Protein AF-A0A660VN34-F1 (afdb_monomer)

Solvent-accessible surface area (backbone atoms only — not comparable to full-atom values): 54473 Å² total; per-residue (Å²): 131,89,77,87,84,84,83,81,89,85,86,91,87,84,91,77,82,89,82,91,88,95,98,97,97,100,98,99,98,98,100,96,96,96,96,96,95,97,96,98,96,80,89,36,24,38,41,35,35,44,60,88,62,57,62,36,43,62,58,71,42,80,46,79,39,62,61,70,42,76,51,65,40,35,43,55,62,64,49,38,67,83,61,92,46,92,84,34,55,42,33,38,70,60,20,35,43,39,42,44,52,82,52,66,59,49,61,60,60,56,51,73,50,56,39,61,39,58,27,39,39,38,47,42,73,49,60,30,24,28,55,47,76,43,52,77,47,80,89,36,31,51,55,48,81,76,52,71,42,87,47,58,74,57,95,52,34,31,27,62,72,13,36,37,30,36,43,70,50,55,37,94,65,39,38,74,60,39,32,32,43,79,91,40,82,69,43,70,62,80,61,43,76,49,76,35,82,56,60,49,42,37,37,37,39,62,48,78,49,70,38,38,38,34,33,42,46,88,87,51,54,64,46,39,65,59,76,39,81,46,79,44,55,56,69,44,72,51,56,47,38,41,44,59,53,27,56,81,90,50,58,52,32,32,39,48,57,13,36,38,29,34,68,53,38,63,63,58,52,72,50,46,60,71,53,83,37,55,35,77,49,60,27,32,41,38,53,38,73,45,57,28,21,30,50,48,70,41,56,43,62,58,41,49,47,46,80,75,47,71,45,85,50,62,72,58,94,52,33,32,27,63,71,12,34,38,30,36,38,69,48,51,36,92,54,34,36,74,58,35,37,30,46,76,91,38,81,78,46,64,65,77,60,40,78,46,76,33,82,53,62,38,46,36,36,37,36,29,42,72,36,72,32,40,41,36,30,41,46,88,91,51,51,64,40,39,67,58,77,39,81,40,84,40,53,42,67,45,70,47,51,52,34,41,44,57,54,25,66,87,88,57,60,50,37,32,37,41,58,13,35,41,30,34,68,55,38,60,64,59,52,73,44,42,59,72,52,82,37,56,37,78,48,58,25,32,40,38,54,35,71,45,55,25,20,26,50,48,65,38,62,44,71,52,48,49,46,45,80,75,48,64,46,88,47,62,71,59,98,49,33,34,25,58,71,11,32,38,29,35,37,70,50,51,35,96,44,23,35,75,61,36,32,22,42,81,86,67,52,76,76,46,63,63,75,58,36,79,43,74,31,82,57,61,41,42,43,29,38,36,26,42,75,33,42,50,31,44,45,42,69,50,60,38,63,85,69,34,40,52,70,38,76,35,38,36,41,66,60,51,45,59,41,70,76,49,42,38,30,18,70,62,65,88,81,60,71,78,43,60,56,73,61,43,74,52,61,50,85,54,57,48,77,32,36,33,31,42,37,33,31,30,56,31,40,65,26,65,40,76,47,81,46,53,28,15,67,38,55,24,22,26,25,68,86,43,33,85,85,48,84,10,77,37,84,95,31,11,14,35,43,68,55,57,29,52,69,69,52,43,78,93,55,37,41,46,31,29,41,28,43,67,39,72,41,80,46,47,66,37,56,62,80,36,43,68,28,33,41,29,34,69,77,29,25,93,45,17,34,36,39,14,78,62,73,20,18,37,36,43,45,63,63,65,25,38,60,57,18,26,42,36,14,37,21,39,32,34,8,26,6,66,33,74,36,71,51,0,24,5,0,29,28,27,36,23,74,51,20,24,32,25,42,29,46,26,36,31,27,59,8,30,3,33,55,75,76,67,62,98,86,51,78,25,0,21,0,0,20,30,17,30,27,58,26,23,30,36,38,39,31,42,26,37,29,32,52,6,31,7,50,25,24,1,0,19,33,22,40,33,26,47,24,53,83,92,56,37,28,37,39,29,31,24,38,32,28,50,4,29,6,55,24,77,87,22,0,0,16,31,21,30,35,16,63,36,98,86,26,34,18,22,36,39,37,29,24,20,30,32,30,50,6,31,12,54,30,79,31,16,0,18,28,20,31,26,30,23,16,32,37,40,38,30,19,18,28,30,43,76,6,26,20,67,78,43,64,8,26,55,21,28,39,81,32,90,37,48,38,41,38,28,19,25,32,36,64,85,60,45,57,74,50,46,66,43,78,50,72,64,56,35,77,59,78,52,47,48,70,40,56,96,66,60,16,72,49,63,34,100,84,28,76,28,59,52,47,24,55,66,87,69,60,57,90,87,61,59,46,31,60,64,68,48,57,42,56,42,55,49,87,67,91,78,65,57,25,17,28,30,16,26,48,63,56,55,66,32,83,31,49,66,91,55,56,66,51,64,29,52,71,69,35,51,60,64,24,30,26,41,34,40,60,41,67,40,89,48,54,68,35,56,62,84,38,35,22,34,30,44,33,24,44,84,26,40,92,33,14,38,39,28,16,83,48,74,34,32,21,34,40,71,88,60,78,56,44,62,42,35,44,81,44,36,61,32,81,44,38,41,2,94,48,101,60,39,22,53,56,63

Secondary structure (DSSP, 8-state):
------------------S-----------------------SSEEEEEEESSS--BS-SEEEEE-TTEEEEEE---SSBSSS--TTSEEEEEEEEEEESTT---BS-SEEEEEE-S-EEEEEEEEEEEEEEEEES-TTTEEEEEEEEESS-EETTEEETT-EEEEEEEEPTTEEEEEEEETTEEEESSSSEEEE-SS-EEEEEEEEE-EEEEEEE-SS-S--BS-SEEEEEETTEEEEEE--SEESTTSSEEEEEEEEEEETTS-SEESSSEEEEEEESS-EEEEEEEEEEEEEEEEEESSEEEEEEEEESS-EETTEEETT-EEEEEEEEPTTEEEEEEEETTEEEES-SSEEEE-SS-EEEEEEEEE-EEEEEEE-SS-S--BSPSEEEEEETTEEE--B--SEE--SSSEEEEEEEEEEETTS-SEESSSB---EEESS-EEEEEEEEEEEEEEEEEESSEEEEEEEEESS-EETTEEETT-EEEEEEEEPTTEEEEEEE-TT--EEES-SSEEEE-SS-EEEEEEEEEPPPPB--EEEESSSPBTT--EEEEE--BSS--EEEEESSSSS---B--SS-EE--SSSEEEEEEEEEEETTEEEEEEEEEEEBSEEEEE-TTS-TTS--SSGGG-BS-HHHHHHH--GGGTEEEEEE-SEEE---SEE-TT---EEEESS-TTTEEEE-TTSS-SEEE-SS--TTSEEES-EEE--EEESSGGGGS-SSEEE-TT---EEES-EEES-EEE-----TTS--S--SSEEE-TT---EEES-EEES-EESSS-SSEEEEE-B-TTSPEEEES-EEES-EE-SSS--SSEEEEESSTT--BEEEEES-EEES-EESSSS-SSEEEETT-EEEEES-EEES-EETTEE-SEE-TT-SS-EEEES-EE--------EE--SS-B-S---EEEGGGTEEEEPTT-S-TT-S-GGGSPTT--B-TTS-BSS--SSSSS-----SSS----EEEE-BTB-HHHHHHHSPTT-EEEEPSEEEE---EE-TT---EEEETT-TTTEEEE-TTTS-SEE--S---TT-EEES-EEE-----SS-SSB-

pLDDT: mean 85.37, std 13.05, range [23.75, 98.5]

Radius of gyration: 94.26 Å; Cα contacts (8 Å, |Δi|>4): 3219; chains: 1; bounding box: 206×80×241 Å

Foldseek 3Di:
DDDDDDDDDDDDDDDDDDDDDDDDYYDYDYDDDDDYDYDDDDCQAKEAEAEPDAAKPVGHGIDGHHAFDKDKIFRHDPFVPPDCDPQQKTKGWAWKAKDAPPDGTDRDRMDMHGHHHHMYMYTDMFMKGFEAEEEPDVQFWTKDWDDKPPWDDDPRITGAFIKTKMFMDTDPQKDWAFKDKPHHTDGRDGIDMGTDNGYIYMYTYMDGDKEWEAEAAVPFFAKPVGHGIDIDTAFDKDKIFGDQKGPPPDQKIKGWQWKAKFDQQHRIDGGGIRPMTTHRYYMYMYTDIFMKGFEAEEEDAAWDKDFPDKPDFDDDDRITTAFIKTWMFIGGDPQKDWDFKDKPRHTDGRDGGDIDTDHHHIYMYTYMDGDKAWEAEAAVPFFAWVVGHGIDIDGAFDKDKIFGPQWRDPPDQKIKGWQWKAKDDQQHRIDGGRISDITTHHHHMYIYIDIWMKGFAAEAEDDAWDKDFPDKAPFDDDGRITTAFIKTWMAIGGDQQKDFDFKAWPVRHTPGRDGRDIDTPNHHTYIYTYMDGWFAKDWDKDWPPQAAEAFDKIKIATPIDTAWDWKFKDWAPPPDGPDTDRIDIDHHHAFDWGKIKMWTDDSNGIYMDIDIHGYANEEFEEECPADLVFLRRDPVRHHNALLSSLVSQDVVRRHAEYEHEFDEHQDAARENQQDLHEYEYPVFAVRAEYEPVLVAAHYEYARNAEQSQEYTGHEYEAQAQDDFAQSLEASHYEYEDQYAYEYYRYEFEHGWRDDPPDPPVGDGQYARHYEYDANYAYAYELYEQEHAEGQAAASHYEFEHAYDPVRAREHELYEFENAEYQHPQYARGYEFYAPADPGEHEYEAEQAEFEHAEYNAPAAHGYGAERRYAAEYFLAEQDHGAYPVGHGRYYAPHHPYEHEYELAEYAPPDDDHRYHDDYDYHHDDQCFPCRVQPARDGDPPGPQALRGAPVPHDPPCQAASQRHGQQDNQVPPPGRHGGRHRDHAHEAEAEEPDDPQVRLVPAGALYEHEYEFDEAAAAARENPQGLYEYEYDVFQVGAEYAPQQAAAREEYPDNHDSSRYYTRHHYHNFHPDPPHSHYD

Nearest PDB structures (foldseek):
  7kv7-assembly1_BBB  TM=7.632E-01  e=6.691E-02  Bacteroides fluxus YIT 12057
  1l0q-assembly4_D  TM=2.111E-01  e=4.234E-06  Methanosarcina mazei S-6
  5xpw-assembly1_A-2  TM=3.947E-01  e=1.271E-01  Branchiostoma floridae
  7biz-assembly1_A  TM=3.125E-01  e=6.983E-02  Bacteroides thetaiotaomicron
  6ffy-assembly1_A-2  TM=1.603E-01  e=8.893E-04  Mus musculus

Sequence (1080 aa):
MRRLLTDLVGTVLILGLCGCGPGGVAVLAVLLAGGEGGGSKKKRVALRIVSQYGAPSPETGVHYYDSGTEITASCGATPFPSDDPVDGTRYICTGYTAAGSGLANGADLQITFVIKEETTIEWQWRTQHKVTVAVNDATMGAATITDVQNGQRDGNYIDDGATVEITATPDVGNVFDYWEVNGAVASSDNPLTLKIDEPKTVVAHFKIKQVTLSVDSGGRGNPDPPEGDNTYNWGTTLSCRVDAYADDGQPTRYKCTGWTGTGDVPASGDTNDTGSITLTQDSSITWQWQTQHKVSVTSIGSGSATITGVTGGEWEGEYVEDGATVEITATPDMGNFFDHWEVNGAVVGSDNPLTLKVDEPKTVVAHFKVKQVTLSVDSGGRGNPDPPEGDNTYNWGTTLSCRVDAYADDGQPTRYKCTGWTGTGDVPASGDTNDTGSVTLTQDSSITWQWQTQHKVSVMSIGSGSATITGVTGGEWEGEYVEDGATAEITATPDVGNVFDHWQDAAGVNLGNANPLSVTVDEPKTITAVFRKAVTPSAGFTWSPEKPLVGESVQFSDTSTGDIDTWGWDFDDDGVVDSTEQNPRHTYSAAGVYTARLSVSGPGGSSDVTYEIVVYDGCIYVDDSGSDGNHGTSWSDAVRTIQHGIDLSDPSRNISAVIVGDGVYNEAQIDFKGKKITVKSANGPRNCVIDCQSRGRAFWFHTGETEDSVLDGFTIIRGEASGRGLDGCGGGILCSAGVSPTIKNCIIRDCHAVSDGSPPGFPDGCGGGIGIRDGAHPTIVNCRIEANLADARAGGIFCSGHVPDTTPIKIVNTVIALNRGNGTYGAGGVTIWGSGLTKPCCVEMVNCTVTGNGAGDASGGGIYVQFMGKLKIANSIVWGNMCASGYADLDATNSTAVADVYNCCINKDSSGGNINYDGQNVFQDPHMIAPLFGNYNLDYTSSCIDTGDNTYVPGGVTKDITGRDRFFDGDGDGISTVDIGAYEFAFVKVVPGQSIQDGIDTAREGGTVLVFPGLYDESHLDLKGKGVVVRGVGGATAVTVDGGGHSSVFYRTSNEPRDAAIVGLTILGGGNTEMGGGIR

Mean predicted aligned error: 20.65 Å

Structure (mmCIF, N/CA/C/O backbone):
data_AF-A0A660VN34-F1
#
_entry.id   AF-A0A660VN34-F1
#
loop_
_atom_site.group_PDB
_atom_site.id
_atom_site.type_symbol
_atom_site.label_atom_id
_atom_site.label_alt_id
_atom_site.label_comp_id
_atom_site.label_asym_id
_atom_site.label_entity_id
_atom_site.label_seq_id
_atom_site.pdbx_PDB_ins_code
_atom_site.Cartn_x
_atom_site.Cartn_y
_atom_site.Cartn_z
_atom_site.occupancy
_atom_site.B_iso_or_equiv
_atom_site.auth_seq_id
_atom_site.auth_comp_id
_atom_site.auth_asym_id
_atom_site.auth_atom_id
_atom_site.pdbx_PDB_model_num
ATOM 1 N N . MET A 1 1 ? -58.360 36.868 101.705 1.00 35.28 1 MET A N 1
ATOM 2 C CA . MET A 1 1 ? -56.928 36.870 102.110 1.00 35.28 1 MET A CA 1
ATOM 3 C C . MET A 1 1 ? -56.524 35.434 102.476 1.00 35.28 1 MET A C 1
ATOM 5 O O . MET A 1 1 ? -57.295 34.542 102.162 1.00 35.28 1 MET A O 1
ATOM 9 N N . ARG A 1 2 ? -55.313 35.191 103.003 1.00 29.72 2 ARG A N 1
ATOM 10 C CA . ARG A 1 2 ? -54.662 33.862 103.143 1.00 29.72 2 ARG A CA 1
ATOM 11 C C . ARG A 1 2 ? -55.525 32.742 103.771 1.00 29.72 2 ARG A C 1
ATOM 13 O O . ARG A 1 2 ? -56.082 32.987 104.830 1.00 29.72 2 ARG A O 1
ATOM 20 N N . ARG A 1 3 ? -55.390 31.522 103.207 1.00 29.58 3 ARG A N 1
ATOM 21 C CA . ARG A 1 3 ? -55.772 30.172 103.718 1.00 29.58 3 ARG A CA 1
ATOM 22 C C . ARG A 1 3 ? -57.289 29.972 103.975 1.00 29.58 3 ARG A C 1
ATOM 24 O O . ARG A 1 3 ? -57.908 30.840 104.564 1.00 29.58 3 ARG A O 1
ATOM 31 N N . LEU A 1 4 ? -58.001 28.956 103.460 1.00 29.89 4 LEU A N 1
ATOM 32 C CA . LEU A 1 4 ? -57.716 27.543 103.101 1.00 29.89 4 LEU A CA 1
ATOM 33 C C . LEU A 1 4 ? -57.617 26.633 104.348 1.00 29.89 4 LEU A C 1
ATOM 35 O O . LEU A 1 4 ? -56.855 26.947 105.257 1.00 29.89 4 LEU A O 1
ATOM 39 N N . LEU A 1 5 ? -58.354 25.512 104.293 1.00 27.03 5 LEU A N 1
ATOM 40 C CA . LEU A 1 5 ? -58.715 24.502 105.311 1.00 27.03 5 LEU A CA 1
ATOM 41 C C . LEU A 1 5 ? -59.997 24.757 106.144 1.00 27.03 5 LEU A C 1
ATOM 43 O O . LEU A 1 5 ? -60.088 25.722 106.892 1.00 27.03 5 LEU A O 1
ATOM 47 N N . THR A 1 6 ? -60.938 23.815 105.965 1.00 25.03 6 THR A N 1
ATOM 48 C CA . THR A 1 6 ? -61.774 23.091 106.955 1.00 25.03 6 THR A CA 1
ATOM 49 C C . THR A 1 6 ? -62.547 23.815 108.071 1.00 25.03 6 THR A C 1
ATOM 51 O O . THR A 1 6 ? -61.959 24.385 108.983 1.00 25.03 6 THR A O 1
ATOM 54 N N . ASP A 1 7 ? -63.850 23.505 108.073 1.00 23.75 7 ASP A N 1
ATOM 55 C CA . ASP A 1 7 ? -64.641 23.014 109.216 1.00 23.75 7 ASP A CA 1
ATOM 56 C C . ASP A 1 7 ? -65.127 23.939 110.350 1.00 23.75 7 ASP A C 1
ATOM 58 O O . ASP A 1 7 ? -64.644 25.036 110.605 1.00 23.75 7 ASP A O 1
ATOM 62 N N . LEU A 1 8 ? -66.109 23.357 111.056 1.00 24.12 8 LEU A N 1
ATOM 63 C CA . LEU A 1 8 ? -66.602 23.627 112.409 1.00 24.12 8 LEU A CA 1
ATOM 64 C C . LEU A 1 8 ? -67.372 24.939 112.690 1.00 24.12 8 LEU A C 1
ATOM 66 O O . LEU A 1 8 ? -66.810 26.011 112.863 1.00 24.12 8 LEU A O 1
ATOM 70 N N . VAL A 1 9 ? -68.673 24.737 112.955 1.00 26.44 9 VAL A N 1
ATOM 71 C CA . VAL A 1 9 ? -69.420 25.251 114.129 1.00 26.44 9 VAL A CA 1
ATOM 72 C C . VAL A 1 9 ? -69.536 26.781 114.292 1.00 26.44 9 VAL A C 1
ATOM 74 O O . VAL A 1 9 ? -68.602 27.472 114.683 1.00 26.44 9 VAL A O 1
ATOM 77 N N . GLY A 1 10 ? -70.763 27.300 114.121 1.00 24.62 10 GLY A N 1
ATOM 78 C CA . GLY A 1 10 ? -71.085 28.735 114.226 1.00 24.62 10 GLY A CA 1
ATOM 79 C C . GLY A 1 10 ? -72.574 29.037 114.466 1.00 24.62 10 GLY A C 1
ATOM 80 O O . GLY A 1 10 ? -73.220 29.691 113.660 1.00 24.62 10 GLY A O 1
ATOM 81 N N . THR A 1 11 ? -73.105 28.504 115.565 1.00 30.00 11 THR A N 1
ATOM 82 C CA . THR A 1 11 ? -74.462 28.607 116.148 1.00 30.00 11 THR A CA 1
ATOM 83 C C . THR A 1 11 ? -75.162 29.996 116.113 1.00 30.00 11 THR A C 1
ATOM 85 O O . THR A 1 11 ? -74.495 31.024 116.131 1.00 30.00 11 THR A O 1
ATOM 88 N N . VAL A 1 12 ? -76.506 29.992 116.279 1.00 28.47 12 VAL A N 1
ATOM 89 C CA . VAL A 1 12 ? -77.408 31.039 116.868 1.00 28.47 12 VAL A CA 1
ATOM 90 C C . VAL A 1 12 ? -78.375 31.805 115.929 1.00 28.47 12 VAL A C 1
ATOM 92 O O . VAL A 1 12 ? -78.006 32.802 115.320 1.00 28.47 12 VAL A O 1
ATOM 95 N N . LEU A 1 13 ? -79.666 31.425 115.981 1.00 28.23 13 LEU A N 1
ATOM 96 C CA . LEU A 1 13 ? -80.901 32.259 116.044 1.00 28.23 13 LEU A CA 1
ATOM 97 C C . LEU A 1 13 ? -82.080 31.271 116.312 1.00 28.23 13 LEU A C 1
ATOM 99 O O . LEU A 1 13 ? -82.083 30.227 115.672 1.00 28.23 13 LEU A O 1
ATOM 103 N N . ILE A 1 14 ? -83.057 31.351 117.237 1.00 27.03 14 ILE A N 1
ATOM 104 C CA . ILE A 1 14 ? -83.706 32.338 118.143 1.00 27.03 14 ILE A CA 1
ATOM 105 C C . ILE A 1 14 ? -85.168 32.670 117.727 1.00 27.03 14 ILE A C 1
ATOM 107 O O . ILE A 1 14 ? -85.381 33.401 116.769 1.00 27.03 14 ILE A O 1
ATOM 111 N N . LEU A 1 15 ? -86.126 32.231 118.571 1.00 25.48 15 LEU A N 1
ATOM 112 C CA . LEU A 1 15 ? -87.527 32.696 118.772 1.00 25.48 15 LEU A CA 1
ATOM 113 C C . LEU A 1 15 ? -88.593 32.593 117.644 1.00 25.48 15 LEU A C 1
ATOM 115 O O . LEU A 1 15 ? -88.300 32.514 116.460 1.00 25.48 15 LEU A O 1
ATOM 119 N N . GLY A 1 16 ? -89.866 32.634 118.083 1.00 25.72 16 GLY A N 1
ATOM 120 C CA . GLY A 1 16 ? -91.120 32.629 117.297 1.00 25.72 16 GLY A CA 1
ATOM 121 C C . GLY A 1 16 ? -92.162 31.691 117.944 1.00 25.72 16 GLY A C 1
ATOM 122 O O . GLY A 1 16 ? -91.813 30.557 118.241 1.00 25.72 16 GLY A O 1
ATOM 123 N N . LEU A 1 17 ? -93.417 32.034 118.286 1.00 30.34 17 LEU A N 1
ATOM 124 C CA . LEU A 1 17 ? -94.341 33.109 117.868 1.00 30.34 17 LEU A CA 1
ATOM 125 C C . LEU A 1 17 ? -94.513 33.169 116.338 1.00 30.34 17 LEU A C 1
ATOM 127 O O . LEU A 1 17 ? -93.581 33.536 115.636 1.00 30.34 17 LEU A O 1
ATOM 131 N N . CYS A 1 18 ? -95.601 32.643 115.762 1.00 25.23 18 CYS A N 1
ATOM 132 C CA . CYS A 1 18 ? -97.015 33.083 115.826 1.00 25.23 18 CYS A CA 1
ATOM 133 C C . CYS A 1 18 ? -97.295 34.393 115.071 1.00 25.23 18 CYS A C 1
ATOM 135 O O . CYS A 1 18 ? -96.583 35.379 115.234 1.00 25.23 18 CYS A O 1
ATOM 137 N N . GLY A 1 19 ? -98.405 34.423 114.325 1.00 25.42 19 GLY A N 1
ATOM 138 C CA . GLY A 1 19 ? -99.005 35.644 113.774 1.00 25.42 19 GLY A CA 1
ATOM 139 C C . GLY A 1 19 ? -100.383 35.949 114.387 1.00 25.42 19 GLY A C 1
ATOM 140 O O . GLY A 1 19 ? -101.091 35.024 114.777 1.00 25.42 19 GLY A O 1
ATOM 141 N N . CYS A 1 20 ? -100.767 37.237 114.389 1.00 27.17 20 CYS A N 1
ATOM 142 C CA . CYS A 1 20 ? -102.106 37.798 114.716 1.00 27.17 20 CYS A CA 1
ATOM 143 C C . CYS A 1 20 ? -102.560 37.847 116.219 1.00 27.17 20 CYS A C 1
ATOM 145 O O . CYS A 1 20 ? -101.998 37.171 117.071 1.00 27.17 20 CYS A O 1
ATOM 147 N N . GLY A 1 21 ? -103.580 38.680 116.547 1.00 33.38 21 GLY A N 1
ATOM 148 C CA . GLY A 1 21 ? -104.291 38.872 117.865 1.00 33.38 21 GLY A CA 1
ATOM 149 C C . GLY A 1 21 ? -105.607 39.712 117.702 1.00 33.38 21 GLY A C 1
ATOM 150 O O . GLY A 1 21 ? -105.848 40.001 116.522 1.00 33.38 21 GLY A O 1
ATOM 151 N N . PRO A 1 22 ? -106.432 40.190 118.720 1.00 50.66 22 PRO A N 1
ATOM 152 C CA . PRO A 1 22 ? -106.481 40.046 120.252 1.00 50.66 22 PRO A CA 1
ATOM 153 C C . PRO A 1 22 ? -107.893 39.978 121.131 1.00 50.66 22 PRO A C 1
ATOM 155 O O . PRO A 1 22 ? -108.709 40.859 120.862 1.00 50.66 22 PRO A O 1
ATOM 158 N N . GLY A 1 23 ? -108.200 39.093 122.212 1.00 44.16 23 GLY A N 1
ATOM 159 C CA . GLY A 1 23 ? -109.352 39.122 123.325 1.00 44.16 23 GLY A CA 1
ATOM 160 C C . GLY A 1 23 ? -109.916 37.865 124.275 1.00 44.16 23 GLY A C 1
ATOM 161 O O . GLY A 1 23 ? -109.611 36.743 123.891 1.00 44.16 23 GLY A O 1
ATOM 162 N N . GLY A 1 24 ? -110.730 37.956 125.447 1.00 46.06 24 GLY A N 1
ATOM 163 C CA . GLY A 1 24 ? -111.536 36.847 126.277 1.00 46.06 24 GLY A CA 1
ATOM 164 C C . GLY A 1 24 ? -112.082 36.927 127.855 1.00 46.06 24 GLY A C 1
ATOM 165 O O . GLY A 1 24 ? -111.522 37.769 128.550 1.00 46.06 24 GLY A O 1
ATOM 166 N N . VAL A 1 25 ? -113.107 36.135 128.467 1.00 50.16 25 VAL A N 1
ATOM 167 C CA . VAL A 1 25 ? -113.694 36.036 129.970 1.00 50.16 25 VAL A CA 1
ATOM 168 C C . VAL A 1 25 ? -114.943 34.993 130.322 1.00 50.16 25 VAL A C 1
ATOM 170 O O . VAL A 1 25 ? -115.381 34.495 129.293 1.00 50.16 25 VAL A O 1
ATOM 173 N N . ALA A 1 26 ? -115.725 34.584 131.456 1.00 51.97 26 ALA A N 1
ATOM 174 C CA . ALA A 1 26 ? -115.879 34.254 133.010 1.00 51.97 26 ALA A CA 1
ATOM 175 C C . ALA A 1 26 ? -117.388 33.736 133.519 1.00 51.97 26 ALA A C 1
ATOM 177 O O . ALA A 1 26 ? -118.208 33.830 132.613 1.00 51.97 26 ALA A O 1
ATOM 178 N N . VAL A 1 27 ? -118.033 33.292 134.721 1.00 53.19 27 VAL A N 1
ATOM 179 C CA . VAL A 1 27 ? -117.937 32.619 136.162 1.00 53.19 27 VAL A CA 1
ATOM 180 C C . VAL A 1 27 ? -119.320 32.387 137.085 1.00 53.19 27 VAL A C 1
ATOM 182 O O . VAL A 1 27 ? -120.246 33.143 136.817 1.00 53.19 27 VAL A O 1
ATOM 185 N N . LEU A 1 28 ? -119.471 31.494 138.188 1.00 48.06 28 LEU A N 1
ATOM 186 C CA . LEU A 1 28 ? -120.454 31.317 139.455 1.00 48.06 28 LEU A CA 1
ATOM 187 C C . LEU A 1 28 ? -121.607 30.145 139.640 1.00 48.06 28 LEU A C 1
ATOM 189 O O . LEU A 1 28 ? -121.795 29.528 138.601 1.00 48.06 28 LEU A O 1
ATOM 193 N N . ALA A 1 29 ? -122.441 29.650 140.692 1.00 44.12 29 ALA A N 1
ATOM 194 C CA . ALA A 1 29 ? -122.929 29.656 142.204 1.00 44.12 29 ALA A CA 1
ATOM 195 C C . ALA A 1 29 ? -123.955 28.419 142.650 1.00 44.12 29 ALA A C 1
ATOM 197 O O . ALA A 1 29 ? -124.139 27.645 141.720 1.00 44.12 29 ALA A O 1
ATOM 198 N N . VAL A 1 30 ? -124.786 28.071 143.760 1.00 37.38 30 VAL A N 1
ATOM 199 C CA . VAL A 1 30 ? -125.047 27.990 145.332 1.00 37.38 30 VAL A CA 1
ATOM 200 C C . VAL A 1 30 ? -126.540 27.380 145.749 1.00 37.38 30 VAL A C 1
ATOM 202 O O . VAL A 1 30 ? -127.307 27.472 144.799 1.00 37.38 30 VAL A O 1
ATOM 205 N N . LEU A 1 31 ? -127.240 26.813 146.862 1.00 32.72 31 LEU A N 1
ATOM 206 C CA . LEU A 1 31 ? -127.338 26.238 148.345 1.00 32.72 31 LEU A CA 1
ATOM 207 C C . LEU A 1 31 ? -128.698 25.325 148.648 1.00 32.72 31 LEU A C 1
ATOM 209 O O . LEU A 1 31 ? -129.262 25.038 147.601 1.00 32.72 31 LEU A O 1
ATOM 213 N N . LEU A 1 32 ? -129.432 24.796 149.753 1.00 32.41 32 LEU A N 1
ATOM 214 C CA . LEU A 1 32 ? -129.665 24.639 151.311 1.00 32.41 32 LEU A CA 1
ATOM 215 C C . LEU A 1 32 ? -130.809 23.533 151.812 1.00 32.41 32 LEU A C 1
ATOM 217 O O . LEU A 1 32 ? -131.518 23.098 150.912 1.00 32.41 32 LEU A O 1
ATOM 221 N N . ALA A 1 33 ? -131.095 23.091 153.127 1.00 32.31 33 ALA A N 1
ATOM 222 C CA . ALA A 1 33 ? -132.204 22.105 153.671 1.00 32.31 33 ALA A CA 1
ATOM 223 C C . ALA A 1 33 ? -132.617 21.952 155.270 1.00 32.31 33 ALA A C 1
ATOM 225 O O . ALA A 1 33 ? -131.997 22.666 156.053 1.00 32.31 33 ALA A O 1
ATOM 226 N N . GLY A 1 34 ? -133.595 21.075 155.801 1.00 30.91 34 GLY A N 1
ATOM 227 C CA . GLY A 1 34 ? -134.015 20.773 157.295 1.00 30.91 34 GLY A CA 1
ATOM 228 C C . GLY A 1 34 ? -135.228 19.759 157.767 1.00 30.91 34 GLY A C 1
ATOM 229 O O . GLY A 1 34 ? -135.899 19.279 156.860 1.00 30.91 34 GLY A O 1
ATOM 230 N N . GLY A 1 35 ? -135.564 19.412 159.098 1.00 33.78 35 GLY A N 1
ATOM 231 C CA . GLY A 1 35 ? -136.699 18.463 159.652 1.00 33.78 35 GLY A CA 1
ATOM 232 C C . GLY A 1 35 ? -137.012 18.143 161.239 1.00 33.78 35 GLY A C 1
ATOM 233 O O . GLY A 1 35 ? -136.305 18.725 162.056 1.00 33.78 35 GLY A O 1
ATOM 234 N N . GLU A 1 36 ? -138.020 17.276 161.712 1.00 35.66 36 GLU A N 1
ATOM 235 C CA . GLU A 1 36 ? -138.546 16.898 163.162 1.00 35.66 36 GLU A CA 1
ATOM 236 C C . GLU A 1 36 ? -139.417 15.516 163.335 1.00 35.66 36 GLU A C 1
ATOM 238 O O . GLU A 1 36 ? -139.599 14.947 162.263 1.00 35.66 36 GLU A O 1
ATOM 243 N N . GLY A 1 37 ? -140.041 14.815 164.397 1.00 36.88 37 GLY A N 1
ATOM 244 C CA . GLY A 1 37 ? -140.317 14.731 165.934 1.00 36.88 37 GLY A CA 1
ATOM 245 C C . GLY A 1 37 ? -141.352 13.595 166.544 1.00 36.88 37 GLY A C 1
ATOM 246 O O . GLY A 1 37 ? -142.075 13.022 165.735 1.00 36.88 37 GLY A O 1
ATOM 247 N N . GLY A 1 38 ? -141.499 13.217 167.895 1.00 40.88 38 GLY A N 1
ATOM 248 C CA . GLY A 1 38 ? -142.556 12.273 168.601 1.00 40.88 38 GLY A CA 1
ATOM 249 C C . GLY A 1 38 ? -142.220 11.481 169.990 1.00 40.88 38 GLY A C 1
ATOM 250 O O . GLY A 1 38 ? -141.042 11.551 170.318 1.00 40.88 38 GLY A O 1
ATOM 251 N N . GLY A 1 39 ? -142.947 10.698 170.920 1.00 47.56 39 GLY A N 1
ATOM 252 C CA . GLY A 1 39 ? -144.349 10.237 171.437 1.00 47.56 39 GLY A CA 1
ATOM 253 C C . GLY A 1 39 ? -144.488 8.998 172.526 1.00 47.56 39 GLY A C 1
ATOM 254 O O . GLY A 1 39 ? -143.627 8.126 172.437 1.00 47.56 39 GLY A O 1
ATOM 255 N N . SER A 1 40 ? -145.478 8.828 173.524 1.00 42.81 40 SER A N 1
ATOM 256 C CA . SER A 1 40 ? -145.758 7.605 174.497 1.00 42.81 40 SER A CA 1
ATOM 257 C C . SER A 1 40 ? -147.079 7.502 175.478 1.00 42.81 40 SER A C 1
ATOM 259 O O . SER A 1 40 ? -147.915 8.401 175.368 1.00 42.81 40 SER A O 1
ATOM 261 N N . LYS A 1 41 ? -147.355 6.450 176.386 1.00 34.03 41 LYS A N 1
ATOM 262 C CA . LYS A 1 41 ? -148.653 6.109 177.215 1.00 34.03 41 LYS A CA 1
ATOM 263 C C . LYS A 1 41 ? -148.903 5.291 178.641 1.00 34.03 41 LYS A C 1
ATOM 265 O O . LYS A 1 41 ? -148.988 6.024 179.620 1.00 34.03 41 LYS A O 1
ATOM 270 N N . LYS A 1 42 ? -149.310 3.958 178.876 1.00 54.59 42 LYS A N 1
ATOM 271 C CA . LYS A 1 42 ? -150.518 3.499 179.800 1.00 54.59 42 LYS A CA 1
ATOM 272 C C . LYS A 1 42 ? -150.788 2.207 180.836 1.00 54.59 42 LYS A C 1
ATOM 274 O O . LYS A 1 42 ? -151.866 1.637 180.673 1.00 54.59 42 LYS A O 1
ATOM 279 N N . LYS A 1 43 ? -150.096 1.724 181.943 1.00 55.53 43 LYS A N 1
ATOM 280 C CA . LYS A 1 43 ? -150.127 0.408 182.774 1.00 55.53 43 LYS A CA 1
ATOM 281 C C . LYS A 1 43 ? -150.802 -0.941 182.430 1.00 55.53 43 LYS A C 1
ATOM 283 O O . LYS A 1 43 ? -150.463 -1.981 182.993 1.00 55.53 43 LYS A O 1
ATOM 288 N N . ARG A 1 44 ? -151.459 -0.964 181.285 1.00 58.62 44 ARG A N 1
ATOM 289 C CA . ARG A 1 44 ? -150.850 -1.662 180.149 1.00 58.62 44 ARG A CA 1
ATOM 290 C C . ARG A 1 44 ? -149.371 -1.314 180.009 1.00 58.62 44 ARG A C 1
ATOM 292 O O . ARG A 1 44 ? -149.014 -0.136 180.002 1.00 58.62 44 ARG A O 1
ATOM 299 N N . VAL A 1 45 ? -148.530 -2.317 179.886 1.00 61.81 45 VAL A N 1
ATOM 300 C CA . VAL A 1 45 ? -147.085 -2.150 179.753 1.00 61.81 45 VAL A CA 1
ATOM 301 C C . VAL A 1 45 ? -146.722 -2.061 178.274 1.00 61.81 45 VAL A C 1
ATOM 303 O O . VAL A 1 45 ? -147.362 -2.691 177.431 1.00 61.81 45 VAL A O 1
ATOM 306 N N . ALA A 1 46 ? -145.781 -1.177 177.950 1.00 67.38 46 ALA A N 1
ATOM 307 C CA . ALA A 1 46 ? -145.437 -0.866 176.570 1.00 67.38 46 ALA A CA 1
ATOM 308 C C . ALA A 1 46 ? -144.278 -1.740 176.086 1.00 67.38 46 ALA A C 1
ATOM 310 O O . ALA A 1 46 ? -143.324 -1.952 176.830 1.00 67.38 46 ALA A O 1
ATOM 311 N N . LEU A 1 47 ? -144.341 -2.188 174.838 1.00 75.38 47 LEU A N 1
ATOM 312 C CA . LEU A 1 47 ? -143.217 -2.732 174.091 1.00 75.38 47 LEU A CA 1
ATOM 313 C C . LEU A 1 47 ? -142.795 -1.724 173.027 1.00 75.38 47 LEU A C 1
ATOM 315 O O . LEU A 1 47 ? -143.620 -1.344 172.199 1.00 75.38 47 LEU A O 1
ATOM 319 N N . ARG A 1 48 ? -141.527 -1.324 173.017 1.00 73.19 48 ARG A N 1
ATOM 320 C CA . ARG A 1 48 ? -140.928 -0.492 171.973 1.00 73.19 48 ARG A CA 1
ATOM 321 C C . ARG A 1 48 ? -140.037 -1.338 171.060 1.00 73.19 48 ARG A C 1
ATOM 323 O O . ARG A 1 48 ? -139.170 -2.044 171.560 1.00 73.19 48 ARG A O 1
ATOM 330 N N . ILE A 1 49 ? -140.220 -1.237 169.746 1.00 75.75 49 ILE A N 1
ATOM 331 C CA . ILE A 1 49 ? -139.350 -1.869 168.737 1.00 75.75 49 ILE A CA 1
ATOM 332 C C . ILE A 1 49 ? -138.596 -0.785 167.956 1.00 75.75 49 ILE A C 1
ATOM 334 O O . ILE A 1 49 ? -139.173 0.265 167.660 1.00 75.75 49 ILE A O 1
ATOM 338 N N . VAL A 1 50 ? -137.325 -1.036 167.627 1.00 72.62 50 VAL A N 1
ATOM 339 C CA . VAL A 1 50 ? -136.437 -0.158 166.848 1.00 72.62 50 VAL A CA 1
ATOM 340 C C . VAL A 1 50 ? -135.635 -0.983 165.830 1.00 72.62 50 VAL A C 1
ATOM 342 O O . VAL A 1 50 ? -135.180 -2.081 166.139 1.00 72.62 50 VAL A O 1
ATOM 345 N N . SER A 1 51 ? -135.439 -0.462 164.617 1.00 78.06 51 SER A N 1
ATOM 346 C CA . SER A 1 51 ? -134.489 -1.005 163.634 1.00 78.06 51 SER A CA 1
ATOM 347 C C . SER A 1 51 ? -134.044 0.087 162.660 1.00 78.06 51 SER A C 1
ATOM 349 O O . SER A 1 51 ? -134.857 0.943 162.309 1.00 78.06 51 SER A O 1
ATOM 351 N N . GLN A 1 52 ? -132.784 0.052 162.211 1.00 79.44 52 GLN A N 1
ATOM 352 C CA . GLN A 1 52 ? -132.265 0.966 161.179 1.00 79.44 52 GLN A CA 1
ATOM 353 C C . GLN A 1 52 ? -132.530 0.456 159.752 1.00 79.44 52 GLN A C 1
ATOM 355 O O . GLN A 1 52 ? -132.858 1.243 158.868 1.00 79.44 52 GLN A O 1
ATOM 360 N N . TYR A 1 53 ? -132.416 -0.858 159.543 1.00 75.31 53 TYR A N 1
ATOM 361 C CA . TYR A 1 53 ? -132.705 -1.549 158.283 1.00 75.31 53 TYR A CA 1
ATOM 362 C C . TYR A 1 53 ? -133.602 -2.767 158.554 1.00 75.31 53 TYR A C 1
ATOM 364 O O . TYR A 1 53 ? -133.859 -3.104 159.712 1.00 75.31 53 TYR A O 1
ATOM 372 N N . GLY A 1 54 ? -134.097 -3.430 157.508 1.00 70.38 54 GLY A N 1
ATOM 373 C CA . GLY A 1 54 ? -135.067 -4.519 157.658 1.00 70.38 54 GLY A CA 1
ATOM 374 C C . GLY A 1 54 ? -136.456 -4.043 158.114 1.00 70.38 54 GLY A C 1
ATOM 375 O O . GLY A 1 54 ? -136.662 -2.891 158.496 1.00 70.38 54 GLY A O 1
ATOM 376 N N . ALA A 1 55 ? -137.436 -4.941 158.033 1.00 77.94 55 ALA A N 1
ATOM 377 C CA . ALA A 1 55 ? -138.829 -4.679 158.385 1.00 77.94 55 ALA A CA 1
ATOM 378 C C . ALA A 1 55 ? -139.214 -5.519 159.618 1.00 77.94 55 ALA A C 1
ATOM 380 O O . ALA A 1 55 ? -139.568 -6.692 159.457 1.00 77.94 55 ALA A O 1
ATOM 381 N N . PRO A 1 56 ? -139.108 -4.966 160.841 1.00 79.69 56 PRO A N 1
ATOM 382 C CA . PRO A 1 56 ? -139.376 -5.720 162.055 1.00 79.69 56 PRO A CA 1
ATOM 383 C C . PRO A 1 56 ? -140.876 -5.932 162.296 1.00 79.69 56 PRO A C 1
ATOM 385 O O . PRO A 1 56 ? -141.721 -5.152 161.855 1.00 79.69 56 PRO A O 1
ATOM 388 N N . SER A 1 57 ? -141.197 -6.986 163.043 1.00 72.19 57 SER A N 1
ATOM 389 C CA . SER A 1 57 ? -142.548 -7.304 163.518 1.00 72.19 57 SER A CA 1
ATOM 390 C C . SER A 1 57 ? -142.465 -7.676 165.003 1.00 72.19 57 SER A C 1
ATOM 392 O O . SER A 1 57 ? -141.691 -8.584 165.290 1.00 72.19 57 SER A O 1
ATOM 394 N N . PRO A 1 58 ? -143.186 -7.026 165.946 1.00 75.94 58 PRO A N 1
ATOM 395 C CA . PRO A 1 58 ? -144.059 -5.872 165.746 1.00 75.94 58 PRO A CA 1
ATOM 396 C C . PRO A 1 58 ? -143.311 -4.704 165.104 1.00 75.94 58 PRO A C 1
ATOM 398 O O . PRO A 1 58 ? -142.101 -4.567 165.267 1.00 75.94 58 PRO A O 1
ATOM 401 N N . GLU A 1 59 ? -144.033 -3.879 164.356 1.00 73.06 59 GLU A N 1
ATOM 402 C CA . GLU A 1 59 ? -143.451 -2.746 163.635 1.00 73.06 59 GLU A CA 1
ATOM 403 C C . GLU A 1 59 ? -142.738 -1.756 164.574 1.00 73.06 59 GLU A C 1
ATOM 405 O O . GLU A 1 59 ? -143.126 -1.593 165.738 1.00 73.06 59 GLU A O 1
ATOM 410 N N . THR A 1 60 ? -141.709 -1.077 164.056 1.00 70.19 60 THR A N 1
ATOM 411 C CA . THR A 1 60 ? -140.961 -0.017 164.753 1.00 70.19 60 THR A CA 1
ATOM 412 C C . THR A 1 60 ? -141.923 1.021 165.333 1.00 70.19 60 THR A C 1
ATOM 414 O O . THR A 1 60 ? -142.548 1.790 164.605 1.00 70.19 60 THR A O 1
ATOM 417 N N . GLY A 1 61 ? -142.074 1.035 166.657 1.00 75.06 61 GLY A N 1
ATOM 418 C CA . GLY A 1 61 ? -143.203 1.697 167.310 1.00 75.06 61 GLY A CA 1
ATOM 419 C C . GLY A 1 61 ? -143.355 1.300 168.775 1.00 75.06 61 GLY A C 1
ATOM 420 O O . GLY A 1 61 ? -142.492 0.621 169.329 1.00 75.06 61 GLY A O 1
ATOM 421 N N . VAL A 1 62 ? -144.442 1.751 169.414 1.00 75.38 62 VAL A N 1
ATOM 422 C CA . VAL A 1 62 ? -144.746 1.483 170.832 1.00 75.38 62 VAL A CA 1
ATOM 423 C C . VAL A 1 62 ? -146.127 0.838 170.974 1.00 75.38 62 VAL A C 1
ATOM 425 O O . VAL A 1 62 ? -147.153 1.472 170.725 1.00 75.38 62 VAL A O 1
ATOM 428 N N . HIS A 1 63 ? -146.146 -0.412 171.430 1.00 74.06 63 HIS A N 1
ATOM 429 C CA . HIS A 1 63 ? -147.306 -1.307 171.459 1.00 74.06 63 HIS A CA 1
ATOM 430 C C . HIS A 1 63 ? -147.727 -1.606 172.904 1.00 74.06 63 HIS A C 1
ATOM 432 O O . HIS A 1 63 ? -146.884 -1.917 173.738 1.00 74.06 63 HIS A O 1
ATOM 438 N N . TYR A 1 64 ? -149.019 -1.502 173.240 1.00 73.69 64 TYR A N 1
ATOM 439 C CA . TYR A 1 64 ? -149.493 -1.605 174.633 1.00 73.69 64 TYR A CA 1
ATOM 440 C C . TYR A 1 64 ? -150.215 -2.917 174.934 1.00 73.69 64 TYR A C 1
ATOM 442 O O . TYR A 1 64 ? -151.352 -3.108 174.492 1.00 73.69 64 TYR A O 1
ATOM 450 N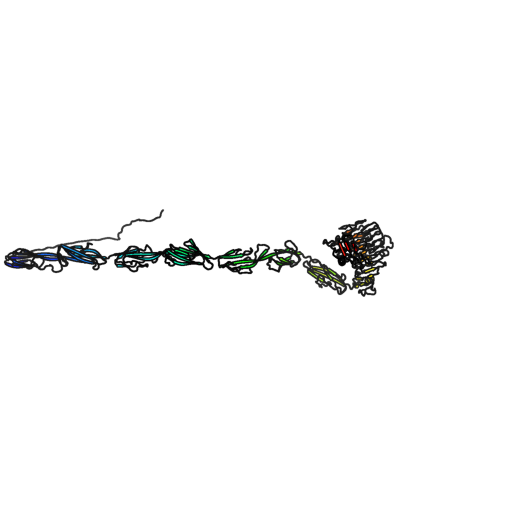 N . TYR A 1 65 ? -149.615 -3.732 175.800 1.00 73.50 65 TYR A N 1
ATOM 451 C CA . TYR A 1 65 ? -150.137 -5.030 176.225 1.00 73.50 65 TYR A CA 1
ATOM 452 C C . TYR A 1 65 ? -150.562 -5.020 177.694 1.00 73.50 65 TYR A C 1
ATOM 454 O O . TYR A 1 65 ? -150.065 -4.237 178.507 1.00 73.50 65 TYR A O 1
ATOM 462 N N . ASP A 1 66 ? -151.498 -5.890 178.050 1.00 66.69 66 ASP A N 1
ATOM 463 C CA . ASP A 1 66 ? -151.875 -6.105 179.443 1.00 66.69 66 ASP A CA 1
ATOM 464 C C . ASP A 1 66 ? -150.769 -6.966 180.105 1.00 66.69 66 ASP A C 1
ATOM 466 O O . ASP A 1 66 ? -150.273 -7.926 179.508 1.00 66.69 66 ASP A O 1
ATOM 470 N N . SER A 1 67 ? -150.303 -6.573 181.298 1.00 76.44 67 SER A N 1
ATOM 471 C CA . SER A 1 67 ? -149.129 -7.193 181.943 1.00 76.44 67 SER A CA 1
ATOM 472 C C . SER A 1 67 ? -149.353 -8.689 182.203 1.00 76.44 67 SER A C 1
ATOM 474 O O . SER A 1 67 ? -150.365 -9.074 182.789 1.00 76.44 67 SER A O 1
ATOM 476 N N . GLY A 1 68 ? -148.409 -9.519 181.749 1.00 72.69 68 GLY A N 1
ATOM 477 C CA . GLY A 1 68 ? -148.488 -10.983 181.732 1.00 72.69 68 GLY A CA 1
ATOM 478 C C . GLY A 1 68 ? -148.652 -11.610 180.338 1.00 72.69 68 GLY A C 1
ATOM 479 O O . GLY A 1 68 ? -148.650 -12.833 180.240 1.00 72.69 68 GLY A O 1
ATOM 480 N N . THR A 1 69 ? -148.784 -10.813 179.271 1.00 75.12 69 THR A N 1
ATOM 481 C CA . THR A 1 69 ? -148.921 -11.302 177.879 1.00 75.12 69 THR A CA 1
ATOM 482 C C . THR A 1 69 ? -147.589 -11.838 177.323 1.00 75.12 69 THR A C 1
ATOM 484 O O . THR A 1 69 ? -146.529 -11.311 177.647 1.00 75.12 69 THR A O 1
ATOM 487 N N . GLU A 1 70 ? -147.619 -12.853 176.455 1.00 74.25 70 GLU A N 1
ATOM 488 C CA . GLU A 1 70 ? -146.444 -13.345 175.713 1.00 74.25 70 GLU A CA 1
ATOM 489 C C . GLU A 1 70 ? -146.377 -12.726 174.306 1.00 74.25 70 GLU A C 1
ATOM 491 O O . GLU A 1 70 ? -147.403 -12.619 173.633 1.00 74.25 70 GLU A O 1
ATOM 496 N N . ILE A 1 71 ? -145.189 -12.281 173.881 1.00 72.44 71 ILE A N 1
ATOM 497 C CA . ILE A 1 71 ? -144.943 -11.518 172.648 1.00 72.44 71 ILE A CA 1
ATOM 498 C C . ILE A 1 71 ? -143.730 -12.088 171.900 1.00 72.44 71 ILE A C 1
ATOM 500 O O . ILE A 1 71 ? -142.720 -12.413 172.520 1.00 72.44 71 ILE A O 1
ATOM 504 N N . THR A 1 72 ? -143.799 -12.129 170.567 1.00 76.31 72 THR A N 1
ATOM 505 C CA . THR A 1 72 ? -142.683 -12.472 169.666 1.00 76.31 72 THR A CA 1
ATOM 506 C C . THR A 1 72 ? -142.280 -11.255 168.832 1.00 76.31 72 THR A C 1
ATOM 508 O O . THR A 1 72 ? -143.173 -10.559 168.357 1.00 76.31 72 THR A O 1
ATOM 511 N N . ALA A 1 73 ? -140.977 -11.019 168.624 1.00 63.72 73 ALA A N 1
ATOM 512 C CA . ALA A 1 73 ? -140.419 -9.921 167.823 1.00 63.72 73 ALA A CA 1
ATOM 513 C C . ALA A 1 73 ? -139.288 -10.377 166.865 1.00 63.72 73 ALA A C 1
ATOM 515 O O . ALA A 1 73 ? -138.554 -11.290 167.227 1.00 63.72 73 ALA A O 1
ATOM 516 N N . SER A 1 74 ? -139.102 -9.765 165.682 1.00 77.56 74 SER A N 1
ATOM 517 C CA . SER A 1 74 ? -138.052 -10.116 164.683 1.00 77.56 74 SER A CA 1
ATOM 518 C C . SER A 1 74 ? -137.465 -8.919 163.903 1.00 77.56 74 SER A C 1
ATOM 520 O O . SER A 1 74 ? -138.073 -7.849 163.915 1.00 77.56 74 SER A O 1
ATOM 522 N N . CYS A 1 75 ? -136.308 -9.088 163.226 1.00 79.06 75 CYS A N 1
ATOM 523 C CA . CYS A 1 75 ? -135.601 -8.014 162.478 1.00 79.06 75 CYS A CA 1
ATOM 524 C C . CYS A 1 75 ? -136.041 -7.820 161.011 1.00 79.06 75 CYS A C 1
ATOM 526 O O . CYS A 1 75 ? -135.936 -6.720 160.467 1.00 79.06 75 CYS A O 1
ATOM 528 N N . GLY A 1 76 ? -136.558 -8.871 160.366 1.00 80.19 76 GLY A N 1
ATOM 529 C CA . GLY A 1 76 ? -136.929 -8.864 158.945 1.00 80.19 76 GLY A CA 1
ATOM 530 C C . GLY A 1 76 ? -135.857 -9.470 158.027 1.00 80.19 76 GLY A C 1
ATOM 531 O O . GLY A 1 76 ? -135.079 -10.324 158.446 1.00 80.19 76 GLY A O 1
ATOM 532 N N . ALA A 1 77 ? -135.861 -9.081 156.748 1.00 74.44 77 ALA A N 1
ATOM 533 C CA . ALA A 1 77 ? -135.007 -9.678 155.718 1.00 74.44 77 ALA A CA 1
ATOM 534 C C . ALA A 1 77 ? -133.545 -9.199 155.786 1.00 74.44 77 ALA A C 1
ATOM 536 O O . ALA A 1 77 ? -133.286 -8.006 155.924 1.00 74.44 77 ALA A O 1
ATOM 537 N N . THR A 1 78 ? -132.606 -10.135 155.631 1.00 77.12 78 THR A N 1
ATOM 538 C CA . THR A 1 78 ? -131.160 -9.896 155.527 1.00 77.12 78 THR A CA 1
ATOM 539 C C . THR A 1 78 ? -130.563 -10.867 154.490 1.00 77.12 78 THR A C 1
ATOM 541 O O . THR A 1 78 ? -130.879 -12.056 154.578 1.00 77.12 78 THR A O 1
ATOM 544 N N . PRO A 1 79 ? -129.716 -10.439 153.526 1.00 81.62 79 PRO A N 1
ATOM 545 C CA . PRO A 1 79 ? -129.213 -9.079 153.300 1.00 81.62 79 PRO A CA 1
ATOM 546 C C . PRO A 1 79 ? -130.294 -8.029 153.008 1.00 81.62 79 PRO A C 1
ATOM 548 O O . PRO A 1 79 ? -131.426 -8.365 152.658 1.00 81.62 79 PRO A O 1
ATOM 551 N N . PHE A 1 80 ? -129.935 -6.756 153.170 1.00 77.44 80 PHE A N 1
ATOM 552 C CA . PHE A 1 80 ? -130.757 -5.608 152.802 1.00 77.44 80 PHE A CA 1
ATOM 553 C C . PHE A 1 80 ? -129.945 -4.608 151.949 1.00 77.44 80 PHE A C 1
ATOM 555 O O . PHE A 1 80 ? -128.894 -4.158 152.413 1.00 77.44 80 PHE A O 1
ATOM 562 N N . PRO A 1 81 ? -130.411 -4.225 150.742 1.00 75.81 81 PRO A N 1
ATOM 563 C CA . PRO A 1 81 ? -131.476 -4.889 149.979 1.00 75.81 81 PRO A CA 1
ATOM 564 C C . PRO A 1 81 ? -131.131 -6.363 149.678 1.00 75.81 81 PRO A C 1
ATOM 566 O O . PRO A 1 81 ? -129.990 -6.790 149.843 1.00 75.81 81 PRO A O 1
ATOM 569 N N . SER A 1 82 ? -132.127 -7.151 149.263 1.00 72.81 82 SER A N 1
ATOM 570 C CA . SER A 1 82 ? -131.936 -8.550 148.843 1.00 72.81 82 SER A CA 1
ATOM 571 C C . SER A 1 82 ? -131.265 -8.689 147.474 1.00 72.81 82 SER A C 1
ATOM 573 O O . SER A 1 82 ? -130.686 -9.732 147.173 1.00 72.81 82 SER A O 1
ATOM 575 N N . ASP A 1 83 ? -131.375 -7.646 146.654 1.00 77.50 83 ASP A N 1
ATOM 576 C CA . ASP A 1 83 ? -131.038 -7.647 145.234 1.00 77.50 83 ASP A CA 1
ATOM 577 C C . ASP A 1 83 ? -129.672 -6.973 145.012 1.00 77.50 83 ASP A C 1
ATOM 579 O O . ASP A 1 83 ? -129.209 -6.211 145.862 1.00 77.50 83 ASP A O 1
ATOM 583 N N . ASP A 1 84 ? -129.021 -7.246 143.877 1.00 78.56 84 ASP A N 1
ATOM 584 C CA . ASP A 1 84 ? -127.664 -6.764 143.577 1.00 78.56 84 ASP A CA 1
ATOM 585 C C . ASP A 1 84 ? -127.613 -5.215 143.502 1.00 78.56 84 ASP A C 1
ATOM 587 O O . ASP A 1 84 ? -128.204 -4.630 142.588 1.00 78.56 84 ASP A O 1
ATOM 591 N N . PRO A 1 85 ? -126.958 -4.518 144.453 1.00 79.00 85 PRO A N 1
ATOM 592 C CA . PRO A 1 85 ? -127.054 -3.065 144.579 1.00 79.00 85 PRO A CA 1
ATOM 593 C C . PRO A 1 85 ? -126.222 -2.334 143.516 1.00 79.00 85 PRO A C 1
ATOM 595 O O . PRO A 1 85 ? -125.063 -2.669 143.261 1.00 79.00 85 PRO A O 1
ATOM 598 N N . VAL A 1 86 ? -126.800 -1.279 142.930 1.00 78.50 86 VAL A N 1
ATOM 599 C CA . VAL A 1 86 ? -126.187 -0.497 141.835 1.00 78.50 86 VAL A CA 1
ATOM 600 C C . VAL A 1 86 ? -124.957 0.300 142.295 1.00 78.50 86 VAL A C 1
ATOM 602 O O . VAL A 1 86 ? -124.030 0.494 141.515 1.00 78.50 86 VAL A O 1
ATOM 605 N N . ASP A 1 87 ? -124.914 0.712 143.563 1.00 78.25 87 ASP A N 1
ATOM 606 C CA . AS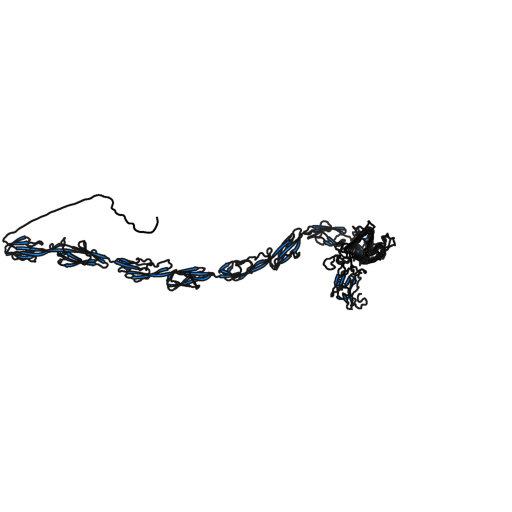P A 1 87 ? -123.747 1.337 144.207 1.00 78.25 87 ASP A CA 1
ATOM 607 C C . ASP A 1 87 ? -122.712 0.313 144.719 1.00 78.25 87 ASP A C 1
ATOM 609 O O . ASP A 1 87 ? -121.734 0.673 145.377 1.00 78.25 87 ASP A O 1
ATOM 613 N N . GLY A 1 88 ? -122.929 -0.979 144.454 1.00 81.44 88 GLY A N 1
ATOM 614 C CA . GLY A 1 88 ? -122.042 -2.044 144.892 1.00 81.44 88 GLY A CA 1
ATOM 615 C C . GLY A 1 88 ? -121.958 -2.213 146.411 1.00 81.44 88 GLY A C 1
ATOM 616 O O . GLY A 1 88 ? -120.947 -2.754 146.854 1.00 81.44 88 GLY A O 1
ATOM 617 N N . THR A 1 89 ? -122.961 -1.789 147.196 1.00 85.44 89 THR A N 1
ATOM 618 C CA . THR A 1 89 ? -122.928 -1.817 148.672 1.00 85.44 89 THR A CA 1
ATOM 619 C C . THR A 1 89 ? -124.196 -2.426 149.299 1.00 85.44 89 THR A C 1
ATOM 621 O O . THR A 1 89 ? -125.311 -2.058 148.943 1.00 85.44 89 THR A O 1
ATOM 624 N N . ARG A 1 90 ? -124.056 -3.368 150.250 1.00 84.88 90 ARG A N 1
ATOM 625 C CA . ARG A 1 90 ? -125.199 -4.053 150.915 1.00 84.88 90 ARG A CA 1
ATOM 626 C C . ARG A 1 90 ? -125.002 -4.270 152.419 1.00 84.88 90 ARG A C 1
ATOM 628 O O . ARG A 1 90 ? -123.863 -4.306 152.889 1.00 84.88 90 ARG A O 1
ATOM 635 N N . TYR A 1 91 ? -126.102 -4.480 153.152 1.00 84.00 91 TYR A N 1
ATOM 636 C CA . TYR A 1 91 ? -126.124 -4.617 154.616 1.00 84.00 91 TYR A CA 1
ATOM 637 C C . TYR A 1 91 ? -126.621 -5.988 155.115 1.00 84.00 91 TYR A C 1
ATOM 639 O O . TYR A 1 91 ? -127.416 -6.646 154.448 1.00 84.00 91 TYR A O 1
ATOM 647 N N . ILE A 1 92 ? -126.189 -6.413 156.311 1.00 81.50 92 ILE A N 1
ATOM 648 C CA . ILE A 1 92 ? -126.498 -7.719 156.939 1.00 81.50 92 ILE A CA 1
ATOM 649 C C . ILE A 1 92 ? -126.959 -7.527 158.398 1.00 81.50 92 ILE A C 1
ATOM 651 O O . ILE A 1 92 ? -126.251 -6.856 159.145 1.00 81.50 92 ILE A O 1
ATOM 655 N N . CYS A 1 93 ? -128.081 -8.130 158.821 1.00 77.31 93 CYS A N 1
ATOM 656 C CA . CYS A 1 93 ? -128.610 -8.089 160.204 1.00 77.31 93 CYS A CA 1
ATOM 657 C C . CYS A 1 93 ? -127.785 -9.004 161.132 1.00 77.31 93 CYS A C 1
ATOM 659 O O . CYS A 1 93 ? -127.443 -10.121 160.739 1.00 77.31 93 CYS A O 1
ATOM 661 N N . THR A 1 94 ? -127.460 -8.558 162.352 1.00 75.31 94 THR A N 1
ATOM 662 C CA . THR A 1 94 ? -126.497 -9.241 163.250 1.00 75.31 94 THR A CA 1
ATOM 663 C C . THR A 1 94 ? -127.005 -9.561 164.662 1.00 75.31 94 THR A C 1
ATOM 665 O O . THR A 1 94 ? -126.329 -10.293 165.383 1.00 75.31 94 THR A O 1
ATOM 668 N N . GLY A 1 95 ? -128.170 -9.051 165.075 1.00 75.94 95 GLY A N 1
ATOM 669 C CA . GLY A 1 95 ? -128.750 -9.309 166.401 1.00 75.94 95 GLY A CA 1
ATOM 670 C C . GLY A 1 95 ? -129.556 -8.131 166.948 1.00 75.94 95 GLY A C 1
ATOM 671 O O . GLY A 1 95 ? -129.852 -7.191 166.210 1.00 75.94 95 GLY A O 1
ATOM 672 N N . TYR A 1 96 ? -129.891 -8.167 168.239 1.00 81.69 96 TYR A N 1
ATOM 673 C CA . TYR A 1 96 ? -130.645 -7.125 168.941 1.00 81.69 96 TYR A CA 1
ATOM 674 C C . TYR A 1 96 ? -130.093 -6.796 170.336 1.00 81.69 96 TYR A C 1
ATOM 676 O O . TYR A 1 96 ? -129.473 -7.617 171.017 1.00 81.69 96 TYR A O 1
ATOM 684 N N . THR A 1 97 ? -130.422 -5.598 170.811 1.00 78.31 97 THR A N 1
ATOM 685 C CA . THR A 1 97 ? -130.368 -5.213 172.225 1.00 78.31 97 THR A CA 1
ATOM 686 C C . THR A 1 97 ? -131.782 -5.155 172.807 1.00 78.31 97 THR A C 1
ATOM 688 O O . THR A 1 97 ? -132.741 -4.887 172.083 1.00 78.31 97 THR A O 1
ATOM 691 N N . ALA A 1 98 ? -131.948 -5.451 174.099 1.00 78.62 98 ALA A N 1
ATOM 692 C CA . ALA A 1 98 ? -133.248 -5.414 174.767 1.00 78.62 98 ALA A CA 1
ATOM 693 C C . ALA A 1 98 ? -133.151 -4.997 176.240 1.00 78.62 98 ALA A C 1
ATOM 695 O O . ALA A 1 98 ? -132.157 -5.257 176.916 1.00 78.62 98 ALA A O 1
ATOM 696 N N . ALA A 1 99 ? -134.213 -4.370 176.747 1.00 74.62 99 ALA A N 1
ATOM 697 C CA . ALA A 1 99 ? -134.313 -3.929 178.137 1.00 74.62 99 ALA A CA 1
ATOM 698 C C . ALA A 1 99 ? -135.759 -4.005 178.644 1.00 74.62 99 ALA A C 1
ATOM 700 O O . ALA A 1 99 ? -136.680 -3.627 177.923 1.00 74.62 99 ALA A O 1
ATOM 701 N N . GLY A 1 100 ? -135.949 -4.433 179.896 1.00 67.94 100 GLY A N 1
ATOM 702 C CA . GLY A 1 100 ? -137.262 -4.599 180.536 1.00 67.94 100 GLY A CA 1
ATOM 703 C C . GLY A 1 100 ? -137.839 -6.016 180.418 1.00 67.94 100 GLY A C 1
ATOM 704 O O . GLY A 1 100 ? -137.424 -6.815 179.581 1.00 67.94 100 GLY A O 1
ATOM 705 N N . SER A 1 101 ? -138.752 -6.362 181.329 1.00 81.19 101 SER A N 1
ATOM 706 C CA . SER A 1 101 ? -139.394 -7.685 181.487 1.00 81.19 101 SER A CA 1
ATOM 707 C C . SER A 1 101 ? -138.441 -8.874 181.681 1.00 81.19 101 SER A C 1
ATOM 709 O O . SER A 1 101 ? -138.879 -10.025 181.670 1.00 81.19 101 SER A O 1
ATOM 711 N N . GLY A 1 102 ? -137.156 -8.606 181.927 1.00 61.31 102 GLY A N 1
ATOM 712 C CA . GLY A 1 102 ? -136.113 -9.615 182.100 1.00 61.31 102 GLY A CA 1
ATOM 713 C C . GLY A 1 102 ? -135.468 -10.119 180.805 1.00 61.31 102 GLY A C 1
ATOM 714 O O . GLY A 1 102 ? -134.812 -11.157 180.857 1.00 61.31 102 GLY A O 1
ATOM 715 N N . LEU A 1 103 ? -135.627 -9.429 179.667 1.00 73.75 103 LEU A N 1
ATOM 716 C CA . LEU A 1 103 ? -134.828 -9.736 178.474 1.00 73.75 103 LEU A CA 1
ATOM 717 C C . LEU A 1 103 ? -133.378 -9.279 178.644 1.00 73.75 103 LEU A C 1
ATOM 719 O O . LEU A 1 103 ? -133.091 -8.300 179.334 1.00 73.75 103 LEU A O 1
ATOM 723 N N . ALA A 1 104 ? -132.492 -9.971 177.936 1.00 71.25 104 ALA A N 1
ATOM 724 C CA . ALA A 1 104 ? -131.131 -9.545 177.648 1.00 71.25 104 ALA A CA 1
ATOM 725 C C . ALA A 1 104 ? -130.955 -9.391 176.129 1.00 71.25 104 ALA A C 1
ATOM 727 O O . ALA A 1 104 ? -131.764 -9.899 175.358 1.00 71.25 104 ALA A O 1
ATOM 728 N N . ASN A 1 105 ? -129.888 -8.709 175.715 1.00 79.12 105 ASN A N 1
ATOM 729 C CA . ASN A 1 105 ? -129.441 -8.629 174.320 1.00 79.12 105 ASN A CA 1
ATOM 730 C C . ASN A 1 105 ? -129.117 -10.031 173.761 1.00 79.12 105 ASN A C 1
ATOM 732 O O . ASN A 1 105 ? -128.676 -10.901 174.516 1.00 79.12 105 ASN A O 1
ATOM 736 N N . GLY A 1 106 ? -129.236 -10.229 172.446 1.00 67.75 106 GLY A N 1
ATOM 737 C CA . GLY A 1 106 ? -128.949 -11.514 171.799 1.00 67.75 106 GLY A CA 1
ATOM 738 C C . GLY A 1 106 ? -128.658 -11.398 170.302 1.00 67.75 106 GLY A C 1
ATOM 739 O O . GLY A 1 106 ? -128.840 -10.346 169.697 1.00 67.75 106 GLY A O 1
ATOM 740 N N . ALA A 1 107 ? -128.187 -12.489 169.696 1.00 72.50 107 ALA A N 1
ATOM 741 C CA . ALA A 1 107 ? -127.909 -12.556 168.255 1.00 72.50 107 ALA A CA 1
ATOM 742 C C . ALA A 1 107 ? -129.116 -13.055 167.434 1.00 72.50 107 ALA A C 1
ATOM 744 O O . ALA A 1 107 ? -129.119 -12.968 166.209 1.00 72.50 107 ALA A O 1
ATOM 745 N N . ASP A 1 108 ? -130.141 -13.588 168.101 1.00 80.00 108 ASP A N 1
ATOM 746 C CA . ASP A 1 108 ? -131.288 -14.239 167.472 1.00 80.00 108 ASP A CA 1
ATOM 747 C C . ASP A 1 108 ? -132.161 -13.237 166.710 1.00 80.00 108 ASP A C 1
ATOM 749 O O . ASP A 1 108 ? -132.749 -12.335 167.302 1.00 80.00 108 ASP A O 1
ATOM 753 N N . LEU A 1 109 ? -132.299 -13.425 165.393 1.00 70.81 109 LEU A N 1
ATOM 754 C CA . LEU A 1 109 ? -133.047 -12.519 164.501 1.00 70.81 109 LEU A CA 1
ATOM 755 C C . LEU A 1 109 ? -134.579 -12.541 164.721 1.00 70.81 109 LEU A C 1
ATOM 757 O O . LEU A 1 109 ? -135.320 -11.801 164.065 1.00 70.81 109 LEU A O 1
ATOM 761 N N . GLN A 1 110 ? -135.048 -13.384 165.648 1.00 78.19 110 GLN A N 1
ATOM 762 C CA . GLN A 1 110 ? -136.408 -13.452 166.175 1.00 78.19 110 GLN A CA 1
ATOM 763 C C . GLN A 1 110 ? -136.392 -13.981 167.622 1.00 78.19 110 GLN A C 1
ATOM 765 O O . GLN A 1 110 ? -135.698 -14.952 167.910 1.00 78.19 110 GLN A O 1
ATOM 770 N N . ILE A 1 111 ? -137.187 -13.384 168.516 1.00 77.69 111 ILE A N 1
ATOM 771 C CA . ILE A 1 111 ? -137.255 -13.717 169.952 1.00 77.69 111 ILE A CA 1
ATOM 772 C C . ILE A 1 111 ? -138.685 -13.719 170.496 1.00 77.69 111 ILE A C 1
ATOM 774 O O . ILE A 1 111 ? -139.528 -12.974 170.004 1.00 77.69 111 ILE A O 1
ATOM 778 N N . THR A 1 112 ? -138.945 -14.497 171.552 1.00 79.62 112 THR A N 1
ATOM 779 C CA . THR A 1 112 ? -140.246 -14.571 172.249 1.00 79.62 112 THR A CA 1
ATOM 780 C C . THR A 1 112 ? -140.065 -14.414 173.759 1.00 79.62 112 THR A C 1
ATOM 782 O O . THR A 1 112 ? -139.129 -14.973 174.329 1.00 79.62 112 THR A O 1
ATOM 785 N N . PHE A 1 113 ? -140.946 -13.655 174.417 1.00 71.81 113 PHE A N 1
ATOM 786 C CA . PHE A 1 113 ? -140.836 -13.301 175.836 1.00 71.81 113 PHE A CA 1
ATOM 787 C C . PHE A 1 113 ? -142.186 -12.927 176.469 1.00 71.81 113 PHE A C 1
ATOM 789 O O . PHE A 1 113 ? -143.132 -12.557 175.780 1.00 71.81 113 PHE A O 1
ATOM 796 N N . VAL A 1 114 ? -142.263 -12.940 177.805 1.00 82.75 114 VAL A N 1
ATOM 797 C CA . VAL A 1 114 ? -143.464 -12.535 178.560 1.00 82.75 114 VAL A CA 1
ATOM 798 C C . VAL A 1 114 ? -143.317 -11.105 179.080 1.00 82.75 114 VAL A C 1
ATOM 800 O O . VAL A 1 114 ? -142.488 -10.851 179.957 1.00 82.75 114 VAL A O 1
ATOM 803 N N . ILE A 1 115 ? -144.143 -10.177 178.591 1.00 73.56 115 ILE A N 1
ATOM 804 C CA . ILE A 1 115 ? -144.109 -8.769 178.995 1.00 73.56 115 ILE A CA 1
ATOM 805 C C . ILE A 1 115 ? -144.782 -8.560 180.358 1.00 73.56 115 ILE A C 1
ATOM 807 O O . ILE A 1 115 ? -145.968 -8.831 180.549 1.00 73.56 115 ILE A O 1
ATOM 811 N N . LYS A 1 116 ? -144.017 -8.058 181.327 1.00 69.62 116 LYS A N 1
ATOM 812 C CA . LYS A 1 116 ? -144.459 -7.794 182.712 1.00 69.62 116 LYS A CA 1
ATOM 813 C C . LYS A 1 116 ? -144.376 -6.310 183.060 1.00 69.62 116 LYS A C 1
ATOM 815 O O . LYS A 1 116 ? -145.208 -5.801 183.811 1.00 69.62 116 LYS A O 1
ATOM 820 N N . GLU A 1 117 ? -143.415 -5.618 182.464 1.00 74.38 117 GLU A N 1
ATOM 821 C CA . GLU A 1 117 ? -143.135 -4.192 182.611 1.00 74.38 117 GLU A CA 1
ATOM 822 C C . GLU A 1 117 ? -142.826 -3.564 181.242 1.00 74.38 117 GLU A C 1
ATOM 824 O O . GLU A 1 117 ? -142.903 -4.221 180.204 1.00 74.38 117 GLU A O 1
ATOM 829 N N . GLU A 1 118 ? -142.537 -2.265 181.214 1.00 70.06 118 GLU A N 1
ATOM 830 C CA . GLU A 1 118 ? -142.204 -1.565 179.972 1.00 70.06 118 GLU A CA 1
ATOM 831 C C . GLU A 1 118 ? -140.874 -2.085 179.402 1.00 70.06 118 GLU A C 1
ATOM 833 O O . GLU A 1 118 ? -139.911 -2.265 180.143 1.00 70.06 118 GLU A O 1
ATOM 838 N N . THR A 1 119 ? -140.861 -2.412 178.109 1.00 71.69 119 THR A N 1
ATOM 839 C CA . THR A 1 119 ? -139.834 -3.239 177.454 1.00 71.69 119 THR A CA 1
ATOM 840 C C . THR A 1 119 ? -139.430 -2.633 176.107 1.00 71.69 119 THR A C 1
ATOM 842 O O . THR A 1 119 ? -140.267 -2.044 175.428 1.00 71.69 119 THR A O 1
ATOM 845 N N . THR A 1 120 ? -138.166 -2.755 175.698 1.00 71.88 120 THR A N 1
ATOM 846 C CA . THR A 1 120 ? -137.630 -2.249 174.415 1.00 71.88 120 THR A CA 1
ATOM 847 C C . THR A 1 120 ? -136.757 -3.301 173.722 1.00 71.88 120 THR A C 1
ATOM 849 O O . THR A 1 120 ? -136.098 -4.065 174.424 1.00 71.88 120 THR A O 1
ATOM 852 N N . ILE A 1 121 ? -136.749 -3.329 172.381 1.00 76.31 121 ILE A N 1
ATOM 853 C CA . ILE A 1 121 ? -135.901 -4.168 171.507 1.00 76.31 121 ILE A CA 1
ATOM 854 C C . ILE A 1 121 ? -135.358 -3.316 170.337 1.00 76.31 121 ILE A C 1
ATOM 856 O O . ILE A 1 121 ? -136.126 -2.550 169.752 1.00 76.31 121 ILE A O 1
ATOM 860 N N . GLU A 1 122 ? -134.077 -3.458 169.972 1.00 76.69 122 GLU A N 1
ATOM 861 C CA . GLU A 1 122 ? -133.402 -2.684 168.909 1.00 76.69 122 GLU A CA 1
ATOM 862 C C . GLU A 1 122 ? -132.390 -3.512 168.082 1.00 76.69 122 GLU A C 1
ATOM 864 O O . GLU A 1 122 ? -131.462 -4.092 168.642 1.00 76.69 122 GLU A O 1
ATOM 869 N N . TRP A 1 123 ? -132.531 -3.548 166.749 1.00 81.50 123 TRP A N 1
ATOM 870 C CA . TRP A 1 123 ? -131.766 -4.433 165.840 1.00 81.50 123 TRP A CA 1
ATOM 871 C C . TRP A 1 123 ? -130.475 -3.824 165.236 1.00 81.50 123 TRP A C 1
ATOM 873 O O . TRP A 1 123 ? -130.418 -2.633 164.937 1.00 81.50 123 TRP A O 1
ATOM 883 N N . GLN A 1 124 ? -129.456 -4.666 165.002 1.00 81.62 124 GLN A N 1
ATOM 884 C CA . GLN A 1 124 ? -128.059 -4.320 164.651 1.00 81.62 124 GLN A CA 1
ATOM 885 C C . GLN A 1 124 ? -127.630 -4.840 163.255 1.00 81.62 124 GLN A C 1
ATOM 887 O O . GLN A 1 124 ? -128.173 -5.848 162.798 1.00 81.62 124 GLN A O 1
ATOM 892 N N . TRP A 1 125 ? -126.670 -4.177 162.576 1.00 80.75 125 TRP A N 1
ATOM 893 C CA . TRP A 1 125 ? -126.314 -4.432 161.155 1.00 80.75 125 TRP A CA 1
ATOM 894 C C . TRP A 1 125 ? -124.813 -4.207 160.793 1.00 80.75 125 TRP A C 1
ATOM 896 O O . TRP A 1 125 ? -124.107 -3.525 161.533 1.00 80.75 125 TRP A O 1
ATOM 906 N N . ARG A 1 126 ? -124.321 -4.750 159.653 1.00 82.56 126 ARG A N 1
ATOM 907 C CA . ARG A 1 126 ? -122.956 -4.545 159.061 1.00 82.56 126 ARG A CA 1
ATOM 908 C C . ARG A 1 126 ? -122.950 -4.409 157.515 1.00 82.56 126 ARG A C 1
ATOM 910 O O . ARG A 1 126 ? -123.977 -4.713 156.921 1.00 82.56 126 ARG A O 1
ATOM 917 N N . THR A 1 127 ? -121.825 -4.037 156.875 1.00 84.81 127 THR A N 1
ATOM 918 C CA . THR A 1 127 ? -121.715 -3.602 155.444 1.00 84.81 127 THR A CA 1
ATOM 919 C C . THR A 1 127 ? -120.714 -4.416 154.584 1.00 84.81 127 THR A C 1
ATOM 921 O O . THR A 1 127 ? -119.741 -4.939 155.122 1.00 84.81 127 THR A O 1
ATOM 924 N N . GLN A 1 128 ? -120.916 -4.487 153.253 1.00 83.25 128 GLN A N 1
ATOM 925 C CA . GLN A 1 128 ? -120.002 -5.098 152.253 1.00 83.25 128 GLN A CA 1
ATOM 926 C C . GLN A 1 128 ? -119.936 -4.320 150.916 1.00 83.25 128 GLN A C 1
ATOM 928 O O . GLN A 1 128 ? -120.949 -3.736 150.528 1.00 83.25 128 GLN A O 1
ATOM 933 N N . HIS A 1 129 ? -118.815 -4.409 150.176 1.00 87.56 129 HIS A N 1
ATOM 934 C CA . HIS A 1 129 ? -118.545 -3.750 148.875 1.00 87.56 129 HIS A CA 1
ATOM 935 C C . HIS A 1 129 ? -118.116 -4.718 147.742 1.00 87.56 129 HIS A C 1
ATOM 937 O O . HIS A 1 129 ? -117.646 -5.820 148.018 1.00 87.56 129 HIS A O 1
ATOM 943 N N . LYS A 1 130 ? -118.256 -4.321 146.463 1.00 88.19 130 LYS A N 1
ATOM 944 C CA . LYS A 1 130 ? -118.028 -5.170 145.260 1.00 88.19 130 LYS A CA 1
ATOM 945 C C . LYS A 1 130 ? -116.646 -4.997 144.594 1.00 88.19 130 LYS A C 1
ATOM 947 O O . LYS A 1 130 ? -116.196 -3.872 144.402 1.00 88.19 130 LYS A O 1
ATOM 952 N N . VAL A 1 131 ? -116.013 -6.080 144.128 1.00 87.94 131 VAL A N 1
ATOM 953 C CA . VAL A 1 131 ? -114.720 -6.048 143.395 1.00 87.94 131 VAL A CA 1
ATOM 954 C C . VAL A 1 131 ? -114.812 -6.698 142.005 1.00 87.94 131 VAL A C 1
ATOM 956 O O . VAL A 1 131 ? -115.477 -7.720 141.835 1.00 87.94 131 VAL A O 1
ATOM 959 N N . THR A 1 132 ? -114.132 -6.119 141.008 1.00 86.69 132 THR A N 1
ATOM 960 C CA . THR A 1 132 ? -114.115 -6.568 139.597 1.00 86.69 132 THR A CA 1
ATOM 961 C C . THR A 1 132 ? -112.679 -6.681 139.060 1.00 86.69 132 THR A C 1
ATOM 963 O O . THR A 1 132 ? -111.846 -5.837 139.379 1.00 86.69 132 THR A O 1
ATOM 966 N N . VAL A 1 133 ? -112.379 -7.699 138.239 1.00 86.38 133 VAL A N 1
ATOM 967 C CA . VAL A 1 133 ? -111.033 -7.966 137.675 1.00 86.38 133 VAL A CA 1
ATOM 968 C C . VAL A 1 133 ? -111.124 -8.320 136.182 1.00 86.38 133 VAL A C 1
ATOM 970 O O . VAL A 1 133 ? -112.058 -9.017 135.785 1.00 86.38 133 VAL A O 1
ATOM 973 N N . ALA A 1 134 ? -110.170 -7.849 135.372 1.00 85.44 134 ALA A N 1
ATOM 974 C CA . ALA A 1 134 ? -110.079 -8.054 133.921 1.00 85.44 134 ALA A CA 1
ATOM 975 C C . ALA A 1 134 ? -108.613 -8.084 133.408 1.00 85.44 134 ALA A C 1
ATOM 977 O O . ALA A 1 134 ? -107.664 -8.030 134.190 1.00 85.44 134 ALA A O 1
ATOM 978 N N . VAL A 1 135 ? -108.428 -8.155 132.083 1.00 85.00 135 VAL A N 1
ATOM 979 C CA . VAL A 1 135 ? -107.134 -8.068 131.368 1.00 85.00 135 VAL A CA 1
ATOM 980 C C . VAL A 1 135 ? -107.265 -7.193 130.115 1.00 85.00 135 VAL A C 1
ATOM 982 O O . VAL A 1 135 ? -108.381 -6.993 129.634 1.00 85.00 135 VAL A O 1
ATOM 985 N N . ASN A 1 136 ? -106.149 -6.689 129.578 1.00 85.62 136 ASN A N 1
ATOM 986 C CA . ASN A 1 136 ? -106.128 -5.874 128.358 1.00 85.62 136 ASN A CA 1
ATOM 987 C C . ASN A 1 136 ? -106.426 -6.690 127.087 1.00 85.62 136 ASN A C 1
ATOM 989 O O . ASN A 1 136 ? -107.148 -6.216 126.215 1.00 85.62 136 ASN A O 1
ATOM 993 N N . ASP A 1 137 ? -105.884 -7.908 126.995 1.00 80.75 137 ASP A N 1
ATOM 994 C CA . ASP A 1 137 ? -106.120 -8.853 125.906 1.00 80.75 137 ASP A CA 1
ATOM 995 C C . ASP A 1 137 ? -106.102 -10.293 126.447 1.00 80.75 137 ASP A C 1
ATOM 997 O O . ASP A 1 137 ? -105.091 -10.783 126.953 1.00 80.75 137 ASP A O 1
ATOM 1001 N N . ALA A 1 138 ? -107.241 -10.979 126.328 1.00 76.38 138 ALA A N 1
ATOM 1002 C CA . ALA A 1 138 ? -107.434 -12.347 126.810 1.00 76.38 138 ALA A CA 1
ATOM 1003 C C . ALA A 1 138 ? -106.769 -13.428 125.928 1.00 76.38 138 ALA A C 1
ATOM 1005 O O . ALA A 1 138 ? -106.910 -14.613 126.219 1.00 76.38 138 ALA A O 1
ATOM 1006 N N . THR A 1 139 ? -106.074 -13.038 124.854 1.00 79.06 139 THR A N 1
ATOM 1007 C CA . THR A 1 139 ? -105.213 -13.916 124.037 1.00 79.06 139 THR A CA 1
ATOM 1008 C C . THR A 1 139 ? -103.729 -13.815 124.407 1.00 79.06 139 THR A C 1
ATOM 1010 O O . THR A 1 139 ? -102.902 -14.526 123.836 1.00 79.06 139 THR A O 1
ATOM 1013 N N . MET A 1 140 ? -103.384 -12.930 125.351 1.00 79.88 140 MET A N 1
ATOM 1014 C CA . MET A 1 140 ? -102.012 -12.725 125.826 1.00 79.88 140 MET A CA 1
ATOM 1015 C C . MET A 1 140 ? -101.805 -13.154 127.286 1.00 79.88 140 MET A C 1
ATOM 1017 O O . MET A 1 140 ? -100.658 -13.358 127.693 1.00 79.88 140 MET A O 1
ATOM 1021 N N . GLY A 1 141 ? -102.887 -13.297 128.061 1.00 84.62 141 GLY A N 1
ATOM 1022 C CA . GLY A 1 141 ? -102.873 -13.824 129.423 1.00 84.62 141 GLY A CA 1
ATOM 1023 C C . GLY A 1 141 ? -104.188 -13.623 130.192 1.00 84.62 141 GLY A C 1
ATOM 1024 O O . GLY A 1 141 ? -105.168 -13.092 129.669 1.00 84.62 141 GLY A O 1
ATOM 1025 N N . ALA A 1 142 ? -104.209 -14.039 131.462 1.00 83.81 142 ALA A N 1
ATOM 1026 C CA . ALA A 1 142 ? -105.387 -14.008 132.346 1.00 83.81 142 ALA A CA 1
ATOM 1027 C C . ALA A 1 142 ? -105.078 -13.409 133.736 1.00 83.81 142 ALA A C 1
ATOM 1029 O O . ALA A 1 142 ? -103.911 -13.336 134.122 1.00 83.81 142 ALA A O 1
ATOM 1030 N N . ALA A 1 143 ? -106.111 -13.012 134.501 1.00 87.75 143 ALA A N 1
ATOM 1031 C CA . ALA A 1 143 ? -105.990 -12.466 135.864 1.00 87.75 143 ALA A CA 1
ATOM 1032 C C . ALA A 1 143 ? -107.152 -12.877 136.801 1.00 87.75 143 ALA A C 1
ATOM 1034 O O . ALA A 1 143 ? -108.301 -12.943 136.362 1.00 87.75 143 ALA A O 1
ATOM 1035 N N . THR A 1 144 ? -106.881 -13.141 138.092 1.00 84.94 144 THR A N 1
ATOM 1036 C CA . THR A 1 144 ? -107.889 -13.610 139.084 1.00 84.94 144 THR A CA 1
ATOM 1037 C C . THR A 1 144 ? -107.599 -13.173 140.531 1.00 84.94 144 THR A C 1
ATOM 1039 O O . THR A 1 144 ? -106.439 -12.990 140.882 1.00 84.94 144 THR A O 1
ATOM 1042 N N . ILE A 1 145 ? -108.638 -13.043 141.379 1.00 84.81 145 ILE A N 1
ATOM 1043 C CA . ILE A 1 145 ? -108.508 -12.817 142.840 1.00 84.81 145 ILE A CA 1
ATOM 1044 C C . ILE A 1 145 ? -108.146 -14.135 143.544 1.00 84.81 145 ILE A C 1
ATOM 1046 O O . ILE A 1 145 ? -108.927 -15.088 143.459 1.00 84.81 145 ILE A O 1
ATOM 1050 N N . THR A 1 146 ? -107.035 -14.163 144.282 1.00 85.06 146 THR A N 1
ATOM 1051 C CA . THR A 1 146 ? -106.449 -15.363 144.908 1.00 85.06 146 THR A CA 1
ATOM 1052 C C . THR A 1 146 ? -106.691 -15.497 146.415 1.00 85.06 146 THR A C 1
ATOM 1054 O O . THR A 1 146 ? -106.943 -16.613 146.865 1.00 85.06 146 THR A O 1
ATOM 1057 N N . ASP A 1 147 ? -106.676 -14.406 147.190 1.00 84.19 147 ASP A N 1
ATOM 1058 C CA . ASP A 1 147 ? -106.855 -14.429 148.659 1.00 84.19 147 ASP A CA 1
ATOM 1059 C C . ASP A 1 147 ? -107.735 -13.271 149.179 1.00 84.19 147 ASP A C 1
ATOM 1061 O O . ASP A 1 147 ? -107.911 -12.261 148.490 1.00 84.19 147 ASP A O 1
ATOM 1065 N N . VAL A 1 148 ? -108.297 -13.421 150.390 1.00 84.19 148 VAL A N 1
ATOM 1066 C CA . VAL A 1 148 ? -109.042 -12.387 151.139 1.00 84.19 148 VAL A CA 1
ATOM 1067 C C . VAL A 1 148 ? -108.767 -12.488 152.643 1.00 84.19 148 VAL A C 1
ATOM 1069 O O . VAL A 1 148 ? -108.990 -13.529 153.258 1.00 84.19 148 VAL A O 1
ATOM 1072 N N . GLN A 1 149 ? -108.377 -11.374 153.265 1.00 83.56 149 GLN A N 1
ATOM 1073 C CA . GLN A 1 149 ? -108.000 -11.290 154.678 1.00 83.56 149 GLN A CA 1
ATOM 1074 C C . GLN A 1 149 ? -108.787 -10.208 155.434 1.00 83.56 149 GLN A C 1
ATOM 1076 O O . GLN A 1 149 ? -109.169 -9.181 154.876 1.00 83.56 149 GLN A O 1
ATOM 1081 N N . ASN A 1 150 ? -108.979 -10.425 156.741 1.00 79.88 150 ASN A N 1
ATOM 1082 C CA . ASN A 1 150 ? -109.659 -9.522 157.690 1.00 79.88 150 ASN A CA 1
ATOM 1083 C C . ASN A 1 150 ? -111.138 -9.194 157.388 1.00 79.88 150 ASN A C 1
ATOM 1085 O O . ASN A 1 150 ? -111.692 -8.268 157.974 1.00 79.88 150 ASN A O 1
ATOM 1089 N N . GLY A 1 151 ? -111.799 -9.994 156.552 1.00 77.75 151 GLY A N 1
ATOM 1090 C CA . GLY A 1 151 ? -113.236 -9.922 156.296 1.00 77.75 151 GLY A CA 1
ATOM 1091 C C . GLY A 1 151 ? -113.746 -11.169 155.576 1.00 77.75 151 GLY A C 1
ATOM 1092 O O . GLY A 1 151 ? -112.969 -12.052 155.215 1.00 77.75 151 GLY A O 1
ATOM 1093 N N . GLN A 1 152 ? -115.058 -11.265 155.382 1.00 81.06 152 GLN A N 1
ATOM 1094 C CA . GLN A 1 152 ? -115.701 -12.330 154.614 1.00 81.06 152 GLN A CA 1
ATOM 1095 C C . GLN A 1 152 ? -115.924 -11.926 153.153 1.00 81.06 152 GLN A C 1
ATOM 1097 O O . GLN A 1 152 ? -116.152 -10.757 152.846 1.00 81.06 152 GLN A O 1
ATOM 1102 N N . ARG A 1 153 ? -115.914 -12.925 152.263 1.00 83.25 153 ARG A N 1
ATOM 1103 C CA . ARG A 1 153 ? -116.243 -12.808 150.837 1.00 83.25 153 ARG A CA 1
ATOM 1104 C C . ARG A 1 153 ? -117.463 -13.665 150.498 1.00 83.25 153 ARG A C 1
ATOM 1106 O O . ARG A 1 153 ? -117.541 -14.816 150.916 1.00 83.25 153 ARG A O 1
ATOM 1113 N N . ASP A 1 154 ? -118.364 -13.116 149.693 1.00 80.94 154 ASP A N 1
ATOM 1114 C CA . ASP A 1 154 ? -119.487 -13.798 149.046 1.00 80.94 154 ASP A CA 1
ATOM 1115 C C . ASP A 1 154 ? -119.538 -13.380 147.566 1.00 80.94 154 ASP A C 1
ATOM 1117 O O . ASP A 1 154 ? -119.833 -12.231 147.232 1.00 80.94 154 ASP A O 1
ATOM 1121 N N . GLY A 1 155 ? -119.175 -14.291 146.660 1.00 81.81 155 GLY A N 1
ATOM 1122 C CA . GLY A 1 155 ? -119.021 -13.985 145.234 1.00 81.81 155 GLY A CA 1
ATOM 1123 C C . GLY A 1 155 ? -117.967 -12.898 144.989 1.00 81.81 155 GLY A C 1
ATOM 1124 O O . GLY A 1 155 ? -116.778 -13.120 145.221 1.00 81.81 155 GLY A O 1
ATOM 1125 N N . ASN A 1 156 ? -118.407 -11.724 144.533 1.00 83.06 156 ASN A N 1
ATOM 1126 C CA . ASN A 1 156 ? -117.565 -10.531 144.364 1.00 83.06 156 ASN A CA 1
ATOM 1127 C C . ASN A 1 156 ? -117.778 -9.475 145.465 1.00 83.06 156 ASN A C 1
ATOM 1129 O O . ASN A 1 156 ? -117.159 -8.415 145.401 1.00 83.06 156 ASN A O 1
ATOM 1133 N N . TYR A 1 157 ? -118.634 -9.748 146.455 1.00 86.00 157 TYR A N 1
ATOM 1134 C CA . TYR A 1 157 ? -118.846 -8.895 147.622 1.00 86.00 157 TYR A CA 1
ATOM 1135 C C . TYR A 1 157 ? -117.902 -9.281 148.755 1.00 86.00 157 TYR A C 1
ATOM 1137 O O . TYR A 1 157 ? -117.757 -10.458 149.075 1.00 86.00 157 TYR A O 1
ATOM 1145 N N . ILE A 1 158 ? -117.262 -8.287 149.358 1.00 87.62 158 ILE A N 1
ATOM 1146 C CA . ILE A 1 158 ? -116.243 -8.416 150.400 1.00 87.62 158 ILE A CA 1
ATOM 1147 C C . ILE A 1 158 ? -116.592 -7.435 151.530 1.00 87.62 158 ILE A C 1
ATOM 1149 O O . ILE A 1 158 ? -117.054 -6.326 151.259 1.00 87.62 158 ILE A O 1
ATOM 1153 N N . ASP A 1 159 ? -116.431 -7.845 152.790 1.00 84.44 159 ASP A N 1
ATOM 1154 C CA . ASP A 1 159 ? -116.658 -6.975 153.957 1.00 84.44 159 ASP A CA 1
ATOM 1155 C C . ASP A 1 159 ? -115.819 -5.683 153.879 1.00 84.44 159 ASP A C 1
ATOM 1157 O O . ASP A 1 159 ? -114.649 -5.713 153.489 1.00 84.44 159 ASP A O 1
ATOM 1161 N N . ASP A 1 160 ? -116.406 -4.555 154.292 1.00 84.19 160 ASP A N 1
ATOM 1162 C CA . ASP A 1 160 ? -115.678 -3.284 154.413 1.00 84.19 160 ASP A CA 1
ATOM 1163 C C . ASP A 1 160 ? -114.473 -3.415 155.365 1.00 84.19 160 ASP A C 1
ATOM 1165 O O . ASP A 1 160 ? -114.566 -3.990 156.453 1.00 84.19 160 ASP A O 1
ATOM 1169 N N . GLY A 1 161 ? -113.327 -2.883 154.937 1.00 79.19 161 GLY A N 1
ATOM 1170 C CA . GLY A 1 161 ? -112.060 -2.899 155.662 1.00 79.19 161 GLY A CA 1
ATOM 1171 C C . GLY A 1 161 ? -111.122 -4.061 155.318 1.00 79.19 161 GLY A C 1
ATOM 1172 O O . GLY A 1 161 ? -109.955 -4.005 155.714 1.00 79.19 161 GLY A O 1
ATOM 1173 N N . ALA A 1 162 ? -111.585 -5.073 154.580 1.00 85.19 162 ALA A N 1
ATOM 1174 C CA . ALA A 1 162 ? -110.809 -6.261 154.214 1.00 85.19 162 ALA A CA 1
ATOM 1175 C C . ALA A 1 162 ? -109.724 -5.993 153.148 1.00 85.19 162 ALA A C 1
ATOM 1177 O O . ALA A 1 162 ? -109.733 -4.971 152.464 1.00 85.19 162 ALA A O 1
ATOM 1178 N N . THR A 1 163 ? -108.811 -6.949 152.960 1.00 85.38 163 THR A N 1
ATOM 1179 C CA . THR A 1 163 ? -107.730 -6.896 151.954 1.00 85.38 163 THR A CA 1
ATOM 1180 C C . THR A 1 163 ? -107.797 -8.114 151.033 1.00 85.38 163 THR A C 1
ATOM 1182 O O . THR A 1 163 ? -108.105 -9.204 151.506 1.00 85.38 163 THR A O 1
ATOM 1185 N N . VAL A 1 164 ? -107.498 -7.954 149.742 1.00 87.38 164 VAL A N 1
ATOM 1186 C CA . VAL A 1 164 ? -107.486 -9.026 148.729 1.00 87.38 164 VAL A CA 1
ATOM 1187 C C . VAL A 1 164 ? -106.169 -9.085 147.956 1.00 87.38 164 VAL A C 1
ATOM 1189 O O . VAL A 1 164 ? -105.457 -8.084 147.876 1.00 87.38 164 VAL A O 1
ATOM 1192 N N . GLU A 1 165 ? -105.878 -10.230 147.342 1.00 87.19 165 GLU A N 1
ATOM 1193 C CA . GLU A 1 165 ? -104.745 -10.423 146.421 1.00 87.19 165 GLU A CA 1
ATOM 1194 C C . GLU A 1 165 ? -105.220 -10.875 145.027 1.00 87.19 165 GLU A C 1
ATOM 1196 O O . GLU A 1 165 ? -106.264 -11.519 144.906 1.00 87.19 165 GLU A O 1
ATOM 1201 N N . ILE A 1 166 ? -104.493 -10.493 143.969 1.00 89.69 166 ILE A N 1
ATOM 1202 C CA . ILE A 1 166 ? -104.838 -10.718 142.558 1.00 89.69 166 ILE A CA 1
ATOM 1203 C C . ILE A 1 166 ? -103.575 -11.093 141.759 1.00 89.69 166 ILE A C 1
ATOM 1205 O O . ILE A 1 166 ? -102.571 -10.391 141.837 1.00 89.69 166 ILE A O 1
ATOM 1209 N N . THR A 1 167 ? -103.607 -12.167 140.964 1.00 84.62 167 THR A N 1
ATOM 1210 C CA . THR A 1 167 ? -102.453 -12.654 140.167 1.00 84.62 167 THR A CA 1
ATOM 1211 C C . THR A 1 167 ? -102.759 -12.670 138.668 1.00 84.62 167 THR A C 1
ATOM 1213 O O . THR A 1 167 ? -103.892 -12.968 138.284 1.00 84.62 167 THR A O 1
ATOM 1216 N N . ALA A 1 168 ? -101.752 -12.394 137.831 1.00 87.88 168 ALA A N 1
ATOM 1217 C CA . ALA A 1 168 ? -101.796 -12.463 136.366 1.00 87.88 168 ALA A CA 1
ATOM 1218 C C . ALA A 1 168 ? -100.854 -13.546 135.801 1.00 87.88 168 ALA A C 1
ATOM 1220 O O . ALA A 1 168 ? -99.864 -13.916 136.436 1.00 87.88 168 ALA A O 1
ATOM 1221 N N . THR A 1 169 ? -101.124 -14.064 134.600 1.00 84.44 169 THR A N 1
ATOM 1222 C CA . THR A 1 169 ? -100.306 -15.112 133.949 1.00 84.44 169 THR A CA 1
ATOM 1223 C C . THR A 1 169 ? -100.285 -14.932 132.422 1.00 84.44 169 THR A C 1
ATOM 1225 O O . THR A 1 169 ? -101.372 -14.905 131.847 1.00 84.44 169 THR A O 1
ATOM 1228 N N . PRO A 1 170 ? -99.107 -14.800 131.765 1.00 85.31 170 PRO A N 1
ATOM 1229 C CA . PRO A 1 170 ? -98.993 -14.671 130.304 1.00 85.31 170 PRO A CA 1
ATOM 1230 C C . PRO A 1 170 ? -99.035 -16.007 129.554 1.00 85.31 170 PRO A C 1
ATOM 1232 O O . PRO A 1 170 ? -98.594 -17.031 130.078 1.00 85.31 170 PRO A O 1
ATOM 1235 N N . ASP A 1 171 ? -99.441 -15.950 128.286 1.00 82.31 171 ASP A N 1
ATOM 1236 C CA . ASP A 1 171 ? -99.348 -17.055 127.324 1.00 82.31 171 ASP A CA 1
ATOM 1237 C C . ASP A 1 171 ? -98.008 -17.094 126.555 1.00 82.31 171 ASP A C 1
ATOM 1239 O O . ASP A 1 171 ? -97.237 -16.133 126.519 1.00 82.31 171 ASP A O 1
ATOM 1243 N N . VAL A 1 172 ? -97.715 -18.235 125.918 1.00 77.94 172 VAL A N 1
ATOM 1244 C CA . VAL A 1 172 ? -96.440 -18.497 125.220 1.00 77.94 172 VAL A CA 1
ATOM 1245 C C . VAL A 1 172 ? -96.185 -17.488 124.092 1.00 77.94 172 VAL A C 1
ATOM 1247 O O . VAL A 1 172 ? -97.039 -17.255 123.243 1.00 77.94 172 VAL A O 1
ATOM 1250 N N . GLY A 1 173 ? -94.975 -16.920 124.069 1.00 75.81 173 GLY A N 1
ATOM 1251 C CA . GLY A 1 173 ? -94.576 -15.849 123.144 1.00 75.81 173 GLY A CA 1
ATOM 1252 C C . GLY A 1 173 ? -94.791 -14.438 123.707 1.00 75.81 173 GLY A C 1
ATOM 1253 O O . GLY A 1 173 ? -94.196 -13.488 123.193 1.00 75.81 173 GLY A O 1
ATOM 1254 N N . ASN A 1 174 ? -95.556 -14.314 124.798 1.00 84.19 174 ASN A N 1
ATOM 1255 C CA . ASN A 1 174 ? -95.855 -13.060 125.482 1.00 84.19 174 ASN A CA 1
ATOM 1256 C C . ASN A 1 174 ? -95.201 -12.975 126.875 1.00 84.19 174 ASN A C 1
ATOM 1258 O O . ASN A 1 174 ? -94.706 -13.959 127.427 1.00 84.19 174 ASN A O 1
ATOM 1262 N N . VAL A 1 175 ? -95.209 -11.773 127.452 1.00 84.75 175 VAL A N 1
ATOM 1263 C CA . VAL A 1 175 ? -94.788 -11.458 128.825 1.00 84.75 175 VAL A CA 1
ATOM 1264 C C . VAL A 1 175 ? -95.765 -10.469 129.468 1.00 84.75 175 VAL A C 1
ATOM 1266 O O . VAL A 1 175 ? -96.413 -9.692 128.769 1.00 84.75 175 VAL A O 1
ATOM 1269 N N . PHE A 1 176 ? -95.865 -10.491 130.798 1.00 86.69 176 PHE A N 1
ATOM 1270 C CA . PHE A 1 176 ? -96.605 -9.495 131.586 1.00 86.69 176 PHE A CA 1
ATOM 1271 C C . PHE A 1 176 ? -95.875 -8.143 131.593 1.00 86.69 176 PHE A C 1
ATOM 1273 O O . PHE A 1 176 ? -94.649 -8.107 131.468 1.00 86.69 176 PHE A O 1
ATOM 1280 N N . ASP A 1 177 ? -96.630 -7.053 131.744 1.00 85.75 177 ASP A N 1
ATOM 1281 C CA . ASP A 1 177 ? -96.113 -5.680 131.749 1.00 85.75 177 ASP A CA 1
ATOM 1282 C C . ASP A 1 177 ? -96.475 -4.913 133.039 1.00 85.75 177 ASP A C 1
ATOM 1284 O O . ASP A 1 177 ? -95.575 -4.539 133.791 1.00 85.75 177 ASP A O 1
ATOM 1288 N N . TYR A 1 178 ? -97.768 -4.692 133.332 1.00 87.25 178 TYR A N 1
ATOM 1289 C CA . TYR A 1 178 ? -98.225 -3.983 134.545 1.00 87.25 178 TYR A CA 1
ATOM 1290 C C . TYR A 1 178 ? -99.719 -4.198 134.882 1.00 87.25 178 TYR A C 1
ATOM 1292 O O . TYR A 1 178 ? -100.481 -4.762 134.093 1.00 87.25 178 TYR A O 1
ATOM 1300 N N . TRP A 1 179 ? -100.134 -3.710 136.058 1.00 88.81 179 TRP A N 1
ATOM 1301 C CA . TRP A 1 179 ? -101.520 -3.623 136.537 1.00 88.81 179 TRP A CA 1
ATOM 1302 C C . TRP A 1 179 ? -102.080 -2.199 136.544 1.00 88.81 179 TRP A C 1
ATOM 1304 O O . TRP A 1 179 ? -101.375 -1.239 136.858 1.00 88.81 179 TRP A O 1
ATOM 1314 N N . GLU A 1 180 ? -103.391 -2.089 136.358 1.00 88.69 180 GLU A N 1
ATOM 1315 C CA . GLU A 1 180 ? -104.203 -0.885 136.533 1.00 88.69 180 GLU A CA 1
ATOM 1316 C C . GLU A 1 180 ? -105.300 -1.127 137.591 1.00 88.69 180 GLU A C 1
ATOM 1318 O O . GLU A 1 180 ? -105.902 -2.201 137.629 1.00 88.69 180 GLU A O 1
ATOM 1323 N N . VAL A 1 181 ? -105.582 -0.142 138.450 1.00 87.69 181 VAL A N 1
ATOM 1324 C CA . VAL A 1 181 ? -106.679 -0.157 139.437 1.00 87.69 181 VAL A CA 1
ATOM 1325 C C . VAL A 1 181 ? -107.478 1.140 139.316 1.00 87.69 181 VAL A C 1
ATOM 1327 O O . VAL A 1 181 ? -106.905 2.226 139.325 1.00 87.69 181 VAL A O 1
ATOM 1330 N N . ASN A 1 182 ? -108.807 1.038 139.216 1.00 86.12 182 ASN A N 1
ATOM 1331 C CA . ASN A 1 182 ? -109.743 2.167 139.089 1.00 86.12 182 ASN A CA 1
ATOM 1332 C C . ASN A 1 182 ? -109.348 3.217 138.013 1.00 86.12 182 ASN A C 1
ATOM 1334 O O . ASN A 1 182 ? -109.645 4.401 138.169 1.00 86.12 182 ASN A O 1
ATOM 1338 N N . GLY A 1 183 ? -108.703 2.798 136.915 1.00 79.69 183 GLY A N 1
ATOM 1339 C CA . GLY A 1 183 ? -108.277 3.687 135.822 1.00 79.69 183 GLY A CA 1
ATOM 1340 C C . GLY A 1 183 ? -106.872 4.292 135.964 1.00 79.69 183 GLY A C 1
ATOM 1341 O O . GLY A 1 183 ? -106.550 5.236 135.243 1.00 79.69 183 GLY A O 1
ATOM 1342 N N . ALA A 1 184 ? -106.046 3.812 136.903 1.00 81.38 184 ALA A N 1
ATOM 1343 C CA . ALA A 1 184 ? -104.672 4.276 137.105 1.00 81.38 184 ALA A CA 1
ATOM 1344 C C . ALA A 1 184 ? -103.683 3.113 137.298 1.00 81.38 184 ALA A C 1
ATOM 1346 O O . ALA A 1 184 ? -103.981 2.141 137.992 1.00 81.38 184 ALA A O 1
ATOM 1347 N N . VAL A 1 185 ? -102.486 3.221 136.708 1.00 82.62 185 VAL A N 1
ATOM 1348 C CA . VAL A 1 185 ? -101.414 2.215 136.838 1.00 82.62 185 VAL A CA 1
ATOM 1349 C C . VAL A 1 185 ? -101.032 2.045 138.312 1.00 82.62 185 VAL A C 1
ATOM 1351 O O . VAL A 1 185 ? -100.715 3.025 138.987 1.00 82.62 185 VAL A O 1
ATOM 1354 N N . ALA A 1 186 ? -101.072 0.805 138.802 1.00 80.94 186 ALA A N 1
ATOM 1355 C CA . ALA A 1 186 ? -100.971 0.477 140.223 1.00 80.94 186 ALA A CA 1
ATOM 1356 C C . ALA A 1 186 ? -99.628 -0.162 140.612 1.00 80.94 186 ALA A C 1
ATOM 1358 O O . ALA A 1 186 ? -99.000 0.287 141.568 1.00 80.94 186 ALA A O 1
ATOM 1359 N N . SER A 1 187 ? -99.176 -1.191 139.884 1.00 80.69 187 SER A N 1
ATOM 1360 C CA . SER A 1 187 ? -97.836 -1.778 140.045 1.00 80.69 187 SER A CA 1
ATOM 1361 C C . SER A 1 187 ? -97.419 -2.607 138.822 1.00 80.69 187 SER A C 1
ATOM 1363 O O . SER A 1 187 ? -98.268 -3.083 138.070 1.00 80.69 187 SER A O 1
ATOM 1365 N N . SER A 1 188 ? -96.112 -2.809 138.645 1.00 83.12 188 SER A N 1
ATOM 1366 C CA . SER A 1 188 ? -95.520 -3.847 137.785 1.00 83.12 188 SER A CA 1
ATOM 1367 C C . SER A 1 188 ? -95.241 -5.163 138.530 1.00 83.12 188 SER A C 1
ATOM 1369 O O . SER A 1 188 ? -94.769 -6.123 137.926 1.00 83.12 188 SER A O 1
ATOM 1371 N N . ASP A 1 189 ? -95.504 -5.221 139.837 1.00 80.62 189 ASP A N 1
ATOM 1372 C CA . ASP A 1 189 ? -95.388 -6.442 140.637 1.00 80.62 189 ASP A CA 1
ATOM 1373 C C . ASP A 1 189 ? -96.588 -7.367 140.393 1.00 80.62 189 ASP A C 1
ATOM 1375 O O . ASP A 1 189 ? -97.715 -6.917 140.191 1.00 80.62 189 ASP A O 1
ATOM 1379 N N . ASN A 1 190 ? -96.362 -8.678 140.424 1.00 85.38 190 ASN A N 1
ATOM 1380 C CA . ASN A 1 190 ? -97.394 -9.689 140.211 1.00 85.38 190 ASN A CA 1
ATOM 1381 C C . ASN A 1 190 ? -97.123 -10.873 141.161 1.00 85.38 190 ASN A C 1
ATOM 1383 O O . ASN A 1 190 ? -96.079 -11.513 141.004 1.00 85.38 190 ASN A O 1
ATOM 1387 N N . PRO A 1 191 ? -98.005 -11.181 142.134 1.00 85.12 191 PRO A N 1
ATOM 1388 C CA . PRO A 1 191 ? -99.354 -10.635 142.350 1.00 85.12 191 PRO A CA 1
ATOM 1389 C C . PRO A 1 191 ? -99.425 -9.206 142.929 1.00 85.12 191 PRO A C 1
ATOM 1391 O O . PRO A 1 191 ? -98.432 -8.638 143.372 1.00 85.12 191 PRO A O 1
ATOM 1394 N N . LEU A 1 192 ? -100.641 -8.652 142.924 1.00 89.12 192 LEU A N 1
ATOM 1395 C CA . LEU A 1 192 ? -101.041 -7.336 143.431 1.00 89.12 192 LEU A CA 1
ATOM 1396 C C . LEU A 1 192 ? -101.956 -7.480 144.663 1.00 89.12 192 LEU A C 1
ATOM 1398 O O . LEU A 1 192 ? -102.915 -8.248 144.631 1.00 89.12 192 LEU A O 1
ATOM 1402 N N . THR A 1 193 ? -101.731 -6.684 145.713 1.00 84.88 193 THR A N 1
ATOM 1403 C CA . THR A 1 193 ? -102.552 -6.667 146.944 1.00 84.88 193 THR A CA 1
ATOM 1404 C C . THR A 1 193 ? -103.329 -5.348 147.085 1.00 84.88 193 THR A C 1
ATOM 1406 O O . THR A 1 193 ? -102.768 -4.277 146.856 1.00 84.88 193 THR A O 1
ATOM 1409 N N . LEU A 1 194 ? -104.608 -5.392 147.486 1.00 88.12 194 LEU A N 1
ATOM 1410 C CA . LEU A 1 194 ? -105.514 -4.231 147.515 1.00 88.12 194 LEU A CA 1
ATOM 1411 C C . LEU A 1 194 ? -106.465 -4.246 148.728 1.00 88.12 194 LEU A C 1
ATOM 1413 O O . LEU A 1 194 ? -107.063 -5.274 149.032 1.00 88.12 194 LEU A O 1
ATOM 1417 N N . LYS A 1 195 ? -106.663 -3.101 149.400 1.00 84.81 195 LYS A N 1
ATOM 1418 C CA . LYS A 1 195 ? -107.681 -2.938 150.460 1.00 84.81 195 LYS A CA 1
ATOM 1419 C C . LYS A 1 195 ? -109.040 -2.531 149.875 1.00 84.81 195 LYS A C 1
ATOM 1421 O O . LYS A 1 195 ? -109.102 -1.729 148.942 1.00 84.81 195 LYS A O 1
ATOM 1426 N N . ILE A 1 196 ? -110.117 -3.066 150.447 1.00 87.81 196 ILE A N 1
ATOM 1427 C CA . ILE A 1 196 ? -111.510 -2.814 150.073 1.00 87.81 196 ILE A CA 1
ATOM 1428 C C . ILE A 1 196 ? -112.170 -1.922 151.135 1.00 87.81 196 ILE A C 1
ATOM 1430 O O . ILE A 1 196 ? -112.453 -2.355 152.247 1.00 87.81 196 ILE A O 1
ATOM 1434 N N . ASP A 1 197 ? -112.378 -0.656 150.783 1.00 84.00 197 ASP A N 1
ATOM 1435 C CA . ASP A 1 197 ? -113.085 0.393 151.550 1.00 84.00 197 ASP A CA 1
ATOM 1436 C C . ASP A 1 197 ? -114.180 1.104 150.725 1.00 84.00 197 ASP A C 1
ATOM 1438 O O . ASP A 1 197 ? -114.797 2.073 151.154 1.00 84.00 197 ASP A O 1
ATOM 1442 N N . GLU A 1 198 ? -114.383 0.619 149.505 1.00 86.00 198 GLU A N 1
ATOM 1443 C CA . GLU A 1 198 ? -115.344 1.042 148.487 1.00 86.00 198 GLU A CA 1
ATOM 1444 C C . GLU A 1 198 ? -115.300 -0.031 147.375 1.00 86.00 198 GLU A C 1
ATOM 1446 O O . GLU A 1 198 ? -114.398 -0.883 147.385 1.00 86.00 198 GLU A O 1
ATOM 1451 N N . PRO A 1 199 ? -116.207 -0.015 146.383 1.00 83.50 199 PRO A N 1
ATOM 1452 C CA . PRO A 1 199 ? -116.082 -0.879 145.214 1.00 83.50 199 PRO A CA 1
ATOM 1453 C C . PRO A 1 199 ? -114.813 -0.602 144.378 1.00 83.50 199 PRO A C 1
ATOM 1455 O O . PRO A 1 199 ? -114.436 0.552 144.173 1.00 83.50 199 PRO A O 1
ATOM 1458 N N . LYS A 1 200 ? -114.157 -1.652 143.855 1.00 86.94 200 LYS A N 1
ATOM 1459 C CA . LYS A 1 200 ? -112.885 -1.553 143.094 1.00 86.94 200 LYS A CA 1
ATOM 1460 C C . LYS A 1 200 ? -112.922 -2.324 141.762 1.00 86.94 200 LYS A C 1
ATOM 1462 O O . LYS A 1 200 ? -113.586 -3.356 141.656 1.00 86.94 200 LYS A O 1
ATOM 1467 N N . THR A 1 201 ? -112.154 -1.866 140.773 1.00 86.69 201 THR A N 1
ATOM 1468 C CA . THR A 1 201 ? -111.949 -2.503 139.453 1.00 86.69 201 THR A CA 1
ATOM 1469 C C . THR A 1 201 ? -110.453 -2.607 139.131 1.00 86.69 201 THR A C 1
ATOM 1471 O O . THR A 1 201 ? -109.721 -1.657 139.397 1.00 86.69 201 THR A O 1
ATOM 1474 N N . VAL A 1 202 ? -109.994 -3.733 138.569 1.00 87.94 202 VAL A N 1
ATOM 1475 C CA . VAL A 1 202 ? -108.562 -4.047 138.346 1.00 87.94 202 VAL A CA 1
ATOM 1476 C C . VAL A 1 202 ? -108.318 -4.677 136.963 1.00 87.94 202 VAL A C 1
ATOM 1478 O O . VAL A 1 202 ? -109.135 -5.483 136.521 1.00 87.94 202 VAL A O 1
ATOM 1481 N N . VAL A 1 203 ? -107.204 -4.352 136.289 1.00 88.31 203 VAL A N 1
ATOM 1482 C CA . VAL A 1 203 ? -106.839 -4.839 134.935 1.00 88.31 203 VAL A CA 1
ATOM 1483 C C . VAL A 1 203 ? -105.340 -5.192 134.841 1.00 88.31 203 VAL A C 1
ATOM 1485 O O . VAL A 1 203 ? -104.524 -4.484 135.421 1.00 88.31 203 VAL A O 1
ATOM 1488 N N . ALA A 1 204 ? -104.958 -6.247 134.107 1.00 86.62 204 ALA A N 1
ATOM 1489 C CA . ALA A 1 204 ? -103.555 -6.612 133.802 1.00 86.62 204 ALA A CA 1
ATOM 1490 C C . ALA A 1 204 ? -103.178 -6.428 132.315 1.00 86.62 204 ALA A C 1
ATOM 1492 O O . ALA A 1 204 ? -104.037 -6.593 131.448 1.00 86.62 204 ALA A O 1
ATOM 1493 N N . HIS A 1 205 ? -101.898 -6.145 132.025 1.00 86.50 205 HIS A N 1
ATOM 1494 C CA . HIS A 1 205 ? -101.359 -5.879 130.678 1.00 86.50 205 HIS A CA 1
ATOM 1495 C C . HIS A 1 205 ? -100.213 -6.827 130.252 1.00 86.50 205 HIS A C 1
ATOM 1497 O O . HIS A 1 205 ? -99.407 -7.243 131.088 1.00 86.50 205 HIS A O 1
ATOM 1503 N N . PHE A 1 206 ? -100.108 -7.124 128.944 1.00 87.44 206 PHE A N 1
ATOM 1504 C CA . PHE A 1 206 ? -99.137 -8.063 128.338 1.00 87.44 206 PHE A CA 1
ATOM 1505 C C . PHE A 1 206 ? -98.550 -7.573 126.982 1.00 87.44 206 PHE A C 1
ATOM 1507 O O . PHE A 1 206 ? -99.143 -6.707 126.337 1.00 87.44 206 PHE A O 1
ATOM 1514 N N . LYS A 1 207 ? -97.406 -8.134 126.529 1.00 83.62 207 LYS A N 1
ATOM 1515 C CA . LYS A 1 207 ? -96.706 -7.816 125.246 1.00 83.62 207 LYS A CA 1
ATOM 1516 C C . LYS A 1 207 ? -95.856 -8.980 124.671 1.00 83.62 207 LYS A C 1
ATOM 1518 O O . LYS A 1 207 ? -95.571 -9.923 125.397 1.00 83.62 207 LYS A O 1
ATOM 1523 N N . ILE A 1 208 ? -95.418 -8.898 123.404 1.00 82.19 208 ILE A N 1
ATOM 1524 C CA . ILE A 1 208 ? -94.708 -9.957 122.622 1.00 82.19 208 ILE A CA 1
ATOM 1525 C C . ILE A 1 208 ? -93.164 -9.969 122.830 1.00 82.19 208 ILE A C 1
ATOM 1527 O O . ILE A 1 208 ? -92.568 -8.934 123.131 1.00 82.19 208 ILE A O 1
ATOM 1531 N N . LYS A 1 209 ? -92.509 -11.131 122.633 1.00 81.00 209 LYS A N 1
ATOM 1532 C CA . LYS A 1 209 ? -91.041 -11.381 122.692 1.00 81.00 209 LYS A CA 1
ATOM 1533 C C . LYS A 1 209 ? -90.269 -11.092 121.371 1.00 81.00 209 LYS A C 1
ATOM 1535 O O . LYS A 1 209 ? -90.812 -11.223 120.276 1.00 81.00 209 LYS A O 1
ATOM 1540 N N . GLN A 1 210 ? -88.965 -10.785 121.470 1.00 83.62 210 GLN A N 1
ATOM 1541 C CA . GLN A 1 210 ? -88.015 -10.582 120.349 1.00 83.62 210 GLN A CA 1
ATOM 1542 C C . GLN A 1 210 ? -86.799 -11.546 120.394 1.00 83.62 210 GLN A C 1
ATOM 1544 O O . GLN A 1 210 ? -86.579 -12.192 121.423 1.00 83.62 210 GLN A O 1
ATOM 1549 N N . VAL A 1 211 ? -86.056 -11.660 119.279 1.00 85.50 211 VAL A N 1
ATOM 1550 C CA . VAL A 1 211 ? -84.870 -12.531 119.037 1.00 85.50 211 VAL A CA 1
ATOM 1551 C C . VAL A 1 211 ? -83.890 -11.901 118.020 1.00 85.50 211 VAL A C 1
ATOM 1553 O O . VAL A 1 211 ? -84.252 -10.937 117.348 1.00 85.50 211 VAL A O 1
ATOM 1556 N N . THR A 1 212 ? -82.675 -12.440 117.875 1.00 86.56 212 THR A N 1
ATOM 1557 C CA . THR A 1 212 ? -81.559 -11.850 117.094 1.00 86.56 212 THR A CA 1
ATOM 1558 C C . THR A 1 212 ? -80.942 -12.825 116.077 1.00 86.56 212 THR A C 1
ATOM 1560 O O . THR A 1 212 ? -80.872 -14.026 116.325 1.00 86.56 212 THR A O 1
ATOM 1563 N N . LEU A 1 213 ? -80.451 -12.313 114.946 1.00 91.25 213 LEU A N 1
ATOM 1564 C CA . LEU A 1 213 ? -79.684 -13.050 113.935 1.00 91.25 213 LEU A CA 1
ATOM 1565 C C . LEU A 1 213 ? -78.367 -12.322 113.620 1.00 91.25 213 LEU A C 1
ATOM 1567 O O . LEU A 1 213 ? -78.401 -11.193 113.134 1.00 91.25 213 LEU A O 1
ATOM 1571 N N . SER A 1 214 ? -77.228 -12.973 113.855 1.00 89.31 214 SER A N 1
ATOM 1572 C CA . SER A 1 214 ? -75.888 -12.441 113.553 1.00 89.31 214 SER A CA 1
ATOM 1573 C C . SER A 1 214 ? -75.381 -12.923 112.187 1.00 89.31 214 SER A C 1
ATOM 1575 O O . SER A 1 214 ? -75.347 -14.131 111.944 1.00 89.31 214 SER A O 1
ATOM 1577 N N . VAL A 1 215 ? -74.951 -12.009 111.313 1.00 92.00 215 VAL A N 1
ATOM 1578 C CA . VAL A 1 215 ? -74.413 -12.319 109.971 1.00 92.00 215 VAL A CA 1
ATOM 1579 C C . VAL A 1 215 ? -72.936 -11.930 109.860 1.00 92.00 215 VAL A C 1
ATOM 1581 O O . VAL A 1 215 ? -72.572 -10.802 110.188 1.00 92.00 215 VAL A O 1
ATOM 1584 N N . ASP A 1 216 ? -72.105 -12.852 109.374 1.00 90.12 216 ASP A N 1
ATOM 1585 C CA . ASP A 1 216 ? -70.670 -12.679 109.110 1.00 90.12 216 ASP A CA 1
ATOM 1586 C C . ASP A 1 216 ? -70.326 -13.181 107.694 1.00 90.12 216 ASP A C 1
ATOM 1588 O O . ASP A 1 216 ? -70.643 -14.312 107.317 1.00 90.12 216 ASP A O 1
ATOM 1592 N N . SER A 1 217 ? -69.678 -12.348 106.885 1.00 88.44 217 SER A N 1
ATOM 1593 C CA . SER A 1 217 ? -69.218 -12.677 105.527 1.00 88.44 217 SER A CA 1
ATOM 1594 C C . SER A 1 217 ? -67.695 -12.706 105.398 1.00 88.44 217 SER A C 1
ATOM 1596 O O . SER A 1 217 ? -67.171 -12.942 104.305 1.00 88.44 217 SER A O 1
ATOM 1598 N N . GLY A 1 218 ? -66.967 -12.433 106.486 1.00 83.00 218 GLY A N 1
ATOM 1599 C CA . GLY A 1 218 ? -65.551 -12.078 106.442 1.00 83.00 218 GLY A CA 1
ATOM 1600 C C . GLY A 1 218 ? -65.289 -10.742 105.734 1.00 83.00 218 GLY A C 1
ATOM 1601 O O . GLY A 1 218 ? -64.166 -10.512 105.279 1.00 83.00 218 GLY A O 1
ATOM 1602 N N . GLY A 1 219 ? -66.310 -9.884 105.594 1.00 81.12 219 GLY A N 1
ATOM 1603 C CA . GLY A 1 219 ? -66.244 -8.630 104.839 1.00 81.12 219 GLY A CA 1
ATOM 1604 C C . GLY A 1 219 ? -66.104 -8.815 103.322 1.00 81.12 219 GLY A C 1
ATOM 1605 O O . GLY A 1 219 ? -65.374 -8.052 102.687 1.00 81.12 219 GLY A O 1
ATOM 1606 N N . ARG A 1 220 ? -66.745 -9.842 102.745 1.00 84.50 220 ARG A N 1
ATOM 1607 C CA . ARG A 1 220 ? -66.657 -10.203 101.316 1.00 84.50 220 ARG A CA 1
ATOM 1608 C C . ARG A 1 220 ? -68.041 -10.407 100.702 1.00 84.50 220 ARG A C 1
ATOM 1610 O O . ARG A 1 220 ? -68.906 -11.027 101.310 1.00 84.50 220 ARG A O 1
ATOM 1617 N N . GLY A 1 221 ? -68.220 -9.933 99.468 1.00 85.06 221 GLY A N 1
ATOM 1618 C CA . GLY A 1 221 ? -69.531 -9.908 98.811 1.00 85.06 221 GLY A CA 1
ATOM 1619 C C . GLY A 1 221 ? -70.529 -8.994 99.536 1.00 85.06 221 GLY A C 1
ATOM 1620 O O . GLY A 1 221 ? -70.158 -8.212 100.412 1.00 85.06 221 GLY A O 1
ATOM 1621 N N . ASN A 1 222 ? -71.800 -9.085 99.157 1.00 88.69 222 ASN A N 1
ATOM 1622 C CA . ASN A 1 222 ? -72.897 -8.302 99.718 1.00 88.69 222 ASN A CA 1
ATOM 1623 C C . ASN A 1 222 ? -73.902 -9.246 100.412 1.00 88.69 222 ASN A C 1
ATOM 1625 O O . ASN A 1 222 ? -74.761 -9.814 99.733 1.00 88.69 222 ASN A O 1
ATOM 1629 N N . PRO A 1 223 ? -73.798 -9.466 101.736 1.00 90.12 223 PRO A N 1
ATOM 1630 C CA . PRO A 1 223 ? -74.733 -10.321 102.457 1.00 90.12 223 PRO A CA 1
ATOM 1631 C C . PRO A 1 223 ? -76.104 -9.654 102.672 1.00 90.12 223 PRO A C 1
ATOM 1633 O O . PRO A 1 223 ? -76.193 -8.454 102.940 1.00 90.12 223 PRO A O 1
ATOM 1636 N N . ASP A 1 224 ? -77.167 -10.455 102.591 1.00 88.62 224 ASP A N 1
ATOM 1637 C CA . ASP A 1 224 ? -78.553 -10.091 102.927 1.00 88.62 224 ASP A CA 1
ATOM 1638 C C . ASP A 1 224 ? -79.174 -11.213 103.788 1.00 88.62 224 ASP A C 1
ATOM 1640 O O . ASP A 1 224 ? -79.244 -12.340 103.292 1.00 88.62 224 ASP A O 1
ATOM 1644 N N . PRO A 1 225 ? -79.597 -10.988 105.053 1.00 89.38 225 PRO A N 1
ATOM 1645 C CA . PRO A 1 225 ? -79.527 -9.735 105.813 1.00 89.38 225 PRO A CA 1
ATOM 1646 C C . PRO A 1 225 ? -78.096 -9.184 105.961 1.00 89.38 225 PRO A C 1
ATOM 1648 O O . PRO A 1 225 ? -77.137 -9.952 105.868 1.00 89.38 225 PRO A O 1
ATOM 1651 N N . PRO A 1 226 ? -77.931 -7.868 106.185 1.00 89.06 226 PRO A N 1
ATOM 1652 C CA . PRO A 1 226 ? -76.619 -7.230 106.226 1.00 89.06 226 PRO A CA 1
ATOM 1653 C C . PRO A 1 226 ? -75.778 -7.668 107.432 1.00 89.06 226 PRO A C 1
ATOM 1655 O O . PRO A 1 226 ? -76.312 -8.017 108.486 1.00 89.06 226 PRO A O 1
ATOM 1658 N N . GLU A 1 227 ? -74.455 -7.578 107.263 1.00 90.38 227 GLU A N 1
ATOM 1659 C CA . GLU A 1 227 ? -73.418 -7.904 108.254 1.00 90.38 227 GLU A CA 1
ATOM 1660 C C . GLU A 1 227 ? -73.726 -7.348 109.662 1.00 90.38 227 GLU A C 1
ATOM 1662 O O . GLU A 1 227 ? -74.018 -6.158 109.826 1.00 90.38 227 GLU A O 1
ATOM 1667 N N . GLY A 1 228 ? -73.589 -8.192 110.688 1.00 88.44 228 GLY A N 1
ATOM 1668 C CA . GLY A 1 228 ? -73.815 -7.854 112.096 1.00 88.44 228 GLY A CA 1
ATOM 1669 C C . GLY A 1 228 ? -75.118 -8.404 112.691 1.00 88.44 228 GLY A C 1
ATOM 1670 O O . GLY A 1 228 ? -75.747 -9.315 112.150 1.00 88.44 228 GLY A O 1
ATOM 1671 N N . ASP A 1 229 ? -75.497 -7.867 113.854 1.00 89.31 229 ASP A N 1
ATOM 1672 C CA . ASP A 1 229 ? -76.632 -8.336 114.657 1.00 89.31 229 ASP A CA 1
ATOM 1673 C C . ASP A 1 229 ? -77.953 -7.671 114.235 1.00 89.31 229 ASP A C 1
ATOM 1675 O O . ASP A 1 229 ? -78.145 -6.463 114.390 1.00 89.31 229 ASP A O 1
ATOM 1679 N N . ASN A 1 230 ? -78.896 -8.478 113.748 1.00 89.12 230 ASN A N 1
ATOM 1680 C CA . ASN A 1 230 ? -80.201 -8.050 113.248 1.00 89.12 230 ASN A CA 1
ATOM 1681 C C . ASN A 1 230 ? -81.326 -8.550 114.182 1.00 89.12 230 ASN A C 1
ATOM 1683 O O . ASN A 1 230 ? -81.486 -9.755 114.375 1.00 89.12 230 ASN A O 1
ATOM 1687 N N . THR A 1 231 ? -82.122 -7.650 114.773 1.00 86.56 231 THR A N 1
ATOM 1688 C CA . THR A 1 231 ? -83.201 -8.011 115.722 1.00 86.56 231 THR A CA 1
ATOM 1689 C C . THR A 1 231 ? -84.563 -8.158 115.038 1.00 86.56 231 THR A C 1
ATOM 1691 O O . THR A 1 231 ? -84.988 -7.285 114.283 1.00 86.56 231 THR A O 1
ATOM 1694 N N . TYR A 1 232 ? -85.295 -9.221 115.378 1.00 88.44 232 TYR A N 1
ATOM 1695 C CA . TYR A 1 232 ? -86.609 -9.561 114.833 1.00 88.44 232 TYR A CA 1
ATOM 1696 C C . TYR A 1 232 ? -87.626 -9.897 115.935 1.00 88.44 232 TYR A C 1
ATOM 1698 O O . TYR A 1 232 ? -87.281 -10.218 117.074 1.00 88.44 232 TYR A O 1
ATOM 1706 N N . ASN A 1 233 ? -88.916 -9.858 115.593 1.00 85.12 233 ASN A N 1
ATOM 1707 C CA . ASN A 1 233 ? -89.964 -10.376 116.474 1.00 85.12 233 ASN A CA 1
ATOM 1708 C C . ASN A 1 233 ? -89.940 -11.913 116.466 1.00 85.12 233 ASN A C 1
ATOM 1710 O O . ASN A 1 233 ? -89.632 -12.528 115.441 1.00 85.12 233 ASN A O 1
ATOM 1714 N N . TRP A 1 234 ? -90.287 -12.535 117.593 1.00 86.94 234 TRP A N 1
ATOM 1715 C CA . TRP A 1 234 ? -90.332 -13.994 117.708 1.00 86.94 234 TRP A CA 1
ATOM 1716 C C . TRP A 1 234 ? -91.311 -14.607 116.687 1.00 86.94 234 TRP A C 1
ATOM 1718 O O . TRP A 1 234 ? -92.471 -14.201 116.622 1.00 86.94 234 TRP A O 1
ATOM 1728 N N . GLY A 1 235 ? -90.839 -15.568 115.886 1.00 80.31 235 GLY A N 1
ATOM 1729 C CA . GLY A 1 235 ? -91.597 -16.200 114.798 1.00 80.31 235 GLY A CA 1
ATOM 1730 C C . GLY A 1 235 ? -91.414 -15.573 113.406 1.00 80.31 235 GLY A C 1
ATOM 1731 O O . GLY A 1 235 ? -92.195 -15.876 112.508 1.00 80.31 235 GLY A O 1
ATOM 1732 N N . THR A 1 236 ? -90.422 -14.698 113.196 1.00 87.38 236 THR A N 1
ATOM 1733 C CA . THR A 1 236 ? -90.158 -14.072 111.879 1.00 87.38 236 THR A CA 1
ATOM 1734 C C . THR A 1 236 ? -89.466 -15.040 110.909 1.00 87.38 236 THR A C 1
ATOM 1736 O O . THR A 1 236 ? -88.509 -15.707 111.291 1.00 87.38 236 THR A O 1
ATOM 1739 N N . THR A 1 237 ? -89.889 -15.078 109.640 1.00 88.38 237 THR A N 1
ATOM 1740 C CA . THR A 1 237 ? -89.321 -15.940 108.581 1.00 88.38 237 THR A CA 1
ATOM 1741 C C . THR A 1 237 ? -88.557 -15.118 107.535 1.00 88.38 237 THR A C 1
ATOM 1743 O O . THR A 1 237 ? -89.091 -14.124 107.043 1.00 88.38 237 THR A O 1
ATOM 1746 N N . LEU A 1 238 ? -87.334 -15.531 107.171 1.00 90.31 238 LEU A N 1
ATOM 1747 C CA . LEU A 1 238 ? -86.471 -14.868 106.171 1.00 90.31 238 LEU A CA 1
ATOM 1748 C C . LEU A 1 238 ? -85.555 -15.871 105.428 1.00 90.31 238 LEU A C 1
ATOM 1750 O O . LEU A 1 238 ? -85.773 -17.075 105.528 1.00 90.31 238 LEU A O 1
ATOM 1754 N N . SER A 1 239 ? -84.578 -15.393 104.647 1.00 90.12 239 SER A N 1
ATOM 1755 C CA . SER A 1 239 ? -83.567 -16.178 103.905 1.00 90.12 239 SER A CA 1
ATOM 1756 C C . SER A 1 239 ? -82.238 -15.413 103.938 1.00 90.12 239 SER A C 1
ATOM 1758 O O . SER A 1 239 ? -82.282 -14.201 103.751 1.00 90.12 239 SER A O 1
ATOM 1760 N N . CYS A 1 240 ? -81.094 -16.078 104.132 1.00 89.50 240 CYS A N 1
ATOM 1761 C CA . CYS A 1 240 ? -79.769 -15.443 104.106 1.00 89.50 240 CYS A CA 1
ATOM 1762 C C . CYS A 1 240 ? -79.036 -15.743 102.785 1.00 89.50 240 CYS A C 1
ATOM 1764 O O . CYS A 1 240 ? -79.069 -16.879 102.311 1.00 89.50 240 CYS A O 1
ATOM 1766 N N . ARG A 1 241 ? -78.376 -14.744 102.189 1.00 91.69 241 ARG A N 1
ATOM 1767 C CA . ARG A 1 241 ? -77.711 -14.801 100.870 1.00 91.69 241 ARG A CA 1
ATOM 1768 C C . ARG A 1 241 ? -76.383 -14.040 100.869 1.00 91.69 241 ARG A C 1
ATOM 1770 O O . ARG A 1 241 ? -76.204 -13.146 101.691 1.00 91.69 241 ARG A O 1
ATOM 1777 N N . VAL A 1 242 ? -75.503 -14.348 99.914 1.00 92.06 242 VAL A N 1
ATOM 1778 C CA . VAL A 1 242 ? -74.301 -13.560 99.564 1.00 92.06 242 VAL A CA 1
ATOM 1779 C C . VAL A 1 242 ? -73.981 -13.702 98.063 1.00 92.06 242 VAL A C 1
ATOM 1781 O O . VAL A 1 242 ? -74.611 -14.499 97.365 1.00 92.06 242 VAL A O 1
ATOM 1784 N N . ASP A 1 243 ? -73.022 -12.945 97.528 1.00 89.00 243 ASP A N 1
ATOM 1785 C CA . ASP A 1 243 ? -72.559 -13.099 96.140 1.00 89.00 243 ASP A CA 1
ATOM 1786 C C . ASP A 1 243 ? -71.796 -14.418 95.916 1.00 89.00 243 ASP A C 1
ATOM 1788 O O . ASP A 1 243 ? -71.002 -14.843 96.752 1.00 89.00 243 ASP A O 1
ATOM 1792 N N . ALA A 1 244 ? -71.972 -15.048 94.750 1.00 84.62 244 ALA A N 1
ATOM 1793 C CA . ALA A 1 244 ? -71.248 -16.278 94.402 1.00 84.62 244 ALA A CA 1
ATOM 1794 C C . ALA A 1 244 ? -69.736 -16.054 94.180 1.00 84.62 244 ALA A C 1
ATOM 1796 O O . ALA A 1 244 ? -68.938 -16.966 94.400 1.00 84.62 244 ALA A O 1
ATOM 1797 N N . TYR A 1 245 ? -69.341 -14.842 93.774 1.00 87.06 245 TYR A N 1
ATOM 1798 C CA . TYR A 1 245 ? -67.948 -14.413 93.663 1.00 87.06 245 TYR A CA 1
ATOM 1799 C C . TYR A 1 245 ? -67.797 -12.988 94.207 1.00 87.06 245 TYR A C 1
ATOM 1801 O O . TYR A 1 245 ? -68.601 -12.115 93.885 1.00 87.06 245 TYR A O 1
ATOM 1809 N N . ALA A 1 246 ? -66.744 -12.744 94.984 1.00 80.31 246 ALA A N 1
ATOM 1810 C CA . ALA A 1 246 ? -66.293 -11.412 95.378 1.00 80.31 246 ALA A CA 1
ATOM 1811 C C . ALA A 1 246 ? -65.047 -11.006 94.568 1.00 80.31 246 ALA A C 1
ATOM 1813 O O . ALA A 1 246 ? -64.247 -11.859 94.174 1.00 80.31 246 ALA A O 1
ATOM 1814 N N . ASP A 1 247 ? -64.890 -9.698 94.342 1.00 76.88 247 ASP A N 1
ATOM 1815 C CA . ASP A 1 247 ? -63.816 -9.075 93.546 1.00 76.88 247 ASP A CA 1
ATOM 1816 C C . ASP A 1 247 ? -63.755 -9.521 92.067 1.00 76.88 247 ASP A C 1
ATOM 1818 O O . ASP A 1 247 ? -62.688 -9.570 91.449 1.00 76.88 247 ASP A O 1
ATOM 1822 N N . ASP A 1 248 ? -64.914 -9.819 91.465 1.00 65.06 248 ASP A N 1
ATOM 1823 C CA . ASP A 1 248 ? -65.003 -10.212 90.055 1.00 65.06 248 ASP A CA 1
ATOM 1824 C C . ASP A 1 248 ? -64.456 -9.119 89.111 1.00 65.06 248 ASP A C 1
ATOM 1826 O O . ASP A 1 248 ? -64.869 -7.958 89.144 1.00 65.06 248 ASP A O 1
ATOM 1830 N N . GLY A 1 249 ? -63.481 -9.499 88.280 1.00 60.78 249 GLY A N 1
ATOM 1831 C CA . GLY A 1 249 ? -62.735 -8.600 87.393 1.00 60.78 249 GLY A CA 1
ATOM 1832 C C . GLY A 1 249 ? -61.361 -8.136 87.902 1.00 60.78 249 GLY A C 1
ATOM 1833 O O . GLY A 1 249 ? -60.631 -7.504 87.136 1.00 60.78 249 GLY A O 1
ATOM 1834 N N . GLN A 1 250 ? -60.966 -8.455 89.140 1.00 71.06 250 GLN A N 1
ATOM 1835 C CA . GLN A 1 250 ? -59.588 -8.269 89.626 1.00 71.06 250 GLN A CA 1
ATOM 1836 C C . GLN A 1 250 ? -58.707 -9.498 89.328 1.00 71.06 250 GLN A C 1
ATOM 1838 O O . GLN A 1 250 ? -59.223 -10.602 89.179 1.00 71.06 250 GLN A O 1
ATOM 1843 N N . PRO A 1 251 ? -57.363 -9.366 89.261 1.00 80.75 251 PRO A N 1
ATOM 1844 C CA . PRO A 1 251 ? -56.473 -10.501 88.987 1.00 80.75 251 PRO A CA 1
ATOM 1845 C C . PRO A 1 251 ? -56.448 -11.565 90.104 1.00 80.75 251 PRO A C 1
ATOM 1847 O O . PRO A 1 251 ? -55.912 -12.650 89.894 1.00 80.75 251 PRO A O 1
ATOM 1850 N N . THR A 1 252 ? -57.053 -11.281 91.259 1.00 85.44 252 THR A N 1
ATOM 1851 C CA . THR A 1 252 ? -57.409 -12.251 92.303 1.00 85.44 252 THR A CA 1
ATOM 1852 C C . THR A 1 252 ? -58.888 -12.062 92.622 1.00 85.44 252 THR A C 1
ATOM 1854 O O . THR A 1 252 ? -59.306 -10.921 92.809 1.00 85.44 252 THR A O 1
ATOM 1857 N N . ARG A 1 253 ? -59.653 -13.153 92.722 1.00 87.69 253 ARG A N 1
ATOM 1858 C CA . ARG A 1 253 ? -61.075 -13.159 93.108 1.00 87.69 253 ARG A CA 1
ATOM 1859 C C . ARG A 1 253 ? -61.351 -14.231 94.165 1.00 87.69 253 ARG A C 1
ATOM 1861 O O . ARG A 1 253 ? -60.548 -15.153 94.333 1.00 87.69 253 ARG A O 1
ATOM 1868 N N . TYR A 1 254 ? -62.496 -14.151 94.840 1.00 87.00 254 TYR A N 1
ATOM 1869 C CA . TYR A 1 254 ? -62.913 -15.145 95.836 1.00 87.00 254 TYR A CA 1
ATOM 1870 C C . TYR A 1 254 ? -64.231 -15.808 95.435 1.00 87.00 254 TYR A C 1
ATOM 1872 O O . TYR A 1 254 ? -65.236 -15.125 95.277 1.00 87.00 254 TYR A O 1
ATOM 1880 N N . LYS A 1 255 ? -64.240 -17.135 95.296 1.00 87.25 255 LYS A N 1
ATOM 1881 C CA . LYS A 1 255 ? -65.430 -17.958 95.019 1.00 87.25 255 LYS A CA 1
ATOM 1882 C C . LYS A 1 255 ? -66.089 -18.333 96.348 1.00 87.25 255 LYS A C 1
ATOM 1884 O O . LYS A 1 255 ? -65.391 -18.822 97.236 1.00 87.25 255 LYS A O 1
ATOM 1889 N N . CYS A 1 256 ? -67.390 -18.105 96.513 1.00 87.69 256 CYS A N 1
ATOM 1890 C CA . CYS A 1 256 ? -68.113 -18.582 97.694 1.00 87.69 256 CYS A CA 1
ATOM 1891 C C . CYS A 1 256 ? -68.206 -20.115 97.643 1.00 87.69 256 CYS A C 1
ATOM 1893 O O . CYS A 1 256 ? -68.515 -20.685 96.596 1.00 87.69 256 CYS A O 1
ATOM 1895 N N . THR A 1 257 ? -67.908 -20.782 98.757 1.00 87.06 257 THR A N 1
ATOM 1896 C CA . THR A 1 257 ? -67.888 -22.254 98.859 1.00 87.06 257 THR A CA 1
ATOM 1897 C C . THR A 1 257 ? -68.930 -22.821 99.820 1.00 87.06 257 THR A C 1
ATOM 1899 O O . THR A 1 257 ? -69.007 -24.038 99.976 1.00 87.06 257 THR A O 1
ATOM 1902 N N . GLY A 1 258 ? -69.727 -21.964 100.463 1.00 88.62 258 GLY A N 1
ATOM 1903 C CA . GLY A 1 258 ? -70.736 -22.376 101.430 1.00 88.62 258 GLY A CA 1
ATOM 1904 C C . GLY A 1 258 ? -70.850 -21.445 102.632 1.00 88.62 258 GLY A C 1
ATOM 1905 O O . GLY A 1 258 ? -70.390 -20.303 102.620 1.00 88.62 258 GLY A O 1
ATOM 1906 N N . TRP A 1 259 ? -71.442 -21.964 103.705 1.00 92.44 259 TRP A N 1
ATOM 1907 C CA . TRP A 1 259 ? -71.564 -21.295 105.001 1.00 92.44 259 TRP A CA 1
ATOM 1908 C C . TRP A 1 259 ? -71.604 -22.299 106.158 1.00 92.44 259 TRP A C 1
ATOM 1910 O O . TRP A 1 259 ? -71.813 -23.499 105.971 1.00 92.44 259 TRP A O 1
ATOM 1920 N N . THR A 1 260 ? -71.479 -21.776 107.375 1.00 90.31 260 THR A N 1
ATOM 1921 C CA . THR A 1 260 ? -71.791 -22.452 108.644 1.00 90.31 260 THR A CA 1
ATOM 1922 C C . THR A 1 260 ? -72.772 -21.614 109.458 1.00 90.31 260 THR A C 1
ATOM 1924 O O . THR A 1 260 ? -72.711 -20.390 109.392 1.00 90.31 260 THR A O 1
ATOM 1927 N N . GLY A 1 261 ? -73.670 -22.241 110.220 1.00 90.00 261 GLY A N 1
ATOM 1928 C CA . GLY A 1 261 ? -74.736 -21.539 110.947 1.00 90.00 261 GLY A CA 1
ATOM 1929 C C . GLY A 1 261 ? -75.061 -22.111 112.327 1.00 90.00 261 GLY A C 1
ATOM 1930 O O . GLY A 1 261 ? -74.633 -23.212 112.679 1.00 90.00 261 GLY A O 1
ATOM 1931 N N . THR A 1 262 ? -75.806 -21.344 113.127 1.00 87.88 262 THR A N 1
ATOM 1932 C CA . THR A 1 262 ? -76.274 -21.737 114.468 1.00 87.88 262 THR A CA 1
ATOM 1933 C C . THR A 1 262 ? -77.699 -21.245 114.758 1.00 87.88 262 THR A C 1
ATOM 1935 O O . THR A 1 262 ? -78.223 -20.368 114.068 1.00 87.88 262 THR A O 1
ATOM 1938 N N . GLY A 1 263 ? -78.326 -21.800 115.801 1.00 88.62 263 GLY A N 1
ATOM 1939 C CA . GLY A 1 263 ? -79.711 -21.501 116.169 1.00 88.62 263 GLY A CA 1
ATOM 1940 C C . GLY A 1 263 ? -80.688 -22.107 115.164 1.00 88.62 263 GLY A C 1
ATOM 1941 O O . GLY A 1 263 ? -80.666 -23.317 114.938 1.00 88.62 263 GLY A O 1
ATOM 1942 N N . ASP A 1 264 ? -81.516 -21.262 114.553 1.00 89.88 264 ASP A N 1
ATOM 1943 C CA . ASP A 1 264 ? -82.488 -21.646 113.522 1.00 89.88 264 ASP A CA 1
ATOM 1944 C C . ASP A 1 264 ? -81.916 -21.557 112.086 1.00 89.88 264 ASP A C 1
ATOM 1946 O O . ASP A 1 264 ? -82.617 -21.856 111.116 1.00 89.88 264 ASP A O 1
ATOM 1950 N N . VAL A 1 265 ? -80.633 -21.191 111.931 1.00 89.38 265 VAL A N 1
ATOM 1951 C CA . VAL A 1 265 ? -79.880 -21.330 110.669 1.00 89.38 265 VAL A CA 1
ATOM 1952 C C . VAL A 1 265 ? -79.317 -22.759 110.558 1.00 89.38 265 VAL A C 1
ATOM 1954 O O . VAL A 1 265 ? -78.745 -23.257 111.531 1.00 89.38 265 VAL A O 1
ATOM 1957 N N . PRO A 1 266 ? -79.405 -23.431 109.389 1.00 88.50 266 PRO A N 1
ATOM 1958 C CA . PRO A 1 266 ? -78.766 -24.729 109.167 1.00 88.50 266 PRO A CA 1
ATOM 1959 C C . PRO A 1 266 ? -77.263 -24.720 109.478 1.00 88.50 266 PRO A C 1
ATOM 1961 O O . PRO A 1 266 ? -76.548 -23.796 109.093 1.00 88.50 266 PRO A O 1
ATOM 1964 N N . ALA A 1 267 ? -76.778 -25.790 110.117 1.00 87.62 267 ALA A N 1
ATOM 1965 C CA . ALA A 1 267 ? -75.399 -25.896 110.606 1.00 87.62 267 ALA A CA 1
ATOM 1966 C C . ALA A 1 267 ? -74.323 -25.670 109.524 1.00 87.62 267 ALA A C 1
ATOM 1968 O O . ALA A 1 267 ? -73.245 -25.163 109.832 1.00 87.62 267 ALA A O 1
ATOM 1969 N N . SER A 1 268 ? -74.621 -26.019 108.270 1.00 89.06 268 SER A N 1
ATOM 1970 C CA . SER A 1 268 ? -73.788 -25.734 107.101 1.00 89.06 268 SER A CA 1
ATOM 1971 C C . SER A 1 268 ? -74.587 -25.797 105.799 1.00 89.06 268 SER A C 1
ATOM 1973 O O . SER A 1 268 ? -75.637 -26.444 105.753 1.00 89.06 268 SER A O 1
ATOM 1975 N N . GLY A 1 269 ? -74.036 -25.224 104.732 1.00 86.69 269 GLY A N 1
ATOM 1976 C CA . GLY A 1 269 ? -74.453 -25.455 103.346 1.00 86.69 269 GLY A CA 1
ATOM 1977 C C . GLY A 1 269 ? -73.337 -25.121 102.356 1.00 86.69 269 GLY A C 1
ATOM 1978 O O . GLY A 1 269 ? -72.293 -24.619 102.762 1.00 86.69 269 GLY A O 1
ATOM 1979 N N . ASP A 1 270 ? -73.552 -25.441 101.082 1.00 89.25 270 ASP A N 1
ATOM 1980 C CA . ASP A 1 270 ? -72.547 -25.526 100.006 1.00 89.25 270 ASP A CA 1
ATOM 1981 C C . ASP A 1 270 ? -72.826 -24.582 98.816 1.00 89.25 270 ASP A C 1
ATOM 1983 O O . ASP A 1 270 ? -72.255 -24.731 97.736 1.00 89.25 270 ASP A O 1
ATOM 1987 N N . THR A 1 271 ? -73.709 -23.596 99.003 1.00 88.00 271 THR A N 1
ATOM 1988 C CA . THR A 1 271 ? -74.061 -22.579 97.993 1.00 88.00 271 THR A CA 1
ATOM 1989 C C . THR A 1 271 ? -73.878 -21.159 98.558 1.00 88.00 271 THR A C 1
ATOM 1991 O O . THR A 1 271 ? -73.229 -20.977 99.585 1.00 88.00 271 THR A O 1
ATOM 1994 N N . ASN A 1 272 ? -74.470 -20.146 97.923 1.00 87.88 272 AS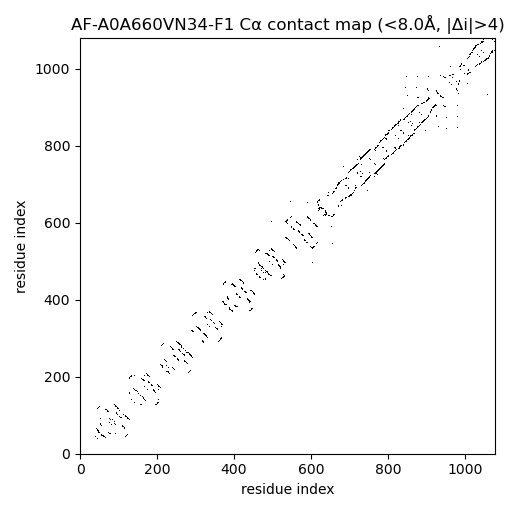N A N 1
ATOM 1995 C CA . ASN A 1 272 ? -74.519 -18.761 98.399 1.00 87.88 272 ASN A CA 1
ATOM 1996 C C . ASN A 1 272 ? -75.923 -18.325 98.905 1.00 87.88 272 ASN A C 1
ATOM 1998 O O . ASN A 1 272 ? -76.213 -17.129 98.968 1.00 87.88 272 ASN A O 1
ATOM 2002 N N . ASP A 1 273 ? -76.812 -19.275 99.235 1.00 90.31 273 ASP A N 1
ATOM 2003 C CA . ASP A 1 273 ? -78.201 -19.037 99.675 1.00 90.31 273 ASP A CA 1
ATOM 2004 C C . ASP A 1 273 ? -78.700 -20.118 100.656 1.00 90.31 273 ASP A C 1
ATOM 2006 O O . ASP A 1 273 ? -78.774 -21.294 100.300 1.00 90.31 273 ASP A O 1
ATOM 2010 N N . THR A 1 274 ? -79.128 -19.733 101.866 1.00 87.00 274 THR A N 1
ATOM 2011 C CA . THR A 1 274 ? -79.664 -20.676 102.870 1.00 87.00 274 THR A CA 1
ATOM 2012 C C . THR A 1 274 ? -81.036 -21.248 102.538 1.00 87.00 274 THR A C 1
ATOM 2014 O O . THR A 1 274 ? -81.462 -22.221 103.165 1.00 87.00 274 THR A O 1
ATOM 2017 N N . GLY A 1 275 ? -81.794 -20.600 101.652 1.00 83.75 275 GLY A N 1
ATOM 2018 C CA . GLY A 1 275 ? -83.243 -20.755 101.619 1.00 83.75 275 GLY A CA 1
ATOM 2019 C C . GLY A 1 275 ? -83.908 -20.266 102.915 1.00 83.75 275 GLY A C 1
ATOM 2020 O O . GLY A 1 275 ? -83.315 -19.532 103.709 1.00 83.75 275 GLY A O 1
ATOM 2021 N N . SER A 1 276 ? -85.172 -20.642 103.121 1.00 86.50 276 SER A N 1
ATOM 2022 C CA . SER A 1 276 ? -86.009 -20.045 104.168 1.00 86.50 276 SER A CA 1
ATOM 2023 C C . SER A 1 276 ? -85.775 -20.624 105.571 1.00 86.50 276 SER A C 1
ATOM 2025 O O . SER A 1 276 ? -85.857 -21.835 105.772 1.00 86.50 276 SER A O 1
ATOM 2027 N N . ILE A 1 277 ? -85.572 -19.733 106.545 1.00 89.56 277 ILE A N 1
ATOM 2028 C CA . ILE A 1 277 ? -85.406 -20.005 107.982 1.00 89.56 277 ILE A CA 1
ATOM 2029 C C . ILE A 1 277 ? -86.450 -19.226 108.799 1.00 89.56 277 ILE A C 1
ATOM 2031 O O . ILE A 1 277 ? -86.961 -18.207 108.334 1.00 89.56 277 ILE A O 1
ATOM 2035 N N . THR A 1 278 ? -86.783 -19.678 110.015 1.00 88.06 278 THR A N 1
ATOM 2036 C CA . THR A 1 278 ? -87.750 -18.997 110.906 1.00 88.06 278 THR A CA 1
ATOM 2037 C C . THR A 1 278 ? -87.181 -18.838 112.309 1.00 88.06 278 THR A C 1
ATOM 2039 O O . THR A 1 278 ? -86.874 -19.831 112.956 1.00 88.06 278 THR A O 1
ATOM 2042 N N . LEU A 1 279 ? -87.066 -17.592 112.770 1.00 88.00 279 LEU A N 1
ATOM 2043 C CA . LEU A 1 279 ? -86.373 -17.201 113.994 1.00 88.00 279 LEU A CA 1
ATOM 2044 C C . LEU A 1 279 ? -87.289 -17.288 115.222 1.00 88.00 279 LEU A C 1
ATOM 2046 O O . LEU A 1 279 ? -88.210 -16.490 115.414 1.00 88.00 279 LEU A O 1
ATOM 2050 N N . THR A 1 280 ? -86.993 -18.252 116.084 1.00 84.44 280 THR A N 1
ATOM 2051 C CA . THR A 1 280 ? -87.643 -18.534 117.373 1.00 84.44 280 THR A CA 1
ATOM 2052 C C . THR A 1 280 ? -86.665 -18.456 118.556 1.00 84.44 280 THR A C 1
ATOM 2054 O O . THR A 1 280 ? -87.084 -18.337 119.714 1.00 84.44 280 THR A O 1
ATOM 2057 N N . GLN A 1 281 ? -85.366 -18.453 118.262 1.00 85.56 281 GLN A N 1
ATOM 2058 C CA . GLN A 1 281 ? -84.237 -18.266 119.174 1.00 85.56 281 GLN A CA 1
ATOM 2059 C C . GLN A 1 281 ? -83.148 -17.419 118.497 1.00 85.56 281 GLN A C 1
ATOM 2061 O O . GLN A 1 281 ? -83.180 -17.204 117.282 1.00 85.56 281 GLN A O 1
ATOM 2066 N N . ASP A 1 282 ? -82.183 -16.936 119.280 1.00 86.06 282 ASP A N 1
ATOM 2067 C CA . ASP A 1 282 ? -81.031 -16.220 118.731 1.00 86.06 282 ASP A CA 1
ATOM 2068 C C . ASP A 1 282 ? -80.178 -17.166 117.858 1.00 86.06 282 ASP A C 1
ATOM 2070 O O . ASP A 1 282 ? -79.998 -18.339 118.194 1.00 86.06 282 ASP A O 1
ATOM 2074 N N . SER A 1 283 ? -79.720 -16.679 116.702 1.00 91.56 283 SER A N 1
ATOM 2075 C CA . SER A 1 283 ? -79.172 -17.495 115.602 1.00 91.56 283 SER A CA 1
ATOM 2076 C C . SER A 1 283 ? -77.988 -16.808 114.904 1.00 91.56 283 SER A C 1
ATOM 2078 O O . SER A 1 283 ? -77.818 -15.597 115.041 1.00 91.56 283 SER A O 1
ATOM 2080 N N . SER A 1 284 ? -77.178 -17.533 114.122 1.00 89.75 284 SER A N 1
ATOM 2081 C CA . SER A 1 284 ? -76.065 -16.923 113.365 1.00 89.75 284 SER A CA 1
ATOM 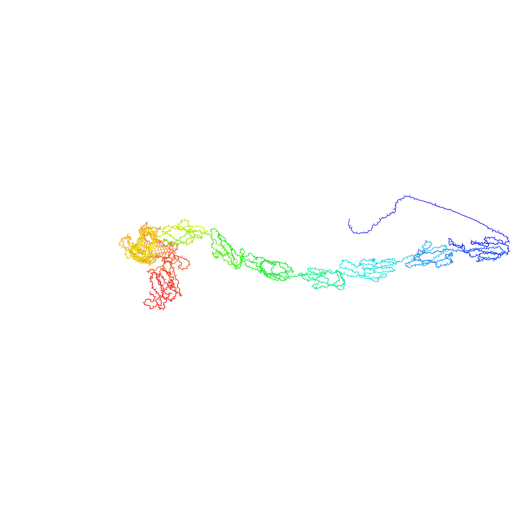2082 C C . SER A 1 284 ? -75.711 -17.620 112.047 1.00 89.75 284 SER A C 1
ATOM 2084 O O . SER A 1 284 ? -76.044 -18.788 111.850 1.00 89.75 284 SER A O 1
ATOM 2086 N N . ILE A 1 285 ? -74.995 -16.914 111.164 1.00 92.19 285 ILE A N 1
ATOM 2087 C CA . ILE A 1 285 ? -74.410 -17.436 109.918 1.00 92.19 285 ILE A CA 1
ATOM 2088 C C . ILE A 1 285 ? -73.022 -16.830 109.643 1.00 92.19 285 ILE A C 1
ATOM 2090 O O . ILE A 1 285 ? -72.819 -15.637 109.854 1.00 92.19 285 ILE A O 1
ATOM 2094 N N . THR A 1 286 ? -72.099 -17.649 109.128 1.00 90.62 286 THR A N 1
ATOM 2095 C CA . THR A 1 286 ? -70.764 -17.255 108.647 1.00 90.62 286 THR A CA 1
ATOM 2096 C C . THR A 1 286 ? -70.499 -17.852 107.259 1.00 90.62 286 THR A C 1
ATOM 2098 O O . THR A 1 286 ? -70.542 -19.077 107.114 1.00 90.62 286 THR A O 1
ATOM 2101 N N . TRP A 1 287 ? -70.208 -17.026 106.248 1.00 92.12 287 TRP A N 1
ATOM 2102 C CA . TRP A 1 287 ? -69.923 -17.466 104.866 1.00 92.12 287 TRP A CA 1
ATOM 2103 C C . TRP A 1 287 ? -68.467 -17.928 104.651 1.00 92.12 287 TRP A C 1
ATOM 2105 O O . TRP A 1 287 ? -67.550 -17.505 105.356 1.00 92.12 287 TRP A O 1
ATOM 2115 N N . GLN A 1 288 ? -68.245 -18.799 103.661 1.00 89.06 288 GLN A N 1
ATOM 2116 C CA . GLN A 1 288 ? -66.947 -19.406 103.333 1.00 89.06 288 GLN A CA 1
ATOM 2117 C C . GLN A 1 288 ? -66.500 -19.084 101.898 1.00 89.06 288 GLN A C 1
ATOM 2119 O O . GLN A 1 288 ? -67.323 -18.934 100.993 1.00 89.06 288 GLN A O 1
ATOM 2124 N N . TRP A 1 289 ? -65.180 -18.974 101.696 1.00 88.19 289 TRP A N 1
ATOM 2125 C CA . TRP A 1 289 ? -64.572 -18.436 100.474 1.00 88.19 289 TRP A CA 1
ATOM 2126 C C . TRP A 1 289 ? -63.269 -19.151 100.089 1.00 88.19 289 TRP A C 1
ATOM 2128 O O . TRP A 1 289 ? -62.388 -19.309 100.935 1.00 88.19 289 TRP A O 1
ATOM 2138 N N . GLN A 1 290 ? -63.099 -19.461 98.801 1.00 86.44 290 GLN A N 1
ATOM 2139 C CA . GLN A 1 290 ? -61.864 -19.981 98.196 1.00 86.44 290 GLN A CA 1
ATOM 2140 C C . GLN A 1 290 ? -61.200 -18.925 97.297 1.00 86.44 290 GLN A C 1
ATOM 2142 O O . GLN A 1 290 ? -61.878 -18.238 96.531 1.00 86.44 290 GLN A O 1
ATOM 2147 N N . THR A 1 291 ? -59.873 -18.797 97.369 1.00 86.25 291 THR A N 1
ATOM 2148 C CA . THR A 1 291 ? -59.090 -17.844 96.558 1.00 86.25 291 THR A CA 1
ATOM 2149 C C . THR A 1 291 ? -58.790 -18.402 95.165 1.00 86.25 291 THR A C 1
ATOM 2151 O O . THR A 1 291 ? -58.370 -19.553 95.028 1.00 86.25 291 THR A O 1
ATOM 2154 N N . GLN A 1 292 ? -58.944 -17.568 94.135 1.00 86.56 292 GLN A N 1
ATOM 2155 C CA . GLN A 1 292 ? -58.512 -17.857 92.766 1.00 86.56 292 GLN A CA 1
ATOM 2156 C C . GLN A 1 292 ? -57.679 -16.707 92.192 1.00 86.56 292 GLN A C 1
ATOM 2158 O O . GLN A 1 292 ? -58.024 -15.535 92.350 1.00 86.56 292 GLN A O 1
ATOM 2163 N N . HIS A 1 293 ? -56.613 -17.045 91.472 1.00 87.69 293 HIS A N 1
ATOM 2164 C CA . HIS A 1 293 ? -55.710 -16.111 90.802 1.00 87.69 293 HIS A CA 1
ATOM 2165 C C . HIS A 1 293 ? -55.812 -16.233 89.282 1.00 87.69 293 HIS A C 1
ATOM 2167 O O . HIS A 1 293 ? -56.023 -17.318 88.739 1.00 87.69 293 HIS A O 1
ATOM 2173 N N . LYS A 1 294 ? -55.641 -15.113 88.581 1.00 87.81 294 LYS A N 1
ATOM 2174 C CA . LYS A 1 294 ? -55.685 -15.066 87.122 1.00 87.81 294 LYS A CA 1
ATOM 2175 C C . LYS A 1 294 ? -54.365 -15.538 86.504 1.00 87.81 294 LYS A C 1
ATOM 2177 O O . LYS A 1 294 ? -53.308 -14.981 86.801 1.00 87.81 294 LYS A O 1
ATOM 2182 N N . VAL A 1 295 ? -54.445 -16.499 85.587 1.00 89.31 295 VAL A N 1
ATOM 2183 C CA . VAL A 1 295 ? -53.358 -16.942 84.705 1.00 89.31 295 VAL A CA 1
ATOM 2184 C C . VAL A 1 295 ? -53.644 -16.427 83.295 1.00 89.31 295 VAL A C 1
ATOM 2186 O O . VAL A 1 295 ? -54.537 -16.917 82.612 1.00 89.31 295 VAL A O 1
ATOM 2189 N N . SER A 1 296 ? -52.899 -15.410 82.862 1.00 87.69 296 SER A N 1
ATOM 2190 C CA . SER A 1 296 ? -53.052 -14.789 81.537 1.00 87.69 296 SER A CA 1
ATOM 2191 C C . SER A 1 296 ? -51.969 -15.316 80.597 1.00 87.69 296 SER A C 1
ATOM 2193 O O . SER A 1 296 ? -50.795 -15.005 80.800 1.00 87.69 296 SER A O 1
ATOM 2195 N N . VAL A 1 297 ? -52.347 -16.104 79.586 1.00 89.25 297 VAL A N 1
ATOM 2196 C CA . VAL A 1 297 ? -51.411 -16.710 78.621 1.00 89.25 297 VAL A CA 1
ATOM 2197 C C . VAL A 1 297 ? -51.468 -15.974 77.282 1.00 89.25 297 VAL A C 1
ATOM 2199 O O . VAL A 1 297 ? -52.548 -15.783 76.726 1.00 89.25 297 VAL A O 1
ATOM 2202 N N . THR A 1 298 ? -50.313 -15.580 76.748 1.00 88.00 298 THR A N 1
ATOM 2203 C CA . THR A 1 298 ? -50.179 -14.939 75.429 1.00 88.00 298 THR A CA 1
ATOM 2204 C C . THR A 1 298 ? -48.991 -15.505 74.642 1.00 88.00 298 THR A C 1
ATOM 2206 O O . THR A 1 298 ? -48.181 -16.277 75.161 1.00 88.00 298 THR A O 1
ATOM 2209 N N . SER A 1 299 ? -48.874 -15.125 73.368 1.00 88.69 299 SER A N 1
ATOM 2210 C CA . SER A 1 299 ? -47.707 -15.420 72.535 1.00 88.69 299 SER A CA 1
ATOM 2211 C C . SER A 1 299 ? -47.153 -14.168 71.852 1.00 88.69 299 SER A C 1
ATOM 2213 O O . SER A 1 299 ? -47.874 -13.205 71.586 1.00 88.69 299 SER A O 1
ATOM 2215 N N . ILE A 1 300 ? -45.848 -14.193 71.579 1.00 83.25 300 ILE A N 1
ATOM 2216 C CA . ILE A 1 300 ? -45.109 -13.204 70.790 1.00 83.25 300 ILE A CA 1
ATOM 2217 C C . ILE A 1 300 ? -44.361 -13.967 69.689 1.00 83.25 300 ILE A C 1
ATOM 2219 O O . ILE A 1 300 ? -43.669 -14.943 69.968 1.00 83.25 300 ILE A O 1
ATOM 2223 N N . GLY A 1 301 ? -44.512 -13.539 68.433 1.00 83.06 301 GLY A N 1
ATOM 2224 C CA . GLY A 1 301 ? -44.099 -14.312 67.252 1.00 83.06 301 GLY A CA 1
ATOM 2225 C C . GLY A 1 301 ? -45.229 -15.198 66.706 1.00 83.06 301 GLY A C 1
ATOM 2226 O O . GLY A 1 301 ? -46.374 -15.074 67.137 1.00 83.06 301 GLY A O 1
ATOM 2227 N N . SER A 1 302 ? -44.927 -16.065 65.731 1.00 79.88 302 SER A N 1
ATOM 2228 C CA . SER A 1 302 ? -45.939 -16.921 65.087 1.00 79.88 302 SER A CA 1
ATOM 2229 C C . SER A 1 302 ? -46.021 -18.294 65.761 1.00 79.88 302 SER A C 1
ATOM 2231 O O . SER A 1 302 ? -45.206 -19.194 65.524 1.00 79.88 302 SER A O 1
ATOM 2233 N N . GLY A 1 303 ? -47.006 -18.426 66.641 1.00 83.81 303 GLY A N 1
ATOM 2234 C CA . GLY A 1 303 ? -47.359 -19.658 67.329 1.00 83.81 303 GLY A CA 1
ATOM 2235 C C . GLY A 1 303 ? -48.428 -19.412 68.392 1.00 83.81 303 GLY A C 1
ATOM 2236 O O . GLY A 1 303 ? -48.733 -18.272 68.759 1.00 83.81 303 GLY A O 1
ATOM 2237 N N . SER A 1 304 ? -48.998 -20.498 68.905 1.00 85.25 304 SER A N 1
ATOM 2238 C CA . SER A 1 304 ? -50.055 -20.476 69.922 1.00 85.25 304 SER A CA 1
ATOM 2239 C C . SER A 1 304 ? -49.566 -21.044 71.252 1.00 85.25 304 SER A C 1
ATOM 2241 O O . SER A 1 304 ? -48.754 -21.967 71.279 1.00 85.25 304 SER A O 1
ATOM 2243 N N . ALA A 1 305 ? -50.065 -20.499 72.362 1.00 89.56 305 ALA A N 1
ATOM 2244 C CA . ALA A 1 305 ? -49.798 -20.999 73.706 1.00 89.56 305 ALA A CA 1
ATOM 2245 C C . ALA A 1 305 ? -51.108 -21.157 74.478 1.00 89.56 305 ALA A C 1
ATOM 2247 O O . ALA A 1 305 ? -51.952 -20.261 74.463 1.00 89.56 305 ALA A O 1
ATOM 2248 N N . THR A 1 306 ? -51.284 -22.301 75.134 1.00 87.31 306 THR A N 1
ATOM 2249 C CA . THR A 1 306 ? -52.539 -22.670 75.808 1.00 87.31 306 THR A CA 1
ATOM 2250 C C . THR A 1 306 ? -52.271 -23.477 77.070 1.00 87.31 306 THR A C 1
ATOM 2252 O O . THR A 1 306 ? -51.385 -24.333 77.066 1.00 87.31 306 THR A O 1
ATOM 2255 N N . ILE A 1 307 ? -53.079 -23.267 78.115 1.00 87.50 307 ILE A N 1
ATOM 2256 C CA . ILE A 1 307 ? -53.117 -24.155 79.284 1.00 87.50 307 ILE A CA 1
ATOM 2257 C C . ILE A 1 307 ? -53.601 -25.535 78.811 1.00 87.50 307 ILE A C 1
ATOM 2259 O O . ILE A 1 307 ? -54.704 -25.649 78.277 1.00 87.50 307 ILE A O 1
ATOM 2263 N N . THR A 1 308 ? -52.774 -26.568 78.975 1.00 84.12 308 THR A N 1
ATOM 2264 C CA . THR A 1 308 ? -53.067 -27.956 78.574 1.00 84.12 308 THR A CA 1
ATOM 2265 C C . THR A 1 308 ? -53.508 -28.845 79.733 1.00 84.12 308 THR A C 1
ATOM 2267 O O . THR A 1 308 ? -54.151 -29.868 79.499 1.00 84.12 308 THR A O 1
ATOM 2270 N N . GLY A 1 309 ? -53.261 -28.437 80.981 1.00 82.31 309 GLY A N 1
ATOM 2271 C CA . GLY A 1 309 ? -53.753 -29.142 82.162 1.00 82.31 309 GLY A CA 1
ATOM 2272 C C . GLY A 1 309 ? -53.683 -28.305 83.436 1.00 82.31 309 GLY A C 1
ATOM 2273 O O . GLY A 1 309 ? -52.922 -27.344 83.523 1.00 82.31 309 GLY A O 1
ATOM 2274 N N . VAL A 1 310 ? -54.472 -28.696 84.438 1.00 85.00 310 VAL A N 1
ATOM 2275 C CA . VAL A 1 310 ? -54.428 -28.151 85.803 1.00 85.00 310 VAL A CA 1
ATOM 2276 C C . VAL A 1 310 ? -54.479 -29.317 86.786 1.00 85.00 310 VAL A C 1
ATOM 2278 O O . VAL A 1 310 ? -55.234 -30.269 86.588 1.00 85.00 310 VAL A O 1
ATOM 2281 N N . THR A 1 311 ? -53.662 -29.267 87.836 1.00 83.69 311 THR A N 1
ATOM 2282 C CA . THR A 1 311 ? -53.597 -30.289 88.890 1.00 83.69 311 THR A CA 1
ATOM 2283 C C . THR A 1 311 ? -53.505 -29.644 90.271 1.00 83.69 311 THR A C 1
ATOM 2285 O O . THR A 1 311 ? -52.829 -28.636 90.454 1.00 83.69 311 THR A O 1
ATOM 2288 N N . GLY A 1 312 ? -54.187 -30.226 91.262 1.00 81.81 312 GLY A N 1
ATOM 2289 C CA . GLY A 1 312 ? -54.183 -29.732 92.647 1.00 81.81 312 GLY A CA 1
ATOM 2290 C C . GLY A 1 312 ? -55.237 -28.669 92.992 1.00 81.81 312 GLY A C 1
ATOM 2291 O O . GLY A 1 312 ? -55.255 -28.231 94.135 1.00 81.81 312 GLY A O 1
ATOM 2292 N N . GLY A 1 313 ? -56.118 -28.295 92.058 1.00 81.19 313 GLY A N 1
ATOM 2293 C CA . GLY A 1 313 ? -57.256 -27.391 92.278 1.00 81.19 313 GLY A CA 1
ATOM 2294 C C . GLY A 1 313 ? -58.139 -27.269 91.030 1.00 81.19 313 GLY A C 1
ATOM 2295 O O . GLY A 1 313 ? -57.806 -27.833 89.982 1.00 81.19 313 GLY A O 1
ATOM 2296 N N . GLU A 1 314 ? -59.260 -26.557 91.139 1.00 81.25 314 GLU A N 1
ATOM 2297 C CA . GLU A 1 314 ? -60.138 -26.216 90.011 1.00 81.25 314 GLU A CA 1
ATOM 2298 C C . GLU A 1 314 ? -59.624 -25.008 89.202 1.00 81.25 314 GLU A C 1
ATOM 2300 O O . GLU A 1 314 ? -58.779 -24.222 89.645 1.00 81.25 314 GLU A O 1
ATOM 2305 N N . TRP A 1 315 ? -60.177 -24.836 87.997 1.00 83.94 315 TRP A N 1
ATOM 2306 C CA . TRP A 1 315 ? -59.998 -23.643 87.169 1.00 83.94 315 TRP A CA 1
ATOM 2307 C C . TRP A 1 315 ? -61.278 -23.305 86.397 1.00 83.94 315 TRP A C 1
ATOM 2309 O O . TRP A 1 315 ? -62.080 -24.184 86.080 1.00 83.94 315 TRP A O 1
ATOM 2319 N N . GLU A 1 316 ? -61.465 -22.023 86.096 1.00 80.69 316 GLU A N 1
ATOM 2320 C CA . GLU A 1 316 ? -62.615 -21.488 85.372 1.00 80.69 316 GLU A CA 1
ATOM 2321 C C . GLU A 1 316 ? -62.173 -20.305 84.494 1.00 80.69 316 GLU A C 1
ATOM 2323 O O . GLU A 1 316 ? -61.845 -19.220 84.982 1.00 80.69 316 GLU A O 1
ATOM 2328 N N . GLY A 1 317 ? -62.153 -20.515 83.175 1.00 81.44 317 GLY A N 1
ATOM 2329 C CA . GLY A 1 317 ? -61.686 -19.512 82.218 1.00 81.44 317 GLY A CA 1
ATOM 2330 C C . GLY A 1 317 ? -60.201 -19.199 82.411 1.00 81.44 317 GLY A C 1
ATOM 2331 O O . GLY A 1 317 ? -59.354 -20.059 82.203 1.00 81.44 317 GLY A O 1
ATOM 2332 N N . GLU A 1 318 ? -59.885 -17.966 82.804 1.00 82.88 318 GLU A N 1
ATOM 2333 C CA . GLU A 1 318 ? -58.511 -17.534 83.101 1.00 82.88 318 GLU A CA 1
ATOM 2334 C C . GLU A 1 318 ? -58.176 -17.597 84.606 1.00 82.88 318 GLU A C 1
ATOM 2336 O O . GLU A 1 318 ? -57.074 -17.218 84.993 1.00 82.88 318 GLU A O 1
ATOM 2341 N N . TYR A 1 319 ? -59.097 -18.039 85.473 1.00 86.50 319 TYR A N 1
ATOM 2342 C CA . TYR A 1 319 ? -58.892 -18.102 86.925 1.00 86.50 319 TYR A CA 1
ATOM 2343 C C . TYR A 1 319 ? -58.607 -19.528 87.399 1.00 86.50 319 TYR A C 1
ATOM 2345 O O . TYR A 1 319 ? -59.318 -20.464 87.044 1.00 86.50 319 TYR A O 1
ATOM 2353 N N . VAL A 1 320 ? -57.584 -19.684 88.236 1.00 88.12 320 VAL A N 1
ATOM 2354 C CA . VAL A 1 320 ? -57.099 -20.961 88.780 1.00 88.12 320 VAL A CA 1
ATOM 2355 C C . VAL A 1 320 ? -57.024 -20.852 90.304 1.00 88.12 320 VAL A C 1
ATOM 2357 O O . VAL A 1 320 ? -56.691 -19.789 90.828 1.00 88.12 320 VAL A O 1
ATOM 2360 N N . GLU A 1 321 ? -57.356 -21.916 91.034 1.00 88.62 321 GLU A N 1
ATOM 2361 C CA . GLU A 1 321 ? -57.295 -21.916 92.503 1.00 88.62 321 GLU A CA 1
ATOM 2362 C C . GLU A 1 321 ? -55.873 -21.749 93.061 1.00 88.62 321 GLU A C 1
ATOM 2364 O O . GLU A 1 321 ? -54.904 -22.298 92.530 1.00 88.62 321 GLU A O 1
ATOM 2369 N N . ASP A 1 322 ? -55.763 -20.994 94.159 1.00 86.38 322 ASP A N 1
ATOM 2370 C CA . ASP A 1 322 ? -54.505 -20.813 94.890 1.00 86.38 322 ASP A CA 1
ATOM 2371 C C . ASP A 1 322 ? -53.926 -22.164 95.347 1.00 86.38 322 ASP A C 1
ATOM 2373 O O . ASP A 1 322 ? -54.611 -23.003 95.936 1.00 86.38 322 ASP A O 1
ATOM 2377 N N . GLY A 1 323 ? -52.645 -22.374 95.049 1.00 83.12 323 GLY A N 1
ATOM 2378 C CA . GLY A 1 323 ? -51.893 -23.593 95.319 1.00 83.12 323 GLY A CA 1
ATOM 2379 C C . GLY A 1 323 ? -51.820 -24.580 94.150 1.00 83.12 323 GLY A C 1
ATOM 2380 O O . GLY A 1 323 ? -50.918 -25.425 94.155 1.00 83.12 323 GLY A O 1
ATOM 2381 N N . ALA A 1 324 ? -52.699 -24.476 93.148 1.00 88.69 324 ALA A N 1
ATOM 2382 C CA . ALA A 1 324 ? -52.743 -25.405 92.018 1.00 88.69 324 ALA A CA 1
ATOM 2383 C C . ALA A 1 324 ? -51.540 -25.252 91.065 1.00 88.69 324 ALA A C 1
ATOM 2385 O O . ALA A 1 324 ? -50.818 -24.254 91.067 1.00 88.69 324 ALA A O 1
ATOM 2386 N N . THR A 1 325 ? -51.309 -26.265 90.229 1.00 88.31 325 THR A N 1
ATOM 2387 C CA . THR A 1 325 ? -50.244 -26.294 89.216 1.00 88.31 325 THR A CA 1
ATOM 2388 C C . THR A 1 325 ? -50.846 -26.400 87.820 1.00 88.31 325 THR A C 1
ATOM 2390 O O . THR A 1 325 ? -51.613 -27.326 87.547 1.00 88.31 325 THR A O 1
ATOM 2393 N N . VAL A 1 326 ? -50.484 -25.468 86.939 1.00 89.88 326 VAL A N 1
ATOM 2394 C CA . VAL A 1 326 ? -50.876 -25.444 85.525 1.00 89.88 326 VAL A CA 1
ATOM 2395 C C . VAL A 1 326 ? -49.761 -25.988 84.634 1.00 89.88 326 VAL A C 1
ATOM 2397 O O . VAL A 1 326 ? -48.576 -25.782 84.901 1.00 89.88 326 VAL A O 1
ATOM 2400 N N . GLU A 1 327 ? -50.153 -26.650 83.553 1.00 90.06 327 GLU A N 1
ATOM 2401 C CA . GLU A 1 327 ? -49.289 -27.010 82.431 1.00 90.06 327 GLU A CA 1
ATOM 2402 C C . GLU A 1 327 ? -49.676 -26.155 81.219 1.00 90.06 327 GLU A C 1
ATOM 2404 O O . GLU A 1 327 ? -50.865 -25.964 80.952 1.00 90.06 327 GLU A O 1
ATOM 2409 N N . ILE A 1 328 ? -48.691 -25.616 80.499 1.00 91.56 328 ILE A N 1
ATOM 2410 C CA . ILE A 1 328 ? -48.893 -24.706 79.367 1.00 91.56 328 ILE A CA 1
ATOM 2411 C C . ILE A 1 328 ? -48.012 -25.164 78.203 1.00 91.56 328 ILE A C 1
ATOM 2413 O O . ILE A 1 328 ? -46.791 -25.237 78.332 1.00 91.56 328 ILE A O 1
ATOM 2417 N N . THR A 1 329 ? -48.624 -25.463 77.057 1.00 89.19 329 THR A N 1
ATOM 2418 C CA . THR A 1 329 ? -47.920 -25.926 75.850 1.00 89.19 329 THR A CA 1
ATOM 2419 C C . THR A 1 329 ? -47.842 -24.814 74.809 1.00 89.19 329 THR A C 1
ATOM 2421 O O . THR A 1 329 ? -48.835 -24.127 74.559 1.00 89.19 329 THR A O 1
ATOM 2424 N N . ALA A 1 330 ? -46.681 -24.668 74.169 1.00 89.62 330 ALA A N 1
ATOM 2425 C CA . ALA A 1 330 ? -46.446 -23.788 73.028 1.00 89.62 330 ALA A CA 1
ATOM 2426 C C . ALA A 1 330 ? -46.377 -24.596 71.718 1.00 89.62 330 ALA A C 1
ATOM 2428 O O . ALA A 1 330 ? -45.594 -25.538 71.601 1.00 89.62 330 ALA A O 1
ATOM 2429 N N . THR A 1 331 ? -47.153 -24.202 70.708 1.00 87.00 331 THR A N 1
ATOM 2430 C CA . THR A 1 331 ? -47.154 -24.808 69.366 1.00 87.00 331 THR A CA 1
ATOM 2431 C C . THR A 1 331 ? -46.706 -23.767 68.334 1.00 87.00 331 THR A C 1
ATOM 2433 O O . THR A 1 331 ? -47.470 -22.838 68.063 1.00 87.00 331 THR A O 1
ATOM 2436 N N . PRO A 1 332 ? -45.486 -23.880 67.767 1.00 87.50 332 PRO A N 1
ATOM 2437 C CA . PRO A 1 332 ? -45.011 -22.976 66.720 1.00 87.50 332 PRO A CA 1
ATOM 2438 C C . PRO A 1 332 ? -45.776 -23.169 65.412 1.00 87.50 332 PRO A C 1
ATOM 2440 O O . PRO A 1 332 ? -46.083 -24.304 65.036 1.00 87.50 332 PRO A O 1
ATOM 2443 N N . ASP A 1 333 ? -45.993 -22.082 64.676 1.00 80.38 333 ASP A N 1
ATOM 2444 C CA . ASP A 1 333 ? -46.502 -22.171 63.307 1.00 80.38 333 ASP A CA 1
ATOM 2445 C C . ASP A 1 333 ? -45.439 -22.732 62.346 1.00 80.38 333 ASP A C 1
ATOM 2447 O O . ASP A 1 333 ? -44.234 -22.748 62.630 1.00 80.38 333 ASP A O 1
ATOM 2451 N N . MET A 1 334 ? -45.868 -23.170 61.158 1.00 76.06 334 MET A N 1
ATOM 2452 C CA . MET A 1 334 ? -44.940 -23.602 60.108 1.00 76.06 334 MET A CA 1
ATOM 2453 C C . MET A 1 334 ? -43.923 -22.488 59.800 1.00 76.06 334 MET A C 1
ATOM 2455 O O . MET A 1 334 ? -44.269 -21.311 59.735 1.00 76.06 334 MET A O 1
ATOM 2459 N N . GLY A 1 335 ? -42.648 -22.861 59.668 1.00 74.56 335 GLY A N 1
ATOM 2460 C CA . GLY A 1 335 ? -41.545 -21.908 59.514 1.00 74.56 335 GLY A CA 1
ATOM 2461 C C . GLY A 1 335 ? -40.994 -21.314 60.812 1.00 74.56 335 GLY A C 1
ATOM 2462 O O . GLY A 1 335 ? -39.968 -20.647 60.763 1.00 74.56 335 GLY A O 1
ATOM 2463 N N . ASN A 1 336 ? -41.597 -21.586 61.973 1.00 83.12 336 ASN A N 1
ATOM 2464 C CA . ASN A 1 336 ? -41.165 -21.055 63.268 1.00 83.12 336 ASN A CA 1
ATOM 2465 C C . ASN A 1 336 ? -40.669 -22.168 64.208 1.00 83.12 336 ASN A C 1
ATOM 2467 O O . ASN A 1 336 ? -40.809 -23.365 63.933 1.00 83.12 336 ASN A O 1
ATOM 2471 N N . PHE A 1 337 ? -40.052 -21.770 65.316 1.00 85.75 337 PHE A N 1
ATOM 2472 C CA . PHE A 1 337 ? -39.711 -22.620 66.452 1.00 85.75 337 PHE A CA 1
ATOM 2473 C C . PHE A 1 337 ? -40.031 -21.899 67.769 1.00 85.75 337 PHE A C 1
ATOM 2475 O O . PHE A 1 337 ? -40.120 -20.671 67.823 1.00 85.75 337 PHE A O 1
ATOM 2482 N N . PHE A 1 338 ? -40.245 -22.676 68.830 1.00 90.00 338 PHE A N 1
ATOM 2483 C CA . PHE A 1 338 ? -40.433 -22.146 70.176 1.00 90.00 338 PHE A CA 1
ATOM 2484 C C . PHE A 1 338 ? -39.070 -21.810 70.787 1.00 90.00 338 PHE A C 1
ATOM 2486 O O . PHE A 1 338 ? -38.171 -22.647 70.745 1.00 90.00 338 PHE A O 1
ATOM 2493 N N . ASP A 1 339 ? -38.922 -20.602 71.329 1.00 88.62 339 ASP A N 1
ATOM 2494 C CA . ASP A 1 339 ? -37.648 -20.093 71.840 1.00 88.62 339 ASP A CA 1
ATOM 2495 C C . ASP A 1 339 ? -37.572 -20.164 73.370 1.00 88.62 339 ASP A C 1
ATOM 2497 O O . ASP A 1 339 ? -36.695 -20.838 73.910 1.00 88.62 339 ASP A O 1
ATOM 2501 N N . HIS A 1 340 ? -38.487 -19.491 74.076 1.00 91.31 340 HIS A N 1
ATOM 2502 C CA . HIS A 1 340 ? -38.543 -19.514 75.539 1.00 91.31 340 HIS A CA 1
ATOM 2503 C C . HIS A 1 340 ? -39.893 -19.058 76.111 1.00 91.31 340 HIS A C 1
ATOM 2505 O O . HIS A 1 340 ? -40.695 -18.397 75.446 1.00 91.31 340 HIS A O 1
ATOM 2511 N N . TRP A 1 341 ? -40.114 -19.393 77.382 1.00 91.94 341 TRP A N 1
ATOM 2512 C CA . TRP A 1 341 ? -41.199 -18.886 78.215 1.00 91.94 341 TRP A CA 1
ATOM 2513 C C . TRP A 1 341 ? -40.738 -17.710 79.068 1.00 91.94 341 TRP A C 1
ATOM 2515 O O . TRP A 1 341 ? -39.662 -17.742 79.674 1.00 91.94 341 TRP A O 1
ATOM 2525 N N . GLU A 1 342 ? -41.612 -16.722 79.198 1.00 91.69 342 GLU A N 1
ATOM 2526 C CA . GLU A 1 342 ? -41.505 -15.620 80.148 1.00 91.69 342 GLU A CA 1
ATOM 2527 C C . GLU A 1 342 ? -42.691 -15.684 81.122 1.00 91.69 342 GLU A C 1
ATOM 2529 O O . GLU A 1 342 ? -43.833 -15.835 80.691 1.00 91.69 342 GLU A O 1
ATOM 2534 N N . VAL A 1 343 ? -42.439 -15.585 82.430 1.00 90.31 343 VAL A N 1
ATOM 2535 C CA . VAL A 1 343 ? -43.466 -15.579 83.485 1.00 90.31 343 VAL A CA 1
ATOM 2536 C C . VAL A 1 343 ? -43.269 -14.353 84.371 1.00 90.31 343 VAL A C 1
ATOM 2538 O O . VAL A 1 343 ? -42.158 -14.109 84.839 1.00 90.31 343 VAL A O 1
ATOM 2541 N N . ASN A 1 344 ? -44.330 -13.575 84.605 1.00 89.38 344 ASN A N 1
ATOM 2542 C CA . ASN A 1 344 ? -44.311 -12.353 85.427 1.00 89.38 344 ASN A CA 1
ATOM 2543 C C . ASN A 1 344 ? -43.169 -11.364 85.073 1.00 89.38 344 ASN A C 1
ATOM 2545 O O . ASN A 1 344 ? -42.656 -10.656 85.938 1.00 89.38 344 ASN A O 1
ATOM 2549 N N . GLY A 1 345 ? -42.780 -11.295 83.791 1.00 83.75 345 GLY A N 1
ATOM 2550 C CA . GLY A 1 345 ? -41.711 -10.416 83.293 1.00 83.75 345 GLY A CA 1
ATOM 2551 C C . GLY A 1 345 ? -40.293 -11.005 83.333 1.00 83.75 345 GLY A C 1
ATOM 2552 O O . GLY A 1 345 ? -39.326 -10.272 83.125 1.00 83.75 345 GLY A O 1
ATOM 2553 N N . ALA A 1 346 ? -40.139 -12.299 83.640 1.00 86.12 346 ALA A N 1
ATOM 2554 C CA . ALA A 1 346 ? -38.848 -12.979 83.731 1.00 86.12 346 ALA A CA 1
ATOM 2555 C C . ALA A 1 346 ? -38.798 -14.243 82.859 1.00 86.12 346 ALA A C 1
ATOM 2557 O O . ALA A 1 346 ? -39.708 -15.067 82.888 1.00 86.12 346 ALA A O 1
ATOM 2558 N N . VAL A 1 347 ? -37.706 -14.431 82.113 1.00 88.19 347 VAL A N 1
ATOM 2559 C CA . VAL A 1 347 ? -37.465 -15.647 81.318 1.00 88.19 347 VAL A CA 1
ATOM 2560 C C . VAL A 1 347 ? -37.249 -16.844 82.247 1.00 88.19 347 VAL A C 1
ATOM 2562 O O . VAL A 1 347 ? -36.338 -16.813 83.075 1.00 88.19 347 VAL A O 1
ATOM 2565 N N . VAL A 1 348 ? -38.061 -17.897 82.102 1.00 87.81 348 VAL A N 1
ATOM 2566 C CA . VAL A 1 348 ? -38.008 -19.093 82.971 1.00 87.81 348 VAL A CA 1
ATOM 2567 C C . VAL A 1 348 ? -37.360 -20.318 82.320 1.00 87.81 348 VAL A C 1
ATOM 2569 O O . VAL A 1 348 ? -36.864 -21.179 83.040 1.00 87.81 348 VAL A O 1
ATOM 2572 N N . GLY A 1 349 ? -37.316 -20.400 80.986 1.00 86.56 349 GLY A N 1
ATOM 2573 C CA . GLY A 1 349 ? -36.641 -21.489 80.268 1.00 86.56 349 GLY A CA 1
ATOM 2574 C C . GLY A 1 349 ? -37.227 -21.793 78.888 1.00 86.56 349 GLY A C 1
ATOM 2575 O O . GLY A 1 349 ? -38.217 -21.192 78.478 1.00 86.56 349 GLY A O 1
ATOM 2576 N N . SER A 1 350 ? -36.607 -22.738 78.179 1.00 88.69 350 SER A N 1
ATOM 2577 C CA . SER A 1 350 ? -37.005 -23.207 76.839 1.00 88.69 350 SER A CA 1
ATOM 2578 C C . SER A 1 350 ? -37.734 -24.560 76.841 1.00 88.69 350 SER A C 1
ATOM 2580 O O . SER A 1 350 ? -38.041 -25.090 75.774 1.00 88.69 350 SER A O 1
ATOM 2582 N N . ASP A 1 351 ? -37.992 -25.141 78.014 1.00 86.31 351 ASP A N 1
ATOM 2583 C CA . ASP A 1 351 ? -38.704 -26.416 78.135 1.00 86.31 351 ASP A CA 1
ATOM 2584 C C . ASP A 1 351 ? -40.187 -26.242 77.777 1.00 86.31 351 ASP A C 1
ATOM 2586 O O . ASP A 1 351 ? -40.838 -25.285 78.192 1.00 86.31 351 ASP A O 1
ATOM 2590 N N . ASN A 1 352 ? -40.727 -27.157 76.972 1.00 87.75 352 ASN A N 1
ATOM 2591 C CA . ASN A 1 352 ? -42.079 -27.072 76.426 1.00 87.75 352 ASN A CA 1
ATOM 2592 C C . ASN A 1 352 ? -42.719 -28.475 76.433 1.00 87.75 352 ASN A C 1
ATOM 2594 O O . ASN A 1 352 ? -42.197 -29.355 75.741 1.00 87.75 352 ASN A O 1
ATOM 2598 N N . PRO A 1 353 ? -43.813 -28.712 77.183 1.00 88.75 353 PRO A N 1
ATOM 2599 C CA . PRO A 1 353 ? -44.599 -27.741 77.957 1.00 88.75 353 PRO A CA 1
ATOM 2600 C C . PRO A 1 353 ? -43.901 -27.158 79.198 1.00 88.75 353 PRO A C 1
ATOM 2602 O O . PRO A 1 353 ? -43.020 -27.775 79.792 1.00 88.75 353 PRO A O 1
ATOM 2605 N N . LEU A 1 354 ? -44.359 -25.974 79.614 1.00 91.81 354 LEU A N 1
ATOM 2606 C CA . LEU A 1 354 ? -44.049 -25.354 80.903 1.00 91.81 354 LEU A CA 1
ATOM 2607 C C . LEU A 1 354 ? -44.967 -25.911 81.997 1.00 91.81 354 LEU A C 1
ATOM 2609 O O . LEU A 1 354 ? -46.169 -26.043 81.791 1.00 91.81 354 LEU A O 1
ATOM 2613 N N . THR A 1 355 ? -44.422 -26.144 83.191 1.00 89.19 355 THR A N 1
ATOM 2614 C CA . THR A 1 355 ? -45.198 -26.416 84.414 1.00 89.19 355 THR A CA 1
ATOM 2615 C C . THR A 1 355 ? -45.011 -25.266 85.405 1.00 89.19 355 THR A C 1
ATOM 2617 O O . THR A 1 355 ? -43.877 -24.891 85.697 1.00 89.19 355 THR A O 1
ATOM 2620 N N . LEU A 1 356 ? -46.102 -24.703 85.933 1.00 89.38 356 LEU A N 1
ATOM 2621 C CA . LEU A 1 356 ? -46.085 -23.512 86.791 1.00 89.38 356 LEU A CA 1
ATOM 2622 C C . LEU A 1 356 ? -47.076 -23.644 87.957 1.00 89.38 356 LEU A C 1
ATOM 2624 O O . LEU A 1 356 ? -48.246 -23.956 87.753 1.00 89.38 356 LEU A O 1
ATOM 2628 N N . LYS A 1 357 ? -46.631 -23.356 89.185 1.00 89.25 357 LYS A N 1
ATOM 2629 C CA . LYS A 1 357 ? -47.518 -23.232 90.352 1.00 89.25 357 LYS A CA 1
ATOM 2630 C C . LYS A 1 357 ? -48.170 -21.846 90.395 1.00 89.25 357 LYS A C 1
ATOM 2632 O O . LYS A 1 357 ? -47.509 -20.842 90.129 1.00 89.25 357 LYS A O 1
ATOM 2637 N N . VAL A 1 358 ? -49.450 -21.802 90.752 1.00 88.81 358 VAL A N 1
ATOM 2638 C CA . VAL A 1 358 ? -50.261 -20.589 90.895 1.00 88.81 358 VAL A CA 1
ATOM 2639 C C . VAL A 1 358 ? -50.447 -20.286 92.384 1.00 88.81 358 VAL A C 1
ATOM 2641 O O . VAL A 1 358 ? -51.185 -20.969 93.080 1.00 88.81 358 VAL A O 1
ATOM 2644 N N . ASP A 1 359 ? -49.728 -19.282 92.877 1.00 87.12 359 ASP A N 1
ATOM 2645 C CA . ASP A 1 359 ? -49.749 -18.758 94.261 1.00 87.12 359 ASP A CA 1
ATOM 2646 C C . ASP A 1 359 ? -49.884 -17.224 94.329 1.00 87.12 359 ASP A C 1
ATOM 2648 O O . ASP A 1 359 ? -49.720 -16.587 95.366 1.00 87.12 359 ASP A O 1
ATOM 2652 N N . GLU A 1 360 ? -50.135 -16.635 93.169 1.00 87.81 360 GLU A N 1
ATOM 2653 C CA . GLU A 1 360 ? -50.353 -15.223 92.878 1.00 87.81 360 GLU A CA 1
ATOM 2654 C C . GLU A 1 360 ? -50.848 -15.168 91.416 1.00 87.81 360 GLU A C 1
ATOM 2656 O O . GLU A 1 360 ? -50.756 -16.179 90.701 1.00 87.81 360 GLU A O 1
ATOM 2661 N N . PRO A 1 361 ? -51.332 -14.021 90.914 1.00 88.31 361 PRO A N 1
ATOM 2662 C CA . PRO A 1 361 ? -51.616 -13.862 89.492 1.00 88.31 361 PRO A CA 1
ATOM 2663 C C . PRO A 1 361 ? -50.356 -14.085 88.640 1.00 88.31 361 PRO A C 1
ATOM 2665 O O . PRO A 1 361 ? -49.270 -13.604 88.977 1.00 88.31 361 PRO A O 1
ATOM 2668 N N . LYS A 1 362 ? -50.502 -14.806 87.523 1.00 89.19 362 LYS A N 1
ATOM 2669 C CA . LYS A 1 362 ? -49.402 -15.131 86.605 1.00 89.19 362 LYS A CA 1
ATOM 2670 C C . LYS A 1 362 ? -49.697 -14.582 85.209 1.00 89.19 362 LYS A C 1
ATOM 2672 O O . LYS A 1 362 ? -50.722 -14.913 84.616 1.00 89.19 362 LYS A O 1
ATOM 2677 N N . THR A 1 363 ? -48.792 -13.791 84.647 1.00 89.75 363 THR A N 1
ATOM 2678 C CA . THR A 1 363 ? -48.711 -13.570 83.198 1.00 89.75 363 THR A CA 1
ATOM 2679 C C . THR A 1 363 ? -47.694 -14.544 82.619 1.00 89.75 363 THR A C 1
ATOM 2681 O O . THR A 1 363 ? -46.624 -14.729 83.197 1.00 89.75 363 THR A O 1
ATOM 2684 N N . VAL A 1 364 ? -48.028 -15.194 81.504 1.00 90.81 364 VAL A N 1
ATOM 2685 C CA . VAL A 1 364 ? -47.169 -16.179 80.834 1.00 90.81 364 VAL A CA 1
ATOM 2686 C C . VAL A 1 364 ? -47.131 -15.877 79.342 1.00 90.81 364 VAL A C 1
ATOM 2688 O O . VAL A 1 364 ? -48.178 -15.801 78.703 1.00 90.81 364 VAL A O 1
ATOM 2691 N N . VAL A 1 365 ? -45.932 -15.729 78.784 1.00 90.75 365 VAL A N 1
ATOM 2692 C CA . VAL A 1 365 ? -45.716 -15.421 77.367 1.00 90.75 365 VAL A CA 1
ATOM 2693 C C . VAL A 1 365 ? -44.867 -16.514 76.728 1.00 90.75 365 VAL A C 1
ATOM 2695 O O . VAL A 1 365 ? -43.775 -16.817 77.212 1.00 90.75 365 VAL A O 1
ATOM 2698 N N . ALA A 1 366 ? -45.352 -17.089 75.629 1.00 89.19 366 ALA A N 1
ATOM 2699 C CA . ALA A 1 366 ? -44.537 -17.912 74.740 1.00 89.19 366 ALA A CA 1
ATOM 2700 C C . ALA A 1 366 ? -43.865 -17.038 73.678 1.00 89.19 366 ALA A C 1
ATOM 2702 O O . ALA A 1 366 ? -44.555 -16.392 72.885 1.00 89.19 366 ALA A O 1
ATOM 2703 N N . HIS A 1 367 ? -42.535 -17.058 73.616 1.00 87.31 367 HIS A N 1
ATOM 2704 C CA . HIS A 1 367 ? -41.779 -16.420 72.541 1.00 87.31 367 HIS A CA 1
ATOM 2705 C C . HIS A 1 367 ? -41.470 -17.433 71.436 1.00 87.31 367 HIS A C 1
ATOM 2707 O O . HIS A 1 367 ? -40.863 -18.479 71.676 1.00 87.31 367 HIS A O 1
ATOM 2713 N N . PHE A 1 368 ? -41.873 -17.108 70.210 1.00 87.19 368 PHE A N 1
ATOM 2714 C CA . PHE A 1 368 ? -41.600 -17.870 68.995 1.00 87.19 368 PHE A CA 1
ATOM 2715 C C . PHE A 1 368 ? -40.659 -17.085 68.083 1.00 87.19 368 PHE A C 1
ATOM 2717 O O . PHE A 1 368 ? -40.839 -15.885 67.867 1.00 87.19 368 PHE A O 1
ATOM 2724 N N . LYS A 1 369 ? -39.678 -17.774 67.500 1.00 82.94 369 LYS A N 1
ATOM 2725 C CA . LYS A 1 369 ? -38.772 -17.210 66.494 1.00 82.94 369 LYS A CA 1
ATOM 2726 C C . LYS A 1 369 ? -38.982 -17.903 65.157 1.00 82.94 369 LYS A C 1
ATOM 2728 O O . LYS A 1 369 ? -39.209 -19.111 65.095 1.00 82.94 369 LYS A O 1
ATOM 2733 N N . VAL A 1 370 ? -38.868 -17.140 64.078 1.00 81.81 370 VAL A N 1
ATOM 2734 C CA . VAL A 1 370 ? -38.824 -17.705 62.729 1.00 81.81 370 VAL A CA 1
ATOM 2735 C C . VAL A 1 370 ? -37.524 -18.495 62.555 1.00 81.81 370 VAL A C 1
ATOM 2737 O O . VAL A 1 370 ? -36.475 -18.107 63.073 1.00 81.81 370 VAL A O 1
ATOM 2740 N N . LYS A 1 371 ? -37.590 -19.628 61.857 1.00 80.69 371 LYS A N 1
ATOM 2741 C CA . LYS A 1 371 ? -36.398 -20.372 61.439 1.00 80.69 371 LYS A CA 1
ATOM 2742 C C . LYS A 1 371 ? -35.602 -19.524 60.453 1.00 80.69 371 LYS A C 1
ATOM 2744 O O . LYS A 1 371 ? -36.171 -18.688 59.753 1.00 80.69 371 LYS A O 1
ATOM 2749 N N . GLN A 1 372 ? -34.304 -19.774 60.369 1.00 84.06 372 GLN A N 1
ATOM 2750 C CA . GLN A 1 372 ? -33.434 -19.125 59.396 1.00 84.06 372 GLN A CA 1
ATOM 2751 C C . GLN A 1 372 ? -32.831 -20.152 58.439 1.00 84.06 372 GLN A C 1
ATOM 2753 O O . GLN A 1 372 ? -32.684 -21.320 58.799 1.00 84.06 372 GLN A O 1
ATOM 2758 N N . VAL A 1 373 ? -32.545 -19.702 57.220 1.00 88.44 373 VAL A N 1
ATOM 2759 C CA . VAL A 1 373 ? -31.947 -20.463 56.114 1.00 88.44 373 VAL A CA 1
ATOM 2760 C C . VAL A 1 373 ? -30.892 -19.598 55.430 1.00 88.44 373 VAL A C 1
ATOM 2762 O O . VAL A 1 373 ? -30.991 -18.369 55.440 1.00 88.44 373 VAL A O 1
ATOM 2765 N N . THR A 1 374 ? -29.882 -20.226 54.846 1.00 91.06 374 THR A N 1
ATOM 2766 C CA . THR A 1 374 ? -28.740 -19.549 54.224 1.00 91.06 374 THR A CA 1
ATOM 2767 C C . THR A 1 374 ? -28.875 -19.555 52.708 1.00 91.06 374 THR A C 1
ATOM 2769 O O . THR A 1 374 ? -29.183 -20.586 52.112 1.00 91.06 374 THR A O 1
ATOM 2772 N N . LEU A 1 375 ? -28.611 -18.412 52.080 1.00 94.88 375 LEU A N 1
ATOM 2773 C CA . LEU A 1 375 ? -28.358 -18.303 50.650 1.00 94.88 375 LEU A CA 1
ATOM 2774 C C . LEU A 1 375 ? -26.899 -17.889 50.440 1.00 94.88 375 LEU A C 1
ATOM 2776 O O . LEU A 1 375 ? -26.540 -16.735 50.682 1.00 94.88 375 LEU A O 1
ATOM 2780 N N . SER A 1 376 ? -26.070 -18.829 49.994 1.00 93.69 376 SER A N 1
ATOM 2781 C CA . SER A 1 376 ? -24.685 -18.557 49.600 1.00 93.69 376 SER A CA 1
ATOM 2782 C C . SER A 1 376 ? -24.662 -17.978 48.186 1.00 93.69 376 SER A C 1
ATOM 2784 O O . SER A 1 376 ? -25.014 -18.674 47.230 1.00 93.69 376 SER A O 1
ATOM 2786 N N . VAL A 1 377 ? -24.262 -16.714 48.048 1.00 95.06 377 VAL A N 1
ATOM 2787 C CA . VAL A 1 377 ? -24.100 -16.030 46.756 1.00 95.06 377 VAL A CA 1
ATOM 2788 C C . VAL A 1 377 ? -22.619 -15.952 46.406 1.00 95.06 377 VAL A C 1
ATOM 2790 O O . VAL A 1 377 ? -21.827 -15.434 47.188 1.00 95.06 377 VAL A O 1
ATOM 2793 N N . ASP A 1 378 ? -22.261 -16.424 45.218 1.00 93.75 378 ASP A N 1
ATOM 2794 C CA . ASP A 1 378 ? -20.927 -16.332 44.622 1.00 93.75 378 ASP A CA 1
ATOM 2795 C C . ASP A 1 378 ? -21.037 -15.610 43.271 1.00 93.75 378 ASP A C 1
ATOM 2797 O O . ASP A 1 378 ? -21.831 -15.992 42.407 1.00 93.75 378 ASP A O 1
ATOM 2801 N N . SER A 1 379 ? -20.270 -14.537 43.088 1.00 92.19 379 SER A N 1
ATOM 2802 C CA . SER A 1 379 ? -20.168 -13.805 41.821 1.00 92.19 379 SER A CA 1
ATOM 2803 C C . SER A 1 379 ? -18.769 -13.903 41.203 1.00 92.19 379 SER A C 1
ATOM 2805 O O . SER A 1 379 ? -18.541 -13.393 40.105 1.00 92.19 379 SER A O 1
ATOM 2807 N N . GLY A 1 380 ? -17.818 -14.544 41.890 1.00 87.31 380 GLY A N 1
ATOM 2808 C CA . GLY A 1 380 ? -16.394 -14.423 41.598 1.00 87.31 380 GLY A CA 1
ATOM 2809 C C . GLY A 1 380 ? -15.844 -13.011 41.841 1.00 87.31 380 GLY A C 1
ATOM 2810 O O . GLY A 1 380 ? -14.854 -12.642 41.206 1.00 87.31 380 GLY A O 1
ATOM 2811 N N . GLY A 1 381 ? -16.479 -12.210 42.708 1.00 86.06 381 GLY A N 1
ATOM 2812 C CA . GLY A 1 381 ? -16.114 -10.812 42.965 1.00 86.06 381 GLY A CA 1
ATOM 2813 C C . GLY A 1 381 ? -16.410 -9.844 41.810 1.00 86.06 381 GLY A C 1
ATOM 2814 O O . GLY A 1 381 ? -15.593 -8.961 41.540 1.00 86.06 381 GLY A O 1
ATOM 2815 N N . ARG A 1 382 ? -17.526 -10.020 41.089 1.00 88.50 382 ARG A N 1
ATOM 2816 C CA . ARG A 1 382 ? -17.897 -9.257 39.882 1.00 88.50 382 ARG A CA 1
ATOM 2817 C C . ARG A 1 382 ? -19.330 -8.721 39.935 1.00 88.50 382 ARG A C 1
ATOM 2819 O O . ARG A 1 382 ? -20.283 -9.455 40.179 1.00 88.50 382 ARG A O 1
ATOM 2826 N N . GLY A 1 383 ? -19.476 -7.444 39.582 1.00 87.62 383 GLY A N 1
ATOM 2827 C CA . GLY A 1 383 ? -20.762 -6.744 39.580 1.00 87.62 383 GLY A CA 1
ATOM 2828 C C . GLY A 1 383 ? -21.292 -6.510 40.994 1.00 87.62 383 GLY A C 1
ATOM 2829 O O . GLY A 1 383 ? -20.592 -6.729 41.982 1.00 87.62 383 GLY A O 1
ATOM 2830 N N . ASN A 1 384 ? -22.536 -6.052 41.091 1.00 90.81 384 ASN A N 1
ATOM 2831 C CA . ASN A 1 384 ? -23.238 -5.850 42.353 1.00 90.81 384 ASN A CA 1
ATOM 2832 C C . ASN A 1 384 ? -24.362 -6.894 42.464 1.00 90.81 384 ASN A C 1
ATOM 2834 O O . ASN A 1 384 ? -25.481 -6.635 42.015 1.00 90.81 384 ASN A O 1
ATOM 2838 N N . PRO A 1 385 ? -24.091 -8.100 42.999 1.00 92.44 385 PRO A N 1
ATOM 2839 C CA . PRO A 1 385 ? -25.147 -9.070 43.237 1.00 92.44 385 PRO A CA 1
ATOM 2840 C C . PRO A 1 385 ? -26.098 -8.577 44.340 1.00 92.44 385 PRO A C 1
ATOM 2842 O O . PRO A 1 385 ? -25.671 -7.985 45.334 1.00 92.44 385 PRO A O 1
ATOM 2845 N N . ASP A 1 386 ? -27.391 -8.835 44.157 1.00 91.19 386 ASP A N 1
ATOM 2846 C CA . ASP A 1 386 ? -28.441 -8.668 45.165 1.00 91.19 386 ASP A CA 1
ATOM 2847 C C . ASP A 1 386 ? -29.217 -9.994 45.261 1.00 91.19 386 ASP A C 1
ATOM 2849 O O . ASP A 1 386 ? -29.899 -10.355 44.298 1.00 91.19 386 ASP A O 1
ATOM 2853 N N . PRO A 1 387 ? -29.113 -10.770 46.356 1.00 92.81 387 PRO A N 1
ATOM 2854 C CA . PRO A 1 387 ? -28.361 -10.481 47.584 1.00 92.81 387 PRO A CA 1
ATOM 2855 C C . PRO A 1 387 ? -26.836 -10.347 47.406 1.00 92.81 387 PRO A C 1
ATOM 2857 O O . PRO A 1 387 ? -26.284 -10.943 46.480 1.00 92.81 387 PRO A O 1
ATOM 2860 N N . PRO A 1 388 ? -26.146 -9.595 48.289 1.00 92.00 388 PRO A N 1
ATOM 2861 C CA . PRO A 1 388 ? -24.704 -9.361 48.201 1.00 92.00 388 PRO A CA 1
ATOM 2862 C C . PRO A 1 388 ? -23.883 -10.644 48.374 1.00 92.00 388 PRO A C 1
ATOM 2864 O O . PRO A 1 388 ? -24.342 -11.627 48.944 1.00 92.00 388 PRO A O 1
ATOM 2867 N N . GLU A 1 389 ? -22.641 -10.630 47.898 1.00 92.56 389 GLU A N 1
ATOM 2868 C CA . GLU A 1 389 ? -21.778 -11.815 47.856 1.00 92.56 389 GLU A CA 1
ATOM 2869 C C . GLU A 1 389 ? -21.402 -12.359 49.250 1.00 92.56 389 GLU A C 1
ATOM 2871 O O . GLU A 1 389 ? -21.087 -11.601 50.172 1.00 92.56 389 GLU A O 1
ATOM 2876 N N . GLY A 1 390 ? -21.421 -13.688 49.390 1.00 92.12 390 GLY A N 1
ATOM 2877 C CA . GLY A 1 390 ? -21.233 -14.422 50.643 1.00 92.12 390 GLY A CA 1
ATOM 2878 C C . GLY A 1 390 ? -22.500 -15.123 51.154 1.00 92.12 390 GLY A C 1
ATOM 2879 O O . GLY A 1 390 ? -23.500 -15.269 50.448 1.00 92.12 390 GLY A O 1
ATOM 2880 N N . ASP A 1 391 ? -22.445 -15.586 52.404 1.00 92.62 391 ASP A N 1
ATOM 2881 C CA . ASP A 1 391 ? -23.540 -16.301 53.068 1.00 92.62 391 ASP A CA 1
ATOM 2882 C C . ASP A 1 391 ? -24.572 -15.326 53.654 1.00 92.62 391 ASP A C 1
ATOM 2884 O O . ASP A 1 391 ? -24.329 -14.662 54.665 1.00 92.62 391 ASP A O 1
ATOM 2888 N N . ASN A 1 392 ? -25.756 -15.261 53.041 1.00 91.56 392 ASN A N 1
ATOM 2889 C CA . ASN A 1 392 ? -26.851 -14.394 53.472 1.00 91.56 392 ASN A CA 1
ATOM 2890 C C . ASN A 1 392 ? -27.883 -15.185 54.281 1.00 91.56 392 ASN A C 1
ATOM 2892 O O . ASN A 1 392 ? -28.475 -16.143 53.785 1.00 91.56 392 ASN A O 1
ATOM 2896 N N . THR A 1 393 ? -28.140 -14.776 55.524 1.00 90.25 393 THR A N 1
ATOM 2897 C CA . THR A 1 393 ? -29.138 -15.423 56.387 1.00 90.25 393 THR A CA 1
ATOM 2898 C C . THR A 1 393 ? -30.523 -14.803 56.197 1.00 90.25 393 THR A C 1
ATOM 2900 O O . THR A 1 393 ? -30.747 -13.644 56.550 1.00 90.25 393 THR A O 1
ATOM 2903 N N . TYR A 1 394 ? -31.472 -15.598 55.708 1.00 90.31 394 TYR A N 1
ATOM 2904 C CA . TYR A 1 394 ? -32.871 -15.220 55.516 1.00 90.31 394 TYR A CA 1
ATOM 2905 C C . TYR A 1 394 ? -33.800 -15.903 56.511 1.00 90.31 394 TYR A C 1
ATOM 2907 O O . TYR A 1 394 ? -33.494 -16.957 57.066 1.00 90.31 394 TYR A O 1
ATOM 2915 N N . ASN A 1 395 ? -34.973 -15.308 56.715 1.00 87.25 395 ASN A N 1
ATOM 2916 C CA . ASN A 1 395 ? -36.053 -15.961 57.441 1.00 87.25 395 ASN A CA 1
ATOM 2917 C C . ASN A 1 395 ? -36.676 -17.043 56.545 1.00 87.25 395 ASN A C 1
ATOM 2919 O O . ASN A 1 395 ? -36.836 -16.858 55.339 1.00 87.25 395 ASN A O 1
ATOM 2923 N N . TRP A 1 396 ? -37.058 -18.172 57.132 1.00 88.12 396 TRP A N 1
ATOM 2924 C CA . TRP A 1 396 ? -37.704 -19.259 56.405 1.00 88.12 396 TRP A CA 1
ATOM 2925 C C . TRP A 1 396 ? -38.995 -18.777 55.729 1.00 88.12 396 TRP A C 1
ATOM 2927 O O . TRP A 1 396 ? -39.822 -18.107 56.350 1.00 88.12 396 TRP A O 1
ATOM 2937 N N . GLY A 1 397 ? -39.167 -19.119 54.452 1.00 83.31 397 GLY A N 1
ATOM 2938 C CA . GLY A 1 397 ? -40.269 -18.649 53.616 1.00 83.31 397 GLY A CA 1
ATOM 2939 C C . GLY A 1 397 ? -40.063 -17.254 53.014 1.00 83.31 397 GLY A C 1
ATOM 2940 O O . GLY A 1 397 ? -40.995 -16.727 52.408 1.00 83.31 397 GLY A O 1
ATOM 2941 N N . THR A 1 398 ? -38.882 -16.629 53.149 1.00 88.44 398 THR A N 1
ATOM 2942 C CA . THR A 1 398 ? -38.570 -15.391 52.416 1.00 88.44 398 THR A CA 1
ATOM 2943 C C . THR A 1 398 ? -38.578 -15.652 50.910 1.00 88.44 398 THR A C 1
ATOM 2945 O O . THR A 1 398 ? -37.798 -16.454 50.401 1.00 88.44 398 THR A O 1
ATOM 2948 N N . THR A 1 399 ? -39.440 -14.927 50.197 1.00 89.31 399 THR A N 1
ATOM 2949 C CA . THR A 1 399 ? -39.414 -14.836 48.735 1.00 89.31 399 THR A CA 1
ATOM 2950 C C . THR A 1 399 ? -38.577 -13.635 48.316 1.00 89.31 399 THR A C 1
ATOM 2952 O O . THR A 1 399 ? -38.878 -12.509 48.714 1.00 89.31 399 THR A O 1
ATOM 2955 N N . LEU A 1 400 ? -37.546 -13.877 47.512 1.00 91.50 400 LEU A N 1
ATOM 2956 C CA . LEU A 1 400 ? -36.655 -12.863 46.954 1.00 91.50 400 LEU A CA 1
ATOM 2957 C C . LEU A 1 400 ? -36.351 -13.154 45.479 1.00 91.50 400 LEU A C 1
ATOM 2959 O O . LEU A 1 400 ? -36.916 -14.065 44.875 1.00 91.50 400 LEU A O 1
ATOM 2963 N N . SER A 1 401 ? -35.474 -12.350 44.892 1.00 91.69 401 SER A N 1
ATOM 2964 C CA . SER A 1 401 ? -35.038 -12.467 43.507 1.00 91.69 401 SER A CA 1
ATOM 2965 C C . SER A 1 401 ? -33.538 -12.222 43.475 1.00 91.69 401 SER A C 1
ATOM 2967 O O . SER A 1 401 ? -33.112 -11.099 43.720 1.00 91.69 401 SER A O 1
ATOM 2969 N N . CYS A 1 402 ? -32.749 -13.271 43.232 1.00 91.81 402 CYS A N 1
ATOM 2970 C CA . CYS A 1 402 ? -31.303 -13.133 43.077 1.00 91.81 402 CYS A CA 1
ATOM 2971 C C . CYS A 1 402 ? -31.028 -12.488 41.717 1.00 91.81 402 CYS A C 1
ATOM 2973 O O . CYS A 1 402 ? -31.487 -13.006 40.691 1.00 91.81 402 CYS A O 1
ATOM 2975 N N . ARG A 1 403 ? -30.290 -11.382 41.727 1.00 93.44 403 ARG A N 1
ATOM 2976 C CA . ARG A 1 403 ? -29.919 -10.560 40.574 1.00 93.44 403 ARG A CA 1
ATOM 2977 C C . ARG A 1 403 ? -28.429 -10.254 40.612 1.00 93.44 403 ARG A C 1
ATOM 2979 O O . ARG A 1 403 ? -27.820 -10.263 41.679 1.00 93.44 403 ARG A O 1
ATOM 2986 N N . VAL A 1 404 ? -27.875 -9.906 39.462 1.00 94.06 404 VAL A N 1
ATOM 2987 C CA . VAL A 1 404 ? -26.579 -9.226 39.348 1.00 94.06 404 VAL A CA 1
ATOM 2988 C C . VAL A 1 404 ? -26.640 -8.229 38.191 1.00 94.06 404 VAL A C 1
ATOM 2990 O O . VAL A 1 404 ? -27.566 -8.277 37.375 1.00 94.06 404 VAL A O 1
ATOM 2993 N N . ASP A 1 405 ? -25.691 -7.302 38.100 1.00 90.19 405 ASP A N 1
ATOM 2994 C CA . ASP A 1 405 ? -25.572 -6.445 36.919 1.00 90.19 405 ASP A CA 1
ATOM 2995 C C . ASP A 1 405 ? -25.368 -7.298 35.656 1.00 90.19 405 ASP A C 1
ATOM 2997 O O . ASP A 1 405 ? -24.532 -8.200 35.634 1.00 90.19 405 ASP A O 1
ATOM 3001 N N . ALA A 1 406 ? -26.092 -6.993 34.574 1.00 87.56 406 ALA A N 1
ATOM 3002 C CA . ALA A 1 406 ? -25.907 -7.681 33.289 1.00 87.56 406 ALA A CA 1
ATOM 3003 C C . ALA A 1 406 ? -24.469 -7.535 32.749 1.00 87.56 406 ALA A C 1
ATOM 3005 O O . ALA A 1 406 ? -23.978 -8.413 32.037 1.00 87.56 406 ALA A O 1
ATOM 3006 N N . TYR A 1 407 ? -23.789 -6.451 33.140 1.00 88.19 407 TYR A N 1
ATOM 3007 C CA . TYR A 1 407 ? -22.373 -6.218 32.902 1.00 88.19 407 TYR A CA 1
ATOM 3008 C C . TYR A 1 407 ? -21.686 -5.761 34.191 1.00 88.19 407 TYR A C 1
ATOM 3010 O O . TYR A 1 407 ? -22.068 -4.745 34.768 1.00 88.19 407 TYR A O 1
ATOM 3018 N N . ALA A 1 408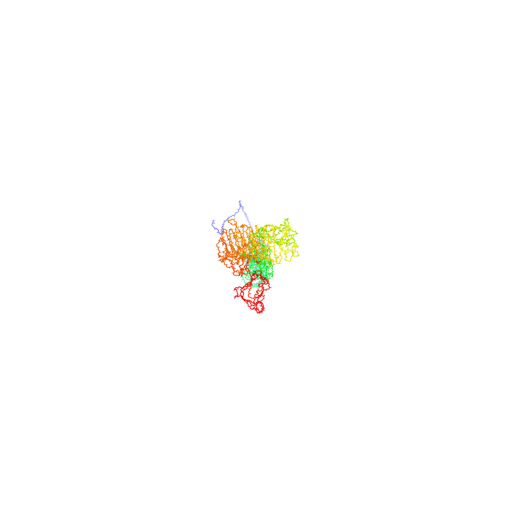 ? -20.643 -6.474 34.612 1.00 86.12 408 ALA A N 1
ATOM 3019 C CA . ALA A 1 408 ? -19.694 -5.986 35.602 1.00 86.12 408 ALA A CA 1
ATOM 3020 C C . ALA A 1 408 ? -18.639 -5.128 34.887 1.00 86.12 408 ALA A C 1
ATOM 3022 O O . ALA A 1 408 ? -17.818 -5.651 34.128 1.00 86.12 408 ALA A O 1
ATOM 3023 N N . ASP A 1 409 ? -18.693 -3.818 35.120 1.00 72.44 409 ASP A N 1
ATOM 3024 C CA . ASP A 1 409 ? -17.855 -2.800 34.481 1.00 72.44 409 ASP A CA 1
ATOM 3025 C C . ASP A 1 409 ? -17.324 -1.832 35.555 1.00 72.44 409 ASP A C 1
ATOM 3027 O O . ASP A 1 409 ? -18.095 -1.189 36.271 1.00 72.44 409 ASP A O 1
ATOM 3031 N N . ASP A 1 410 ? -16.001 -1.760 35.697 1.00 60.00 410 ASP A N 1
ATOM 3032 C CA . ASP A 1 410 ? -15.268 -0.878 36.614 1.00 60.00 410 ASP A CA 1
ATOM 3033 C C . ASP A 1 410 ? -14.688 0.366 35.901 1.00 60.00 410 ASP A C 1
ATOM 3035 O O . ASP A 1 410 ? -13.772 1.033 36.396 1.00 60.00 410 ASP A O 1
ATOM 3039 N N . GLY A 1 411 ? -15.230 0.697 34.723 1.00 60.94 411 GLY A N 1
ATOM 3040 C CA . GLY A 1 411 ? -14.785 1.792 33.862 1.00 60.94 411 GLY A CA 1
ATOM 3041 C C . GLY A 1 411 ? -13.499 1.483 33.093 1.00 60.94 411 GLY A C 1
ATOM 3042 O O . GLY A 1 411 ? -12.862 2.403 32.573 1.00 60.94 411 GLY A O 1
ATOM 3043 N N . GLN A 1 412 ? -13.088 0.214 33.053 1.00 67.75 412 GLN A N 1
ATOM 3044 C CA . GLN A 1 412 ? -11.878 -0.251 32.380 1.00 67.75 412 GLN A CA 1
ATOM 3045 C C . GLN A 1 412 ? -12.166 -0.712 30.943 1.00 67.75 412 GLN A C 1
ATOM 3047 O O . GLN A 1 412 ? -13.309 -0.980 30.567 1.00 67.75 412 GLN A O 1
ATOM 3052 N N . PRO A 1 413 ? -11.132 -0.853 30.094 1.00 84.50 413 PRO A N 1
ATOM 3053 C CA . PRO A 1 413 ? -11.306 -1.375 28.741 1.00 84.50 413 PRO A CA 1
ATOM 3054 C C . PRO A 1 413 ? -11.560 -2.903 28.686 1.00 84.50 413 PRO A C 1
ATOM 3056 O O . PRO A 1 413 ? -11.583 -3.471 27.600 1.00 84.50 413 PRO A O 1
ATOM 3059 N N . THR A 1 414 ? -11.801 -3.567 29.822 1.00 88.75 414 THR A N 1
ATOM 3060 C CA . THR A 1 414 ? -12.311 -4.947 29.928 1.00 88.75 414 THR A CA 1
ATOM 3061 C C . THR A 1 414 ? -13.555 -4.930 30.812 1.00 88.75 414 THR A C 1
ATOM 3063 O O . THR A 1 414 ? -13.506 -4.344 31.887 1.00 88.75 414 THR A O 1
ATOM 3066 N N . ARG A 1 415 ? -14.631 -5.608 30.403 1.00 90.62 415 ARG A N 1
ATOM 3067 C CA . ARG A 1 415 ? -15.848 -5.820 31.207 1.00 90.62 415 ARG A CA 1
ATOM 3068 C C . ARG A 1 415 ? -16.223 -7.303 31.232 1.00 90.62 415 ARG A C 1
ATOM 3070 O O . ARG A 1 415 ? -15.724 -8.085 30.423 1.00 90.62 415 ARG A O 1
ATOM 3077 N N . TYR A 1 416 ? -17.139 -7.694 32.112 1.00 90.00 416 TYR A N 1
ATOM 3078 C CA . TYR A 1 416 ? -17.679 -9.058 32.144 1.00 90.00 416 TYR A CA 1
ATOM 3079 C C . TYR A 1 416 ? -19.188 -9.041 31.913 1.00 90.00 416 TYR A C 1
ATOM 3081 O O . TYR A 1 416 ? -19.910 -8.335 32.608 1.00 90.00 416 TYR A O 1
ATOM 3089 N N . LYS A 1 417 ? -19.666 -9.824 30.948 1.00 89.94 417 LYS A N 1
ATOM 3090 C CA . LYS A 1 417 ? -21.086 -10.020 30.625 1.00 89.94 417 LYS A CA 1
ATOM 3091 C C . LYS A 1 417 ? -21.624 -11.200 31.425 1.00 89.94 417 LYS A C 1
ATOM 3093 O O . LYS A 1 417 ? -21.025 -12.275 31.379 1.00 89.94 417 LYS A O 1
ATOM 3098 N N . CYS A 1 418 ? -22.724 -11.018 32.148 1.00 91.62 418 CYS A N 1
ATOM 3099 C CA . CYS A 1 418 ? -23.389 -12.125 32.828 1.00 91.62 418 CYS A CA 1
ATOM 3100 C C . CYS A 1 418 ? -24.027 -13.041 31.774 1.00 91.62 418 CYS A C 1
ATOM 3102 O O . CYS A 1 418 ? -24.828 -12.585 30.958 1.00 91.62 418 CYS A O 1
ATOM 3104 N N . THR A 1 419 ? -23.648 -14.319 31.763 1.00 91.06 419 THR A N 1
ATOM 3105 C CA . THR A 1 419 ? -24.167 -15.330 30.821 1.00 91.06 419 THR A CA 1
ATOM 3106 C C . THR A 1 419 ? -25.174 -16.285 31.452 1.00 91.06 419 THR A C 1
ATOM 3108 O O . THR A 1 419 ? -25.733 -17.130 30.754 1.00 91.06 419 THR A O 1
ATOM 3111 N N . GLY A 1 420 ? -25.411 -16.167 32.759 1.00 92.38 420 GLY A N 1
ATOM 3112 C CA . GLY A 1 420 ? -26.297 -17.051 33.498 1.00 92.38 420 GLY A CA 1
ATOM 3113 C C . GLY A 1 420 ? -25.835 -17.304 34.926 1.00 92.38 420 GLY A C 1
ATOM 3114 O O . GLY A 1 420 ? -25.030 -16.564 35.496 1.00 92.38 420 GLY A O 1
ATOM 3115 N N . TRP A 1 421 ? -26.324 -18.396 35.502 1.00 95.25 421 TRP A N 1
ATOM 3116 C CA . TRP A 1 421 ? -25.931 -18.885 36.823 1.00 95.25 421 TRP A CA 1
ATOM 3117 C C . TRP A 1 421 ? -26.106 -20.401 36.935 1.00 95.25 421 TRP A C 1
ATOM 3119 O O . TRP A 1 421 ? -26.817 -21.031 36.148 1.00 95.25 421 TRP A O 1
ATOM 3129 N N . THR A 1 422 ? -25.519 -20.975 37.982 1.00 95.06 422 THR A N 1
ATOM 3130 C CA . THR A 1 422 ? -25.832 -22.318 38.500 1.00 95.06 422 THR A CA 1
ATOM 3131 C C . THR A 1 422 ? -26.272 -22.228 39.955 1.00 95.06 422 THR A C 1
ATOM 3133 O O . THR A 1 422 ? -25.711 -21.434 40.707 1.00 95.06 422 THR A O 1
ATOM 3136 N N . GLY A 1 423 ? -27.262 -23.026 40.361 1.00 93.50 423 GLY A N 1
ATOM 3137 C CA . GLY A 1 423 ? -27.883 -22.934 41.686 1.00 93.50 423 GLY A CA 1
ATOM 3138 C C . GLY A 1 423 ? -28.104 -24.273 42.389 1.00 93.50 423 GLY A C 1
ATOM 3139 O O . GLY A 1 423 ? -28.039 -25.339 41.774 1.00 93.50 423 GLY A O 1
ATOM 3140 N N . THR A 1 424 ? -28.358 -24.216 43.698 1.00 93.00 424 THR A N 1
ATOM 3141 C CA . THR A 1 424 ? -28.719 -25.376 44.533 1.00 93.00 424 THR A CA 1
ATOM 3142 C C . THR A 1 424 ? -29.789 -25.023 45.573 1.00 93.00 424 THR A C 1
ATOM 3144 O O . THR A 1 424 ? -30.055 -23.847 45.835 1.00 93.00 424 THR A O 1
ATOM 3147 N N . GLY A 1 425 ? -30.398 -26.045 46.185 1.00 92.50 425 GLY A N 1
ATOM 3148 C CA . GLY A 1 425 ? -31.490 -25.879 47.147 1.00 92.50 425 GLY A CA 1
ATOM 3149 C C . GLY A 1 425 ? -32.783 -25.475 46.442 1.00 92.50 425 GLY A C 1
ATOM 3150 O O . GLY A 1 425 ? -33.243 -26.189 45.551 1.00 92.50 425 GLY A O 1
ATOM 3151 N N . ASP A 1 426 ? -33.347 -24.332 46.831 1.00 92.81 426 ASP A N 1
ATOM 3152 C CA . ASP A 1 426 ? -34.548 -23.756 46.211 1.00 92.81 426 ASP A CA 1
ATOM 3153 C C . ASP A 1 426 ? -34.230 -22.829 45.018 1.00 92.81 426 ASP A C 1
ATOM 3155 O O . ASP A 1 426 ? -35.136 -22.446 44.274 1.00 92.81 426 ASP A O 1
ATOM 3159 N N . VAL A 1 427 ? -32.953 -22.489 44.785 1.00 92.50 427 VAL A N 1
ATOM 3160 C CA . VAL A 1 427 ? -32.520 -21.787 43.563 1.00 92.50 427 VAL A CA 1
ATOM 3161 C C . VAL A 1 427 ? -32.510 -22.776 42.383 1.00 92.50 427 VAL A C 1
ATOM 3163 O O . VAL A 1 427 ? -31.959 -23.873 42.519 1.00 92.50 427 VAL A O 1
ATOM 3166 N N . PRO A 1 428 ? -33.061 -22.419 41.202 1.00 91.19 428 PRO A N 1
ATOM 3167 C CA . PRO A 1 428 ? -33.005 -23.265 40.011 1.00 91.19 428 PRO A CA 1
ATOM 3168 C C . PRO A 1 428 ? -31.577 -23.690 39.644 1.00 91.19 428 PRO A C 1
ATOM 3170 O O . PRO A 1 428 ? -30.655 -22.876 39.667 1.00 91.19 428 PRO A O 1
ATOM 3173 N N . ALA A 1 429 ? -31.416 -24.956 39.241 1.00 90.62 429 ALA A N 1
ATOM 3174 C CA . ALA A 1 429 ? -30.112 -25.572 38.972 1.00 90.62 429 ALA A CA 1
ATOM 3175 C C . ALA A 1 429 ? -29.240 -24.793 37.967 1.00 90.62 429 ALA A C 1
ATOM 3177 O O . ALA A 1 429 ? -28.015 -24.798 38.085 1.00 90.62 429 ALA A O 1
ATOM 3178 N N . SER A 1 430 ? -29.866 -24.103 37.010 1.00 92.81 430 SER A N 1
ATOM 3179 C CA . SER A 1 430 ? -29.219 -23.150 36.109 1.00 92.81 430 SER A CA 1
ATOM 3180 C C . SER A 1 430 ? -30.217 -22.135 35.547 1.00 92.81 430 SER A C 1
ATOM 3182 O O . SER A 1 430 ? -31.423 -22.397 35.537 1.00 92.81 430 SER A O 1
ATOM 3184 N N . GLY A 1 431 ? -29.707 -21.036 34.997 1.00 90.19 431 GLY A N 1
ATOM 3185 C CA . GLY A 1 431 ? -30.444 -20.112 34.129 1.00 90.19 431 GLY A CA 1
ATOM 3186 C C . GLY A 1 431 ? -29.502 -19.258 33.281 1.00 90.19 431 GLY A C 1
ATOM 3187 O O . GLY A 1 431 ? -28.289 -19.339 33.453 1.00 90.19 431 GLY A O 1
ATOM 3188 N N . ASP A 1 432 ? -30.066 -18.491 32.351 1.00 91.31 432 ASP A N 1
ATOM 3189 C CA . ASP A 1 432 ? -29.408 -17.895 31.175 1.00 91.31 432 ASP A CA 1
ATOM 3190 C C . ASP A 1 432 ? -29.547 -16.358 31.090 1.00 91.31 432 ASP A C 1
ATOM 3192 O O . ASP A 1 432 ? -29.401 -15.762 30.024 1.00 91.31 432 ASP A O 1
ATOM 3196 N N . THR A 1 433 ? -29.845 -15.698 32.214 1.00 90.88 433 THR A N 1
ATOM 3197 C CA . THR A 1 433 ? -29.976 -14.230 32.306 1.00 90.88 433 THR A CA 1
ATOM 3198 C C . THR A 1 433 ? -29.148 -13.676 33.478 1.00 90.88 433 THR A C 1
ATOM 3200 O O . THR A 1 433 ? -28.301 -14.377 34.026 1.00 90.88 433 THR A O 1
ATOM 3203 N N . ASN A 1 434 ? -29.411 -12.441 33.914 1.00 90.75 434 ASN A N 1
ATOM 3204 C CA . ASN A 1 434 ? -28.877 -11.854 35.148 1.00 90.75 434 ASN A CA 1
ATOM 3205 C C . ASN A 1 434 ? -29.918 -11.768 36.296 1.00 90.75 434 ASN A C 1
ATOM 3207 O O . ASN A 1 434 ? -29.717 -11.031 37.263 1.00 90.75 434 ASN A O 1
ATOM 3211 N N . ASP A 1 435 ? -31.051 -12.476 36.185 1.00 92.50 435 ASP A N 1
ATOM 3212 C CA . ASP A 1 435 ? -32.188 -12.432 37.117 1.00 92.50 435 ASP A CA 1
ATOM 3213 C C . ASP A 1 435 ? -32.855 -13.814 37.266 1.00 92.50 435 ASP A C 1
ATOM 3215 O O . ASP A 1 435 ? -33.479 -14.326 36.337 1.00 92.50 435 ASP A O 1
ATOM 3219 N N . THR A 1 436 ? -32.788 -14.395 38.468 1.00 90.38 436 THR A N 1
ATOM 3220 C CA . THR A 1 436 ? -33.422 -15.692 38.801 1.00 90.38 436 THR A CA 1
ATOM 3221 C C . THR A 1 436 ? -34.952 -15.703 38.751 1.00 90.38 436 THR A C 1
ATOM 3223 O O . THR A 1 436 ? -35.561 -16.771 38.858 1.00 90.38 436 THR A O 1
ATOM 3226 N N . GLY A 1 437 ? -35.602 -14.545 38.632 1.00 87.81 437 GLY A N 1
ATOM 3227 C CA . GLY A 1 437 ? -37.031 -14.417 38.879 1.00 87.81 437 GLY A CA 1
ATOM 3228 C C . GLY A 1 437 ? -37.330 -14.513 40.376 1.00 87.81 437 GLY A C 1
ATOM 3229 O O . GLY A 1 437 ? -36.631 -13.915 41.186 1.00 87.81 437 GLY A O 1
ATOM 3230 N N . SER A 1 438 ? -38.394 -15.224 40.755 1.00 89.44 438 SER A N 1
ATOM 3231 C CA . SER A 1 438 ? -38.851 -15.326 42.148 1.00 89.44 438 SER A CA 1
ATOM 3232 C C . SER A 1 438 ? -38.454 -16.668 42.767 1.00 89.44 438 SER A C 1
ATOM 3234 O O . SER A 1 438 ? -38.978 -17.705 42.365 1.00 89.44 438 SER A O 1
ATOM 3236 N N . VAL A 1 439 ? -37.603 -16.637 43.794 1.00 90.62 439 VAL A N 1
ATOM 3237 C CA . VAL A 1 439 ? -37.165 -17.800 44.584 1.00 90.62 439 VAL A CA 1
ATOM 3238 C C . VAL A 1 439 ? -37.698 -17.669 46.012 1.00 90.62 439 VAL A C 1
ATOM 3240 O O . VAL A 1 439 ? -37.575 -16.608 46.620 1.00 90.62 439 VAL A O 1
ATOM 3243 N N . THR A 1 440 ? -38.277 -18.736 46.568 1.00 91.88 440 THR A N 1
ATOM 3244 C CA . THR A 1 440 ? -38.760 -18.779 47.961 1.00 91.88 440 THR A CA 1
ATOM 3245 C C . THR A 1 440 ? -37.894 -19.731 48.772 1.00 91.88 440 THR A C 1
ATOM 3247 O O . THR A 1 440 ? -37.912 -20.931 48.524 1.00 91.88 440 THR A O 1
ATOM 3250 N N . LEU A 1 441 ? -37.149 -19.196 49.742 1.00 91.38 441 LEU A N 1
ATOM 3251 C CA . LEU A 1 441 ? -36.149 -19.941 50.506 1.00 91.38 441 LEU A CA 1
ATOM 3252 C C . LEU A 1 441 ? -36.783 -20.692 51.685 1.00 91.38 441 LEU A C 1
ATOM 3254 O O . LEU A 1 441 ? -37.249 -20.095 52.657 1.00 91.38 441 LEU A O 1
ATOM 3258 N N . THR A 1 442 ? -36.776 -22.018 51.606 1.00 89.31 442 THR A N 1
ATOM 3259 C CA . THR A 1 442 ? -37.301 -22.962 52.607 1.00 89.31 442 THR A CA 1
ATOM 3260 C C . THR A 1 442 ? -36.247 -23.953 53.116 1.00 89.31 442 THR A C 1
ATOM 3262 O O . THR A 1 442 ? -36.454 -24.589 54.155 1.00 89.31 442 THR A O 1
ATOM 3265 N N . GLN A 1 443 ? -35.104 -24.038 52.434 1.00 89.75 443 GLN A N 1
ATOM 3266 C CA . GLN A 1 443 ? -33.893 -24.768 52.820 1.00 89.75 443 GLN A CA 1
ATOM 3267 C C . GLN A 1 443 ? -32.637 -23.956 52.460 1.00 89.75 443 GLN A C 1
ATOM 3269 O O . GLN A 1 443 ? -32.712 -23.003 51.678 1.00 89.75 443 GLN A O 1
ATOM 3274 N N . ASP A 1 444 ? -31.482 -24.341 53.009 1.00 91.81 444 ASP A N 1
ATOM 3275 C CA . ASP A 1 444 ? -30.197 -23.758 52.608 1.00 91.81 444 ASP A CA 1
ATOM 3276 C C . ASP A 1 444 ? -29.971 -23.955 51.098 1.00 91.81 444 ASP A C 1
ATOM 3278 O O . ASP A 1 444 ? -30.235 -25.027 50.546 1.00 91.81 444 ASP A O 1
ATOM 3282 N N . SER A 1 445 ? -29.540 -22.892 50.425 1.00 94.44 445 SER A N 1
ATOM 3283 C CA . SER A 1 445 ? -29.508 -22.772 48.964 1.00 94.44 445 SER A CA 1
ATOM 3284 C C . SER A 1 445 ? -28.254 -22.021 48.510 1.00 94.44 445 SER A C 1
ATOM 3286 O O . SER A 1 445 ? -27.637 -21.300 49.294 1.00 94.44 445 SER A O 1
ATOM 3288 N N . SER A 1 446 ? -27.876 -22.141 47.236 1.00 93.94 446 SER A N 1
ATOM 3289 C CA . SER A 1 446 ? -26.737 -21.392 46.687 1.00 93.94 446 SER A CA 1
ATOM 3290 C C . SER A 1 446 ? -26.976 -20.898 45.266 1.00 93.94 446 SER A C 1
ATOM 3292 O O . SER A 1 446 ? -27.780 -21.472 44.529 1.00 93.94 446 SER A O 1
ATOM 3294 N N . ILE A 1 447 ? -26.229 -19.870 44.869 1.00 95.19 447 ILE A N 1
ATOM 3295 C CA . ILE A 1 447 ? -26.133 -19.386 43.491 1.00 95.19 447 ILE A CA 1
ATOM 3296 C C . ILE A 1 447 ? -24.692 -18.973 43.171 1.00 95.19 447 ILE A C 1
ATOM 3298 O O . ILE A 1 447 ? -24.060 -18.266 43.951 1.00 95.19 447 ILE A O 1
ATOM 3302 N N . THR A 1 448 ? -24.199 -19.396 42.008 1.00 94.69 448 THR A N 1
ATOM 3303 C CA . THR A 1 448 ? -22.923 -18.962 41.427 1.00 94.69 448 THR A CA 1
ATOM 3304 C C . THR A 1 448 ? -23.194 -18.344 40.060 1.00 94.69 448 THR A C 1
ATOM 3306 O O . THR A 1 448 ? -23.698 -19.033 39.167 1.00 94.69 448 THR A O 1
ATOM 3309 N N . TRP A 1 449 ? -22.872 -17.062 39.888 1.00 94.62 449 TRP A N 1
ATOM 3310 C CA . TRP A 1 449 ? -23.042 -16.342 38.620 1.00 94.62 449 TRP A CA 1
ATOM 3311 C C . TRP A 1 449 ? -21.959 -16.713 37.599 1.00 94.62 449 TRP A C 1
ATOM 3313 O O . TRP A 1 449 ? -20.802 -16.953 37.947 1.00 94.62 449 TRP A O 1
ATOM 3323 N N . GLN A 1 450 ? -22.337 -16.753 36.323 1.00 92.12 450 GLN A N 1
ATOM 3324 C CA . GLN A 1 450 ? -21.453 -17.073 35.204 1.00 92.12 450 GLN A CA 1
ATOM 3325 C C . GLN A 1 450 ? -21.173 -15.829 34.360 1.00 92.12 450 GLN A C 1
ATOM 3327 O O . GLN A 1 450 ? -22.050 -14.994 34.134 1.00 92.12 450 GLN A O 1
ATOM 3332 N N . TRP A 1 451 ? -19.922 -15.710 33.913 1.00 91.12 451 TRP A N 1
ATOM 3333 C CA . TRP A 1 451 ? -19.375 -14.496 33.318 1.00 91.12 451 TRP A CA 1
ATOM 3334 C C . TRP A 1 451 ? -18.553 -14.810 32.073 1.00 91.12 451 TRP A C 1
ATOM 3336 O O . TRP A 1 451 ? -17.594 -15.578 32.156 1.00 91.12 451 TRP A O 1
ATOM 3346 N N . GLN A 1 452 ? -18.866 -14.144 30.963 1.00 89.81 452 GLN A N 1
ATOM 3347 C CA . GLN A 1 452 ? -18.016 -14.092 29.776 1.00 89.81 452 GLN A CA 1
ATOM 3348 C C . GLN A 1 452 ? -17.194 -12.799 29.789 1.00 89.81 452 GLN A C 1
ATOM 3350 O O . GLN A 1 452 ? -17.738 -11.707 29.973 1.00 89.81 452 GLN A O 1
ATOM 3355 N N . THR A 1 453 ? -15.881 -12.909 29.589 1.00 90.81 453 THR A N 1
ATOM 3356 C CA . THR A 1 453 ? -14.995 -11.745 29.444 1.00 90.81 453 THR A CA 1
ATOM 3357 C C . THR A 1 453 ? -15.252 -11.058 28.103 1.00 90.81 453 THR A C 1
ATOM 3359 O O . THR A 1 453 ? -15.372 -11.722 27.071 1.00 90.81 453 THR A O 1
ATOM 3362 N N . GLN A 1 454 ? -15.317 -9.727 28.109 1.00 91.25 454 GLN A N 1
ATOM 3363 C CA . GLN A 1 454 ? -15.356 -8.900 26.906 1.00 91.25 454 GLN A CA 1
ATOM 3364 C C . GLN A 1 454 ? -14.306 -7.794 26.986 1.00 91.25 454 GLN A C 1
ATOM 3366 O O . GLN A 1 454 ? -14.233 -7.059 27.973 1.00 91.25 454 GLN A O 1
ATOM 3371 N N . HIS A 1 455 ? -13.532 -7.625 25.921 1.00 92.25 455 HIS A N 1
ATOM 3372 C CA . HIS A 1 455 ? -12.537 -6.567 25.809 1.00 92.25 455 HIS A CA 1
ATOM 3373 C C . HIS A 1 455 ? -12.995 -5.484 24.835 1.00 92.25 455 HIS A C 1
ATOM 3375 O O . HIS A 1 455 ? -13.693 -5.743 23.852 1.00 92.25 455 HIS A O 1
ATOM 3381 N N . LYS A 1 456 ? -12.595 -4.246 25.116 1.00 91.94 456 LYS A N 1
ATOM 3382 C CA . LYS A 1 456 ? -12.908 -3.094 24.283 1.00 91.94 456 LYS A CA 1
ATOM 3383 C C . LYS A 1 456 ? -11.977 -3.030 23.074 1.00 91.94 456 LYS A C 1
ATOM 3385 O O . LYS A 1 456 ? -10.757 -2.966 23.224 1.00 91.94 456 LYS A O 1
ATOM 3390 N N . VAL A 1 457 ? -12.569 -2.957 21.887 1.00 93.62 457 VAL A N 1
ATOM 3391 C CA . VAL A 1 457 ? -11.907 -2.662 20.615 1.00 93.62 457 VAL A CA 1
ATOM 3392 C C . VAL A 1 457 ? -12.216 -1.208 20.259 1.00 93.62 457 VAL A C 1
ATOM 3394 O O . VAL A 1 457 ? -13.266 -0.887 19.708 1.00 93.62 457 VAL A O 1
ATOM 3397 N N . SER A 1 458 ? -11.307 -0.304 20.622 1.00 92.62 458 SER A N 1
ATOM 3398 C CA . SER A 1 458 ? -11.451 1.132 20.356 1.00 92.62 458 SER A CA 1
ATOM 3399 C C . SER A 1 458 ? -11.009 1.431 18.924 1.00 92.62 458 SER A C 1
ATOM 3401 O O . SER A 1 458 ? -9.819 1.338 18.616 1.00 92.62 458 SER A O 1
ATOM 3403 N N . VAL A 1 459 ? -11.952 1.776 18.044 1.00 93.19 459 VAL A N 1
ATOM 3404 C CA . VAL A 1 459 ? -11.667 2.058 16.628 1.00 93.19 459 VAL A CA 1
ATOM 3405 C C . VAL A 1 459 ? -11.527 3.563 16.402 1.00 93.19 459 VAL A C 1
ATOM 3407 O O . VAL A 1 459 ? -12.392 4.346 16.786 1.00 93.19 459 VAL A O 1
ATOM 3410 N N . MET A 1 460 ? -10.419 3.971 15.789 1.00 92.69 460 MET A N 1
ATOM 3411 C CA . MET A 1 460 ? -10.032 5.370 15.568 1.00 92.69 460 MET A CA 1
ATOM 3412 C C . MET A 1 460 ? -9.723 5.625 14.086 1.00 92.69 460 MET A C 1
ATOM 3414 O O . MET A 1 460 ? -9.456 4.689 13.330 1.00 92.69 460 MET A O 1
ATOM 3418 N N . SER A 1 461 ? -9.692 6.893 13.666 1.00 92.69 461 SER A N 1
ATOM 3419 C CA . SER A 1 461 ? -9.190 7.283 12.343 1.00 92.69 461 SER A CA 1
ATOM 3420 C C . SER A 1 461 ? -8.212 8.460 12.397 1.00 92.69 461 SER A C 1
ATOM 3422 O O . SER A 1 461 ? -8.330 9.368 13.221 1.00 92.69 461 SER A O 1
ATOM 3424 N N . ILE A 1 462 ? -7.225 8.431 11.499 1.00 89.75 462 ILE A N 1
ATOM 3425 C CA . ILE A 1 462 ? -6.287 9.522 11.208 1.00 89.75 462 ILE A CA 1
ATOM 3426 C C . ILE A 1 462 ? -6.460 9.885 9.732 1.00 89.75 462 ILE A C 1
ATOM 3428 O O . ILE A 1 462 ? -6.446 9.001 8.883 1.00 89.75 462 ILE A O 1
ATOM 3432 N N . GLY A 1 463 ? -6.612 11.173 9.418 1.00 89.62 463 GLY A N 1
ATOM 3433 C CA . GLY A 1 463 ? -6.945 11.640 8.067 1.00 89.62 463 GLY A CA 1
ATOM 3434 C C . GLY A 1 463 ? -8.449 11.867 7.891 1.00 89.62 463 GLY A C 1
ATOM 3435 O O . GLY A 1 463 ? -9.123 12.239 8.850 1.00 89.62 463 GLY A O 1
ATOM 3436 N N . SER A 1 464 ? -8.966 11.684 6.671 1.00 89.19 464 SER A N 1
ATOM 3437 C CA . SER A 1 464 ? -10.392 11.855 6.350 1.00 89.19 464 SER A CA 1
ATOM 3438 C C . SER A 1 464 ? -11.002 10.519 5.921 1.00 89.19 464 SER A C 1
ATOM 3440 O O . SER A 1 464 ? -10.751 10.015 4.823 1.00 89.19 464 SER A O 1
ATOM 3442 N N . GLY A 1 465 ? -11.766 9.931 6.834 1.00 91.31 465 GLY A N 1
ATOM 3443 C CA . GLY A 1 465 ? -12.448 8.658 6.672 1.00 91.31 465 GLY A CA 1
ATOM 3444 C C . GLY A 1 465 ? -12.963 8.139 8.012 1.00 91.31 465 GLY A C 1
ATOM 3445 O O . GLY A 1 465 ? -12.622 8.648 9.087 1.00 91.31 465 GLY A O 1
ATOM 3446 N N . SER A 1 466 ? -13.788 7.102 7.943 1.00 92.25 466 SER A N 1
ATOM 3447 C CA . SER A 1 466 ? -14.392 6.439 9.101 1.00 92.25 466 SER A CA 1
ATOM 3448 C C . SER A 1 466 ? -13.968 4.977 9.169 1.00 92.25 466 SER A C 1
ATOM 3450 O O . SER A 1 466 ? -13.705 4.352 8.144 1.00 92.25 466 SER A O 1
ATOM 3452 N N . ALA A 1 467 ? -13.899 4.418 10.373 1.00 93.81 467 ALA A N 1
ATOM 3453 C CA . ALA A 1 467 ? -13.647 2.999 10.572 1.00 93.81 467 ALA A CA 1
ATOM 3454 C C . ALA A 1 467 ? -14.575 2.453 11.656 1.00 93.81 467 ALA A C 1
ATOM 3456 O O . ALA A 1 467 ? -14.824 3.122 12.659 1.00 93.81 467 ALA A O 1
ATOM 3457 N N . THR A 1 468 ? -15.103 1.252 11.437 1.00 93.25 468 THR A N 1
ATOM 3458 C CA . THR A 1 468 ? -16.099 0.621 12.314 1.00 93.25 468 THR A CA 1
ATOM 3459 C C . THR A 1 468 ? -15.919 -0.887 12.343 1.00 93.25 468 THR A C 1
ATOM 3461 O O . THR A 1 468 ? -15.595 -1.486 11.316 1.00 93.25 468 THR A O 1
ATOM 3464 N N . ILE A 1 469 ? -16.211 -1.512 13.484 1.00 93.12 469 ILE A N 1
ATOM 3465 C CA . ILE A 1 469 ? -16.433 -2.961 13.552 1.00 93.12 469 ILE A CA 1
ATOM 3466 C C . ILE A 1 469 ? -17.657 -3.287 12.684 1.00 93.12 469 ILE A C 1
ATOM 3468 O O . ILE A 1 469 ? -18.720 -2.688 12.854 1.00 93.12 469 ILE A O 1
ATOM 3472 N N . THR A 1 470 ? -17.498 -4.199 11.729 1.00 91.44 470 THR A N 1
ATOM 3473 C CA . THR A 1 470 ? -18.540 -4.614 10.772 1.00 91.44 470 THR A CA 1
ATOM 3474 C C . THR A 1 470 ? -19.018 -6.046 10.982 1.00 91.44 470 THR A C 1
ATOM 3476 O O . THR A 1 470 ? -20.102 -6.396 10.521 1.00 91.44 470 THR A O 1
ATOM 3479 N N . GLY A 1 471 ? -18.251 -6.862 11.704 1.00 91.56 471 GLY A N 1
ATOM 3480 C CA . GLY A 1 471 ? -18.612 -8.232 12.052 1.00 91.56 471 GLY A CA 1
ATOM 3481 C C . GLY A 1 471 ? -17.738 -8.777 13.177 1.00 91.56 471 GLY A C 1
ATOM 3482 O O . GLY A 1 471 ? -16.683 -8.222 13.478 1.00 91.56 471 GLY A O 1
ATOM 3483 N N . VAL A 1 472 ? -18.178 -9.870 13.797 1.00 92.94 472 VAL A N 1
ATOM 3484 C CA . VAL A 1 472 ? -17.393 -10.655 14.758 1.00 92.94 472 VAL A CA 1
ATOM 3485 C C . VAL A 1 472 ? -17.655 -12.134 14.492 1.00 92.94 472 VAL A C 1
ATOM 3487 O O . VAL A 1 472 ? -18.790 -12.529 14.225 1.00 92.94 472 VAL A O 1
ATOM 3490 N N . THR A 1 473 ? -16.601 -12.945 14.547 1.00 92.56 473 THR A N 1
ATOM 3491 C CA . THR A 1 473 ? -16.639 -14.397 14.344 1.00 92.56 473 THR A CA 1
ATOM 3492 C C . THR A 1 473 ? -16.039 -15.100 15.560 1.00 92.56 473 THR A C 1
ATOM 3494 O O . THR A 1 473 ? -14.994 -14.695 16.057 1.00 92.56 473 THR A O 1
ATOM 3497 N N . GLY A 1 474 ? -16.680 -16.171 16.037 1.00 89.25 474 GLY A N 1
ATOM 3498 C CA . GLY A 1 474 ? -16.203 -16.958 17.185 1.00 89.25 474 GLY A CA 1
ATOM 3499 C C . GLY A 1 474 ? -16.711 -16.506 18.563 1.00 89.25 474 GLY A C 1
ATOM 3500 O O . GLY A 1 474 ? -16.441 -17.196 19.538 1.00 89.25 474 GLY A O 1
ATOM 3501 N N . GLY A 1 475 ? -17.484 -15.420 18.636 1.00 88.19 475 GLY A N 1
ATOM 3502 C CA . GLY A 1 475 ? -18.155 -14.926 19.844 1.00 88.19 475 GLY A CA 1
ATOM 3503 C C . GLY A 1 475 ? -19.134 -13.794 19.512 1.00 88.19 475 GLY A C 1
ATOM 3504 O O . GLY A 1 475 ? -19.301 -13.446 18.339 1.00 88.19 475 GLY A O 1
ATOM 3505 N N . GLU A 1 476 ? -19.786 -13.227 20.524 1.00 87.62 476 GLU A N 1
ATOM 3506 C CA . GLU A 1 476 ? -20.684 -12.072 20.384 1.00 87.62 476 GLU A CA 1
ATOM 3507 C C . GLU A 1 476 ? -19.972 -10.725 20.631 1.00 87.62 476 GLU A C 1
ATOM 3509 O O . GLU A 1 476 ? -18.828 -10.655 21.090 1.00 87.62 476 GLU A O 1
ATOM 3514 N N . TRP A 1 477 ? -20.670 -9.625 20.330 1.00 89.75 477 TRP A N 1
ATOM 3515 C CA . TRP A 1 477 ? -20.217 -8.256 20.589 1.00 89.75 477 TRP A CA 1
ATOM 3516 C C . TRP A 1 477 ? -21.385 -7.296 20.823 1.00 89.75 477 TRP A C 1
ATOM 3518 O O . TRP A 1 477 ? -22.511 -7.547 20.395 1.00 89.75 477 TRP A O 1
ATOM 3528 N N . GLU A 1 478 ? -21.106 -6.180 21.493 1.00 86.75 478 GLU A N 1
ATOM 3529 C CA . GLU A 1 478 ? -22.051 -5.086 21.720 1.00 86.75 478 GLU A CA 1
ATOM 3530 C C . GLU A 1 478 ? -21.296 -3.746 21.714 1.00 86.75 478 GLU A C 1
ATOM 3532 O O . GLU A 1 478 ? -20.448 -3.480 22.569 1.00 86.75 478 GLU A O 1
ATOM 3537 N N . GLY A 1 479 ? -21.605 -2.882 20.742 1.00 86.44 479 GLY A N 1
ATOM 3538 C CA . GLY A 1 479 ? -20.972 -1.568 20.610 1.00 86.44 479 GLY A CA 1
ATOM 3539 C C . GLY A 1 479 ? -19.474 -1.673 20.314 1.00 86.44 479 GLY A C 1
ATOM 3540 O O . GLY A 1 479 ? -19.085 -2.028 19.210 1.00 86.44 479 GLY A O 1
ATOM 3541 N N . GLU A 1 480 ? -18.637 -1.346 21.297 1.00 88.88 480 GLU A N 1
ATOM 3542 C CA . GLU A 1 480 ? -17.171 -1.414 21.191 1.00 88.88 480 GLU A CA 1
ATOM 3543 C C . GLU A 1 480 ? -16.576 -2.618 21.949 1.00 88.88 480 GLU A C 1
ATOM 3545 O O . GLU A 1 480 ? -15.358 -2.758 22.000 1.00 88.88 480 GLU A O 1
ATOM 3550 N N . TYR A 1 481 ? -17.402 -3.476 22.562 1.00 91.06 481 TYR A N 1
ATOM 3551 C CA . TYR A 1 481 ? -16.955 -4.609 23.381 1.00 91.06 481 TYR A CA 1
ATOM 3552 C C . TYR A 1 481 ? -17.183 -5.942 22.664 1.00 91.06 481 TYR A C 1
ATOM 3554 O O . TYR A 1 481 ? -18.298 -6.241 22.237 1.00 91.06 481 TYR A O 1
ATOM 3562 N N . VAL A 1 482 ? -16.126 -6.747 22.565 1.00 93.25 482 VAL A N 1
ATOM 3563 C CA . VAL A 1 482 ? -16.071 -8.032 21.849 1.00 93.25 482 VAL A CA 1
ATOM 3564 C C . VAL A 1 482 ? -15.646 -9.133 22.825 1.00 93.25 482 VAL A C 1
ATOM 3566 O O . VAL A 1 482 ? -14.843 -8.877 23.723 1.00 93.25 482 VAL A O 1
ATOM 3569 N N . GLU A 1 483 ? -16.200 -10.339 22.699 1.00 93.50 483 GLU A N 1
ATOM 3570 C CA . GLU A 1 483 ? -15.876 -11.465 23.591 1.00 93.50 483 GLU A CA 1
ATOM 3571 C C . GLU A 1 483 ? -14.426 -11.957 23.462 1.00 93.50 483 GLU A C 1
ATOM 3573 O O . GLU A 1 483 ? -13.862 -12.013 22.370 1.00 93.50 483 GLU A O 1
ATOM 3578 N N . ASP A 1 484 ? -13.835 -12.313 24.606 1.00 92.69 484 ASP A N 1
ATOM 3579 C CA . ASP A 1 484 ? -12.477 -12.856 24.712 1.00 92.69 484 ASP A CA 1
ATOM 3580 C C . ASP A 1 484 ? -12.291 -14.103 23.827 1.00 92.69 484 ASP A C 1
ATOM 3582 O O . ASP A 1 484 ? -13.100 -15.036 23.852 1.00 92.69 484 ASP A O 1
ATOM 3586 N N . GLY A 1 485 ? -11.237 -14.086 23.012 1.00 90.50 485 GLY A N 1
ATOM 3587 C CA . GLY A 1 485 ? -10.911 -15.099 22.010 1.00 90.50 485 GLY A CA 1
ATOM 3588 C C . GLY A 1 485 ? -11.653 -14.970 20.672 1.00 90.50 485 GLY A C 1
ATOM 3589 O O . GLY A 1 485 ? -11.288 -15.669 19.724 1.00 90.50 485 GLY A O 1
ATOM 3590 N N . ALA A 1 486 ? -12.652 -14.089 20.546 1.00 94.12 486 ALA A N 1
ATOM 3591 C CA . ALA A 1 486 ? -13.354 -13.863 19.281 1.00 94.12 486 ALA A CA 1
ATOM 3592 C C . ALA A 1 486 ? -12.518 -13.020 18.298 1.00 94.12 486 ALA A C 1
ATOM 3594 O O . ALA A 1 486 ? -11.586 -12.314 18.682 1.00 94.12 486 ALA A O 1
ATOM 3595 N N . THR A 1 487 ? -12.859 -13.061 17.010 1.00 94.19 487 THR A N 1
ATOM 3596 C CA . THR A 1 487 ? -12.195 -12.281 15.955 1.00 94.19 487 THR A CA 1
ATOM 3597 C C . THR A 1 487 ? -13.133 -11.205 15.420 1.00 94.19 487 THR A C 1
ATOM 3599 O O . THR A 1 487 ? -14.166 -11.520 14.832 1.00 94.19 487 THR A O 1
ATOM 3602 N N . ALA A 1 488 ? -12.765 -9.937 15.598 1.00 94.12 488 ALA A N 1
ATOM 3603 C CA . ALA A 1 488 ? -13.488 -8.789 15.065 1.00 94.12 488 ALA A CA 1
ATOM 3604 C C . ALA A 1 488 ? -13.022 -8.442 13.646 1.00 94.12 488 ALA A C 1
ATOM 3606 O O . ALA A 1 488 ? -11.823 -8.398 13.380 1.00 94.12 488 ALA A O 1
ATOM 3607 N N . GLU A 1 489 ? -13.965 -8.151 12.754 1.00 94.88 489 GLU A N 1
ATOM 3608 C CA . GLU A 1 489 ? -13.708 -7.556 11.444 1.00 94.88 489 GLU A CA 1
ATOM 3609 C C . GLU A 1 489 ? -13.972 -6.054 11.502 1.00 94.88 489 GLU A C 1
ATOM 3611 O O . GLU A 1 489 ? -15.066 -5.618 11.869 1.00 94.88 489 GLU A O 1
ATOM 3616 N N . ILE A 1 490 ? -12.973 -5.260 11.124 1.00 94.94 490 ILE A N 1
ATOM 3617 C CA . ILE A 1 490 ? -13.012 -3.798 11.158 1.00 94.94 490 ILE A CA 1
ATOM 3618 C C . ILE A 1 490 ? -12.846 -3.288 9.726 1.00 94.94 490 ILE A C 1
ATOM 3620 O O . ILE A 1 490 ? -11.867 -3.618 9.060 1.00 94.94 490 ILE A O 1
ATOM 3624 N N . THR A 1 491 ? -13.799 -2.490 9.247 1.00 95.19 491 THR A N 1
ATOM 3625 C CA . THR A 1 491 ? -13.784 -1.932 7.885 1.00 95.19 491 THR A CA 1
ATOM 3626 C C . THR A 1 491 ? -13.495 -0.438 7.922 1.00 95.19 491 THR A C 1
ATOM 3628 O O . THR A 1 491 ? -14.116 0.302 8.687 1.00 95.19 491 THR A O 1
ATOM 3631 N N . ALA A 1 492 ? -12.579 0.012 7.066 1.00 95.12 492 ALA A N 1
ATOM 3632 C CA . ALA A 1 492 ? -12.276 1.414 6.811 1.00 95.12 492 ALA A CA 1
ATOM 3633 C C . ALA A 1 492 ? -13.030 1.909 5.565 1.00 95.12 492 ALA A C 1
ATOM 3635 O O . ALA A 1 492 ? -12.961 1.297 4.499 1.00 95.12 492 ALA A O 1
ATOM 3636 N N . THR A 1 493 ? -13.716 3.045 5.686 1.00 92.94 493 THR A N 1
ATOM 3637 C CA . THR A 1 493 ? -14.435 3.735 4.605 1.00 92.94 493 THR A CA 1
ATOM 3638 C C . THR A 1 493 ? -13.834 5.137 4.425 1.00 92.94 493 THR A C 1
ATOM 3640 O O . THR A 1 493 ? -14.067 5.999 5.279 1.00 92.94 493 THR A O 1
ATOM 3643 N N . PRO A 1 494 ? -13.040 5.384 3.362 1.00 92.19 494 PRO A N 1
ATOM 3644 C CA . PRO A 1 494 ? -12.448 6.696 3.092 1.00 92.19 494 PRO A CA 1
ATOM 3645 C C . PRO A 1 494 ? -13.495 7.758 2.739 1.00 92.19 494 PRO A C 1
ATOM 3647 O O . PRO A 1 494 ? -14.503 7.454 2.100 1.00 92.19 494 PRO A O 1
ATOM 3650 N N . ASP A 1 495 ? -13.219 9.019 3.076 1.00 88.06 495 ASP A N 1
ATOM 3651 C CA . ASP A 1 495 ? -13.988 10.145 2.538 1.00 88.06 495 ASP A CA 1
ATOM 3652 C C . ASP A 1 495 ? -13.591 10.434 1.081 1.00 88.06 495 ASP A C 1
ATOM 3654 O O . ASP A 1 495 ? -12.427 10.286 0.701 1.00 88.06 495 ASP A O 1
ATOM 3658 N N . VAL A 1 496 ? -14.528 10.946 0.275 1.00 83.69 496 VAL A N 1
ATOM 3659 C CA . VAL A 1 496 ? -14.292 11.346 -1.128 1.00 83.69 496 VAL A CA 1
ATOM 3660 C C . VAL A 1 496 ? -13.036 12.225 -1.256 1.00 83.69 496 VAL A C 1
ATOM 3662 O O . VAL A 1 496 ? -12.922 13.255 -0.590 1.00 83.69 496 VAL A O 1
ATOM 3665 N N . GLY A 1 497 ? -12.099 11.832 -2.126 1.00 83.88 497 GLY A N 1
ATOM 3666 C CA . GLY A 1 497 ? -10.791 12.487 -2.274 1.00 83.88 497 GLY A CA 1
ATOM 3667 C C . GLY A 1 497 ? -9.657 11.881 -1.436 1.00 83.88 497 GLY A C 1
ATOM 3668 O O . GLY A 1 497 ? -8.549 12.424 -1.434 1.00 83.88 497 GLY A O 1
ATOM 3669 N N . ASN A 1 498 ? -9.908 10.780 -0.724 1.00 88.44 498 ASN A N 1
ATOM 3670 C CA . ASN A 1 498 ? -8.951 10.087 0.141 1.00 88.44 498 ASN A CA 1
ATOM 3671 C C . ASN A 1 498 ? -8.963 8.582 -0.142 1.00 88.44 498 ASN A C 1
ATOM 3673 O O . ASN A 1 498 ? -9.921 8.049 -0.700 1.00 88.44 498 ASN A O 1
ATOM 3677 N N . VAL A 1 499 ? -7.902 7.902 0.280 1.00 91.31 499 VAL A N 1
ATOM 3678 C CA . VAL A 1 499 ? -7.793 6.441 0.276 1.00 91.31 499 VAL A CA 1
ATOM 3679 C C . VAL A 1 499 ? -7.412 5.940 1.660 1.00 91.31 499 VAL A C 1
ATOM 3681 O O . VAL A 1 499 ? -6.767 6.640 2.446 1.00 91.31 499 VAL A O 1
ATOM 3684 N N . PHE A 1 500 ? -7.828 4.714 1.954 1.00 93.69 500 PHE A N 1
ATOM 3685 C CA . PHE A 1 500 ? -7.319 3.963 3.088 1.00 93.69 500 PHE A CA 1
ATOM 3686 C C . PHE A 1 500 ? -5.886 3.509 2.776 1.00 93.69 500 PHE A C 1
ATOM 3688 O O . PHE A 1 500 ? -5.622 3.049 1.667 1.00 93.69 500 PHE A O 1
ATOM 3695 N N . ASP A 1 501 ? -4.974 3.677 3.730 1.00 92.00 501 ASP A N 1
ATOM 3696 C CA . ASP A 1 501 ? -3.543 3.424 3.544 1.00 92.00 501 ASP A CA 1
ATOM 3697 C C . ASP A 1 501 ? -3.096 2.161 4.293 1.00 92.00 501 ASP A C 1
ATOM 3699 O O . ASP A 1 501 ? -2.649 1.192 3.680 1.00 92.00 501 ASP A O 1
ATOM 3703 N N . HIS A 1 502 ? -3.273 2.144 5.618 1.00 94.12 502 HIS A N 1
ATOM 3704 C CA . HIS A 1 502 ? -3.004 0.988 6.471 1.00 94.12 502 HIS A CA 1
ATOM 3705 C C . HIS A 1 502 ? -3.716 1.096 7.828 1.00 94.12 502 HIS A C 1
ATOM 3707 O O . HIS A 1 502 ? -4.194 2.161 8.231 1.00 94.12 502 HIS A O 1
ATOM 3713 N N . TRP A 1 503 ? -3.774 -0.021 8.551 1.00 96.00 503 TRP A N 1
ATOM 3714 C CA . TRP A 1 503 ? -4.173 -0.067 9.954 1.00 96.00 503 TRP A CA 1
ATOM 3715 C C . TRP A 1 503 ? -2.945 0.023 10.850 1.00 96.00 503 TRP A C 1
ATOM 3717 O O . TRP A 1 503 ? -1.909 -0.560 10.537 1.00 96.00 503 TRP A O 1
ATOM 3727 N N . GLN A 1 504 ? -3.068 0.679 11.999 1.00 95.06 504 GLN A N 1
ATOM 3728 C CA . GLN A 1 504 ? -2.041 0.665 13.041 1.00 95.06 504 GLN A CA 1
ATOM 3729 C C . GLN A 1 504 ? -2.640 0.407 14.429 1.00 95.06 504 GLN A C 1
ATOM 3731 O O . GLN A 1 504 ? -3.818 0.692 14.669 1.00 95.06 504 GLN A O 1
ATOM 3736 N N . ASP A 1 505 ? -1.828 -0.114 15.344 1.00 92.69 505 ASP A N 1
ATOM 3737 C CA . ASP A 1 505 ? -2.204 -0.323 16.745 1.00 92.69 505 ASP A CA 1
ATOM 3738 C C . ASP A 1 505 ? -2.086 0.959 17.606 1.00 92.69 505 ASP A C 1
ATOM 3740 O O . ASP A 1 505 ? -1.854 2.068 17.112 1.00 92.69 505 ASP A O 1
ATOM 3744 N N . ALA A 1 506 ? -2.230 0.803 18.927 1.00 89.06 506 ALA A N 1
ATOM 3745 C CA . ALA A 1 506 ? -2.080 1.872 19.917 1.00 89.06 506 ALA A CA 1
ATOM 3746 C C . ALA A 1 506 ? -0.669 2.500 19.975 1.00 89.06 506 ALA A C 1
ATOM 3748 O O . ALA A 1 506 ? -0.523 3.628 20.448 1.00 89.06 506 ALA A O 1
ATOM 3749 N N . ALA A 1 507 ? 0.363 1.775 19.537 1.00 88.88 507 ALA A N 1
ATOM 3750 C CA . ALA A 1 507 ? 1.760 2.205 19.528 1.00 88.88 507 ALA A CA 1
ATOM 3751 C C . ALA A 1 507 ? 2.211 2.755 18.159 1.00 88.88 507 ALA A C 1
ATOM 3753 O O . ALA A 1 507 ? 3.330 3.260 18.047 1.00 88.88 507 ALA A O 1
ATOM 3754 N N . GLY A 1 508 ? 1.355 2.688 17.132 1.00 87.00 508 GLY A N 1
ATOM 3755 C CA . GLY A 1 508 ? 1.688 3.060 15.756 1.00 87.00 508 GLY A CA 1
ATOM 3756 C C . GLY A 1 508 ? 2.393 1.950 14.968 1.00 87.00 508 GLY A C 1
ATOM 3757 O O . GLY A 1 508 ? 3.020 2.230 13.948 1.00 87.00 508 GLY A O 1
ATOM 3758 N N . VAL A 1 509 ? 2.320 0.695 15.423 1.00 90.38 509 VAL A N 1
ATOM 3759 C CA . VAL A 1 509 ? 2.807 -0.464 14.664 1.00 90.38 509 VAL A CA 1
ATOM 3760 C C . VAL A 1 509 ? 1.815 -0.766 13.546 1.00 90.38 509 VAL A C 1
ATOM 3762 O O . VAL A 1 509 ? 0.624 -0.937 13.796 1.00 90.38 509 VAL A O 1
ATOM 3765 N N . ASN A 1 510 ? 2.309 -0.837 12.310 1.00 91.88 510 ASN A N 1
ATOM 3766 C CA . ASN A 1 510 ? 1.504 -1.130 11.126 1.00 91.88 510 ASN A CA 1
ATOM 3767 C C . ASN A 1 510 ? 1.019 -2.597 11.147 1.00 91.88 510 ASN A C 1
ATOM 3769 O O . ASN A 1 510 ? 1.826 -3.523 11.228 1.00 91.88 510 ASN A O 1
ATOM 3773 N N . LEU A 1 511 ? -0.300 -2.786 11.072 1.00 91.38 511 LEU A N 1
ATOM 3774 C CA . LEU A 1 511 ? -1.010 -4.071 11.101 1.00 91.38 511 LEU A CA 1
ATOM 3775 C C . LEU A 1 511 ? -1.365 -4.594 9.694 1.00 91.38 511 LEU A C 1
ATOM 3777 O O . LEU A 1 511 ? -2.005 -5.636 9.560 1.00 91.38 511 LEU A O 1
ATOM 3781 N N . GLY A 1 512 ? -0.958 -3.879 8.644 1.00 91.31 512 GLY A N 1
ATOM 3782 C CA . GLY A 1 512 ? -1.235 -4.185 7.243 1.00 91.31 512 GLY A CA 1
ATOM 3783 C C . GLY A 1 512 ? -2.339 -3.321 6.626 1.00 91.31 512 GLY A C 1
ATOM 3784 O O . GLY A 1 512 ? -2.983 -2.500 7.279 1.00 91.31 512 GLY A O 1
ATOM 3785 N N . ASN A 1 513 ? -2.551 -3.519 5.326 1.00 93.06 513 ASN A N 1
ATOM 3786 C CA . ASN A 1 513 ? -3.490 -2.769 4.484 1.00 93.06 513 ASN A CA 1
ATOM 3787 C C . ASN A 1 513 ? -4.721 -3.591 4.044 1.00 93.06 513 ASN A C 1
ATOM 3789 O O . ASN A 1 513 ? -5.473 -3.157 3.172 1.00 93.06 513 ASN A O 1
ATOM 3793 N N . ALA A 1 514 ? -4.949 -4.766 4.639 1.00 92.38 514 ALA A N 1
ATOM 3794 C CA . ALA A 1 514 ? -6.163 -5.546 4.409 1.00 92.38 514 ALA A CA 1
ATOM 3795 C C . ALA A 1 514 ? -7.397 -4.785 4.926 1.00 92.38 514 ALA A C 1
ATOM 3797 O O . ALA A 1 514 ? -7.404 -4.308 6.059 1.00 92.38 514 ALA A O 1
ATOM 3798 N N . ASN A 1 515 ? -8.436 -4.662 4.102 1.00 92.25 515 ASN A N 1
ATOM 3799 C CA . ASN A 1 515 ? -9.683 -3.987 4.456 1.00 92.25 515 ASN A CA 1
ATOM 3800 C C . ASN A 1 515 ? -10.870 -4.831 3.943 1.00 92.25 515 ASN A C 1
ATOM 3802 O O . ASN A 1 515 ? -11.040 -4.910 2.724 1.00 92.25 515 ASN A O 1
ATOM 3806 N N . PRO A 1 516 ? -11.668 -5.480 4.817 1.00 94.19 516 PRO A N 1
ATOM 3807 C CA . PRO A 1 516 ? -11.616 -5.424 6.283 1.00 94.19 516 PRO A CA 1
ATOM 3808 C C . PRO A 1 516 ? -10.334 -6.014 6.899 1.00 94.19 516 PRO A C 1
ATOM 3810 O O . PRO A 1 516 ? -9.674 -6.862 6.298 1.00 94.19 516 PRO A O 1
ATOM 3813 N N . LEU A 1 517 ? -10.009 -5.585 8.120 1.00 95.44 517 LEU A N 1
ATOM 3814 C CA . LEU A 1 517 ? -8.993 -6.203 8.978 1.00 95.44 517 LEU A CA 1
ATOM 3815 C C . LEU A 1 517 ? -9.659 -7.152 9.974 1.00 95.44 517 LEU A C 1
ATOM 3817 O O . LEU A 1 517 ? -10.536 -6.731 10.726 1.00 95.44 517 LEU A O 1
ATOM 3821 N N . SER A 1 518 ? -9.192 -8.397 10.034 1.00 93.69 518 SER A N 1
ATOM 3822 C CA . SER A 1 518 ? -9.573 -9.362 11.069 1.00 93.69 518 SER A CA 1
ATOM 3823 C C . SER A 1 518 ? -8.587 -9.305 12.244 1.00 93.69 518 SER A C 1
ATOM 3825 O O . SER A 1 518 ? -7.387 -9.492 12.047 1.00 93.69 518 SER A O 1
ATOM 3827 N N . VAL A 1 519 ? -9.074 -9.086 13.469 1.00 93.38 519 VAL A N 1
ATOM 3828 C CA . VAL A 1 519 ? -8.258 -9.009 14.696 1.00 93.38 519 VAL A CA 1
ATOM 3829 C C . VAL A 1 519 ? -8.844 -9.916 15.776 1.00 93.38 519 VAL A C 1
ATOM 3831 O O . VAL A 1 519 ? -9.994 -9.739 16.170 1.00 93.38 519 VAL A O 1
ATOM 3834 N N . THR A 1 520 ? -8.064 -10.873 16.281 1.00 94.25 520 THR A N 1
ATOM 3835 C CA . THR A 1 520 ? -8.437 -11.661 17.470 1.00 94.25 520 THR A CA 1
ATOM 3836 C C . THR A 1 520 ? -8.347 -10.798 18.727 1.00 94.25 520 THR A C 1
ATOM 3838 O O . THR A 1 520 ? -7.401 -10.028 18.884 1.00 94.25 520 THR A O 1
ATOM 3841 N N . VAL A 1 521 ? -9.339 -10.913 19.607 1.00 93.94 521 VAL A N 1
ATOM 3842 C CA . VAL A 1 521 ? -9.530 -10.062 20.783 1.00 93.94 521 VAL A CA 1
ATOM 3843 C C . VAL A 1 521 ? -9.269 -10.876 22.054 1.00 93.94 521 VAL A C 1
ATOM 3845 O O . VAL A 1 521 ? -10.172 -11.471 22.622 1.00 93.94 521 VAL A O 1
ATOM 3848 N N . ASP A 1 522 ? -8.007 -10.914 22.471 1.00 92.25 522 ASP A N 1
ATOM 3849 C CA . ASP A 1 522 ? -7.465 -11.601 23.661 1.00 92.25 522 ASP A CA 1
ATOM 3850 C C . ASP A 1 522 ? -7.078 -10.636 24.808 1.00 92.25 522 ASP A C 1
ATOM 3852 O O . ASP A 1 522 ? -6.636 -11.036 25.883 1.00 92.25 522 ASP A O 1
ATOM 3856 N N . GLU A 1 523 ? -7.220 -9.338 24.556 1.00 91.81 523 GLU A N 1
ATOM 3857 C CA . GLU A 1 523 ? -7.011 -8.209 25.463 1.00 91.81 523 GLU A CA 1
ATOM 3858 C C . GLU A 1 523 ? -7.684 -6.970 24.830 1.00 91.81 523 GLU A C 1
ATOM 3860 O O . GLU A 1 523 ? -8.103 -7.026 23.666 1.00 91.81 523 GLU A O 1
ATOM 3865 N N . PRO A 1 524 ? -7.788 -5.823 25.523 1.00 92.56 524 PRO A N 1
ATOM 3866 C CA . PRO A 1 524 ? -8.331 -4.609 24.923 1.00 92.56 524 PRO A CA 1
ATOM 3867 C C . PRO A 1 524 ? -7.380 -3.996 23.901 1.00 92.56 524 PRO A C 1
ATOM 3869 O O . PRO A 1 524 ? -6.199 -3.793 24.178 1.00 92.56 524 PRO A O 1
ATOM 3872 N N . LYS A 1 525 ? -7.906 -3.644 22.726 1.00 92.06 525 LYS A N 1
ATOM 3873 C CA . LYS A 1 525 ? -7.106 -3.150 21.597 1.00 92.06 525 LYS A CA 1
ATOM 3874 C C . LYS A 1 525 ? -7.584 -1.777 21.147 1.00 92.06 525 LYS A C 1
ATOM 3876 O O . LYS A 1 525 ? -8.773 -1.468 21.181 1.00 92.06 525 LYS A O 1
ATOM 3881 N N . THR A 1 526 ? -6.647 -0.946 20.701 1.00 93.69 526 THR A N 1
ATOM 3882 C CA . THR A 1 526 ? -6.954 0.281 19.955 1.00 93.69 526 THR A CA 1
ATOM 3883 C C . THR A 1 526 ? -6.436 0.099 18.541 1.00 93.69 526 THR A C 1
ATOM 3885 O O . THR A 1 526 ? -5.254 -0.187 18.360 1.00 93.69 526 THR A O 1
ATOM 3888 N N . ILE A 1 527 ? -7.325 0.236 17.561 1.00 95.38 527 ILE A N 1
ATOM 3889 C CA . ILE A 1 527 ? -7.041 0.023 16.142 1.00 95.38 527 ILE A CA 1
ATOM 3890 C C . ILE A 1 527 ? -7.367 1.319 15.405 1.00 95.38 527 ILE A C 1
ATOM 3892 O O . ILE A 1 527 ? -8.482 1.831 15.495 1.00 95.38 527 ILE A O 1
ATOM 3896 N N . THR A 1 528 ? -6.395 1.861 14.681 1.00 95.06 528 THR A N 1
ATOM 3897 C CA . THR A 1 528 ? -6.533 3.132 13.966 1.00 95.06 528 THR A CA 1
ATOM 3898 C C . THR A 1 528 ? -6.457 2.898 12.466 1.00 95.06 528 THR A C 1
ATOM 3900 O O . THR A 1 528 ? -5.456 2.374 11.979 1.00 95.06 528 THR A O 1
ATOM 3903 N N . ALA A 1 529 ? -7.481 3.320 11.725 1.00 95.62 529 ALA A N 1
ATOM 3904 C CA . ALA A 1 529 ? -7.401 3.432 10.273 1.00 95.62 529 ALA A CA 1
ATOM 3905 C C . ALA A 1 529 ? -6.622 4.695 9.893 1.00 95.62 529 ALA A C 1
ATOM 3907 O O . ALA A 1 529 ? -7.003 5.805 10.280 1.00 95.62 529 ALA A O 1
ATOM 3908 N N . VAL A 1 530 ? -5.555 4.540 9.114 1.00 93.62 530 VAL A N 1
ATOM 3909 C CA . VAL A 1 530 ? -4.817 5.660 8.531 1.00 93.62 530 VAL A CA 1
ATOM 3910 C C . VAL A 1 530 ? -5.347 5.905 7.121 1.00 93.62 530 VAL A C 1
ATOM 3912 O O . VAL A 1 530 ? -5.299 5.031 6.256 1.00 93.62 530 VAL A O 1
ATOM 3915 N N . PHE A 1 531 ? -5.859 7.111 6.892 1.00 93.19 531 PHE A N 1
ATOM 3916 C CA . PHE A 1 531 ? -6.303 7.604 5.595 1.00 93.19 531 PHE A CA 1
ATOM 3917 C C . PHE A 1 531 ? -5.335 8.671 5.097 1.00 93.19 531 PHE A C 1
ATOM 3919 O O . PHE A 1 531 ? -5.004 9.615 5.821 1.00 93.19 531 PHE A O 1
ATOM 3926 N N . ARG A 1 532 ? -4.935 8.573 3.830 1.00 91.94 532 ARG A N 1
ATOM 3927 C CA . ARG A 1 532 ? -4.186 9.630 3.140 1.00 91.94 532 ARG A CA 1
ATOM 3928 C C . ARG A 1 532 ? -5.041 10.258 2.052 1.00 91.94 532 ARG A C 1
ATOM 3930 O O . ARG A 1 532 ? -5.949 9.631 1.509 1.00 91.94 532 ARG A O 1
ATOM 3937 N N . LYS A 1 533 ? -4.721 11.501 1.695 1.00 86.69 533 LYS A N 1
ATOM 3938 C CA . LYS A 1 533 ? -5.317 12.132 0.518 1.00 86.69 533 LYS A CA 1
ATOM 3939 C C . LYS A 1 533 ? -4.965 11.310 -0.727 1.00 86.69 533 LYS A C 1
ATOM 3941 O O . LYS A 1 533 ? -3.819 10.879 -0.868 1.00 86.69 533 LYS A O 1
ATOM 3946 N N . ALA A 1 534 ? -5.937 11.118 -1.614 1.00 85.94 534 ALA A N 1
ATOM 3947 C CA . ALA A 1 534 ? -5.719 10.420 -2.868 1.00 85.94 534 ALA A CA 1
ATOM 3948 C C . ALA A 1 534 ? -4.780 11.233 -3.775 1.00 85.94 534 ALA A C 1
ATOM 3950 O O . ALA A 1 534 ? -4.924 12.454 -3.918 1.00 85.94 534 ALA A O 1
ATOM 3951 N N . VAL A 1 535 ? -3.816 10.552 -4.385 1.00 86.31 535 VAL A N 1
ATOM 3952 C CA . VAL A 1 535 ? -2.935 11.092 -5.416 1.00 86.31 535 VAL A CA 1
ATOM 3953 C C . VAL A 1 535 ? -3.727 11.118 -6.718 1.00 86.31 535 VAL A C 1
ATOM 3955 O O . VAL A 1 535 ? -4.177 10.079 -7.196 1.00 86.31 535 VAL A O 1
ATOM 3958 N N . THR A 1 536 ? -3.923 12.311 -7.279 1.00 84.06 536 THR A N 1
ATOM 3959 C CA . THR A 1 536 ? -4.626 12.492 -8.556 1.00 84.06 536 THR A CA 1
ATOM 3960 C C . THR A 1 536 ? -3.970 11.647 -9.653 1.00 84.06 536 THR A C 1
ATOM 3962 O O . THR A 1 536 ? -2.752 11.751 -9.811 1.00 84.06 536 THR A O 1
ATOM 3965 N N . PRO A 1 537 ? -4.745 10.841 -10.407 1.00 92.31 537 PRO A N 1
ATOM 3966 C CA . PRO A 1 537 ? -4.221 10.074 -11.526 1.00 92.31 537 PRO A CA 1
ATOM 3967 C C . PRO A 1 537 ? -3.453 10.924 -12.540 1.00 92.31 537 PRO A C 1
ATOM 3969 O O . PRO A 1 537 ? -3.862 12.039 -12.862 1.00 92.31 537 PRO A O 1
ATOM 3972 N N . SER A 1 538 ? -2.388 10.354 -13.091 1.00 91.69 538 SER A N 1
ATOM 3973 C CA . SER A 1 538 ? -1.698 10.820 -14.291 1.00 91.69 538 SER A CA 1
ATOM 3974 C C . SER A 1 538 ? -1.644 9.655 -15.268 1.00 91.69 538 SER A C 1
ATOM 3976 O O . SER A 1 538 ? -0.971 8.657 -15.000 1.00 91.69 538 SER A O 1
ATOM 3978 N N . ALA A 1 539 ? -2.367 9.776 -16.379 1.00 93.06 539 ALA A N 1
ATOM 3979 C CA . ALA A 1 539 ? -2.456 8.737 -17.397 1.00 93.06 539 ALA A CA 1
ATOM 3980 C C . ALA A 1 539 ? -1.107 8.518 -18.103 1.00 93.06 539 ALA A C 1
ATOM 3982 O O . ALA A 1 539 ? -0.382 9.473 -18.389 1.00 93.06 539 ALA A O 1
ATOM 3983 N N . GLY A 1 540 ? -0.787 7.264 -18.408 1.00 91.12 540 GLY A N 1
ATOM 3984 C CA . GLY A 1 540 ? 0.400 6.876 -19.165 1.00 91.12 540 GLY A CA 1
ATOM 3985 C C . GLY A 1 540 ? 0.269 5.442 -19.659 1.00 91.12 540 GLY A C 1
ATOM 3986 O O . GLY A 1 540 ? -0.292 4.604 -18.959 1.00 91.12 540 GLY A O 1
ATOM 3987 N N . PHE A 1 541 ? 0.775 5.141 -20.853 1.00 95.88 541 PHE A N 1
ATOM 3988 C CA . PHE A 1 541 ? 0.857 3.760 -21.322 1.00 95.88 541 PHE A CA 1
ATOM 3989 C C . PHE A 1 541 ? 1.989 3.532 -22.317 1.00 95.88 541 PHE A C 1
ATOM 3991 O O . PHE A 1 541 ? 2.570 4.462 -22.873 1.00 95.88 541 PHE A O 1
ATOM 3998 N N . THR A 1 542 ? 2.261 2.254 -22.562 1.00 91.81 542 THR A N 1
ATOM 3999 C CA . THR A 1 542 ? 3.120 1.762 -23.643 1.00 91.81 542 THR A CA 1
ATOM 4000 C C . THR A 1 542 ? 2.381 0.684 -24.437 1.00 91.81 542 THR A C 1
ATOM 4002 O O . THR A 1 542 ? 1.399 0.114 -23.958 1.00 91.81 542 THR A O 1
ATOM 4005 N N . TRP A 1 543 ? 2.839 0.391 -25.652 1.00 94.06 543 TRP A N 1
ATOM 4006 C CA . TRP A 1 543 ? 2.311 -0.698 -26.475 1.00 94.06 543 TRP A CA 1
ATOM 4007 C C . TRP A 1 543 ? 3.445 -1.577 -27.010 1.00 94.06 543 TRP A C 1
ATOM 4009 O O . TRP A 1 543 ? 4.595 -1.148 -27.115 1.00 94.06 543 TRP A O 1
ATOM 4019 N N . SER A 1 544 ? 3.124 -2.829 -27.330 1.00 83.75 544 SER A N 1
ATOM 4020 C CA . SER A 1 544 ? 4.065 -3.790 -27.901 1.00 83.75 544 SER A CA 1
ATOM 4021 C C . SER A 1 544 ? 3.372 -4.698 -28.927 1.00 83.75 544 SER A C 1
ATOM 4023 O O . SER A 1 544 ? 2.309 -5.244 -28.615 1.00 83.75 544 SER A O 1
ATOM 4025 N N . PRO A 1 545 ? 3.957 -4.905 -30.123 1.00 82.44 545 PRO A N 1
ATOM 4026 C CA . PRO A 1 545 ? 5.219 -4.320 -30.592 1.00 82.44 545 PRO A CA 1
ATOM 4027 C C . PRO A 1 545 ? 5.109 -2.820 -30.921 1.00 82.44 545 PRO A C 1
ATOM 4029 O O . PRO A 1 545 ? 4.039 -2.322 -31.246 1.00 82.44 545 PRO A O 1
ATOM 4032 N N . GLU A 1 546 ? 6.244 -2.116 -30.862 1.00 77.94 546 GLU A N 1
ATOM 4033 C CA . GLU A 1 546 ? 6.388 -0.668 -31.124 1.00 77.94 546 GLU A CA 1
ATOM 4034 C C . GLU A 1 546 ? 5.852 -0.249 -32.508 1.00 77.94 546 GLU A C 1
ATOM 4036 O O . GLU A 1 546 ? 5.184 0.776 -32.637 1.00 77.94 546 GLU A O 1
ATOM 4041 N N . LYS A 1 547 ? 6.124 -1.071 -33.533 1.00 75.06 547 LYS A N 1
ATOM 4042 C CA . LYS A 1 547 ? 5.720 -0.883 -34.935 1.00 75.06 547 LYS A CA 1
ATOM 4043 C C . LYS A 1 547 ? 4.802 -2.036 -35.383 1.00 75.06 547 LYS A C 1
ATOM 4045 O O . LYS A 1 547 ? 5.287 -2.942 -36.066 1.00 75.06 547 LYS A O 1
ATOM 4050 N N . PRO A 1 548 ? 3.525 -2.056 -34.962 1.00 83.62 548 PRO A N 1
ATOM 4051 C CA . PRO A 1 548 ? 2.634 -3.195 -35.163 1.00 83.62 548 PRO A CA 1
ATOM 4052 C C . PRO A 1 548 ? 2.250 -3.414 -36.626 1.00 83.62 548 PRO A C 1
ATOM 4054 O O . PRO A 1 548 ? 2.041 -2.464 -37.387 1.00 83.62 548 PRO A O 1
ATOM 4057 N N . LEU A 1 549 ? 2.133 -4.682 -37.014 1.00 82.94 549 LEU A N 1
ATOM 4058 C CA . LEU A 1 549 ? 1.693 -5.081 -38.349 1.00 82.94 549 LEU A CA 1
ATOM 4059 C C . LEU A 1 549 ? 0.165 -5.219 -38.440 1.00 82.94 549 LEU A C 1
ATOM 4061 O O . LEU A 1 549 ? -0.529 -5.445 -37.447 1.00 82.94 549 LEU A O 1
ATOM 4065 N N . VAL A 1 550 ? -0.374 -5.130 -39.659 1.00 81.06 550 VAL A N 1
ATOM 4066 C CA . VAL A 1 550 ? -1.799 -5.401 -39.924 1.00 81.06 550 VAL A CA 1
ATOM 4067 C C . VAL A 1 550 ? -2.182 -6.808 -39.457 1.00 81.06 550 VAL A C 1
ATOM 4069 O O . VAL A 1 550 ? -1.585 -7.799 -39.877 1.00 81.06 550 VAL A O 1
ATOM 4072 N N . GLY A 1 551 ? -3.212 -6.903 -38.612 1.00 84.62 551 GLY A N 1
ATOM 4073 C CA . GLY A 1 551 ? -3.678 -8.168 -38.038 1.00 84.62 551 GLY A CA 1
ATOM 4074 C C . GLY A 1 551 ? -2.835 -8.706 -36.873 1.00 84.62 551 GLY A C 1
ATOM 4075 O O . GLY A 1 551 ? -3.104 -9.812 -36.403 1.00 84.62 551 GLY A O 1
ATOM 4076 N N . GLU A 1 552 ? -1.845 -7.953 -36.386 1.00 86.94 552 GLU A N 1
ATOM 4077 C CA . GLU A 1 552 ? -1.045 -8.318 -35.215 1.00 86.94 552 GLU A CA 1
ATOM 4078 C C . GLU A 1 552 ? -1.734 -7.926 -33.894 1.00 86.94 552 GLU A C 1
ATOM 4080 O O . GLU A 1 552 ? -2.380 -6.882 -33.786 1.00 86.94 552 GLU A O 1
ATOM 4085 N N . SER A 1 553 ? -1.594 -8.770 -32.863 1.00 92.00 553 SER A N 1
ATOM 4086 C CA . SER A 1 553 ? -2.151 -8.501 -31.531 1.00 92.00 553 SER A CA 1
ATOM 4087 C C . SER A 1 553 ? -1.241 -7.557 -30.749 1.00 92.00 553 SER A C 1
ATOM 4089 O O . SER A 1 553 ? -0.251 -7.987 -30.152 1.00 92.00 553 SER A O 1
ATOM 4091 N N . VAL A 1 554 ? -1.617 -6.280 -30.725 1.00 93.69 554 VAL A N 1
ATOM 4092 C CA . VAL A 1 554 ? -0.944 -5.238 -29.949 1.00 93.69 554 VAL A CA 1
ATOM 4093 C C . VAL A 1 554 ? -1.334 -5.386 -28.480 1.00 93.69 554 VAL A C 1
ATOM 4095 O O . VAL A 1 554 ? -2.511 -5.288 -28.134 1.00 93.69 554 VAL A O 1
ATOM 4098 N N . GLN A 1 555 ? -0.351 -5.634 -27.616 1.00 96.75 555 GLN A N 1
ATOM 4099 C CA . GLN A 1 555 ? -0.505 -5.576 -26.164 1.00 96.75 555 GLN A CA 1
ATOM 4100 C C . GLN A 1 555 ? -0.312 -4.132 -25.714 1.00 96.75 555 GLN A C 1
ATOM 4102 O O . GLN A 1 555 ? 0.755 -3.562 -25.937 1.00 96.75 555 GLN A O 1
ATOM 4107 N N . PHE A 1 556 ? -1.309 -3.574 -25.040 1.00 96.31 556 PHE A N 1
ATOM 4108 C CA . PHE A 1 556 ? -1.191 -2.302 -24.340 1.00 96.31 556 PHE A CA 1
ATOM 4109 C C . PHE A 1 556 ? -0.864 -2.574 -22.873 1.00 96.31 556 PHE A C 1
ATOM 4111 O O . PHE A 1 556 ? -1.380 -3.529 -22.283 1.00 96.31 556 PHE A O 1
ATOM 4118 N N . SER A 1 557 ? 0.012 -1.753 -22.309 1.00 94.50 557 SER A N 1
ATOM 4119 C CA . SER A 1 557 ? 0.487 -1.866 -20.934 1.00 94.50 557 SER A CA 1
ATOM 4120 C C . SER A 1 557 ? 0.325 -0.520 -20.242 1.00 94.50 557 SER A C 1
ATOM 4122 O O . SER A 1 557 ? 0.945 0.466 -20.653 1.00 94.50 557 SER A O 1
ATOM 4124 N N . ASP A 1 558 ? -0.499 -0.487 -19.201 1.00 95.44 558 ASP A N 1
ATOM 4125 C CA . ASP A 1 558 ? -0.701 0.688 -18.359 1.00 95.44 558 ASP A CA 1
ATOM 4126 C C . ASP A 1 558 ? 0.600 1.072 -17.640 1.00 95.44 558 ASP A C 1
ATOM 4128 O O . ASP A 1 558 ? 1.288 0.234 -17.054 1.00 95.44 558 ASP A O 1
ATOM 4132 N N . THR A 1 559 ? 0.934 2.358 -17.687 1.00 93.94 559 THR A N 1
ATOM 4133 C CA . THR A 1 559 ? 2.032 2.969 -16.925 1.00 93.94 559 THR A CA 1
ATOM 4134 C C . THR A 1 559 ? 1.556 4.237 -16.208 1.00 93.94 559 THR A C 1
ATOM 4136 O O . THR A 1 559 ? 2.351 5.144 -15.947 1.00 93.94 559 THR A O 1
ATOM 4139 N N . SER A 1 560 ? 0.251 4.337 -15.945 1.00 93.38 560 SER A N 1
ATOM 4140 C CA . SER A 1 560 ? -0.361 5.446 -15.220 1.00 93.38 560 SER A CA 1
ATOM 4141 C C . SER A 1 560 ? 0.075 5.446 -13.754 1.00 93.38 560 SER A C 1
ATOM 4143 O O . SER A 1 560 ? 0.472 4.426 -13.192 1.00 93.38 560 SER A O 1
ATOM 4145 N N . THR A 1 561 ? 0.002 6.609 -13.113 1.00 89.88 561 THR A N 1
ATOM 4146 C CA . THR A 1 561 ? 0.405 6.789 -11.708 1.00 89.88 561 THR A CA 1
ATOM 4147 C C . THR A 1 561 ? -0.668 7.527 -10.912 1.00 89.88 561 THR A C 1
ATOM 4149 O O . THR A 1 561 ? -1.507 8.213 -11.491 1.00 89.88 561 THR A O 1
ATOM 4152 N N . GLY A 1 562 ? -0.647 7.389 -9.584 1.00 90.00 562 GLY A N 1
ATOM 4153 C CA . GLY A 1 562 ? -1.693 7.886 -8.681 1.00 90.00 562 GLY A CA 1
ATOM 4154 C C . GLY A 1 562 ? -2.644 6.778 -8.217 1.00 90.00 562 GLY A C 1
ATOM 4155 O O . GLY A 1 562 ? -2.411 5.604 -8.494 1.00 90.00 562 GLY A O 1
ATOM 4156 N N . ASP A 1 563 ? -3.702 7.144 -7.490 1.00 89.25 563 ASP A N 1
ATOM 4157 C CA . ASP A 1 563 ? -4.710 6.188 -7.009 1.00 89.25 563 ASP A CA 1
ATOM 4158 C C . ASP A 1 563 ? -5.833 6.050 -8.060 1.00 89.25 563 ASP A C 1
ATOM 4160 O O . ASP A 1 563 ? -6.598 6.995 -8.284 1.00 89.25 563 ASP A O 1
ATOM 4164 N N . ILE A 1 564 ? -5.901 4.892 -8.730 1.00 92.62 564 ILE A N 1
ATOM 4165 C CA . ILE A 1 564 ? -6.746 4.616 -9.909 1.00 92.62 564 ILE A CA 1
ATOM 4166 C C . ILE A 1 564 ? -7.683 3.431 -9.629 1.00 92.62 564 ILE A C 1
ATOM 4168 O O . ILE A 1 564 ? -7.225 2.376 -9.197 1.00 92.62 564 ILE A O 1
ATOM 4172 N N . ASP A 1 565 ? -8.971 3.597 -9.944 1.00 91.75 565 ASP A N 1
ATOM 4173 C CA . ASP A 1 565 ? -10.010 2.562 -9.813 1.00 91.75 565 ASP A CA 1
ATOM 4174 C C . ASP A 1 565 ? -10.402 1.941 -11.169 1.00 91.75 565 ASP A C 1
ATOM 4176 O O . ASP A 1 565 ? -10.868 0.802 -11.231 1.00 91.75 565 ASP A O 1
ATOM 4180 N N . THR A 1 566 ? -10.290 2.710 -12.260 1.00 95.19 566 THR A N 1
ATOM 4181 C CA . THR A 1 566 ? -10.866 2.367 -13.571 1.00 95.19 566 THR A CA 1
ATOM 4182 C C . THR A 1 566 ? -10.017 2.852 -14.742 1.00 95.19 566 THR A C 1
ATOM 4184 O O . THR A 1 566 ? -9.514 3.979 -14.718 1.00 95.19 566 THR A O 1
ATOM 4187 N N . TRP A 1 567 ? -10.000 2.053 -15.811 1.00 97.56 567 TRP A N 1
ATOM 4188 C CA . TRP A 1 567 ? -9.379 2.336 -17.106 1.00 97.56 567 TRP A CA 1
ATOM 4189 C C . TRP A 1 567 ? -10.453 2.349 -18.200 1.00 97.56 567 TRP A C 1
ATOM 4191 O O . TRP A 1 567 ? -11.409 1.573 -18.143 1.00 97.56 567 TRP A O 1
ATOM 4201 N N . GLY A 1 568 ? -10.283 3.209 -19.198 1.00 97.19 568 GLY A N 1
ATOM 4202 C CA . GLY A 1 568 ? -11.083 3.251 -20.416 1.00 97.19 568 GLY A CA 1
ATOM 4203 C C . GLY A 1 568 ? -10.176 3.499 -21.613 1.00 97.19 568 GLY A C 1
ATOM 4204 O O . GLY A 1 568 ? -9.569 4.565 -21.716 1.00 97.19 568 GLY A O 1
ATOM 4205 N N . TRP A 1 569 ? -10.082 2.502 -22.483 1.00 97.25 569 TRP A N 1
ATOM 4206 C CA . TRP A 1 569 ? -9.295 2.513 -23.709 1.00 97.25 569 TRP A CA 1
ATOM 4207 C C . TRP A 1 569 ? -10.191 2.735 -24.917 1.00 97.25 569 TRP A C 1
ATOM 4209 O O . TRP A 1 569 ? -11.234 2.096 -25.029 1.00 97.25 569 TRP A O 1
ATOM 4219 N N . ASP A 1 570 ? -9.744 3.596 -25.814 1.00 96.88 570 ASP A N 1
ATOM 4220 C CA . ASP A 1 570 ? -10.352 3.934 -27.100 1.00 96.88 570 ASP A CA 1
ATOM 4221 C C . ASP A 1 570 ? -9.193 3.871 -28.111 1.00 96.88 570 ASP A C 1
ATOM 4223 O O . ASP A 1 570 ? -8.182 4.557 -27.924 1.00 96.88 570 ASP A O 1
ATOM 4227 N N . PHE A 1 571 ? -9.226 2.932 -29.063 1.00 95.88 571 PHE A N 1
ATOM 4228 C CA . PHE A 1 571 ? -8.034 2.582 -29.854 1.00 95.88 571 PHE A CA 1
ATOM 4229 C C . PHE A 1 571 ? -7.896 3.347 -31.178 1.00 95.88 571 PHE A C 1
ATOM 4231 O O . PHE A 1 571 ? -6.845 3.215 -31.822 1.00 95.88 571 PHE A O 1
ATOM 4238 N N . ASP A 1 572 ? -8.903 4.133 -31.573 1.00 90.12 572 ASP A N 1
ATOM 4239 C CA . ASP A 1 572 ? -8.857 5.026 -32.739 1.00 90.12 572 ASP A CA 1
ATOM 4240 C C . ASP A 1 572 ? -9.356 6.478 -32.506 1.00 90.12 572 ASP A C 1
ATOM 4242 O O . ASP A 1 572 ? -9.282 7.290 -33.435 1.00 90.12 572 ASP A O 1
ATOM 4246 N N . ASP A 1 573 ? -9.721 6.836 -31.265 1.00 89.19 573 ASP A N 1
ATOM 4247 C CA . ASP A 1 573 ? -10.185 8.156 -30.780 1.00 89.19 573 ASP A CA 1
ATOM 4248 C C . ASP A 1 573 ? -11.516 8.598 -31.423 1.00 89.19 573 ASP A C 1
ATOM 4250 O O . ASP A 1 573 ? -11.755 9.786 -31.673 1.00 89.19 573 ASP A O 1
ATOM 4254 N N . ASP A 1 574 ? -12.411 7.633 -31.691 1.00 91.50 574 ASP A N 1
ATOM 4255 C CA . ASP A 1 574 ? -13.784 7.889 -32.163 1.00 91.50 574 ASP A CA 1
ATOM 4256 C C . ASP A 1 574 ? -14.720 8.397 -31.043 1.00 91.50 574 ASP A C 1
ATOM 4258 O O . ASP A 1 574 ? -15.758 9.018 -31.321 1.00 91.50 574 ASP A O 1
ATOM 4262 N N . GLY A 1 575 ? -14.317 8.217 -29.779 1.00 87.44 575 GLY A N 1
ATOM 4263 C CA . GLY A 1 575 ? -15.045 8.613 -28.576 1.00 87.44 575 GLY A CA 1
ATOM 4264 C C . GLY A 1 575 ? -15.781 7.471 -27.868 1.00 87.44 575 GLY A C 1
ATOM 4265 O O . GLY A 1 575 ? -16.505 7.738 -26.897 1.00 87.44 575 GLY A O 1
ATOM 4266 N N . VAL A 1 576 ? -15.638 6.224 -28.325 1.00 92.00 576 VAL A N 1
ATOM 4267 C CA . VAL A 1 576 ? -16.195 5.014 -27.707 1.00 92.00 576 VAL A CA 1
ATOM 4268 C C . VAL A 1 576 ? -15.097 4.211 -27.005 1.00 92.00 576 VAL A C 1
ATOM 4270 O O . VAL A 1 576 ? -14.048 3.912 -27.555 1.00 92.00 576 VAL A O 1
ATOM 4273 N N . VAL A 1 577 ? -15.365 3.794 -25.764 1.00 95.19 577 VAL A N 1
ATOM 4274 C CA . VAL A 1 577 ? -14.452 2.918 -25.015 1.00 95.19 577 VAL A CA 1
ATOM 4275 C C . VAL A 1 577 ? -14.566 1.476 -25.524 1.00 95.19 577 VAL A C 1
ATOM 4277 O O . VAL A 1 577 ? -15.567 0.803 -25.269 1.00 95.19 577 VAL A O 1
ATOM 4280 N N . ASP A 1 578 ? -13.518 1.005 -26.197 1.00 95.75 578 ASP A N 1
ATOM 4281 C CA . ASP A 1 578 ? -13.311 -0.373 -26.653 1.00 95.75 578 ASP A CA 1
ATOM 4282 C C . ASP A 1 578 ? -13.077 -1.363 -25.502 1.00 95.75 578 ASP A C 1
ATOM 4284 O O . ASP A 1 578 ? -13.530 -2.509 -25.555 1.00 95.75 578 ASP A O 1
ATOM 4288 N N . SER A 1 579 ? -12.323 -0.957 -24.471 1.00 96.44 579 SER A N 1
ATOM 4289 C CA . SER A 1 579 ? -11.937 -1.846 -23.365 1.00 96.44 579 SER A CA 1
ATOM 4290 C C . SER A 1 579 ? -11.777 -1.123 -22.030 1.00 96.44 579 SER A C 1
ATOM 4292 O O . SER A 1 579 ? -11.371 0.034 -21.966 1.00 96.44 579 SER A O 1
ATOM 4294 N N . THR A 1 580 ? -12.052 -1.843 -20.942 1.00 96.31 580 THR A N 1
ATOM 4295 C CA . THR A 1 580 ? -11.856 -1.390 -19.554 1.00 96.31 580 THR A CA 1
ATOM 4296 C C . THR A 1 580 ? -10.893 -2.287 -18.767 1.00 96.31 580 THR A C 1
ATOM 4298 O O . THR A 1 580 ? -10.856 -2.233 -17.538 1.00 96.31 580 THR A O 1
ATOM 4301 N N . GLU A 1 581 ? -10.146 -3.164 -19.443 1.00 95.94 581 GLU A N 1
ATOM 4302 C CA . GLU A 1 581 ? -9.052 -3.918 -18.818 1.00 95.94 581 GLU A CA 1
ATOM 4303 C C . GLU A 1 581 ? -7.859 -2.985 -18.556 1.00 95.94 581 GLU A C 1
ATOM 4305 O O . GLU A 1 581 ? -7.618 -2.062 -19.330 1.00 95.94 581 GLU A O 1
ATOM 4310 N N . GLN A 1 582 ? -7.060 -3.230 -17.512 1.00 95.88 582 GLN A N 1
ATOM 4311 C CA . GLN A 1 582 ? -5.854 -2.422 -17.275 1.00 95.88 582 GLN A CA 1
ATOM 4312 C C . GLN A 1 582 ? -4.802 -2.608 -18.384 1.00 95.88 582 GLN A C 1
ATOM 4314 O O . GLN A 1 582 ? -4.165 -1.648 -18.789 1.00 95.88 582 GLN A O 1
ATOM 4319 N N . ASN A 1 583 ? -4.618 -3.833 -18.889 1.00 95.31 583 ASN A N 1
ATOM 4320 C CA . ASN A 1 583 ? -3.577 -4.168 -19.871 1.00 95.31 583 ASN A CA 1
ATOM 4321 C C . ASN A 1 583 ? -4.184 -4.927 -21.071 1.00 95.31 583 ASN A C 1
ATOM 4323 O O . ASN A 1 583 ? -3.976 -6.140 -21.198 1.00 95.31 583 ASN A O 1
ATOM 4327 N N . PRO A 1 584 ? -4.993 -4.257 -21.913 1.00 97.19 584 PRO A N 1
ATOM 4328 C CA . PRO A 1 584 ? -5.792 -4.902 -22.950 1.00 97.19 584 PRO A CA 1
ATOM 4329 C C . PRO A 1 584 ? -4.974 -5.301 -24.181 1.00 97.19 584 PRO A C 1
ATOM 4331 O O . PRO A 1 584 ? -3.813 -4.921 -24.364 1.00 97.19 584 PRO A O 1
ATOM 4334 N N . ARG A 1 585 ? -5.630 -6.032 -25.087 1.00 95.56 585 ARG A N 1
ATOM 4335 C CA . ARG A 1 585 ? -5.128 -6.313 -26.436 1.00 95.56 585 ARG A CA 1
ATOM 4336 C C . ARG A 1 585 ? -6.073 -5.776 -27.501 1.00 95.56 585 ARG A C 1
ATOM 4338 O O . ARG A 1 585 ? -7.266 -6.059 -27.455 1.00 95.56 585 ARG A O 1
ATOM 4345 N N . HIS A 1 586 ? -5.516 -5.089 -28.494 1.00 95.44 586 HIS A N 1
ATOM 4346 C CA . HIS A 1 586 ? -6.223 -4.665 -29.706 1.00 95.44 586 HIS A CA 1
ATOM 4347 C C . HIS A 1 586 ? -5.600 -5.330 -30.948 1.00 95.44 586 HIS A C 1
ATOM 4349 O O . HIS A 1 586 ? -4.547 -5.972 -30.874 1.00 95.44 586 HIS A O 1
ATOM 4355 N N . THR A 1 587 ? -6.256 -5.243 -32.105 1.00 93.69 587 THR A N 1
ATOM 4356 C CA . THR A 1 587 ? -5.741 -5.770 -33.380 1.00 93.69 587 THR A CA 1
ATOM 4357 C C . THR A 1 587 ? -6.254 -4.925 -34.541 1.00 93.69 587 THR A C 1
ATOM 4359 O O . THR A 1 587 ? -7.399 -5.064 -34.970 1.00 93.69 587 THR A O 1
ATOM 4362 N N . TYR A 1 588 ? -5.389 -4.057 -35.062 1.00 89.44 588 TYR A N 1
ATOM 4363 C CA . TYR A 1 588 ? -5.725 -3.154 -36.158 1.00 89.44 588 TYR A CA 1
ATOM 4364 C C . TYR A 1 588 ? -5.860 -3.915 -37.487 1.00 89.44 588 TYR A C 1
ATOM 4366 O O . TYR A 1 588 ? -5.010 -4.728 -37.857 1.00 89.44 588 TYR A O 1
ATOM 4374 N N . SER A 1 589 ? -6.950 -3.654 -38.213 1.00 87.62 589 SER A N 1
ATOM 4375 C CA . SER A 1 589 ? -7.340 -4.417 -39.411 1.00 87.62 589 SER A CA 1
ATOM 4376 C C . SER A 1 589 ? -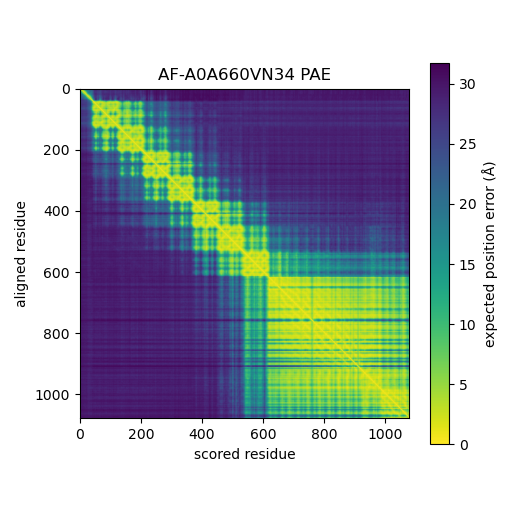6.818 -3.853 -40.740 1.00 87.62 589 SER A C 1
ATOM 4378 O O . SER A 1 589 ? -6.986 -4.495 -41.778 1.00 87.62 589 SER A O 1
ATOM 4380 N N . ALA A 1 590 ? -6.167 -2.687 -40.722 1.00 82.69 590 ALA A N 1
ATOM 4381 C CA . ALA A 1 590 ? -5.549 -2.048 -41.882 1.00 82.69 590 ALA A CA 1
ATOM 4382 C C . ALA A 1 590 ? -4.290 -1.262 -41.474 1.00 82.69 590 ALA A C 1
ATOM 4384 O O . ALA A 1 590 ? -4.105 -0.934 -40.305 1.00 82.69 590 ALA A O 1
ATOM 4385 N N . ALA A 1 591 ? -3.419 -0.966 -42.443 1.00 79.69 591 ALA A N 1
ATOM 4386 C CA . ALA A 1 591 ? -2.270 -0.088 -42.235 1.00 79.69 591 ALA A CA 1
ATOM 4387 C C . ALA A 1 591 ? -2.725 1.380 -42.239 1.00 79.69 591 ALA A C 1
ATOM 4389 O O . ALA A 1 591 ? -3.576 1.769 -43.043 1.00 79.69 591 ALA A O 1
ATOM 4390 N N . GLY A 1 592 ? -2.157 2.201 -41.358 1.00 82.69 592 GLY A N 1
ATOM 4391 C CA . GLY A 1 592 ? -2.607 3.576 -41.147 1.00 82.69 592 GLY A CA 1
ATOM 4392 C C . GLY A 1 592 ? -1.949 4.237 -39.940 1.00 82.69 592 GLY A C 1
ATOM 4393 O O . GLY A 1 592 ? -0.979 3.714 -39.398 1.00 82.69 592 GLY A O 1
ATOM 4394 N N . VAL A 1 593 ? -2.485 5.385 -39.531 1.00 84.06 593 VAL A N 1
ATOM 4395 C CA . VAL A 1 593 ? -2.179 6.025 -38.245 1.00 84.06 593 VAL A CA 1
ATOM 4396 C C . VAL A 1 593 ? -3.479 6.070 -37.456 1.00 84.06 593 VAL A C 1
ATOM 4398 O O . VAL A 1 593 ? -4.490 6.535 -37.983 1.00 84.06 593 VAL A O 1
ATOM 4401 N N . TYR A 1 594 ? -3.441 5.561 -36.232 1.00 88.94 594 TYR A N 1
ATOM 4402 C CA . TYR A 1 594 ? -4.557 5.515 -35.292 1.00 88.94 594 TYR A CA 1
ATOM 4403 C C . TYR A 1 594 ? -4.185 6.324 -34.050 1.00 88.94 594 TYR A C 1
ATOM 4405 O O . TYR A 1 594 ? -3.022 6.317 -33.649 1.00 88.94 594 TYR A O 1
ATOM 4413 N N . THR A 1 595 ? -5.143 6.997 -33.419 1.00 93.75 595 THR A N 1
ATOM 4414 C CA . THR A 1 595 ? -4.916 7.641 -32.120 1.00 93.75 595 THR A CA 1
ATOM 4415 C C . THR A 1 595 ? -5.410 6.694 -31.039 1.00 93.75 595 THR A C 1
ATOM 4417 O O . THR A 1 595 ? -6.606 6.483 -30.921 1.00 93.75 595 THR A O 1
ATOM 4420 N N . ALA A 1 596 ? -4.510 6.122 -30.243 1.00 95.00 596 ALA A N 1
ATOM 4421 C CA . ALA A 1 596 ? -4.912 5.345 -29.076 1.00 95.00 596 ALA A CA 1
ATOM 4422 C C . ALA A 1 596 ? -4.975 6.256 -27.847 1.00 95.00 596 ALA A C 1
ATOM 4424 O O . ALA A 1 596 ? -4.033 7.009 -27.576 1.00 95.00 596 ALA A O 1
ATOM 4425 N N . ARG A 1 597 ? -6.066 6.165 -27.089 1.00 96.31 597 ARG A N 1
ATOM 4426 C CA . ARG A 1 597 ? -6.349 6.967 -25.900 1.00 96.31 597 ARG A CA 1
ATOM 4427 C C . ARG A 1 597 ? -6.580 6.077 -24.686 1.00 96.31 597 ARG A C 1
ATOM 4429 O O . ARG A 1 597 ? -7.373 5.140 -24.729 1.00 96.31 597 ARG A O 1
ATOM 4436 N N . LEU A 1 598 ? -5.929 6.421 -23.577 1.00 97.56 598 LEU A N 1
ATOM 4437 C CA . LEU A 1 598 ? -6.223 5.871 -22.255 1.00 97.56 598 LEU A CA 1
ATOM 4438 C C . LEU A 1 598 ? -6.788 6.979 -21.373 1.00 97.56 598 LEU A C 1
ATOM 4440 O O . LEU A 1 598 ? -6.122 7.986 -21.142 1.00 97.56 598 LEU A O 1
ATOM 4444 N N . SER A 1 599 ? -7.985 6.759 -20.838 1.00 95.94 599 SER A N 1
ATOM 4445 C CA . SER A 1 599 ? -8.556 7.521 -19.727 1.00 95.94 599 SER A CA 1
ATOM 4446 C C . SER A 1 599 ? -8.482 6.694 -18.442 1.00 95.94 599 SER A C 1
ATOM 4448 O O . SER A 1 599 ? -8.960 5.562 -18.411 1.00 95.94 599 SER A O 1
ATOM 4450 N N . VAL A 1 600 ? -7.932 7.259 -17.367 1.00 96.38 600 VAL A N 1
ATOM 4451 C CA . VAL A 1 600 ? -7.935 6.666 -16.020 1.00 96.38 600 VAL A CA 1
ATOM 4452 C C . VAL A 1 600 ? -8.668 7.559 -15.027 1.00 96.38 600 VAL A C 1
ATOM 4454 O O . VAL A 1 600 ? -8.579 8.789 -15.082 1.00 96.38 600 VAL A O 1
ATOM 4457 N N . SER A 1 601 ? -9.376 6.948 -14.079 1.00 93.44 601 SER A N 1
ATOM 4458 C CA . SER A 1 601 ? -9.986 7.670 -12.959 1.00 93.44 601 SER A CA 1
ATOM 4459 C C . SER A 1 601 ? -9.982 6.871 -11.664 1.00 93.44 601 SER A C 1
ATOM 4461 O O . SER A 1 601 ? -9.963 5.643 -11.678 1.00 93.44 601 SER A O 1
ATOM 4463 N N . GLY A 1 602 ? -9.998 7.595 -10.549 1.00 91.12 602 GLY A N 1
ATOM 4464 C CA . GLY A 1 602 ? -10.048 7.063 -9.190 1.00 91.12 602 GLY A CA 1
ATOM 4465 C C . GLY A 1 602 ? -10.387 8.166 -8.178 1.00 91.12 602 GLY A C 1
ATOM 4466 O O . GLY A 1 602 ? -10.786 9.269 -8.576 1.00 91.12 602 GLY A O 1
ATOM 4467 N N . PRO A 1 603 ? -10.202 7.947 -6.865 1.00 86.19 603 PRO A N 1
ATOM 4468 C CA . PRO A 1 603 ? -10.643 8.888 -5.832 1.00 86.19 603 PRO A CA 1
ATOM 4469 C C . PRO A 1 603 ? -9.919 10.242 -5.885 1.00 86.19 603 PRO A C 1
ATOM 4471 O O . PRO A 1 603 ? -10.445 11.237 -5.387 1.00 86.19 603 PRO A O 1
ATOM 4474 N N . GLY A 1 604 ? -8.732 10.304 -6.500 1.00 84.75 604 GLY A N 1
ATOM 4475 C CA . GLY A 1 604 ? -7.963 11.537 -6.692 1.00 84.75 604 GLY A CA 1
ATOM 4476 C C . GLY A 1 604 ? -8.390 12.398 -7.889 1.00 84.75 604 GLY A C 1
ATOM 4477 O O . GLY A 1 604 ? -7.866 13.506 -8.036 1.00 84.75 604 GLY A O 1
ATOM 4478 N N . GLY A 1 605 ? -9.302 11.917 -8.744 1.00 89.50 605 GLY A N 1
ATOM 4479 C CA . GLY A 1 605 ? -9.747 12.586 -9.972 1.00 89.50 605 GLY A CA 1
ATOM 4480 C C . GLY A 1 605 ? -9.629 11.699 -11.217 1.00 89.50 605 GLY A C 1
ATOM 4481 O O . GLY A 1 605 ? -9.682 10.475 -11.130 1.00 89.50 605 GLY A O 1
ATOM 4482 N N . SER A 1 606 ? -9.460 12.321 -12.383 1.00 91.94 606 SER A N 1
ATOM 4483 C CA . SER A 1 606 ? -9.318 11.645 -13.678 1.00 91.94 606 SER A CA 1
ATOM 4484 C C . SER A 1 606 ? -8.243 12.305 -14.539 1.00 91.94 606 SER A C 1
ATOM 4486 O O . SER A 1 606 ? -8.079 13.524 -14.480 1.00 91.94 606 SER A O 1
ATOM 4488 N N . SER A 1 607 ? -7.576 11.517 -15.378 1.00 95.62 607 SER A N 1
ATOM 4489 C CA . SER A 1 607 ? -6.594 11.967 -16.369 1.00 95.62 607 SER A CA 1
ATOM 4490 C C . SER A 1 607 ? -6.708 11.116 -17.626 1.00 95.62 607 SER A C 1
ATOM 4492 O O . SER A 1 607 ? -7.025 9.933 -17.539 1.00 95.62 607 SER A O 1
ATOM 4494 N N . ASP A 1 608 ? -6.372 11.685 -18.777 1.00 95.12 608 ASP A N 1
ATOM 4495 C CA . ASP A 1 608 ? -6.262 10.956 -20.037 1.00 95.12 608 ASP A CA 1
ATOM 4496 C C . ASP A 1 608 ? -4.989 11.318 -20.816 1.00 95.12 608 ASP A C 1
ATOM 4498 O O . ASP A 1 608 ? -4.376 12.362 -20.581 1.00 95.12 608 ASP A O 1
ATOM 4502 N N . VAL A 1 609 ? -4.559 10.413 -21.697 1.00 94.44 609 VAL A N 1
ATOM 4503 C CA . VAL A 1 609 ? -3.376 10.552 -22.561 1.00 94.44 609 VAL A CA 1
ATOM 4504 C C . VAL A 1 609 ? -3.637 9.897 -23.918 1.00 94.44 609 VAL A C 1
ATOM 4506 O O . VAL A 1 609 ? -4.334 8.883 -23.993 1.00 94.44 609 VAL A O 1
ATOM 4509 N N . THR A 1 610 ? -3.064 10.462 -24.981 1.00 93.00 610 THR A N 1
ATOM 4510 C CA . THR A 1 610 ? -3.144 9.948 -26.354 1.00 93.00 610 THR A CA 1
ATOM 4511 C C . THR A 1 610 ? -1.762 9.724 -26.963 1.00 93.00 610 THR A C 1
ATOM 4513 O O . THR A 1 610 ? -0.829 10.484 -26.698 1.00 93.00 610 THR A O 1
ATOM 4516 N N . TYR A 1 611 ? -1.648 8.712 -27.825 1.00 88.69 611 TYR A N 1
ATOM 4517 C CA . TYR A 1 611 ? -0.478 8.468 -28.672 1.00 88.69 611 TYR A CA 1
ATOM 4518 C C . TYR A 1 611 ? -0.903 8.082 -30.096 1.00 88.69 611 TYR A C 1
ATOM 4520 O O . TYR A 1 611 ? -1.848 7.315 -30.281 1.00 88.69 611 TYR A O 1
ATOM 4528 N N . GLU A 1 612 ? -0.185 8.583 -31.106 1.00 89.50 612 GLU A N 1
ATOM 4529 C CA . GLU A 1 612 ? -0.328 8.121 -32.492 1.00 89.50 612 GLU A CA 1
ATOM 4530 C C . GLU A 1 612 ? 0.378 6.765 -32.664 1.00 89.50 612 GLU A C 1
ATOM 4532 O O . GLU A 1 612 ? 1.596 6.660 -32.509 1.00 89.50 612 GLU A O 1
ATOM 4537 N N . ILE A 1 613 ? -0.382 5.730 -33.018 1.00 85.94 613 ILE A N 1
ATOM 4538 C CA . ILE A 1 613 ? 0.113 4.389 -33.330 1.00 85.94 613 ILE A CA 1
ATOM 4539 C C . ILE A 1 613 ? 0.059 4.189 -34.843 1.00 85.94 613 ILE A C 1
ATOM 4541 O O . ILE A 1 613 ? -1.008 4.141 -35.459 1.00 85.94 613 ILE A O 1
ATOM 4545 N N . VAL A 1 614 ? 1.236 4.057 -35.453 1.00 82.19 614 VAL A N 1
ATOM 4546 C CA . VAL A 1 614 ? 1.369 3.719 -36.873 1.00 82.19 614 VAL A CA 1
ATOM 4547 C C . VAL A 1 614 ? 1.291 2.203 -37.030 1.00 82.19 614 VAL A C 1
ATOM 4549 O O . VAL A 1 614 ? 2.065 1.471 -36.417 1.00 82.19 614 VAL A O 1
ATOM 4552 N N . VAL A 1 615 ? 0.378 1.738 -37.879 1.00 81.25 615 VAL A N 1
ATOM 4553 C CA . VAL A 1 615 ? 0.211 0.326 -38.244 1.00 81.25 615 VAL A CA 1
ATOM 4554 C C . VAL A 1 615 ? 0.744 0.116 -39.657 1.00 81.25 615 VAL A C 1
ATOM 4556 O O . VAL A 1 615 ? 0.458 0.896 -40.574 1.00 81.25 615 VAL A O 1
ATOM 4559 N N . TYR A 1 616 ? 1.535 -0.939 -39.824 1.00 76.56 616 TYR A N 1
ATOM 4560 C CA . TYR A 1 616 ? 2.405 -1.155 -40.976 1.00 76.56 616 TYR A CA 1
ATOM 4561 C C . TYR A 1 616 ? 1.948 -2.364 -41.821 1.00 76.56 616 TYR A C 1
ATOM 4563 O O . TYR A 1 616 ? 1.599 -3.412 -41.281 1.00 76.56 616 TYR A O 1
ATOM 4571 N N . ASP A 1 617 ? 1.974 -2.244 -43.155 1.00 73.50 617 ASP A N 1
ATOM 4572 C CA . ASP A 1 617 ? 1.508 -3.268 -44.126 1.00 73.50 617 ASP A CA 1
ATOM 4573 C C . ASP A 1 617 ? 2.433 -4.501 -44.201 1.00 73.50 617 ASP A C 1
ATOM 4575 O O . ASP A 1 617 ? 2.124 -5.492 -44.861 1.00 73.50 617 ASP A O 1
ATOM 4579 N N . GLY A 1 618 ? 3.588 -4.448 -43.532 1.00 81.25 618 GLY A N 1
ATOM 4580 C CA . GLY A 1 618 ? 4.486 -5.584 -43.370 1.00 81.25 618 GLY A CA 1
ATOM 4581 C C . GLY A 1 618 ? 5.949 -5.202 -43.157 1.00 81.25 618 GLY A C 1
ATOM 4582 O O . GLY A 1 618 ? 6.321 -4.031 -43.048 1.00 81.25 618 GLY A O 1
ATOM 4583 N N . CYS A 1 619 ? 6.779 -6.242 -43.157 1.00 87.06 619 CYS A N 1
ATOM 4584 C CA . CYS A 1 619 ? 8.236 -6.173 -43.184 1.00 87.06 619 CYS A CA 1
ATOM 4585 C C . CYS A 1 619 ? 8.767 -6.711 -44.520 1.00 87.06 619 CYS A C 1
ATOM 4587 O O . CYS A 1 619 ? 8.084 -7.483 -45.195 1.00 87.06 619 CYS A O 1
ATOM 4589 N N . ILE A 1 620 ? 10.009 -6.364 -44.861 1.00 92.75 620 ILE A N 1
ATOM 4590 C CA . ILE A 1 620 ? 10.753 -6.992 -45.961 1.00 92.75 620 ILE A CA 1
ATOM 4591 C C . ILE A 1 620 ? 11.762 -7.998 -45.396 1.00 92.75 620 ILE A C 1
ATOM 4593 O O . ILE A 1 620 ? 12.587 -7.642 -44.556 1.00 92.75 620 ILE A O 1
ATOM 4597 N N . TYR A 1 621 ? 11.705 -9.246 -45.858 1.00 93.44 621 TYR A N 1
ATOM 4598 C CA . TYR A 1 621 ? 12.559 -10.344 -45.403 1.00 93.44 621 TYR A CA 1
ATOM 4599 C C . TYR A 1 621 ? 13.827 -10.512 -46.265 1.00 93.44 621 TYR A C 1
ATOM 4601 O O . TYR A 1 621 ? 13.772 -10.643 -47.488 1.00 93.44 621 TYR A O 1
ATOM 4609 N N . VAL A 1 622 ? 14.945 -10.484 -45.547 1.00 96.69 622 VAL A N 1
ATOM 4610 C CA . VAL A 1 622 ? 16.380 -10.688 -45.810 1.00 96.69 622 VAL A CA 1
ATOM 4611 C C . VAL A 1 622 ? 16.958 -12.090 -45.597 1.00 96.69 622 VAL A C 1
ATOM 4613 O O . VAL A 1 622 ? 16.990 -12.475 -44.437 1.00 96.69 622 VAL A O 1
ATOM 4616 N N . ASP A 1 623 ? 17.443 -12.861 -46.570 1.00 95.50 623 ASP A N 1
ATOM 4617 C CA . ASP A 1 623 ? 18.076 -14.168 -46.280 1.00 95.50 623 ASP A CA 1
ATOM 4618 C C . ASP A 1 623 ? 19.268 -14.445 -47.209 1.00 95.50 623 ASP A C 1
ATOM 4620 O O . ASP A 1 623 ? 19.139 -14.279 -48.422 1.00 95.50 623 ASP A O 1
ATOM 4624 N N . ASP A 1 624 ? 20.426 -14.879 -46.691 1.00 90.94 624 ASP A N 1
ATOM 4625 C CA . ASP A 1 624 ? 21.636 -15.056 -47.519 1.00 90.94 624 ASP A CA 1
ATOM 4626 C C . ASP A 1 624 ? 21.512 -16.174 -48.582 1.00 90.94 624 ASP A C 1
ATOM 4628 O O . ASP A 1 624 ? 22.195 -16.138 -49.615 1.00 90.94 624 ASP A O 1
ATOM 4632 N N . SER A 1 625 ? 20.548 -17.088 -48.407 1.00 91.62 625 SER A N 1
ATOM 4633 C CA . SER A 1 625 ? 20.152 -18.110 -49.384 1.00 91.62 625 SER A CA 1
ATOM 4634 C C . SER A 1 625 ? 19.040 -17.657 -50.349 1.00 91.62 625 SER A C 1
ATOM 4636 O O . SER A 1 625 ? 18.751 -18.354 -51.329 1.00 91.62 625 SER A O 1
ATOM 4638 N N . GLY A 1 626 ? 18.440 -16.485 -50.103 1.00 92.38 626 GLY A N 1
ATOM 4639 C CA . GLY A 1 626 ? 17.291 -15.914 -50.812 1.00 92.38 626 GLY A CA 1
ATOM 4640 C C . GLY A 1 626 ? 17.580 -15.403 -52.230 1.00 92.38 626 GLY A C 1
ATOM 4641 O O . GLY A 1 626 ? 18.554 -15.790 -52.892 1.00 92.38 626 GLY A O 1
ATOM 4642 N N . SER A 1 627 ? 16.708 -14.529 -52.759 1.00 95.06 627 SER A N 1
ATOM 4643 C CA . SER A 1 627 ? 16.889 -13.980 -54.112 1.00 95.06 627 SER A CA 1
ATOM 4644 C C . SER A 1 627 ? 16.300 -12.597 -54.369 1.00 95.06 627 SER A C 1
ATOM 4646 O O . SER A 1 627 ? 15.106 -12.383 -54.222 1.00 95.06 627 SER A O 1
ATOM 4648 N N . ASP A 1 628 ? 17.109 -11.690 -54.921 1.00 94.50 628 ASP A N 1
ATOM 4649 C CA . ASP A 1 628 ? 16.734 -10.322 -55.349 1.00 94.50 628 ASP A CA 1
ATOM 4650 C C . ASP A 1 628 ? 15.837 -10.270 -56.613 1.00 94.50 628 ASP A C 1
ATOM 4652 O O . ASP A 1 628 ? 15.835 -9.300 -57.367 1.00 94.50 628 ASP A O 1
ATOM 4656 N N . GLY A 1 629 ? 15.117 -11.360 -56.889 1.00 91.00 629 GLY A N 1
ATOM 4657 C CA . GLY A 1 629 ? 13.971 -11.407 -57.805 1.00 91.00 629 GLY A CA 1
ATOM 4658 C C . GLY A 1 629 ? 12.656 -11.761 -57.096 1.00 91.00 629 GLY A C 1
ATOM 4659 O O . GLY A 1 629 ? 11.633 -11.907 -57.763 1.00 91.00 629 GLY A O 1
ATOM 4660 N N . ASN A 1 630 ? 12.703 -11.935 -55.772 1.00 92.38 630 ASN A N 1
ATOM 4661 C CA . ASN A 1 630 ? 11.565 -12.165 -54.888 1.00 92.38 630 ASN A CA 1
ATOM 4662 C C . ASN A 1 630 ? 11.004 -10.818 -54.389 1.00 92.38 630 ASN A C 1
ATOM 4664 O O . ASN A 1 630 ? 11.608 -9.770 -54.622 1.00 92.38 630 ASN A O 1
ATOM 4668 N N . HIS A 1 631 ? 9.867 -10.828 -53.689 1.00 88.50 631 HIS A N 1
ATOM 4669 C CA . HIS A 1 631 ? 9.224 -9.593 -53.207 1.00 88.50 631 HIS A CA 1
ATOM 4670 C C . HIS A 1 631 ? 9.504 -9.297 -51.725 1.00 88.50 631 HIS A C 1
ATOM 4672 O O . HIS A 1 631 ? 9.071 -8.261 -51.219 1.00 88.50 631 HIS A O 1
ATOM 4678 N N . GLY A 1 632 ? 10.220 -10.182 -51.025 1.00 87.44 632 GLY A N 1
ATOM 4679 C CA . GLY A 1 632 ? 10.576 -10.019 -49.620 1.00 87.44 632 GLY A CA 1
ATOM 4680 C C . GLY A 1 632 ? 9.399 -10.181 -48.660 1.00 87.44 632 GLY A C 1
ATOM 4681 O O . GLY A 1 632 ? 9.490 -9.721 -47.531 1.00 87.44 632 GLY A O 1
ATOM 4682 N N . THR A 1 633 ? 8.286 -10.792 -49.072 1.00 87.00 633 THR A N 1
ATOM 4683 C CA . THR A 1 633 ? 7.026 -10.812 -48.293 1.00 87.00 633 THR A CA 1
ATOM 4684 C C . THR A 1 633 ? 6.979 -11.857 -47.176 1.00 87.00 633 THR A C 1
ATOM 4686 O O . THR A 1 633 ? 6.092 -11.825 -46.327 1.00 87.00 633 THR A O 1
ATOM 4689 N N . SER A 1 634 ? 7.914 -12.807 -47.166 1.00 88.81 634 SER A N 1
ATOM 4690 C CA . SER A 1 634 ? 8.052 -13.856 -46.146 1.00 88.81 634 SER A CA 1
ATOM 4691 C C . SER A 1 634 ? 9.460 -14.448 -46.199 1.00 88.81 634 SER A C 1
ATOM 4693 O O . SER A 1 634 ? 10.143 -14.275 -47.203 1.00 88.81 634 SER A O 1
ATOM 4695 N N . TRP A 1 635 ? 9.871 -15.236 -45.200 1.00 90.31 635 TRP A N 1
ATOM 4696 C CA . TRP A 1 635 ? 11.122 -16.013 -45.263 1.00 90.31 635 TRP A CA 1
ATOM 4697 C C . TRP A 1 635 ? 11.222 -16.903 -46.520 1.00 90.31 635 TRP A C 1
ATOM 4699 O O . TRP A 1 635 ? 12.285 -17.023 -47.117 1.00 90.31 635 TRP A O 1
ATOM 4709 N N . SER A 1 636 ? 10.105 -17.472 -46.988 1.00 90.31 636 SER A N 1
ATOM 4710 C CA . SER A 1 636 ? 10.036 -18.257 -48.235 1.00 90.31 636 SER A CA 1
ATOM 4711 C C . SER A 1 636 ? 10.070 -17.431 -49.534 1.00 90.31 636 SER A C 1
ATOM 4713 O O . SER A 1 636 ? 10.215 -18.002 -50.613 1.00 90.31 636 SER A O 1
ATOM 4715 N N . ASP A 1 637 ? 9.929 -16.109 -49.440 1.00 90.94 637 ASP A N 1
ATOM 4716 C CA . ASP A 1 637 ? 10.007 -15.120 -50.529 1.00 90.94 637 ASP A CA 1
ATOM 4717 C C . ASP A 1 637 ? 11.098 -14.074 -50.203 1.00 90.94 637 ASP A C 1
ATOM 4719 O O . ASP A 1 637 ? 11.046 -12.935 -50.659 1.00 90.94 637 ASP A O 1
ATOM 4723 N N . ALA A 1 638 ? 12.090 -14.438 -49.382 1.00 93.25 638 ALA A N 1
ATOM 4724 C CA . ALA A 1 638 ? 13.116 -13.510 -48.924 1.00 93.25 638 ALA A CA 1
ATOM 4725 C C . ALA A 1 638 ? 14.014 -13.055 -50.083 1.00 93.25 638 ALA A C 1
ATOM 4727 O O . ALA A 1 638 ? 14.389 -13.850 -50.958 1.00 93.25 638 ALA A O 1
ATOM 4728 N N . VAL A 1 639 ? 14.373 -11.773 -50.088 1.00 96.38 639 VAL A N 1
ATOM 4729 C CA . VAL A 1 639 ? 15.414 -11.254 -50.984 1.00 96.38 639 VAL A CA 1
ATOM 4730 C C . VAL A 1 639 ? 16.794 -11.598 -50.426 1.00 96.38 639 VAL A C 1
ATOM 4732 O O . VAL A 1 639 ? 16.897 -12.059 -49.293 1.00 96.38 639 VAL A O 1
ATOM 4735 N N . ARG A 1 640 ? 17.857 -11.456 -51.225 1.00 95.81 640 ARG A N 1
ATOM 4736 C CA . ARG A 1 640 ? 19.199 -11.917 -50.823 1.00 95.81 640 ARG A CA 1
ATOM 4737 C C . ARG A 1 640 ? 20.029 -10.831 -50.159 1.00 95.81 640 ARG A C 1
ATOM 4739 O O . ARG A 1 640 ? 20.845 -11.116 -49.290 1.00 95.81 640 ARG A O 1
ATOM 4746 N N . THR A 1 641 ? 19.856 -9.599 -50.627 1.00 96.94 641 THR A N 1
ATOM 4747 C CA . THR A 1 641 ? 20.694 -8.458 -50.258 1.00 96.94 641 THR A CA 1
ATOM 4748 C C . THR A 1 641 ? 19.932 -7.438 -49.424 1.00 96.94 641 THR A C 1
ATOM 4750 O O . THR A 1 641 ? 18.787 -7.081 -49.722 1.00 96.94 641 THR A O 1
ATOM 4753 N N . ILE A 1 642 ? 20.586 -6.952 -48.372 1.00 97.44 642 ILE A N 1
ATOM 4754 C CA . ILE A 1 642 ? 20.060 -5.963 -47.431 1.00 97.44 642 ILE A CA 1
ATOM 4755 C C . ILE A 1 642 ? 19.720 -4.676 -48.186 1.00 97.44 642 ILE A C 1
ATOM 4757 O O . ILE A 1 642 ? 18.642 -4.115 -47.979 1.00 97.44 642 ILE A O 1
ATOM 4761 N N . GLN A 1 643 ? 20.569 -4.248 -49.131 1.00 96.81 643 GLN A N 1
ATOM 4762 C CA . GLN A 1 643 ? 20.268 -3.080 -49.963 1.00 96.81 643 GLN A CA 1
ATOM 4763 C C . GLN A 1 643 ? 18.997 -3.265 -50.804 1.00 96.81 643 GLN A C 1
ATOM 4765 O O . GLN A 1 643 ? 18.224 -2.317 -50.942 1.00 96.81 643 GLN A O 1
ATOM 4770 N N . HIS A 1 644 ? 18.743 -4.454 -51.362 1.00 95.69 644 HIS A N 1
ATOM 4771 C CA . HIS A 1 644 ? 17.516 -4.677 -52.128 1.00 95.69 644 HIS A CA 1
ATOM 4772 C C . HIS A 1 644 ? 16.278 -4.707 -51.219 1.00 95.69 644 HIS A C 1
ATOM 4774 O O . HIS A 1 644 ? 15.234 -4.171 -51.591 1.00 95.69 644 HIS A O 1
ATOM 4780 N N . GLY A 1 645 ? 16.408 -5.227 -49.993 1.00 94.88 645 GLY A N 1
ATOM 4781 C CA . GLY A 1 645 ? 15.350 -5.152 -48.984 1.00 94.88 645 GLY A CA 1
ATOM 4782 C C . GLY A 1 645 ? 15.001 -3.712 -48.579 1.00 94.88 645 GLY A C 1
ATOM 4783 O O . GLY A 1 645 ? 13.825 -3.339 -48.506 1.00 94.88 645 GLY A O 1
ATOM 4784 N N . ILE A 1 646 ? 16.020 -2.865 -48.401 1.00 95.12 646 ILE A N 1
ATOM 4785 C CA . ILE A 1 646 ? 15.853 -1.417 -48.205 1.00 95.12 646 ILE A CA 1
ATOM 4786 C C . ILE A 1 646 ? 15.162 -0.792 -49.420 1.00 95.12 646 ILE A C 1
ATOM 4788 O O . ILE A 1 646 ? 14.216 -0.023 -49.251 1.00 95.12 646 ILE A O 1
ATOM 4792 N N . ASP A 1 647 ? 15.571 -1.126 -50.645 1.00 93.38 647 ASP A N 1
ATOM 4793 C CA . ASP A 1 647 ? 15.011 -0.538 -51.867 1.00 93.38 647 ASP A CA 1
ATOM 4794 C C . ASP A 1 647 ? 13.520 -0.873 -52.042 1.00 93.38 647 ASP A C 1
ATOM 4796 O O . ASP A 1 647 ? 12.739 0.041 -52.323 1.00 93.38 647 ASP A O 1
ATOM 4800 N N . LEU A 1 648 ? 13.111 -2.118 -51.763 1.00 91.06 648 LEU A N 1
ATOM 4801 C CA . LEU A 1 648 ? 11.710 -2.573 -51.777 1.00 91.06 648 LEU A CA 1
ATOM 4802 C C . LEU A 1 648 ? 10.830 -1.985 -50.657 1.00 91.06 648 LEU A C 1
ATOM 4804 O O . LEU A 1 648 ? 9.604 -2.041 -50.758 1.00 91.06 648 LEU A O 1
ATOM 4808 N N . SER A 1 649 ? 11.421 -1.426 -49.596 1.00 87.44 649 SER A N 1
ATOM 4809 C CA . SER A 1 649 ? 10.678 -0.843 -48.469 1.00 87.44 649 SER A CA 1
ATOM 4810 C C . SER A 1 649 ? 9.991 0.471 -48.879 1.00 87.44 649 SER A C 1
ATOM 4812 O O . SER A 1 649 ? 10.577 1.550 -48.777 1.00 87.44 649 SER A O 1
ATOM 4814 N N . ASP A 1 650 ? 8.778 0.385 -49.423 1.00 77.25 650 ASP A N 1
ATOM 4815 C CA . ASP A 1 650 ? 8.015 1.516 -49.969 1.00 77.25 650 ASP A CA 1
ATOM 4816 C C . ASP A 1 650 ? 7.361 2.365 -48.853 1.00 77.25 650 ASP A C 1
ATOM 4818 O O . ASP A 1 650 ? 6.520 1.845 -48.111 1.00 77.25 650 ASP A O 1
ATOM 4822 N N . PRO A 1 651 ? 7.677 3.673 -48.732 1.00 70.62 651 PRO A N 1
ATOM 4823 C CA . PRO A 1 651 ? 7.034 4.552 -47.755 1.00 70.62 651 PRO A CA 1
ATOM 4824 C C . PRO A 1 651 ? 5.516 4.677 -47.933 1.00 70.62 651 PRO A C 1
ATOM 4826 O O . PRO A 1 651 ? 4.814 4.887 -46.952 1.00 70.62 651 PRO A O 1
ATOM 4829 N N . SER A 1 652 ? 4.991 4.528 -49.154 1.00 69.81 652 SER A N 1
ATOM 4830 C CA . SER A 1 652 ? 3.546 4.605 -49.424 1.00 69.81 652 SER A CA 1
ATOM 4831 C C . SER A 1 652 ? 2.761 3.376 -48.955 1.00 69.81 652 SER A C 1
ATOM 4833 O O . SER A 1 652 ? 1.532 3.416 -48.915 1.00 69.81 652 SER A O 1
ATOM 4835 N N . ARG A 1 653 ? 3.465 2.301 -48.577 1.00 71.00 653 ARG A N 1
ATOM 4836 C CA . ARG A 1 653 ? 2.890 1.091 -47.980 1.00 71.00 653 ARG A CA 1
ATOM 4837 C C . ARG A 1 653 ? 3.012 1.044 -46.457 1.00 71.00 653 ARG A C 1
ATOM 4839 O O . ARG A 1 653 ? 2.522 0.093 -45.877 1.00 71.00 653 ARG A O 1
ATOM 4846 N N . ASN A 1 654 ? 3.665 1.999 -45.792 1.00 73.56 654 ASN A N 1
ATOM 4847 C CA . ASN A 1 654 ? 4.061 1.851 -44.384 1.00 73.56 654 ASN A CA 1
ATOM 4848 C C . ASN A 1 654 ? 4.782 0.502 -44.141 1.00 73.56 654 ASN A C 1
ATOM 4850 O O . ASN A 1 654 ? 4.279 -0.358 -43.423 1.00 73.56 654 ASN A O 1
ATOM 4854 N N . ILE A 1 655 ? 5.962 0.294 -44.733 1.00 80.94 655 ILE A N 1
ATOM 4855 C CA . ILE A 1 655 ? 6.850 -0.818 -44.344 1.00 80.94 655 ILE A CA 1
ATOM 4856 C C . ILE A 1 655 ? 7.620 -0.423 -43.075 1.00 80.94 655 ILE A C 1
ATOM 4858 O O . ILE A 1 655 ? 8.289 0.610 -43.062 1.00 80.94 655 ILE A O 1
ATOM 4862 N N . SER A 1 656 ? 7.536 -1.224 -42.008 1.00 79.00 656 SER A N 1
ATOM 4863 C CA . SER A 1 656 ? 8.164 -0.907 -40.709 1.00 79.00 656 SER A CA 1
ATOM 4864 C C . SER A 1 656 ? 9.665 -1.192 -40.682 1.00 79.00 656 SER A C 1
ATOM 4866 O O . SER A 1 656 ? 10.448 -0.422 -40.105 1.00 79.00 656 SER A O 1
ATOM 4868 N N . ALA A 1 657 ? 10.060 -2.321 -41.273 1.00 89.62 657 ALA A N 1
ATOM 4869 C CA . ALA A 1 657 ? 11.377 -2.904 -41.087 1.00 89.62 657 ALA A CA 1
ATOM 4870 C C . ALA A 1 657 ? 11.851 -3.777 -42.260 1.00 89.62 657 ALA A C 1
ATOM 4872 O O . ALA A 1 657 ? 11.060 -4.377 -42.991 1.00 89.62 657 ALA A O 1
ATOM 4873 N N . VAL A 1 658 ? 13.175 -3.901 -42.356 1.00 94.69 658 VAL A N 1
ATOM 4874 C CA . VAL A 1 658 ? 13.881 -4.927 -43.129 1.00 94.69 658 VAL A CA 1
ATOM 4875 C C . VAL A 1 658 ? 14.443 -5.926 -42.118 1.00 94.69 658 VAL A C 1
ATOM 4877 O O . VAL A 1 658 ? 15.313 -5.568 -41.324 1.00 94.69 658 VAL A O 1
ATOM 4880 N N . ILE A 1 659 ? 13.922 -7.152 -42.113 1.00 95.00 659 ILE A N 1
ATOM 4881 C CA . ILE A 1 659 ? 14.315 -8.217 -41.182 1.00 95.00 659 ILE A CA 1
ATOM 4882 C C . ILE A 1 659 ? 15.315 -9.128 -41.884 1.00 95.00 659 ILE A C 1
ATOM 4884 O O . ILE A 1 659 ? 14.973 -9.765 -42.875 1.00 95.00 659 ILE A O 1
ATOM 4888 N N . VAL A 1 660 ? 16.537 -9.194 -41.371 1.00 97.31 660 VAL A N 1
ATOM 4889 C CA . VAL A 1 660 ? 17.659 -9.938 -41.949 1.00 97.31 660 VAL A CA 1
ATOM 4890 C C . VAL A 1 660 ? 17.890 -11.222 -41.152 1.00 97.31 660 VAL A C 1
ATOM 4892 O O . VAL A 1 660 ? 18.061 -11.173 -39.937 1.00 97.31 660 VAL A O 1
ATOM 4895 N N . GLY A 1 661 ? 17.844 -12.373 -41.818 1.00 95.00 661 GLY A N 1
ATOM 4896 C CA . GLY A 1 661 ? 18.037 -13.694 -41.223 1.00 95.00 661 GLY A CA 1
ATOM 4897 C C . GLY A 1 661 ? 19.487 -13.955 -40.828 1.00 95.00 661 GLY A C 1
ATOM 4898 O O . GLY A 1 661 ? 20.398 -13.228 -41.225 1.00 95.00 661 GLY A O 1
ATOM 4899 N N . ASP A 1 662 ? 19.709 -15.014 -40.058 1.00 93.44 662 ASP A N 1
ATOM 4900 C CA . ASP A 1 662 ? 21.052 -15.416 -39.636 1.00 93.44 662 ASP A CA 1
ATOM 4901 C C . ASP A 1 662 ? 21.883 -15.867 -40.848 1.00 93.44 662 ASP A C 1
ATOM 4903 O O . ASP A 1 662 ? 21.394 -16.617 -41.689 1.00 93.44 662 ASP A O 1
ATOM 4907 N N . GLY A 1 663 ? 23.133 -15.408 -40.953 1.00 93.31 663 GLY A N 1
ATOM 4908 C CA . GLY A 1 663 ? 23.930 -15.590 -42.169 1.00 93.31 663 GLY A CA 1
ATOM 4909 C C . GLY A 1 663 ? 25.148 -14.671 -42.270 1.00 93.31 663 GLY A C 1
ATOM 4910 O O . GLY A 1 663 ? 25.476 -13.930 -41.334 1.00 93.31 663 GLY A O 1
ATOM 4911 N N . VAL A 1 664 ? 25.830 -14.722 -43.420 1.00 95.00 664 VAL A N 1
ATOM 4912 C CA . VAL A 1 664 ? 27.011 -13.894 -43.732 1.00 95.00 664 VAL A CA 1
ATOM 4913 C C . VAL A 1 664 ? 26.795 -13.114 -45.032 1.00 95.00 664 VAL A C 1
ATOM 4915 O O . VAL A 1 664 ? 27.064 -13.591 -46.136 1.00 95.00 664 VAL A O 1
ATOM 4918 N N . TYR A 1 665 ? 26.349 -11.869 -44.883 1.00 96.94 665 TYR A N 1
ATOM 4919 C CA . TYR A 1 665 ? 25.989 -10.956 -45.964 1.00 96.94 665 TYR A CA 1
ATOM 4920 C C . TYR A 1 665 ? 27.230 -10.236 -46.485 1.00 96.94 665 TYR A C 1
ATOM 4922 O O . TYR A 1 665 ? 27.866 -9.450 -45.784 1.00 96.94 665 TYR A O 1
ATOM 4930 N N . ASN A 1 666 ? 27.591 -10.512 -47.736 1.00 96.19 666 ASN A N 1
ATOM 4931 C CA . ASN A 1 666 ? 28.841 -10.047 -48.343 1.00 96.19 666 ASN A CA 1
ATOM 4932 C C . ASN A 1 666 ? 28.656 -8.685 -49.044 1.00 96.19 666 ASN A C 1
ATOM 4934 O O . ASN A 1 666 ? 28.939 -8.543 -50.238 1.00 96.19 666 ASN A O 1
ATOM 4938 N N . GLU A 1 667 ? 28.123 -7.711 -48.301 1.00 95.94 667 GLU A N 1
ATOM 4939 C CA . GLU A 1 667 ? 27.689 -6.388 -48.774 1.00 95.94 667 GLU A CA 1
ATOM 4940 C C . GLU A 1 667 ? 28.531 -5.232 -48.207 1.00 95.94 667 GLU A C 1
ATOM 4942 O O . GLU A 1 667 ? 29.153 -5.330 -47.148 1.00 95.94 667 GLU A O 1
ATOM 4947 N N . ALA A 1 668 ? 28.542 -4.115 -48.939 1.00 95.38 668 ALA A N 1
ATOM 4948 C CA . ALA A 1 668 ? 29.213 -2.866 -48.590 1.00 95.38 668 ALA A CA 1
ATOM 4949 C C . ALA A 1 668 ? 28.508 -1.682 -49.282 1.00 95.38 668 ALA A C 1
ATOM 4951 O O . ALA A 1 668 ? 27.871 -1.864 -50.319 1.00 95.38 668 ALA A O 1
ATOM 4952 N N . GLN A 1 669 ? 28.684 -0.472 -48.743 1.00 93.88 669 GLN A N 1
ATOM 4953 C CA . GLN A 1 669 ? 28.042 0.783 -49.163 1.00 93.88 669 GLN A CA 1
ATOM 4954 C C . GLN A 1 669 ? 26.502 0.712 -49.132 1.00 93.88 669 GLN A C 1
ATOM 4956 O O . GLN A 1 669 ? 25.835 1.203 -50.041 1.00 93.88 669 GLN A O 1
ATOM 4961 N N . ILE A 1 670 ? 25.946 0.093 -48.086 1.00 97.31 670 ILE A N 1
ATOM 4962 C CA . ILE A 1 670 ? 24.503 0.020 -47.851 1.00 97.31 670 ILE A CA 1
ATOM 4963 C C . ILE A 1 670 ? 23.992 1.414 -47.446 1.00 97.31 670 ILE A C 1
ATOM 4965 O O . ILE A 1 670 ? 24.464 2.014 -46.478 1.00 97.31 670 ILE A O 1
ATOM 4969 N N . ASP A 1 671 ? 23.022 1.914 -48.202 1.00 95.56 671 ASP A N 1
ATOM 4970 C CA . ASP A 1 671 ? 22.428 3.247 -48.124 1.00 95.56 671 ASP A CA 1
ATOM 4971 C C . ASP A 1 671 ? 20.928 3.127 -47.801 1.00 95.56 671 ASP A C 1
ATOM 4973 O O . ASP A 1 671 ? 20.177 2.425 -48.489 1.00 95.56 671 ASP A O 1
ATOM 4977 N N . PHE A 1 672 ? 20.496 3.821 -46.743 1.00 95.25 672 PHE A N 1
ATOM 4978 C CA . PHE A 1 672 ? 19.102 3.870 -46.284 1.00 95.25 672 PHE A CA 1
ATOM 4979 C C . PHE A 1 672 ? 18.199 4.730 -47.184 1.00 95.25 672 PHE A C 1
ATOM 4981 O O . PHE A 1 672 ? 16.976 4.620 -47.082 1.00 95.25 672 PHE A O 1
ATOM 4988 N N . LYS A 1 673 ? 18.758 5.575 -48.062 1.00 92.88 673 LYS A N 1
ATOM 4989 C CA . LYS A 1 673 ? 18.029 6.422 -49.025 1.00 92.88 673 LYS A CA 1
ATOM 4990 C C . LYS A 1 673 ? 16.978 7.321 -48.357 1.00 92.88 673 LYS A C 1
ATOM 4992 O O . LYS A 1 673 ? 15.883 7.513 -48.890 1.00 92.88 673 LYS A O 1
ATOM 4997 N N . GLY A 1 674 ? 17.280 7.813 -47.152 1.00 91.19 674 GLY A N 1
ATOM 4998 C CA . GLY A 1 674 ? 16.415 8.684 -46.354 1.00 91.19 674 GLY A CA 1
ATOM 4999 C C . GLY A 1 674 ? 15.207 7.968 -45.745 1.00 91.19 674 GLY A C 1
ATOM 5000 O O . GLY A 1 674 ? 14.302 8.620 -45.223 1.00 91.19 674 GLY A O 1
ATOM 5001 N N . LYS A 1 675 ? 15.141 6.631 -45.823 1.00 90.44 675 LYS A N 1
ATOM 5002 C CA . LYS A 1 675 ? 13.991 5.857 -45.349 1.00 90.44 675 LYS A CA 1
ATOM 5003 C C . LYS A 1 675 ? 13.999 5.730 -43.822 1.00 90.44 675 LYS A C 1
ATOM 5005 O O . LYS A 1 675 ? 14.971 5.280 -43.213 1.00 90.44 675 LYS A O 1
ATOM 5010 N N . LYS A 1 676 ? 12.865 6.070 -43.205 1.00 89.69 676 LYS A N 1
ATOM 5011 C CA . LYS A 1 676 ? 12.579 5.962 -41.761 1.00 89.69 676 LYS A CA 1
ATOM 5012 C C . LYS A 1 676 ? 12.206 4.528 -41.343 1.00 89.69 676 LYS A C 1
ATOM 5014 O O . LYS A 1 676 ? 11.138 4.278 -40.786 1.00 89.69 676 LYS A O 1
ATOM 5019 N N . ILE A 1 677 ? 13.057 3.570 -41.700 1.00 91.00 677 ILE A N 1
ATOM 5020 C CA . ILE A 1 677 ? 12.830 2.131 -41.509 1.00 91.00 677 ILE A CA 1
ATOM 5021 C C . ILE A 1 677 ? 13.812 1.543 -40.499 1.00 91.00 677 ILE A C 1
ATOM 5023 O O . ILE A 1 677 ? 14.911 2.060 -40.301 1.00 91.00 677 ILE A O 1
ATOM 5027 N N . THR A 1 678 ? 13.430 0.424 -39.889 1.00 94.19 678 THR A N 1
ATOM 5028 C CA . THR A 1 678 ? 14.324 -0.359 -39.029 1.00 94.19 678 THR A CA 1
ATOM 5029 C C . THR A 1 678 ? 14.941 -1.506 -39.824 1.00 94.19 678 THR A C 1
ATOM 5031 O O . THR A 1 678 ? 14.270 -2.492 -40.108 1.00 94.19 678 THR A O 1
ATOM 5034 N N . VAL A 1 679 ? 16.219 -1.409 -40.180 1.00 96.94 679 VAL A N 1
ATOM 5035 C CA . VAL A 1 679 ? 16.989 -2.546 -40.706 1.00 96.94 679 VAL A CA 1
ATOM 5036 C C . VAL A 1 679 ? 17.535 -3.309 -39.505 1.00 96.94 679 VAL A C 1
ATOM 5038 O O . VAL A 1 679 ? 18.278 -2.735 -38.705 1.00 96.94 679 VAL A O 1
ATOM 5041 N N . LYS A 1 680 ? 17.150 -4.579 -39.336 1.00 96.38 680 LYS A N 1
ATOM 5042 C CA . LYS A 1 680 ? 17.523 -5.367 -38.153 1.00 96.38 680 LYS A CA 1
ATOM 5043 C C . LYS A 1 680 ? 17.817 -6.833 -38.433 1.00 96.38 680 LYS A C 1
ATOM 5045 O O . LYS A 1 680 ? 17.181 -7.441 -39.288 1.00 96.38 680 LYS A O 1
ATOM 5050 N N . SER A 1 681 ? 18.718 -7.414 -37.647 1.00 96.38 681 SER A N 1
ATOM 5051 C CA . SER A 1 681 ? 18.872 -8.870 -37.557 1.00 96.38 681 SER A CA 1
ATOM 5052 C C . SER A 1 681 ? 17.654 -9.512 -36.884 1.00 96.38 681 SER A C 1
ATOM 5054 O O . SER A 1 681 ? 17.065 -8.930 -35.967 1.00 96.38 681 SER A O 1
ATOM 5056 N N . ALA A 1 682 ? 17.302 -10.727 -37.305 1.00 92.12 682 ALA A N 1
ATOM 5057 C CA . ALA A 1 682 ? 16.284 -11.559 -36.677 1.00 92.12 682 ALA A CA 1
ATOM 5058 C C . ALA A 1 682 ? 16.716 -12.014 -35.273 1.00 92.12 682 ALA A C 1
ATOM 5060 O O . ALA A 1 682 ? 15.999 -11.754 -34.307 1.00 92.12 682 ALA A O 1
ATOM 5061 N N . ASN A 1 683 ? 17.906 -12.617 -35.143 1.00 89.00 683 ASN A N 1
ATOM 5062 C CA . ASN A 1 683 ? 18.418 -13.169 -33.880 1.00 89.00 683 ASN A CA 1
ATOM 5063 C C . ASN A 1 683 ? 19.669 -12.430 -33.355 1.00 89.00 683 ASN A C 1
ATOM 5065 O O . ASN A 1 683 ? 20.516 -13.008 -32.669 1.00 89.00 683 ASN A O 1
ATOM 5069 N N . GLY A 1 684 ? 19.791 -11.134 -33.658 1.00 88.94 684 GLY A N 1
ATOM 5070 C CA . GLY A 1 684 ? 20.820 -10.242 -33.113 1.00 88.94 684 GLY A CA 1
ATOM 5071 C C . GLY A 1 684 ? 22.218 -10.364 -33.748 1.00 88.94 684 GLY A C 1
ATOM 5072 O O . GLY A 1 684 ? 22.412 -11.075 -34.741 1.00 88.94 684 GLY A O 1
ATOM 5073 N N . PRO A 1 685 ? 23.222 -9.655 -33.190 1.00 90.50 685 PRO A N 1
ATOM 5074 C CA . PRO A 1 685 ? 24.486 -9.381 -33.879 1.00 90.50 685 PRO A CA 1
ATOM 5075 C C . PRO A 1 685 ? 25.392 -10.597 -34.019 1.00 90.50 685 PRO A C 1
ATOM 5077 O O . PRO A 1 685 ? 26.184 -10.654 -34.953 1.00 90.50 685 PRO A O 1
ATOM 5080 N N . ARG A 1 686 ? 25.313 -11.574 -33.110 1.00 85.19 686 ARG A N 1
ATOM 5081 C CA . ARG A 1 686 ? 26.188 -12.757 -33.155 1.00 85.19 686 ARG A CA 1
ATOM 5082 C C . ARG A 1 686 ? 25.831 -13.726 -34.289 1.00 85.19 686 ARG A C 1
ATOM 5084 O O . ARG A 1 686 ? 26.704 -14.485 -34.697 1.00 85.19 686 ARG A O 1
ATOM 5091 N N . ASN A 1 687 ? 24.595 -13.678 -34.791 1.00 89.19 687 ASN A N 1
ATOM 5092 C CA . ASN A 1 687 ? 24.077 -14.615 -35.792 1.00 89.19 687 ASN A CA 1
ATOM 5093 C C . ASN A 1 687 ? 23.974 -14.005 -37.204 1.00 89.19 687 ASN A C 1
ATOM 5095 O O . ASN A 1 687 ? 24.081 -14.732 -38.188 1.00 89.19 687 ASN A O 1
ATOM 5099 N N . CYS A 1 688 ? 23.847 -12.677 -37.319 1.00 95.06 688 CYS A N 1
ATOM 5100 C CA . CYS A 1 688 ? 23.865 -11.964 -38.598 1.00 95.06 688 CYS A CA 1
ATOM 5101 C C . CYS A 1 688 ? 25.148 -11.130 -38.753 1.00 95.06 688 CYS A C 1
ATOM 5103 O O . CYS A 1 688 ? 25.348 -10.123 -38.060 1.00 95.06 688 CYS A O 1
ATOM 5105 N N . VAL A 1 689 ? 26.009 -11.535 -39.690 1.00 97.00 689 VAL A N 1
ATOM 5106 C CA . VAL A 1 689 ? 27.296 -10.888 -39.982 1.00 97.00 689 VAL A CA 1
ATOM 5107 C C . VAL A 1 689 ? 27.244 -10.192 -41.340 1.00 97.00 689 VAL A C 1
ATOM 5109 O O . VAL A 1 689 ? 26.889 -10.808 -42.338 1.00 97.00 689 VAL A O 1
ATOM 5112 N N . ILE A 1 690 ? 27.662 -8.930 -41.394 1.00 98.12 690 ILE A N 1
ATOM 5113 C CA . ILE A 1 690 ? 27.934 -8.187 -42.625 1.00 98.12 690 ILE A CA 1
ATOM 5114 C C . ILE A 1 690 ? 29.454 -8.165 -42.819 1.00 98.12 690 ILE A C 1
ATOM 5116 O O . ILE A 1 690 ? 30.187 -7.576 -42.020 1.00 98.12 690 ILE A O 1
ATOM 5120 N N . ASP A 1 691 ? 29.926 -8.849 -43.860 1.00 97.44 691 ASP A N 1
ATOM 5121 C CA . ASP A 1 691 ? 31.336 -8.942 -44.247 1.00 97.44 691 ASP A CA 1
ATOM 5122 C C . ASP A 1 691 ? 31.591 -8.097 -45.494 1.00 97.44 691 ASP A C 1
ATOM 5124 O O . ASP A 1 691 ? 31.274 -8.493 -46.617 1.00 97.44 691 ASP A O 1
ATOM 5128 N N . CYS A 1 692 ? 32.218 -6.940 -45.309 1.00 97.12 692 CYS A N 1
ATOM 5129 C CA . CYS A 1 692 ? 32.457 -6.010 -46.409 1.00 97.12 692 CYS A CA 1
ATOM 5130 C C . CYS A 1 692 ? 33.633 -6.423 -47.311 1.00 97.12 692 CYS A C 1
ATOM 5132 O O . CYS A 1 692 ? 33.840 -5.806 -48.357 1.00 97.12 692 CYS A O 1
ATOM 5134 N N . GLN A 1 693 ? 34.400 -7.461 -46.942 1.00 95.81 693 GLN A N 1
ATOM 5135 C CA . GLN A 1 693 ? 35.494 -8.036 -47.741 1.00 95.81 693 GLN A CA 1
ATOM 5136 C C . GLN A 1 693 ? 36.516 -7.002 -48.270 1.00 95.81 693 GLN A C 1
ATOM 5138 O O . GLN A 1 693 ? 37.029 -7.162 -49.380 1.00 95.81 693 GLN A O 1
ATOM 5143 N N . SER A 1 694 ? 36.789 -5.934 -47.507 1.00 93.94 694 SER A N 1
ATOM 5144 C CA . SER A 1 694 ? 37.620 -4.786 -47.915 1.00 93.94 694 SER A CA 1
ATOM 5145 C C . SER A 1 694 ? 37.152 -4.072 -49.200 1.00 93.94 694 SER A C 1
ATOM 5147 O O . SER A 1 694 ? 37.956 -3.520 -49.950 1.00 93.94 694 SER A O 1
ATOM 5149 N N . ARG A 1 695 ? 35.844 -4.074 -49.500 1.00 92.75 695 ARG A N 1
ATOM 5150 C CA . ARG A 1 695 ? 35.262 -3.428 -50.703 1.00 92.75 695 ARG A CA 1
ATOM 5151 C C . ARG A 1 695 ? 34.687 -2.029 -50.465 1.00 92.75 695 ARG A C 1
ATOM 5153 O O . ARG A 1 695 ? 34.141 -1.425 -51.388 1.00 92.75 695 ARG A O 1
ATOM 5160 N N . GLY A 1 696 ? 34.758 -1.532 -49.238 1.00 92.19 696 GLY A N 1
ATOM 5161 C CA . GLY A 1 696 ? 34.072 -0.325 -48.793 1.00 92.19 696 GLY A CA 1
ATOM 5162 C C . GLY A 1 696 ? 33.662 -0.433 -47.329 1.00 92.19 696 GLY A C 1
ATOM 5163 O O . GLY A 1 696 ? 33.921 -1.449 -46.684 1.00 92.19 696 GLY A O 1
ATOM 5164 N N . ARG A 1 697 ? 32.979 0.598 -46.828 1.00 95.31 697 ARG A N 1
ATOM 5165 C CA . ARG A 1 697 ? 32.303 0.570 -45.521 1.00 95.31 697 ARG A CA 1
ATOM 5166 C C . ARG A 1 697 ? 31.021 -0.264 -45.577 1.00 95.31 697 ARG A C 1
ATOM 5168 O O . ARG A 1 697 ? 30.503 -0.469 -46.671 1.00 95.31 697 ARG A O 1
ATOM 5175 N N . ALA A 1 698 ? 30.470 -0.690 -44.443 1.00 97.25 698 ALA A N 1
ATOM 5176 C CA . ALA A 1 698 ? 29.180 -1.386 -44.415 1.00 97.25 698 ALA A CA 1
ATOM 5177 C C . ALA A 1 698 ? 28.024 -0.437 -44.744 1.00 97.25 698 ALA A C 1
ATOM 5179 O O . ALA A 1 698 ? 27.329 -0.658 -45.731 1.00 97.25 698 ALA A O 1
ATOM 5180 N N . PHE A 1 699 ? 27.864 0.639 -43.965 1.00 97.69 699 PHE A N 1
ATOM 5181 C CA . PHE A 1 699 ? 26.736 1.572 -44.082 1.00 97.69 699 PHE A CA 1
ATOM 5182 C C . PHE A 1 699 ? 27.173 3.023 -44.290 1.00 97.69 699 PHE A C 1
ATOM 5184 O O . PHE A 1 699 ? 28.150 3.487 -43.693 1.00 97.69 699 PHE A O 1
ATOM 5191 N N . TRP A 1 700 ? 26.396 3.762 -45.081 1.00 96.00 700 TRP A N 1
ATOM 5192 C CA . TRP A 1 700 ? 26.524 5.208 -45.231 1.00 96.00 700 TRP A CA 1
ATOM 5193 C C . TRP A 1 700 ? 25.164 5.883 -45.018 1.00 96.00 700 TRP A C 1
ATOM 5195 O O . TRP A 1 700 ? 24.208 5.619 -45.737 1.00 96.00 700 TRP A O 1
ATOM 5205 N N . PHE A 1 701 ? 25.089 6.772 -44.028 1.00 97.69 701 PHE A N 1
ATOM 5206 C CA . PHE A 1 701 ? 23.935 7.631 -43.759 1.00 97.69 701 PHE A CA 1
ATOM 5207 C C . PHE A 1 701 ? 24.263 9.053 -44.235 1.00 97.69 701 PHE A C 1
ATOM 5209 O O . PHE A 1 701 ? 25.247 9.656 -43.773 1.00 97.69 701 PHE A O 1
ATOM 5216 N N . HIS A 1 702 ? 23.499 9.565 -45.206 1.00 95.12 702 HIS A N 1
ATOM 5217 C CA . HIS A 1 702 ? 23.795 10.834 -45.884 1.00 95.12 702 HIS A CA 1
ATOM 5218 C C . HIS A 1 702 ? 22.644 11.468 -46.694 1.00 95.12 702 HIS A C 1
ATOM 5220 O O . HIS A 1 702 ? 22.881 12.474 -47.370 1.00 95.12 702 HIS A O 1
ATOM 5226 N N . THR A 1 703 ? 21.424 10.917 -46.678 1.00 92.94 703 THR A N 1
ATOM 5227 C CA . THR A 1 703 ? 20.307 11.376 -47.534 1.00 92.94 703 THR A CA 1
ATOM 5228 C C . THR A 1 703 ? 19.051 11.814 -46.772 1.00 92.94 703 THR A C 1
ATOM 5230 O O . THR A 1 703 ? 17.981 11.963 -47.359 1.00 92.94 703 THR A O 1
ATOM 5233 N N . GLY A 1 704 ? 19.200 12.131 -45.483 1.00 92.81 704 GLY A N 1
ATOM 5234 C CA . GLY A 1 704 ? 18.147 12.726 -44.647 1.00 92.81 704 GLY A CA 1
ATOM 5235 C C . GLY A 1 704 ? 17.614 11.794 -43.562 1.00 92.81 704 GLY A C 1
ATOM 5236 O O . GLY A 1 704 ? 16.497 11.981 -43.090 1.00 92.81 704 GLY A O 1
ATOM 5237 N N . GLU A 1 705 ? 18.400 10.786 -43.188 1.00 96.44 705 GLU A N 1
ATOM 5238 C CA . GLU A 1 705 ? 18.063 9.812 -42.158 1.00 96.44 705 GLU A CA 1
ATOM 5239 C C . GLU A 1 705 ? 17.958 10.468 -40.771 1.00 96.44 705 GLU A C 1
ATOM 5241 O O . GLU A 1 705 ? 18.804 11.273 -40.369 1.00 96.44 705 GLU A O 1
ATOM 5246 N N . THR A 1 706 ? 16.907 10.107 -40.040 1.00 95.38 706 THR A N 1
ATOM 5247 C CA . THR A 1 706 ? 16.575 10.597 -38.691 1.00 95.38 706 THR A CA 1
ATOM 5248 C C . THR A 1 706 ? 16.676 9.459 -37.677 1.00 95.38 706 THR A C 1
ATOM 5250 O O . THR A 1 706 ? 16.996 8.332 -38.048 1.00 95.38 706 THR A O 1
ATOM 5253 N N . GLU A 1 707 ? 16.364 9.702 -36.404 1.00 93.50 707 GLU A N 1
ATOM 5254 C CA . GLU A 1 707 ? 16.414 8.666 -35.358 1.00 93.50 707 GLU A CA 1
ATOM 5255 C C . GLU A 1 707 ? 15.508 7.447 -35.647 1.00 93.50 707 GLU A C 1
ATOM 5257 O O . GLU A 1 707 ? 15.822 6.337 -35.215 1.00 93.50 707 GLU A O 1
ATOM 5262 N N . ASP A 1 708 ? 14.466 7.622 -36.473 1.00 91.00 708 ASP A N 1
ATOM 5263 C CA . ASP A 1 708 ? 13.593 6.565 -37.015 1.00 91.00 708 ASP A CA 1
ATOM 5264 C C . ASP A 1 708 ? 14.282 5.614 -38.019 1.00 91.00 708 ASP A C 1
ATOM 5266 O O . ASP A 1 708 ? 13.776 4.519 -38.291 1.00 91.00 708 ASP A O 1
ATOM 5270 N N . SER A 1 709 ? 15.398 6.043 -38.617 1.00 95.44 709 SER A N 1
ATOM 5271 C CA . SER A 1 709 ? 16.262 5.237 -39.481 1.00 95.44 709 SER A CA 1
ATOM 5272 C C . SER A 1 709 ? 17.196 4.424 -38.586 1.00 95.44 709 SER A C 1
ATOM 5274 O O . SER A 1 709 ? 18.273 4.879 -38.190 1.00 95.44 709 SER A O 1
ATOM 5276 N N . VAL A 1 710 ? 16.741 3.226 -38.218 1.00 97.38 710 VAL A N 1
ATOM 5277 C CA . VAL A 1 710 ? 17.383 2.391 -37.197 1.00 97.38 710 VAL A CA 1
ATOM 5278 C C . VAL A 1 710 ? 18.180 1.260 -37.843 1.00 97.38 710 VAL A C 1
ATOM 5280 O O . VAL A 1 710 ? 17.630 0.491 -38.630 1.00 97.38 710 VAL A O 1
ATOM 5283 N N . LEU A 1 711 ? 19.440 1.106 -37.441 1.00 98.31 711 LEU A N 1
ATOM 5284 C CA . LEU A 1 711 ? 20.260 -0.082 -37.671 1.00 98.31 711 LEU A CA 1
ATOM 5285 C C . LEU A 1 711 ? 20.371 -0.870 -36.359 1.00 98.31 711 LEU A C 1
ATOM 5287 O O . LEU A 1 711 ? 20.909 -0.349 -35.384 1.00 98.31 711 LEU A O 1
ATOM 5291 N N . ASP A 1 712 ? 19.854 -2.100 -36.313 1.00 97.50 712 ASP A N 1
ATOM 5292 C CA . ASP A 1 712 ? 19.687 -2.865 -35.067 1.00 97.50 712 ASP A CA 1
ATOM 5293 C C . ASP A 1 712 ? 20.248 -4.297 -35.150 1.00 97.50 712 ASP A C 1
ATOM 5295 O O . ASP A 1 712 ? 19.715 -5.164 -35.844 1.00 97.50 712 ASP A O 1
ATOM 5299 N N . GLY A 1 713 ? 21.304 -4.567 -34.380 1.00 95.81 713 GLY A N 1
ATOM 5300 C CA . GLY A 1 713 ? 21.726 -5.934 -34.074 1.00 95.81 713 GLY A CA 1
ATOM 5301 C C . GLY A 1 713 ? 22.567 -6.643 -35.137 1.00 95.81 713 GLY A C 1
ATOM 5302 O O . GLY A 1 713 ? 22.308 -7.811 -35.394 1.00 95.81 713 GLY A O 1
ATOM 5303 N N . PHE A 1 714 ? 23.580 -6.002 -35.729 1.00 97.88 714 PHE A N 1
ATOM 5304 C CA . PHE A 1 714 ? 24.493 -6.635 -36.702 1.00 97.88 714 PHE A CA 1
ATOM 5305 C C . PHE A 1 714 ? 25.932 -6.750 -36.188 1.00 97.88 714 PHE A C 1
ATOM 5307 O O . PHE A 1 714 ? 26.421 -5.843 -35.514 1.00 97.88 714 PHE A O 1
ATOM 5314 N N . THR A 1 715 ? 26.652 -7.811 -36.566 1.00 97.25 715 THR A N 1
ATOM 5315 C CA . THR A 1 715 ? 28.127 -7.792 -36.553 1.00 97.25 715 THR A CA 1
ATOM 5316 C C . THR A 1 715 ? 28.635 -7.266 -37.893 1.00 97.25 715 THR A C 1
ATOM 5318 O O . THR A 1 715 ? 28.354 -7.865 -38.923 1.00 97.25 715 THR A O 1
ATOM 5321 N N . ILE A 1 716 ? 29.411 -6.185 -37.895 1.00 98.50 716 ILE A N 1
ATOM 5322 C CA . ILE A 1 716 ? 30.047 -5.594 -39.080 1.00 98.50 716 ILE A CA 1
ATOM 5323 C C . ILE A 1 716 ? 31.553 -5.864 -39.014 1.00 98.50 716 ILE A C 1
ATOM 5325 O O . ILE A 1 716 ? 32.186 -5.533 -38.007 1.00 98.50 716 ILE A O 1
ATOM 5329 N N . ILE A 1 717 ? 32.117 -6.458 -40.074 1.00 97.75 717 ILE A N 1
ATOM 5330 C CA . ILE A 1 717 ? 33.549 -6.789 -40.176 1.00 97.75 717 ILE A CA 1
ATOM 5331 C C . ILE A 1 717 ? 34.162 -6.461 -41.537 1.00 97.75 717 ILE A C 1
ATOM 5333 O O . ILE A 1 717 ? 33.487 -6.500 -42.567 1.00 97.75 717 ILE A O 1
ATOM 5337 N N . ARG A 1 718 ? 35.482 -6.213 -41.539 1.00 96.44 718 ARG A N 1
ATOM 5338 C CA . ARG A 1 718 ? 36.302 -5.986 -42.748 1.00 96.44 718 ARG A CA 1
ATOM 5339 C C . ARG A 1 718 ? 35.773 -4.867 -43.653 1.00 96.44 718 ARG A C 1
ATOM 5341 O O . ARG A 1 718 ? 35.941 -4.913 -44.874 1.00 96.44 718 ARG A O 1
ATOM 5348 N N . GLY A 1 719 ? 35.131 -3.869 -43.049 1.00 97.12 719 GLY A N 1
ATOM 5349 C CA . GLY A 1 719 ? 34.835 -2.597 -43.692 1.00 97.12 719 GLY A CA 1
ATOM 5350 C C . GLY A 1 719 ? 36.130 -1.827 -43.928 1.00 97.12 719 GLY A C 1
ATOM 5351 O O . GLY A 1 719 ? 36.939 -1.697 -43.013 1.00 97.12 719 GLY A O 1
ATOM 5352 N N . GLU A 1 720 ? 36.348 -1.347 -45.149 1.00 95.44 720 GLU A N 1
ATOM 5353 C CA . GLU A 1 720 ? 37.559 -0.621 -45.538 1.00 95.44 720 GLU A CA 1
ATOM 5354 C C . GLU A 1 720 ? 37.177 0.652 -46.300 1.00 95.44 720 GLU A C 1
ATOM 5356 O O . GLU A 1 720 ? 36.731 0.605 -47.448 1.00 95.44 720 GLU A O 1
ATOM 5361 N N . ALA A 1 721 ? 37.318 1.806 -45.648 1.00 92.94 721 ALA A N 1
ATOM 5362 C CA . ALA A 1 721 ? 37.024 3.109 -46.237 1.00 92.94 721 ALA A CA 1
ATOM 5363 C C . ALA A 1 721 ? 38.318 3.738 -46.762 1.00 92.94 721 ALA A C 1
ATOM 5365 O O . ALA A 1 721 ? 39.117 4.247 -45.980 1.00 92.94 721 ALA A O 1
ATOM 5366 N N . SER A 1 722 ? 38.517 3.719 -48.083 1.00 86.06 722 SER A N 1
ATOM 5367 C CA . SER A 1 722 ? 39.658 4.349 -48.758 1.00 86.06 722 SER A CA 1
ATOM 5368 C C . SER A 1 722 ? 39.194 5.435 -49.732 1.00 86.06 722 SER A C 1
ATOM 5370 O O . SER A 1 722 ? 38.311 5.219 -50.562 1.00 86.06 722 SER A O 1
ATOM 5372 N N . GLY A 1 723 ? 39.788 6.628 -49.637 1.00 79.38 723 GLY A N 1
ATOM 5373 C CA . GLY A 1 723 ? 39.472 7.753 -50.519 1.00 79.38 723 GLY A CA 1
ATOM 5374 C C . GLY A 1 723 ? 39.768 9.116 -49.894 1.00 79.38 723 GLY A C 1
ATOM 5375 O O . GLY A 1 723 ? 40.312 9.207 -48.796 1.00 79.38 723 GLY A O 1
ATOM 5376 N N . ARG A 1 724 ? 39.420 10.201 -50.598 1.00 76.12 724 ARG A N 1
ATOM 5377 C CA . ARG A 1 724 ? 39.740 11.572 -50.167 1.00 76.12 724 ARG A CA 1
ATOM 5378 C C . ARG A 1 724 ? 38.649 12.172 -49.287 1.00 76.12 724 ARG A C 1
ATOM 5380 O O . ARG A 1 724 ? 37.483 12.221 -49.664 1.00 76.12 724 ARG A O 1
ATOM 5387 N N . GLY A 1 725 ? 39.047 12.720 -48.140 1.00 78.75 725 GLY A N 1
ATOM 5388 C CA . GLY A 1 725 ? 38.128 13.376 -47.210 1.00 78.75 725 GLY A CA 1
ATOM 5389 C C . GLY A 1 725 ? 37.084 12.399 -46.668 1.00 78.75 725 GLY A C 1
ATOM 5390 O O . GLY A 1 725 ? 37.445 11.446 -45.988 1.00 78.75 725 GLY A O 1
ATOM 5391 N N . LEU A 1 726 ? 35.801 12.634 -46.970 1.00 82.44 726 LEU A N 1
ATOM 5392 C CA . LEU A 1 726 ? 34.695 11.781 -46.508 1.00 82.44 726 LEU A CA 1
ATOM 5393 C C . LEU A 1 726 ? 34.848 10.321 -46.957 1.00 82.44 726 LEU A C 1
ATOM 5395 O O . LEU A 1 726 ? 34.553 9.415 -46.181 1.00 82.44 726 LEU A O 1
ATOM 5399 N N . ASP A 1 727 ? 35.349 10.090 -48.172 1.00 84.81 727 ASP A N 1
ATOM 5400 C CA . ASP A 1 727 ? 35.412 8.749 -48.756 1.00 84.81 727 ASP A CA 1
ATOM 5401 C C . ASP A 1 727 ? 36.282 7.795 -47.919 1.00 84.81 727 ASP A C 1
ATOM 5403 O O . ASP A 1 727 ? 35.919 6.627 -47.768 1.00 84.81 727 ASP A O 1
ATOM 5407 N N . GLY A 1 728 ? 37.362 8.313 -47.315 1.00 86.44 728 GLY A N 1
ATOM 5408 C CA . GLY A 1 728 ? 38.284 7.592 -46.428 1.00 86.44 728 GLY A CA 1
ATOM 5409 C C . GLY A 1 728 ? 37.921 7.619 -44.935 1.00 86.44 728 GLY A C 1
ATOM 5410 O O . GLY A 1 728 ? 38.751 7.250 -44.108 1.00 86.44 728 GLY A O 1
ATOM 5411 N N . CYS A 1 729 ? 36.729 8.091 -44.553 1.00 90.31 729 CYS A N 1
ATOM 5412 C CA . CYS A 1 729 ? 36.272 8.125 -43.158 1.00 90.31 729 CYS A CA 1
ATOM 5413 C C . CYS A 1 729 ? 35.160 7.108 -42.879 1.00 90.31 729 CYS A C 1
ATOM 5415 O O . CYS A 1 729 ? 34.267 6.940 -43.702 1.00 90.31 729 CYS A O 1
ATOM 5417 N N . GLY A 1 730 ? 35.135 6.503 -41.690 1.00 93.69 730 GLY A N 1
ATOM 5418 C CA . GLY A 1 730 ? 34.089 5.543 -41.324 1.00 93.69 730 GLY A CA 1
ATOM 5419 C C . GLY A 1 730 ? 34.288 4.192 -42.000 1.00 93.69 730 GLY A C 1
ATOM 5420 O O . GLY A 1 730 ? 33.575 3.876 -42.951 1.00 93.69 730 GLY A O 1
ATOM 5421 N N . GLY A 1 731 ? 35.273 3.421 -41.526 1.00 93.81 731 GLY A N 1
ATOM 5422 C CA . GLY A 1 731 ? 35.629 2.107 -42.075 1.00 93.81 731 GLY A CA 1
ATOM 5423 C C . GLY A 1 731 ? 34.497 1.087 -41.957 1.00 93.81 731 GLY A C 1
ATOM 5424 O O . GLY A 1 731 ? 34.210 0.395 -42.925 1.00 93.81 731 GLY A O 1
ATOM 5425 N N . GLY A 1 732 ? 33.801 1.034 -40.818 1.00 97.31 732 GLY A N 1
ATOM 5426 C CA . GLY A 1 732 ? 32.557 0.275 -40.656 1.00 97.31 732 GLY A CA 1
ATOM 5427 C C . GLY A 1 732 ? 31.322 1.067 -41.099 1.00 97.31 732 GLY A C 1
ATOM 5428 O O . GLY A 1 732 ? 30.567 0.611 -41.957 1.00 97.31 732 GLY A O 1
ATOM 5429 N N . ILE A 1 733 ? 31.108 2.258 -40.533 1.00 98.44 733 ILE A N 1
ATOM 5430 C CA . ILE A 1 733 ? 29.938 3.117 -40.796 1.00 98.44 733 ILE A CA 1
ATOM 5431 C C . ILE A 1 733 ? 30.369 4.578 -40.982 1.00 98.44 733 ILE A C 1
ATOM 5433 O O . ILE A 1 733 ? 31.191 5.078 -40.214 1.00 98.44 733 ILE A O 1
ATOM 5437 N N . LEU A 1 734 ? 29.760 5.296 -41.932 1.00 97.19 734 LEU A N 1
ATOM 5438 C CA . LEU A 1 734 ? 29.845 6.760 -42.034 1.00 97.19 734 LEU A CA 1
ATOM 5439 C C . LEU A 1 734 ? 28.466 7.413 -41.843 1.00 97.19 734 LEU A C 1
ATOM 5441 O O . LEU A 1 734 ? 27.523 7.092 -42.559 1.00 97.19 734 LEU A O 1
ATOM 5445 N N . CYS A 1 735 ? 28.368 8.378 -40.930 1.00 97.56 735 CYS A N 1
ATOM 5446 C CA . CYS A 1 735 ? 27.253 9.323 -40.817 1.00 97.56 735 CYS A CA 1
ATOM 5447 C C . CYS A 1 735 ? 27.719 10.711 -41.279 1.00 97.56 735 CYS A C 1
ATOM 5449 O O . CYS A 1 735 ? 28.777 11.183 -40.853 1.00 97.56 735 CYS A O 1
ATOM 5451 N N . SER A 1 736 ? 26.959 11.374 -42.152 1.00 94.50 736 SER A N 1
ATOM 5452 C CA . SER A 1 736 ? 27.374 12.635 -42.787 1.00 94.50 736 SER A CA 1
ATOM 5453 C C . SER A 1 736 ? 26.195 13.535 -43.176 1.00 94.50 736 SER A C 1
ATOM 5455 O O . SER A 1 736 ? 25.053 13.097 -43.164 1.00 94.50 736 SER A O 1
ATOM 5457 N N . ALA A 1 737 ? 26.460 14.799 -43.525 1.00 92.56 737 ALA A N 1
ATOM 5458 C CA . ALA A 1 737 ? 25.458 15.744 -44.042 1.00 92.56 737 ALA A CA 1
ATOM 5459 C C . ALA A 1 737 ? 24.260 16.043 -43.103 1.00 92.56 737 ALA A C 1
ATOM 5461 O O . ALA A 1 737 ? 23.152 16.298 -43.567 1.00 92.56 737 ALA A O 1
ATOM 5462 N N . GLY A 1 738 ? 24.485 16.067 -41.783 1.00 92.88 738 GLY A N 1
ATOM 5463 C CA . GLY A 1 738 ? 23.478 16.507 -40.802 1.00 92.88 738 GLY A CA 1
ATOM 5464 C C . GLY A 1 738 ? 22.488 15.444 -40.309 1.00 92.88 738 GLY A C 1
ATOM 5465 O O . GLY A 1 738 ? 21.604 15.784 -39.531 1.00 92.88 738 GLY A O 1
ATOM 5466 N N . VAL A 1 739 ? 22.635 14.187 -40.736 1.00 96.81 739 VAL A N 1
ATOM 5467 C CA . VAL A 1 739 ? 21.747 13.058 -40.385 1.00 96.81 739 VAL A CA 1
ATOM 5468 C C . VAL A 1 739 ? 21.862 12.625 -38.917 1.00 96.81 739 VAL A C 1
ATOM 5470 O O . VAL A 1 739 ? 22.913 12.806 -38.293 1.00 96.81 739 VAL A O 1
ATOM 5473 N N . SER A 1 740 ? 20.815 11.997 -38.379 1.00 97.25 740 SER A N 1
ATOM 5474 C CA . SER A 1 740 ? 20.728 11.562 -36.973 1.00 97.25 740 SER A CA 1
ATOM 5475 C C . SER A 1 740 ? 20.233 10.112 -36.767 1.00 97.25 740 SER A C 1
ATOM 5477 O O . SER A 1 740 ? 19.385 9.878 -35.908 1.00 97.25 740 SER A O 1
ATOM 5479 N N . PRO A 1 741 ? 20.749 9.109 -37.510 1.00 98.12 741 PRO A N 1
ATOM 5480 C CA . PRO A 1 741 ? 20.291 7.721 -37.420 1.00 98.12 741 PRO A CA 1
ATOM 5481 C C . PRO A 1 741 ? 20.540 7.091 -36.043 1.00 98.12 741 PRO A C 1
ATOM 5483 O O . PRO A 1 741 ? 21.470 7.466 -35.320 1.00 98.12 741 PRO A O 1
ATOM 5486 N N . THR A 1 742 ? 19.747 6.070 -35.719 1.00 97.88 742 THR A N 1
ATOM 5487 C CA . THR A 1 742 ? 19.936 5.253 -34.511 1.00 97.88 742 THR A CA 1
ATOM 5488 C C . THR A 1 742 ? 20.707 3.983 -34.854 1.00 97.88 742 THR A C 1
ATOM 5490 O O . THR A 1 742 ? 20.230 3.145 -35.615 1.00 97.88 742 THR A O 1
ATOM 5493 N N . ILE A 1 743 ? 21.884 3.800 -34.260 1.00 98.50 743 ILE A N 1
ATOM 5494 C CA . ILE A 1 743 ? 22.722 2.605 -34.409 1.00 98.50 743 ILE A CA 1
ATOM 5495 C C . ILE A 1 743 ? 22.684 1.859 -33.073 1.00 98.50 743 ILE A C 1
ATOM 5497 O O . ILE A 1 743 ? 23.216 2.355 -32.078 1.00 98.50 743 ILE A O 1
ATOM 5501 N N . LYS A 1 744 ? 22.039 0.687 -33.026 1.00 96.25 744 LYS A N 1
ATOM 5502 C CA . LYS A 1 744 ? 21.840 -0.066 -31.781 1.00 96.25 744 LYS A CA 1
ATOM 5503 C C . LYS A 1 744 ? 22.230 -1.539 -31.846 1.00 96.25 744 LYS A C 1
ATOM 5505 O O . LYS A 1 744 ? 22.165 -2.169 -32.899 1.00 96.25 744 LYS A O 1
ATOM 5510 N N . ASN A 1 745 ? 22.642 -2.094 -30.704 1.00 95.25 745 ASN A N 1
ATOM 5511 C CA . ASN A 1 745 ? 22.959 -3.519 -30.517 1.00 95.25 745 ASN A CA 1
ATOM 5512 C C . ASN A 1 745 ? 24.029 -4.088 -31.486 1.00 95.25 745 ASN A C 1
ATOM 5514 O O . ASN A 1 745 ? 24.087 -5.298 -31.699 1.00 95.25 745 ASN A O 1
ATOM 5518 N N . CYS A 1 746 ? 24.854 -3.247 -32.121 1.00 97.62 746 CYS A N 1
ATOM 5519 C CA . CYS A 1 746 ? 25.785 -3.665 -33.176 1.00 97.62 746 CYS A CA 1
ATOM 5520 C C . CYS A 1 746 ? 27.200 -3.955 -32.649 1.00 97.62 746 CYS A C 1
ATOM 5522 O O . CYS A 1 746 ? 27.686 -3.286 -31.737 1.00 97.62 746 CYS A O 1
ATOM 5524 N N . ILE A 1 747 ? 27.892 -4.911 -33.275 1.00 96.12 747 ILE A N 1
ATOM 5525 C CA . ILE A 1 747 ? 29.304 -5.237 -33.026 1.00 96.12 747 ILE A CA 1
ATOM 5526 C C . ILE A 1 747 ? 30.114 -4.818 -34.258 1.00 96.12 747 ILE A C 1
ATOM 5528 O O . ILE A 1 747 ? 30.104 -5.511 -35.270 1.00 96.12 747 ILE A O 1
ATOM 5532 N N . ILE A 1 748 ? 30.812 -3.689 -34.195 1.00 98.31 748 ILE A N 1
ATOM 5533 C CA . ILE A 1 748 ? 31.605 -3.134 -35.301 1.00 98.31 748 ILE A CA 1
ATOM 5534 C C . ILE A 1 748 ? 33.077 -3.388 -34.992 1.00 98.31 748 ILE A C 1
ATOM 5536 O O . ILE A 1 748 ? 33.624 -2.795 -34.058 1.00 98.31 748 ILE A O 1
ATOM 5540 N N . ARG A 1 749 ? 33.718 -4.288 -35.741 1.00 95.88 749 ARG A N 1
ATOM 5541 C CA . ARG A 1 749 ? 35.100 -4.699 -35.460 1.00 95.88 749 ARG A CA 1
ATOM 5542 C C . ARG A 1 749 ? 35.909 -5.028 -36.700 1.00 95.88 749 ARG A C 1
ATOM 5544 O O . ARG A 1 749 ? 35.353 -5.278 -37.763 1.00 95.88 749 ARG A O 1
ATOM 5551 N N . ASP A 1 750 ? 37.231 -5.065 -36.550 1.00 96.38 750 ASP A N 1
ATOM 5552 C CA . ASP A 1 750 ? 38.164 -5.425 -37.626 1.00 96.38 750 ASP A CA 1
ATOM 5553 C C . ASP A 1 750 ? 37.963 -4.578 -38.913 1.00 96.38 750 ASP A C 1
ATOM 5555 O O . ASP A 1 750 ? 38.167 -5.070 -40.026 1.00 96.38 750 ASP A O 1
ATOM 5559 N N . CYS A 1 751 ? 37.511 -3.322 -38.774 1.00 98.00 751 CYS A N 1
ATOM 5560 C CA . CYS A 1 751 ? 37.311 -2.363 -39.868 1.00 98.00 751 CYS A CA 1
ATOM 5561 C C . CYS A 1 751 ? 38.425 -1.299 -39.898 1.00 98.00 751 CYS A C 1
ATOM 5563 O O . CYS A 1 751 ? 39.021 -0.981 -38.866 1.00 98.00 751 CYS A O 1
ATOM 5565 N N . HIS A 1 752 ? 38.711 -0.739 -41.079 1.00 95.88 752 HIS A N 1
ATOM 5566 C CA . HIS A 1 752 ? 39.848 0.152 -41.338 1.00 95.88 752 HIS A CA 1
ATOM 5567 C C . HIS A 1 752 ? 39.421 1.428 -42.086 1.00 95.88 752 HIS A C 1
ATOM 5569 O O . HIS A 1 752 ? 38.831 1.372 -43.164 1.00 95.88 752 HIS A O 1
ATOM 5575 N N . ALA A 1 753 ? 39.741 2.597 -41.529 1.00 94.38 753 ALA A N 1
ATOM 5576 C CA . ALA A 1 753 ? 39.712 3.876 -42.239 1.00 94.38 753 ALA A CA 1
ATOM 5577 C C . ALA A 1 753 ? 41.117 4.192 -42.785 1.00 94.38 753 ALA A C 1
ATOM 5579 O O . ALA A 1 753 ? 42.051 4.437 -42.014 1.00 94.38 753 ALA A O 1
ATOM 5580 N N . VAL A 1 754 ? 41.260 4.160 -44.110 1.00 90.88 754 VAL A N 1
ATOM 5581 C CA . VAL A 1 754 ? 42.538 4.229 -44.833 1.00 90.88 754 VAL A CA 1
ATOM 5582 C C . VAL A 1 754 ? 42.805 5.658 -45.300 1.00 90.88 754 VAL A C 1
ATOM 5584 O O . VAL A 1 754 ? 41.938 6.289 -45.910 1.00 90.88 754 VAL A O 1
ATOM 5587 N N . SER A 1 755 ? 44.009 6.173 -45.045 1.00 84.19 755 SER A N 1
ATOM 5588 C CA . SER A 1 755 ? 44.415 7.500 -45.526 1.00 84.19 755 SER A CA 1
ATOM 5589 C C . SER A 1 755 ? 44.990 7.433 -46.941 1.00 84.19 755 SER A C 1
ATOM 5591 O O . SER A 1 755 ? 45.773 6.545 -47.276 1.00 84.19 755 SER A O 1
ATOM 5593 N N . ASP A 1 756 ? 44.659 8.424 -47.769 1.00 77.06 756 ASP A N 1
ATOM 5594 C CA . ASP A 1 756 ? 45.230 8.609 -49.109 1.00 77.06 756 ASP A CA 1
ATOM 5595 C C . ASP A 1 756 ? 46.536 9.440 -49.093 1.00 77.06 756 ASP A C 1
ATOM 5597 O O . ASP A 1 756 ? 47.129 9.723 -50.138 1.00 77.06 756 ASP A O 1
ATOM 5601 N N . GLY A 1 757 ? 47.008 9.821 -47.899 1.00 67.44 757 GLY A N 1
ATOM 5602 C CA . GLY A 1 757 ? 48.148 10.717 -47.709 1.00 67.44 757 GLY A CA 1
ATOM 5603 C C . GLY A 1 757 ? 47.792 12.193 -47.917 1.00 67.44 757 GLY A C 1
ATOM 5604 O O . GLY A 1 757 ? 48.655 12.988 -48.307 1.00 67.44 757 GLY A O 1
ATOM 5605 N N . SER A 1 758 ? 46.529 12.570 -47.694 1.00 65.88 758 SER A N 1
ATOM 5606 C CA . SER A 1 758 ? 46.089 13.963 -47.777 1.00 65.88 758 SER A CA 1
ATOM 5607 C C . SER A 1 758 ? 46.771 14.853 -46.719 1.00 65.88 758 SER A C 1
ATOM 5609 O O . SER A 1 758 ? 47.181 14.392 -45.652 1.00 65.88 758 SER A O 1
ATOM 5611 N N . PRO A 1 759 ? 46.975 16.155 -47.008 1.00 60.53 759 PRO A N 1
ATOM 5612 C CA . PRO A 1 759 ? 47.736 17.033 -46.124 1.00 60.53 759 PRO A CA 1
ATOM 5613 C C . PRO A 1 759 ? 46.957 17.371 -44.833 1.00 60.53 759 PRO A C 1
ATOM 5615 O O . PRO A 1 759 ? 45.728 17.449 -44.891 1.00 60.53 759 PRO A O 1
ATOM 5618 N N . PRO A 1 760 ? 47.628 17.697 -43.701 1.00 53.06 760 PRO A N 1
ATOM 5619 C CA . PRO A 1 760 ? 47.052 17.664 -42.337 1.00 53.06 760 PRO A CA 1
ATOM 5620 C C . PRO A 1 760 ? 45.856 18.583 -41.993 1.00 53.06 760 PRO A C 1
ATOM 5622 O O . PRO A 1 760 ? 45.481 18.672 -40.824 1.00 53.06 760 PRO A O 1
ATOM 5625 N N . GLY A 1 761 ? 45.279 19.290 -42.968 1.00 55.16 761 GLY A N 1
ATOM 5626 C CA . GLY A 1 761 ? 44.056 20.090 -42.833 1.00 55.16 761 GLY A CA 1
ATOM 5627 C C . GLY A 1 761 ? 42.779 19.415 -43.358 1.00 55.16 761 GLY A C 1
ATOM 5628 O O . GLY A 1 761 ? 41.695 19.940 -43.119 1.00 55.16 761 GLY A O 1
ATOM 5629 N N . PHE A 1 762 ? 42.882 18.275 -44.049 1.00 62.75 762 PHE A N 1
ATOM 5630 C CA . PHE A 1 762 ? 41.734 17.477 -44.491 1.00 62.75 762 PHE A CA 1
ATOM 5631 C C . PHE A 1 762 ? 41.721 16.153 -43.717 1.00 62.75 762 PHE A C 1
ATOM 5633 O O . PHE A 1 762 ? 42.654 15.380 -43.891 1.00 62.75 762 PHE A O 1
ATOM 5640 N N . PRO A 1 763 ? 40.720 15.876 -42.860 1.00 65.19 763 PRO A N 1
ATOM 5641 C CA . PRO A 1 763 ? 40.606 14.577 -42.208 1.00 65.19 763 PRO A CA 1
ATOM 5642 C C . PRO A 1 763 ? 40.028 13.542 -43.185 1.00 65.19 763 PRO A C 1
ATOM 5644 O O . PRO A 1 763 ? 38.813 13.496 -43.402 1.00 65.19 763 PRO A O 1
ATOM 5647 N N . ASP A 1 764 ? 40.929 12.761 -43.778 1.00 76.50 764 ASP A N 1
ATOM 5648 C CA . ASP A 1 764 ? 40.743 11.421 -44.347 1.00 76.50 764 ASP A CA 1
ATOM 5649 C C . ASP A 1 764 ? 41.283 10.355 -43.367 1.00 76.50 764 ASP A C 1
ATOM 5651 O O . ASP A 1 764 ? 41.921 10.697 -42.372 1.00 76.50 764 ASP A O 1
ATOM 5655 N N . GLY A 1 765 ? 41.035 9.063 -43.610 1.00 85.50 765 GLY A N 1
ATOM 5656 C CA . GLY A 1 765 ? 41.581 7.968 -42.792 1.00 85.50 765 GLY A CA 1
ATOM 5657 C C . GLY A 1 765 ? 41.135 7.960 -41.322 1.00 85.50 765 GLY A C 1
ATOM 5658 O O . GLY A 1 765 ? 41.861 7.452 -40.467 1.00 85.50 765 GLY A O 1
ATOM 5659 N N . CYS A 1 766 ? 39.981 8.560 -41.002 1.00 90.69 766 CYS A N 1
ATOM 5660 C CA . CYS A 1 766 ? 39.477 8.727 -39.630 1.00 90.69 766 CYS A CA 1
ATOM 5661 C C . CYS A 1 766 ? 38.223 7.889 -39.334 1.00 90.69 766 CYS A C 1
ATOM 5663 O O . CYS A 1 766 ? 37.322 7.810 -40.169 1.00 90.69 766 CYS A O 1
ATOM 5665 N N . GLY A 1 767 ? 38.098 7.373 -38.109 1.00 92.88 767 GLY A N 1
ATOM 5666 C CA . GLY A 1 767 ? 36.929 6.605 -37.668 1.00 92.88 767 GLY A CA 1
ATOM 5667 C C . GLY A 1 767 ? 36.929 5.198 -38.256 1.00 92.88 767 GLY A C 1
ATOM 5668 O O . GLY A 1 767 ? 36.164 4.917 -39.174 1.00 92.88 767 GLY A O 1
ATOM 5669 N N . GLY A 1 768 ? 37.804 4.320 -37.765 1.00 94.06 768 GLY A N 1
ATOM 5670 C CA . GLY A 1 768 ? 37.917 2.938 -38.253 1.00 94.06 768 GLY A CA 1
ATOM 5671 C C . GLY A 1 768 ? 36.614 2.147 -38.116 1.00 94.06 768 GLY A C 1
ATOM 5672 O O . GLY A 1 768 ? 36.162 1.528 -39.074 1.00 94.06 768 GLY A O 1
ATOM 5673 N N . GLY A 1 769 ? 35.966 2.231 -36.953 1.00 97.56 769 GLY A N 1
ATOM 5674 C CA . GLY A 1 769 ? 34.626 1.708 -36.715 1.00 97.56 769 GLY A CA 1
ATOM 5675 C C . GLY A 1 769 ? 33.555 2.648 -37.266 1.00 97.56 769 GLY A C 1
ATOM 5676 O O . GLY A 1 769 ? 32.836 2.287 -38.196 1.00 97.56 769 GLY A O 1
ATOM 5677 N N . ILE A 1 770 ? 33.459 3.864 -36.715 1.00 98.38 770 ILE A N 1
ATOM 5678 C CA . ILE A 1 770 ? 32.440 4.857 -37.092 1.00 98.38 770 ILE A CA 1
ATOM 5679 C C . ILE A 1 770 ? 33.071 6.225 -37.389 1.00 98.38 770 ILE A C 1
ATOM 5681 O O . ILE A 1 770 ? 33.800 6.794 -36.575 1.00 98.38 770 ILE A O 1
ATOM 5685 N N . GLY A 1 771 ? 32.728 6.798 -38.541 1.00 96.19 771 GLY A N 1
ATOM 5686 C CA . GLY A 1 771 ? 32.935 8.207 -38.863 1.00 96.19 771 GLY A CA 1
ATOM 5687 C C . GLY A 1 771 ? 31.632 8.991 -38.702 1.00 96.19 771 GLY A C 1
ATOM 5688 O O . GLY A 1 771 ? 30.592 8.576 -39.204 1.00 96.19 771 GLY A O 1
ATOM 5689 N N . ILE A 1 772 ? 31.684 10.137 -38.030 1.00 96.38 772 ILE A N 1
ATOM 5690 C CA . ILE A 1 772 ? 30.570 11.072 -37.849 1.00 96.38 772 ILE A CA 1
ATOM 5691 C C . ILE A 1 772 ? 31.061 12.448 -38.295 1.00 96.38 772 ILE A C 1
ATOM 5693 O O . ILE A 1 772 ? 31.976 13.031 -37.701 1.00 96.38 772 ILE A O 1
ATOM 5697 N N . ARG A 1 773 ? 30.508 12.947 -39.399 1.00 91.75 773 ARG A N 1
ATOM 5698 C CA . ARG A 1 773 ? 31.032 14.112 -40.117 1.00 91.75 773 ARG A CA 1
ATOM 5699 C C . ARG A 1 773 ? 29.946 15.120 -40.472 1.00 91.75 773 ARG A C 1
ATOM 5701 O O . ARG A 1 773 ? 28.761 14.812 -40.537 1.00 91.75 773 ARG A O 1
ATOM 5708 N N . ASP A 1 774 ? 30.386 16.346 -40.729 1.00 89.56 774 ASP A N 1
ATOM 5709 C CA . ASP A 1 774 ? 29.621 17.413 -41.377 1.00 89.56 774 ASP A CA 1
ATOM 5710 C C . ASP A 1 774 ? 28.248 17.679 -40.724 1.00 89.56 774 ASP A C 1
ATOM 5712 O O . ASP A 1 774 ? 27.242 17.896 -41.394 1.00 89.56 774 ASP A O 1
ATOM 5716 N N . GLY A 1 775 ? 28.232 17.668 -39.384 1.00 89.94 775 GLY A N 1
ATOM 5717 C CA . GLY A 1 775 ? 27.062 17.982 -38.554 1.00 89.94 775 GLY A CA 1
ATOM 5718 C C . GLY A 1 775 ? 26.108 16.814 -38.292 1.00 89.94 775 GLY A C 1
ATOM 5719 O O . GLY A 1 775 ? 25.076 17.015 -37.653 1.00 89.94 775 GLY A O 1
ATOM 5720 N N . ALA A 1 776 ? 26.430 15.603 -38.758 1.00 95.88 776 ALA A N 1
ATOM 5721 C CA . ALA A 1 776 ? 25.694 14.408 -38.362 1.00 95.88 776 ALA A CA 1
ATOM 5722 C C . ALA A 1 776 ? 25.777 14.186 -36.840 1.00 95.88 776 ALA A C 1
ATOM 5724 O O . ALA A 1 776 ? 26.817 14.424 -36.222 1.00 95.88 776 ALA A O 1
ATOM 5725 N N . HIS A 1 777 ? 24.673 13.738 -36.250 1.00 96.81 777 HIS A N 1
ATOM 5726 C CA . HIS A 1 777 ? 24.498 13.570 -34.808 1.00 96.81 777 HIS A CA 1
ATOM 5727 C C . HIS A 1 777 ? 23.666 12.308 -34.501 1.00 96.81 777 HIS A C 1
ATOM 5729 O O . HIS A 1 777 ? 22.526 12.407 -34.053 1.00 96.81 777 HIS A O 1
ATOM 5735 N N . PRO A 1 778 ? 24.206 11.106 -34.794 1.00 98.19 778 PRO A N 1
ATOM 5736 C CA . PRO A 1 778 ? 23.523 9.843 -34.534 1.00 98.19 778 PRO A CA 1
ATOM 5737 C C . PRO A 1 778 ? 23.402 9.538 -33.036 1.00 98.19 778 PRO A C 1
ATOM 5739 O O . PRO A 1 778 ? 24.174 10.043 -32.212 1.00 98.19 778 PRO A O 1
ATOM 5742 N N . THR A 1 779 ? 22.481 8.630 -32.712 1.00 97.69 779 THR A N 1
ATOM 5743 C CA . THR A 1 779 ? 22.418 7.960 -31.406 1.00 97.69 779 THR A CA 1
ATOM 5744 C C . THR A 1 779 ? 23.015 6.562 -31.530 1.00 97.69 779 THR A C 1
ATOM 5746 O O . THR A 1 779 ? 22.508 5.734 -32.283 1.00 97.69 779 THR A O 1
ATOM 5749 N N . ILE A 1 780 ? 24.088 6.292 -30.790 1.00 98.44 780 ILE A N 1
ATOM 5750 C CA . ILE A 1 780 ? 24.761 4.990 -30.709 1.00 98.44 780 ILE A CA 1
ATOM 5751 C C . ILE A 1 780 ? 24.439 4.380 -29.342 1.00 98.44 780 ILE A C 1
ATOM 5753 O O . ILE A 1 780 ? 24.745 4.993 -28.320 1.00 98.44 780 ILE A O 1
ATOM 5757 N N . VAL A 1 781 ? 23.822 3.194 -29.302 1.00 96.50 781 VAL A N 1
ATOM 5758 C CA . VAL A 1 781 ? 23.398 2.559 -28.038 1.00 96.50 781 VAL A CA 1
ATOM 5759 C C . VAL A 1 781 ? 23.606 1.039 -28.020 1.00 96.50 781 VAL A C 1
ATOM 5761 O O . VAL A 1 781 ? 23.443 0.376 -29.042 1.00 96.50 781 VAL A O 1
ATOM 5764 N N . ASN A 1 782 ? 23.986 0.457 -26.878 1.00 95.31 782 ASN A N 1
ATOM 5765 C CA . ASN A 1 782 ? 24.237 -0.990 -26.723 1.00 95.31 782 ASN A CA 1
ATOM 5766 C C . ASN A 1 782 ? 25.259 -1.564 -27.735 1.00 95.31 782 ASN A C 1
ATOM 5768 O O . ASN A 1 782 ? 25.155 -2.719 -28.150 1.00 95.31 782 ASN A O 1
ATOM 5772 N N . CYS A 1 783 ? 26.216 -0.759 -28.204 1.00 97.38 783 CYS A N 1
ATOM 5773 C CA . CYS A 1 783 ? 27.147 -1.164 -29.259 1.00 97.38 783 CYS A CA 1
ATOM 5774 C C . CYS A 1 783 ? 28.503 -1.628 -28.709 1.00 97.38 783 CYS A C 1
ATOM 5776 O O . CYS A 1 783 ? 28.937 -1.225 -27.630 1.00 97.38 783 CYS A O 1
ATOM 5778 N N . ARG A 1 784 ? 29.207 -2.450 -29.490 1.00 95.94 784 ARG A N 1
ATOM 5779 C CA . ARG A 1 784 ? 30.592 -2.872 -29.244 1.00 95.94 784 ARG A CA 1
ATOM 5780 C C . ARG A 1 784 ? 31.451 -2.470 -30.433 1.00 95.94 784 ARG A C 1
ATOM 5782 O O . ARG A 1 784 ? 31.291 -3.013 -31.521 1.00 95.94 784 ARG A O 1
ATOM 5789 N N . ILE A 1 785 ? 32.334 -1.500 -30.242 1.00 98.00 785 ILE A N 1
ATOM 5790 C CA . ILE A 1 785 ? 33.191 -0.929 -31.285 1.00 98.00 785 ILE A CA 1
ATOM 5791 C C . ILE A 1 785 ? 34.624 -1.325 -30.938 1.00 98.00 785 ILE A C 1
ATOM 5793 O O . ILE A 1 785 ? 35.248 -0.720 -30.064 1.00 98.00 785 ILE A O 1
ATOM 5797 N N . GLU A 1 786 ? 35.114 -2.402 -31.556 1.00 94.81 786 GLU A N 1
ATOM 5798 C CA . GLU A 1 786 ? 36.294 -3.131 -31.076 1.00 94.81 786 GLU A CA 1
ATOM 5799 C C . GLU A 1 786 ? 37.363 -3.404 -32.137 1.00 94.81 786 GLU A C 1
ATOM 5801 O O . GLU A 1 786 ? 37.054 -3.802 -33.253 1.00 94.81 786 GLU A O 1
ATOM 5806 N N . ALA A 1 787 ? 38.641 -3.275 -31.770 1.00 94.69 787 ALA A N 1
ATOM 5807 C CA . ALA A 1 787 ? 39.785 -3.660 -32.613 1.00 94.69 787 ALA A CA 1
ATOM 5808 C C . ALA A 1 787 ? 39.826 -3.017 -34.024 1.00 94.69 787 ALA A C 1
ATOM 5810 O O . ALA A 1 787 ? 40.462 -3.545 -34.936 1.00 94.69 787 ALA A O 1
ATOM 5811 N N . ASN A 1 788 ? 39.170 -1.870 -34.214 1.00 97.25 788 ASN A N 1
ATOM 5812 C CA . ASN A 1 788 ? 39.160 -1.140 -35.482 1.00 97.25 788 ASN A CA 1
ATOM 5813 C C . ASN A 1 788 ? 40.405 -0.251 -35.643 1.00 97.25 788 ASN A C 1
ATOM 5815 O O . ASN A 1 788 ? 41.005 0.196 -34.660 1.00 97.25 788 ASN A O 1
ATOM 5819 N N . LEU A 1 789 ? 40.771 0.041 -36.891 1.00 95.06 789 LEU A N 1
ATOM 5820 C CA . LEU A 1 789 ? 41.993 0.746 -37.275 1.00 95.06 789 LEU A CA 1
ATOM 5821 C C . LEU A 1 789 ? 41.691 2.050 -38.026 1.00 95.06 789 LEU A C 1
ATOM 5823 O O . LEU A 1 789 ? 40.845 2.092 -38.914 1.00 95.06 789 LEU A O 1
ATOM 5827 N N . ALA A 1 790 ? 42.425 3.112 -37.722 1.00 93.00 790 ALA A N 1
ATOM 5828 C CA . ALA A 1 790 ? 42.427 4.351 -38.490 1.00 93.00 790 ALA A CA 1
ATOM 5829 C C . ALA A 1 790 ? 43.869 4.770 -38.785 1.00 93.00 790 ALA A C 1
ATOM 5831 O O . ALA A 1 790 ? 44.692 4.857 -37.870 1.00 93.00 790 ALA A O 1
ATOM 5832 N N . ASP A 1 791 ? 44.178 5.065 -40.046 1.00 90.12 791 ASP A N 1
ATOM 5833 C CA . ASP A 1 791 ? 45.501 5.579 -40.420 1.00 90.12 791 ASP A CA 1
ATOM 5834 C C . ASP A 1 791 ? 45.736 6.995 -39.884 1.00 90.12 791 ASP A C 1
ATOM 5836 O O . ASP A 1 791 ? 46.872 7.353 -39.574 1.00 90.12 791 ASP A O 1
ATOM 5840 N N . ALA A 1 792 ? 44.664 7.776 -39.719 1.00 86.00 792 ALA A N 1
ATOM 5841 C CA . ALA A 1 792 ? 44.691 9.097 -39.109 1.00 86.00 792 ALA A CA 1
ATOM 5842 C C . ALA A 1 792 ? 44.203 9.068 -37.647 1.00 86.00 792 ALA A C 1
ATOM 5844 O O . ALA A 1 792 ? 45.019 8.919 -36.739 1.00 86.00 792 ALA A O 1
ATOM 5845 N N . ARG A 1 793 ? 42.900 9.255 -37.387 1.00 86.94 793 ARG A N 1
ATOM 5846 C CA . ARG A 1 793 ? 42.367 9.546 -36.035 1.00 86.94 793 ARG A CA 1
ATOM 5847 C C . ARG A 1 793 ? 41.170 8.675 -35.677 1.00 86.94 793 ARG A C 1
ATOM 5849 O O . ARG A 1 793 ? 40.289 8.492 -36.513 1.00 86.94 793 ARG A O 1
ATOM 5856 N N . ALA A 1 794 ? 41.117 8.232 -34.420 1.00 87.94 794 ALA A N 1
ATOM 5857 C CA . ALA A 1 794 ? 40.120 7.322 -33.861 1.00 87.94 794 ALA A CA 1
ATOM 5858 C C . ALA A 1 794 ? 39.941 6.036 -34.677 1.00 87.94 794 ALA A C 1
ATOM 5860 O O . ALA A 1 794 ? 39.185 5.985 -35.645 1.00 87.94 794 ALA A O 1
ATOM 5861 N N . GLY A 1 795 ? 40.582 4.960 -34.222 1.00 88.81 795 GLY A N 1
ATOM 5862 C CA . GLY A 1 795 ? 40.201 3.620 -34.654 1.00 88.81 795 GLY A CA 1
ATOM 5863 C C . GLY A 1 795 ? 38.731 3.343 -34.327 1.00 88.81 795 GLY A C 1
ATOM 5864 O O . GLY A 1 795 ? 38.030 2.798 -35.163 1.00 88.81 795 GLY A O 1
ATOM 5865 N N . GLY A 1 796 ? 38.237 3.784 -33.164 1.00 96.12 796 GLY A N 1
ATOM 5866 C CA . GLY A 1 796 ? 36.837 3.628 -32.758 1.00 96.12 796 GLY A CA 1
ATOM 5867 C C . GLY A 1 796 ? 35.886 4.597 -33.470 1.00 96.12 796 GLY A C 1
ATOM 5868 O O . GLY A 1 796 ? 35.292 4.245 -34.489 1.00 96.12 796 GLY A O 1
ATOM 5869 N N . ILE A 1 797 ? 35.715 5.804 -32.915 1.00 97.62 797 ILE A N 1
ATOM 5870 C CA . ILE A 1 797 ? 34.726 6.802 -33.366 1.00 97.62 797 ILE A CA 1
ATOM 5871 C C . ILE A 1 797 ? 35.379 8.168 -33.625 1.00 97.62 797 ILE A C 1
ATOM 5873 O O . ILE A 1 797 ? 35.945 8.778 -32.715 1.00 97.62 797 ILE A O 1
ATOM 5877 N N . PHE A 1 798 ? 35.248 8.695 -34.844 1.00 94.31 798 PHE A N 1
ATOM 5878 C CA . PHE A 1 798 ? 35.668 10.060 -35.188 1.00 94.31 798 PHE A CA 1
ATOM 5879 C C . PHE A 1 798 ? 34.464 10.995 -35.343 1.00 94.31 798 PHE A C 1
ATOM 5881 O O . PHE A 1 798 ? 33.711 10.866 -36.302 1.00 94.31 798 PHE A O 1
ATOM 5888 N N . CYS A 1 799 ? 34.317 11.967 -34.443 1.00 93.69 799 CYS A N 1
ATOM 5889 C CA . CYS A 1 799 ? 33.260 12.978 -34.434 1.00 93.69 799 CYS A CA 1
ATOM 5890 C C . CYS A 1 799 ? 33.788 14.327 -34.940 1.00 93.69 799 CYS A C 1
ATOM 5892 O O . CYS A 1 799 ? 34.759 14.859 -34.398 1.00 93.69 799 CYS A O 1
ATOM 5894 N N . SER A 1 800 ? 33.149 14.916 -35.954 1.00 89.31 800 SER A N 1
ATOM 5895 C CA . SER A 1 800 ? 33.583 16.1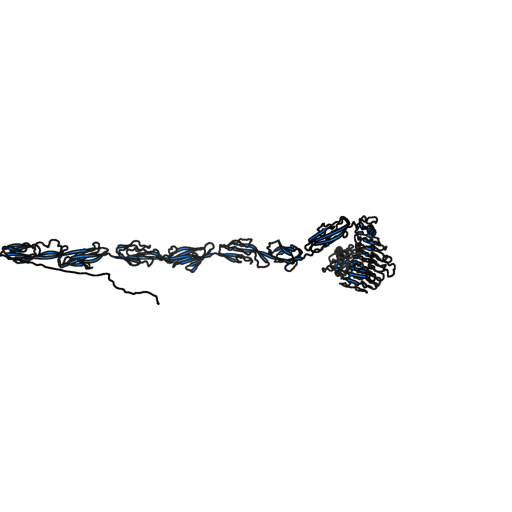95 -36.529 1.00 89.31 800 SER A CA 1
ATOM 5896 C C . SER A 1 800 ? 32.464 17.026 -37.157 1.00 89.31 800 SER A C 1
ATOM 5898 O O . SER A 1 800 ? 31.497 16.502 -37.710 1.00 89.31 800 SER A O 1
ATOM 5900 N N . GLY A 1 801 ? 32.642 18.348 -37.143 1.00 87.69 801 GLY A N 1
ATOM 5901 C CA . GLY A 1 801 ? 31.749 19.299 -37.807 1.00 87.69 801 GLY A CA 1
ATOM 5902 C C . GLY A 1 801 ? 31.251 20.377 -36.852 1.00 87.69 801 GLY A C 1
ATOM 5903 O O . GLY A 1 801 ? 32.026 20.902 -36.048 1.00 87.69 801 GLY A O 1
ATOM 5904 N N . HIS A 1 802 ? 29.971 20.728 -36.967 1.00 91.12 802 HIS A N 1
ATOM 5905 C CA . HIS A 1 802 ? 29.265 21.530 -35.977 1.00 91.12 802 HIS A CA 1
ATOM 5906 C C . HIS A 1 802 ? 28.045 20.752 -35.491 1.00 91.12 802 HIS A C 1
ATOM 5908 O O . HIS A 1 802 ? 27.155 20.462 -36.284 1.00 91.12 802 HIS A O 1
ATOM 5914 N N . VAL A 1 803 ? 28.025 20.435 -34.200 1.00 93.00 803 VAL A N 1
ATOM 5915 C CA . VAL A 1 803 ? 26.924 19.769 -33.500 1.00 93.00 803 VAL A CA 1
ATOM 5916 C C . VAL A 1 803 ? 26.709 20.552 -32.201 1.00 93.00 803 VAL A C 1
ATOM 5918 O O . VAL A 1 803 ? 27.656 20.628 -31.415 1.00 93.00 803 VAL A O 1
ATOM 5921 N N . PRO A 1 804 ? 25.550 21.202 -31.987 1.00 89.56 804 PRO A N 1
ATOM 5922 C CA . PRO A 1 804 ? 25.289 21.994 -30.789 1.00 89.56 804 PRO A CA 1
ATOM 5923 C C . PRO A 1 804 ? 24.965 21.108 -29.578 1.00 89.56 804 PRO A C 1
ATOM 5925 O O . PRO A 1 804 ? 24.670 19.923 -29.696 1.00 89.56 804 PRO A O 1
ATOM 5928 N N . ASP A 1 805 ? 25.000 21.704 -28.390 1.00 87.56 805 ASP A N 1
ATOM 5929 C CA . ASP A 1 805 ? 24.691 21.053 -27.109 1.00 87.56 805 ASP A CA 1
ATOM 5930 C C . ASP A 1 805 ? 23.195 20.764 -26.905 1.00 87.56 805 ASP A C 1
ATOM 5932 O O . ASP A 1 805 ? 22.845 19.951 -26.058 1.00 87.56 805 ASP A O 1
ATOM 5936 N N . THR A 1 806 ? 22.317 21.354 -27.717 1.00 90.19 806 THR A N 1
ATOM 5937 C CA . THR A 1 806 ? 20.884 21.018 -27.769 1.00 90.19 806 THR A CA 1
ATOM 5938 C C . THR A 1 806 ? 20.585 19.697 -28.483 1.00 90.19 806 THR A C 1
ATOM 5940 O O . THR A 1 806 ? 19.509 19.140 -28.293 1.00 90.19 806 THR A O 1
ATOM 5943 N N . THR A 1 807 ? 21.498 19.213 -29.330 1.00 92.25 807 THR A N 1
ATOM 5944 C CA . THR A 1 807 ? 21.355 17.972 -30.115 1.00 92.25 807 THR A CA 1
ATOM 5945 C C . THR A 1 807 ? 22.721 17.276 -30.241 1.00 92.25 807 THR A C 1
ATOM 5947 O O . THR A 1 807 ? 23.274 17.216 -31.342 1.00 92.25 807 THR A O 1
ATOM 5950 N N . PRO A 1 808 ? 23.327 16.824 -29.124 1.00 95.06 808 PRO A N 1
ATOM 5951 C CA . PRO A 1 808 ? 24.650 16.206 -29.137 1.00 95.06 808 PRO A CA 1
ATOM 5952 C C . PRO A 1 808 ? 24.630 14.847 -29.847 1.00 95.06 808 PRO A C 1
ATOM 5954 O O . PRO A 1 808 ? 23.600 14.175 -29.903 1.00 95.06 808 PRO A O 1
ATOM 5957 N N . ILE A 1 809 ? 25.798 14.402 -30.317 1.00 98.12 809 ILE A N 1
ATOM 5958 C CA . ILE A 1 809 ? 26.020 12.986 -30.645 1.00 98.12 809 ILE A CA 1
ATOM 5959 C C . ILE A 1 809 ? 25.874 12.193 -29.342 1.00 98.12 809 ILE A C 1
ATOM 5961 O O . ILE A 1 809 ? 26.590 12.478 -28.379 1.00 98.12 809 ILE A O 1
ATOM 5965 N N . LYS A 1 810 ? 24.975 11.209 -29.304 1.00 97.56 810 LYS A N 1
ATOM 5966 C CA . LYS A 1 810 ? 24.736 10.384 -28.112 1.00 97.56 810 LYS A CA 1
ATOM 5967 C C . LYS A 1 810 ? 25.450 9.048 -28.254 1.00 97.56 810 LYS A C 1
ATOM 5969 O O . LYS A 1 810 ? 25.268 8.357 -29.254 1.00 97.56 810 LYS A O 1
ATOM 5974 N N . ILE A 1 811 ? 26.233 8.672 -27.249 1.00 98.44 811 ILE A N 1
ATOM 5975 C CA . ILE A 1 811 ? 26.881 7.363 -27.146 1.00 98.44 811 ILE A CA 1
ATOM 5976 C C . ILE A 1 811 ? 26.511 6.794 -25.777 1.00 98.44 811 ILE A C 1
ATOM 5978 O O . ILE A 1 811 ? 26.892 7.348 -24.749 1.00 98.44 811 ILE A O 1
ATOM 5982 N N . VAL A 1 812 ? 25.723 5.722 -25.748 1.00 97.75 812 VAL A N 1
ATOM 5983 C CA . VAL A 1 812 ? 25.116 5.221 -24.510 1.00 97.75 812 VAL A CA 1
ATOM 5984 C C . VAL A 1 812 ? 25.326 3.719 -24.368 1.00 97.75 812 VAL A C 1
ATOM 5986 O O . VAL A 1 812 ? 25.211 2.985 -25.347 1.00 97.75 812 VAL A O 1
ATOM 5989 N N . ASN A 1 813 ? 25.632 3.243 -23.159 1.00 97.06 813 ASN A N 1
ATOM 5990 C CA . ASN A 1 813 ? 25.737 1.812 -22.845 1.00 97.06 813 ASN A CA 1
ATOM 5991 C C . ASN A 1 813 ? 26.621 1.034 -23.848 1.00 97.06 813 ASN A C 1
ATOM 5993 O O . ASN A 1 813 ? 26.231 0.002 -24.387 1.00 97.06 813 ASN A O 1
ATOM 5997 N N . THR A 1 814 ? 27.762 1.620 -24.223 1.00 98.06 814 THR A N 1
ATOM 5998 C CA . THR A 1 814 ? 28.549 1.215 -25.398 1.00 98.06 814 THR A CA 1
ATOM 5999 C C . THR A 1 814 ? 30.006 0.956 -25.021 1.00 98.06 814 THR A C 1
ATOM 6001 O O . THR A 1 814 ? 30.637 1.736 -24.305 1.00 98.06 814 THR A O 1
ATOM 6004 N N . VAL A 1 815 ? 30.554 -0.145 -25.534 1.00 97.44 815 VAL A N 1
ATOM 6005 C CA . VAL A 1 815 ? 31.960 -0.535 -25.381 1.00 97.44 815 VAL A CA 1
ATOM 6006 C C . VAL A 1 815 ? 32.761 -0.005 -26.567 1.00 97.44 815 VAL A C 1
ATOM 6008 O O . VAL A 1 815 ? 32.400 -0.239 -27.720 1.00 97.44 815 VAL A O 1
ATOM 6011 N N . ILE A 1 816 ? 33.871 0.678 -26.293 1.00 97.94 816 ILE A N 1
ATOM 6012 C CA . ILE A 1 816 ? 34.805 1.198 -27.299 1.00 97.94 816 ILE A CA 1
ATOM 6013 C C . ILE A 1 816 ? 36.204 0.751 -26.889 1.00 97.94 816 ILE A C 1
ATOM 6015 O O . ILE A 1 816 ? 36.835 1.387 -26.044 1.00 97.94 816 ILE A O 1
ATOM 6019 N N . ALA A 1 817 ? 36.686 -0.364 -27.436 1.00 95.69 817 ALA A N 1
ATOM 6020 C CA . ALA A 1 817 ? 37.871 -1.022 -26.893 1.00 95.69 817 ALA A CA 1
ATOM 6021 C C . ALA A 1 817 ? 38.858 -1.563 -27.933 1.00 95.69 817 ALA A C 1
ATOM 6023 O O . ALA A 1 817 ? 38.492 -1.953 -29.038 1.00 95.69 817 ALA A O 1
ATOM 6024 N N . LEU A 1 818 ? 40.142 -1.615 -27.567 1.00 94.00 818 LEU A N 1
ATOM 6025 C CA . LEU A 1 818 ? 41.227 -2.172 -28.396 1.00 94.00 818 LEU A CA 1
ATOM 6026 C C . LEU A 1 818 ? 41.419 -1.494 -29.776 1.00 94.00 818 LEU A C 1
ATOM 6028 O O . LEU A 1 818 ? 42.164 -2.008 -30.611 1.00 94.00 818 LEU A O 1
ATOM 6032 N N . ASN A 1 819 ? 40.769 -0.356 -30.044 1.00 95.25 819 ASN A N 1
ATOM 6033 C CA . ASN A 1 819 ? 40.853 0.340 -31.329 1.00 95.25 819 ASN A CA 1
ATOM 6034 C C . ASN A 1 819 ? 42.146 1.163 -31.438 1.00 95.25 819 ASN A C 1
ATOM 6036 O O . ASN A 1 819 ? 42.675 1.643 -30.431 1.00 95.25 819 ASN A O 1
ATOM 6040 N N . ARG A 1 820 ? 42.643 1.379 -32.663 1.00 92.62 820 ARG A N 1
ATOM 6041 C CA . ARG A 1 820 ? 43.935 2.035 -32.909 1.00 92.62 820 ARG A CA 1
ATOM 6042 C C . ARG A 1 820 ? 43.862 3.169 -33.931 1.00 92.62 820 ARG A C 1
ATOM 6044 O O . ARG A 1 820 ? 43.389 2.967 -35.043 1.00 92.62 820 ARG A O 1
ATOM 6051 N N . GLY A 1 821 ? 44.388 4.339 -33.572 1.00 90.25 821 GLY A N 1
ATOM 6052 C CA . GLY A 1 821 ? 44.629 5.465 -34.482 1.00 90.25 821 GLY A CA 1
ATOM 6053 C C . GLY A 1 821 ? 46.131 5.660 -34.688 1.00 90.25 821 GLY A C 1
ATOM 6054 O O . GLY A 1 821 ? 46.860 5.779 -33.708 1.00 90.25 821 GLY A O 1
ATOM 6055 N N . ASN A 1 822 ? 46.617 5.652 -35.930 1.00 86.69 822 ASN A N 1
ATOM 6056 C CA . ASN A 1 822 ? 48.055 5.683 -36.240 1.00 86.69 822 ASN A CA 1
ATOM 6057 C C . ASN A 1 822 ? 48.625 7.091 -36.509 1.00 86.69 822 ASN A C 1
ATOM 6059 O O . ASN A 1 822 ? 49.847 7.247 -36.525 1.00 86.69 822 ASN A O 1
ATOM 6063 N N . GLY A 1 823 ? 47.772 8.086 -36.760 1.00 75.94 823 GLY A N 1
ATOM 6064 C CA . GLY A 1 823 ? 48.163 9.426 -37.192 1.00 75.94 823 GLY A CA 1
ATOM 6065 C C . GLY A 1 823 ? 48.373 10.420 -36.051 1.00 75.94 823 GLY A C 1
ATOM 6066 O O . GLY A 1 823 ? 48.584 10.050 -34.900 1.00 75.94 823 GLY A O 1
ATOM 6067 N N . THR A 1 824 ? 48.345 11.713 -36.391 1.00 71.75 824 THR A N 1
ATOM 6068 C CA . THR A 1 824 ? 48.655 12.813 -35.461 1.00 71.75 824 THR A CA 1
ATOM 6069 C C . THR A 1 824 ? 47.409 13.606 -35.052 1.00 71.75 824 THR A C 1
ATOM 6071 O O . THR A 1 824 ? 46.564 13.938 -35.900 1.00 71.75 824 THR A O 1
ATOM 6074 N N . TYR A 1 825 ? 47.350 13.990 -33.774 1.00 71.56 825 TYR A N 1
ATOM 6075 C CA . TYR A 1 825 ? 46.260 14.732 -33.129 1.00 71.56 825 TYR A CA 1
ATOM 6076 C C . TYR A 1 825 ? 44.944 13.941 -33.066 1.00 71.56 825 TYR A C 1
ATOM 6078 O O . TYR A 1 825 ? 43.942 14.344 -33.653 1.00 71.56 825 TYR A O 1
ATOM 6086 N N . GLY A 1 826 ? 44.937 12.787 -32.398 1.00 72.81 826 GLY A N 1
ATOM 6087 C CA . GLY A 1 826 ? 43.718 11.999 -32.198 1.00 72.81 826 GLY A CA 1
ATOM 6088 C C . GLY A 1 826 ? 43.917 10.742 -31.357 1.00 72.81 826 GLY A C 1
ATOM 6089 O O . GLY A 1 826 ? 45.029 10.251 -31.204 1.00 72.81 826 GLY A O 1
ATOM 6090 N N . ALA A 1 827 ? 42.810 10.216 -30.839 1.00 82.81 827 ALA A N 1
ATOM 6091 C CA . ALA A 1 827 ? 42.784 9.021 -30.003 1.00 82.81 827 ALA A CA 1
ATOM 6092 C C . ALA A 1 827 ? 42.837 7.710 -30.795 1.00 82.81 827 ALA A C 1
ATOM 6094 O O . ALA A 1 827 ? 42.621 7.681 -32.010 1.00 82.81 827 ALA A O 1
ATOM 6095 N N . GLY A 1 828 ? 43.015 6.602 -30.072 1.00 84.94 828 GLY A N 1
ATOM 6096 C CA . GLY A 1 828 ? 42.620 5.275 -30.539 1.00 84.94 828 GLY A CA 1
ATOM 6097 C C . GLY A 1 828 ? 41.108 5.058 -30.436 1.00 84.94 828 GLY A C 1
ATOM 6098 O O . GLY A 1 828 ? 40.501 4.578 -31.391 1.00 84.94 828 GLY A O 1
ATOM 6099 N N . GLY A 1 829 ? 40.500 5.453 -29.310 1.00 93.69 829 GLY A N 1
ATOM 6100 C CA . GLY A 1 829 ? 39.075 5.262 -29.023 1.00 93.69 829 GLY A CA 1
ATOM 6101 C C . GLY A 1 829 ? 38.176 6.290 -29.712 1.00 93.69 829 GLY A C 1
ATOM 6102 O O . GLY A 1 829 ? 37.666 6.031 -30.801 1.00 93.69 829 GLY A O 1
ATOM 6103 N N . VAL A 1 830 ? 37.972 7.452 -29.084 1.00 94.62 830 VAL A N 1
ATOM 6104 C CA . VAL A 1 830 ? 37.049 8.506 -29.552 1.00 94.62 830 VAL A CA 1
ATOM 6105 C C . VAL A 1 830 ? 37.791 9.817 -29.808 1.00 94.62 830 VAL A C 1
ATOM 6107 O O . VAL A 1 830 ? 38.566 10.272 -28.975 1.00 94.62 830 VAL A O 1
ATOM 6110 N N . THR A 1 831 ? 37.558 10.464 -30.949 1.00 91.75 831 THR A N 1
ATOM 6111 C CA . THR A 1 831 ? 38.103 11.802 -31.254 1.00 91.75 831 THR A CA 1
ATOM 6112 C C . THR A 1 831 ? 36.983 12.780 -31.571 1.00 91.75 831 THR A C 1
ATOM 6114 O O . THR A 1 831 ? 36.147 12.487 -32.417 1.00 91.75 831 THR A O 1
ATOM 6117 N N . ILE A 1 832 ? 36.985 13.949 -30.929 1.00 91.19 832 ILE A N 1
ATOM 6118 C CA . ILE A 1 832 ? 35.948 14.981 -31.035 1.00 91.19 832 ILE A CA 1
ATOM 6119 C C . ILE A 1 832 ? 36.578 16.273 -31.555 1.00 91.19 832 ILE A C 1
ATOM 6121 O O . ILE A 1 832 ? 37.414 16.883 -30.889 1.00 91.19 832 ILE A O 1
ATOM 6125 N N . TRP A 1 833 ? 36.173 16.697 -32.752 1.00 87.06 833 TRP A N 1
ATOM 6126 C CA . TRP A 1 833 ? 36.833 17.760 -33.510 1.00 87.06 833 TRP A CA 1
ATOM 6127 C C . TRP A 1 833 ? 35.846 18.858 -33.934 1.00 87.06 833 TRP A C 1
ATOM 6129 O O . TRP A 1 833 ? 35.138 18.741 -34.940 1.00 87.06 833 TRP A O 1
ATOM 6139 N N . GLY A 1 834 ? 35.798 19.952 -33.170 1.00 83.56 834 GLY A N 1
ATOM 6140 C CA . GLY A 1 834 ? 34.976 21.117 -33.512 1.00 83.56 834 GLY A CA 1
ATOM 6141 C C . GLY A 1 834 ? 35.506 21.898 -34.724 1.00 83.56 834 GLY A C 1
ATOM 6142 O O . GLY A 1 834 ? 36.688 21.847 -35.071 1.00 83.56 834 GLY A O 1
ATOM 6143 N N . SER A 1 835 ? 34.630 22.654 -35.388 1.00 81.00 835 SER A N 1
ATOM 6144 C CA . SER A 1 835 ? 34.958 23.424 -36.602 1.00 81.00 835 SER A CA 1
ATOM 6145 C C . SER A 1 835 ? 35.460 24.841 -36.294 1.00 81.00 835 SER A C 1
ATOM 6147 O O . SER A 1 835 ? 35.036 25.820 -36.915 1.00 81.00 835 SER A O 1
ATOM 6149 N N . GLY A 1 836 ? 36.370 24.953 -35.324 1.00 73.56 836 GLY A N 1
ATOM 6150 C CA . GLY A 1 836 ? 36.958 26.214 -34.870 1.00 73.56 836 GLY A CA 1
ATOM 6151 C C . GLY A 1 836 ? 36.130 26.954 -33.810 1.00 73.56 836 GLY A C 1
ATOM 6152 O O . GLY A 1 836 ? 35.080 26.495 -33.367 1.00 73.56 836 GLY A O 1
ATOM 6153 N N . LEU A 1 837 ? 36.620 28.134 -33.408 1.00 71.62 837 LEU A N 1
ATOM 6154 C CA . LEU A 1 837 ? 36.261 28.846 -32.165 1.00 71.62 837 LEU A CA 1
ATOM 6155 C C . LEU A 1 837 ? 34.821 29.412 -32.063 1.00 71.62 837 LEU A C 1
ATOM 6157 O O . LEU A 1 837 ? 34.553 30.268 -31.223 1.00 71.62 837 LEU A O 1
ATOM 6161 N N . THR A 1 838 ? 33.897 28.979 -32.919 1.00 79.50 838 THR A N 1
ATOM 6162 C CA . THR A 1 838 ? 32.462 29.325 -32.861 1.00 79.50 838 THR A CA 1
ATOM 6163 C C . THR A 1 838 ? 31.535 28.165 -33.241 1.00 79.50 838 THR A C 1
ATOM 6165 O O . THR A 1 838 ? 30.322 28.352 -33.298 1.00 79.50 838 THR A O 1
ATOM 6168 N N . LYS A 1 839 ? 32.078 26.973 -33.522 1.00 85.31 839 LYS A N 1
ATOM 6169 C CA . LYS A 1 839 ? 31.330 25.820 -34.041 1.00 85.31 839 LYS A CA 1
ATOM 6170 C C . LYS A 1 839 ? 31.708 24.549 -33.278 1.00 85.31 839 LYS A C 1
ATOM 6172 O O . LYS A 1 839 ? 32.506 23.757 -33.784 1.00 85.31 839 LYS A O 1
ATOM 6177 N N . PRO A 1 840 ? 31.168 24.355 -32.062 1.00 87.69 840 PRO A N 1
ATOM 6178 C CA . PRO A 1 840 ? 31.453 23.167 -31.275 1.00 87.69 840 PRO A CA 1
ATOM 6179 C C . PRO A 1 840 ? 30.955 21.896 -31.964 1.00 87.69 840 PRO A C 1
ATOM 6181 O O . PRO A 1 840 ? 30.023 21.939 -32.771 1.00 87.69 840 PRO A O 1
ATOM 6184 N N . CYS A 1 841 ? 31.575 20.775 -31.607 1.00 91.19 841 CYS A N 1
ATOM 6185 C CA . CYS A 1 841 ? 31.058 19.431 -31.837 1.00 91.19 841 CYS A CA 1
ATOM 6186 C C . CYS A 1 841 ? 30.770 18.830 -30.457 1.00 91.19 841 CYS A C 1
ATOM 6188 O O . CYS A 1 841 ? 31.710 18.582 -29.703 1.00 91.19 841 CYS A O 1
ATOM 6190 N N . CYS A 1 842 ? 29.497 18.675 -30.104 1.00 93.06 842 CYS A N 1
ATOM 6191 C CA . CYS A 1 842 ? 29.069 18.186 -28.795 1.00 93.06 842 CYS A CA 1
ATOM 6192 C C . CYS A 1 842 ? 28.824 16.673 -28.814 1.00 93.06 842 CYS A C 1
ATOM 6194 O O . CYS A 1 842 ? 28.118 16.170 -29.690 1.00 93.06 842 CYS A O 1
ATOM 6196 N N . VAL A 1 843 ? 29.375 15.968 -27.825 1.00 96.00 843 VAL A N 1
ATOM 6197 C CA . VAL A 1 843 ? 29.137 14.539 -27.58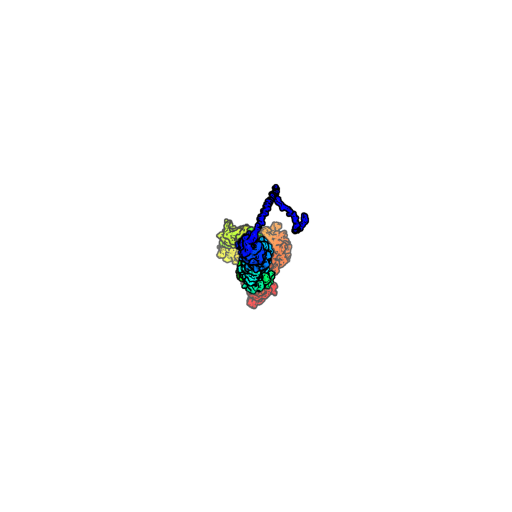3 1.00 96.00 843 VAL A CA 1
ATOM 6198 C C . VAL A 1 843 ? 28.714 14.330 -26.131 1.00 96.00 843 VAL A C 1
ATOM 6200 O O . VAL A 1 843 ? 29.292 14.924 -25.219 1.00 96.00 843 VAL A O 1
ATOM 6203 N N . GLU A 1 844 ? 27.724 13.472 -25.924 1.00 96.62 844 GLU A N 1
ATOM 6204 C CA . GLU A 1 844 ? 27.304 12.977 -24.617 1.00 96.62 844 GLU A CA 1
ATOM 6205 C C . GLU A 1 844 ? 27.557 11.466 -24.553 1.00 96.62 844 GLU A C 1
ATOM 6207 O O . GLU A 1 844 ? 27.055 10.706 -25.383 1.00 96.62 844 GLU A O 1
ATOM 6212 N N . MET A 1 845 ? 28.373 11.047 -23.585 1.00 97.81 845 MET A N 1
ATOM 6213 C CA . MET A 1 845 ? 28.735 9.656 -23.324 1.00 97.81 845 MET A CA 1
ATOM 6214 C C . MET A 1 845 ? 28.171 9.225 -21.971 1.00 97.81 845 MET A C 1
ATOM 6216 O O . MET A 1 845 ? 28.476 9.848 -20.956 1.00 97.81 845 MET A O 1
ATOM 6220 N N . VAL A 1 846 ? 27.358 8.168 -21.936 1.00 97.50 846 VAL A N 1
ATOM 6221 C CA . VAL A 1 846 ? 26.759 7.664 -20.686 1.00 97.50 846 VAL A CA 1
ATOM 6222 C C . VAL A 1 846 ? 26.850 6.144 -20.615 1.00 97.50 846 VAL A C 1
ATOM 6224 O O . VAL A 1 846 ? 26.667 5.477 -21.632 1.00 97.50 846 VAL A O 1
ATOM 6227 N N . ASN A 1 847 ? 27.108 5.573 -19.435 1.00 97.38 847 ASN A N 1
ATOM 6228 C CA . ASN A 1 847 ? 27.181 4.118 -19.230 1.00 97.38 847 ASN A CA 1
ATOM 6229 C C . ASN A 1 847 ? 28.205 3.427 -20.165 1.00 97.38 847 ASN A C 1
ATOM 6231 O O . ASN A 1 847 ? 28.000 2.302 -20.598 1.00 97.38 847 ASN A O 1
ATOM 6235 N N . CYS A 1 848 ? 29.274 4.104 -20.589 1.00 98.12 848 CYS A N 1
ATOM 6236 C CA . CYS A 1 848 ? 30.201 3.590 -21.606 1.00 98.12 848 CYS A CA 1
ATOM 6237 C C . CYS A 1 848 ? 31.451 2.945 -20.995 1.00 98.12 848 CYS A C 1
ATOM 6239 O O . CYS A 1 848 ? 31.879 3.321 -19.908 1.00 98.12 848 CYS A O 1
ATOM 6241 N N . THR A 1 849 ? 32.090 2.030 -21.729 1.00 97.56 849 THR A N 1
ATOM 6242 C CA . THR A 1 849 ? 33.387 1.440 -21.345 1.00 97.56 849 THR A CA 1
ATOM 6243 C C . THR A 1 849 ? 34.415 1.671 -22.451 1.00 97.56 849 THR A C 1
ATOM 6245 O O . THR A 1 849 ? 34.366 1.030 -23.500 1.00 97.56 849 THR A O 1
ATOM 6248 N N . VAL A 1 850 ? 35.357 2.588 -22.223 1.00 96.00 850 VAL A N 1
ATOM 6249 C CA . VAL A 1 850 ? 36.418 2.975 -23.162 1.00 96.00 850 VAL A CA 1
ATOM 6250 C C . VAL A 1 850 ? 37.764 2.465 -22.638 1.00 96.00 850 VAL A C 1
ATOM 6252 O O . VAL A 1 850 ? 38.312 3.029 -21.691 1.00 96.00 850 VAL A O 1
ATOM 6255 N N . THR A 1 851 ? 38.309 1.384 -23.208 1.00 94.31 851 THR A N 1
ATOM 6256 C CA . THR A 1 851 ? 39.497 0.722 -22.630 1.00 94.31 851 THR A CA 1
ATOM 6257 C C . THR A 1 851 ? 40.431 0.052 -23.638 1.00 94.31 851 THR A C 1
ATOM 6259 O O . THR A 1 851 ? 40.013 -0.454 -24.678 1.00 94.31 851 THR A O 1
ATOM 6262 N N . GLY A 1 852 ? 41.732 0.055 -23.338 1.00 91.69 852 GLY A N 1
ATOM 6263 C CA . GLY A 1 852 ? 42.755 -0.614 -24.144 1.00 91.69 852 GLY A CA 1
ATOM 6264 C C . GLY A 1 852 ? 42.962 -0.030 -25.547 1.00 91.69 852 GLY A C 1
ATOM 6265 O O . GLY A 1 852 ? 43.613 -0.667 -26.374 1.00 91.69 852 GLY A O 1
ATOM 6266 N N . ASN A 1 853 ? 42.407 1.148 -25.849 1.00 93.06 853 ASN A N 1
ATOM 6267 C CA . ASN A 1 853 ? 42.593 1.808 -27.141 1.00 93.06 853 ASN A CA 1
ATOM 6268 C C . ASN A 1 853 ? 43.996 2.438 -27.245 1.00 93.06 853 ASN A C 1
ATOM 6270 O O . ASN A 1 853 ? 44.581 2.840 -26.237 1.00 93.06 853 ASN A O 1
ATOM 6274 N N . GLY A 1 854 ? 44.530 2.535 -28.467 1.00 89.56 854 GLY A N 1
ATOM 6275 C CA . GLY A 1 854 ? 45.902 2.975 -28.739 1.00 89.56 854 GLY A CA 1
ATOM 6276 C C . GLY A 1 854 ? 46.013 4.141 -29.728 1.00 89.56 854 GLY A C 1
ATOM 6277 O O . GLY A 1 854 ? 45.597 4.009 -30.879 1.00 89.56 854 GLY A O 1
ATOM 6278 N N . ALA A 1 855 ? 46.646 5.243 -29.326 1.00 86.88 855 ALA A N 1
ATOM 6279 C CA . ALA A 1 855 ? 47.095 6.309 -30.228 1.00 86.88 855 ALA A CA 1
ATOM 6280 C C . ALA A 1 855 ? 48.564 6.115 -30.657 1.00 86.88 855 ALA A C 1
ATOM 6282 O O . ALA A 1 855 ? 49.408 5.662 -29.879 1.00 86.88 855 ALA A O 1
ATOM 6283 N N . GLY A 1 856 ? 48.867 6.449 -31.913 1.00 78.25 856 GLY A N 1
ATOM 6284 C CA . GLY A 1 856 ? 50.201 6.360 -32.516 1.00 78.25 856 GLY A CA 1
ATOM 6285 C C . GLY A 1 856 ? 51.121 7.549 -32.219 1.00 78.25 856 GLY A C 1
ATOM 6286 O O . GLY A 1 856 ? 52.330 7.434 -32.421 1.00 78.25 856 GLY A O 1
ATOM 6287 N N . ASP A 1 857 ? 50.573 8.661 -31.725 1.00 73.56 857 ASP A N 1
ATOM 6288 C CA . ASP A 1 857 ? 51.309 9.854 -31.301 1.00 73.56 857 ASP A CA 1
ATOM 6289 C C . ASP A 1 857 ? 51.136 10.122 -29.789 1.00 73.56 857 ASP A C 1
ATOM 6291 O O . ASP A 1 857 ? 50.793 9.218 -29.030 1.00 73.56 857 ASP A O 1
ATOM 6295 N N . ALA A 1 858 ? 51.439 11.338 -29.328 1.00 63.16 858 ALA A N 1
ATOM 6296 C CA . ALA A 1 858 ? 51.345 11.731 -27.918 1.00 63.16 858 ALA A CA 1
ATOM 6297 C C . ALA A 1 858 ? 49.956 12.262 -27.488 1.00 63.16 858 ALA A C 1
ATOM 6299 O O . ALA A 1 858 ? 49.830 12.782 -26.380 1.00 63.16 858 ALA A O 1
ATOM 6300 N N . SER A 1 859 ? 48.935 12.170 -28.345 1.00 67.94 859 SER A N 1
ATOM 6301 C CA . SER A 1 859 ? 47.558 12.599 -28.049 1.00 67.94 859 SER A CA 1
ATOM 6302 C C . SER A 1 859 ? 46.806 11.526 -27.254 1.00 67.94 859 SER A C 1
ATOM 6304 O O . SER A 1 859 ? 47.105 10.339 -27.388 1.00 67.94 859 SER A O 1
ATOM 6306 N N . GLY A 1 860 ? 45.821 11.923 -26.438 1.00 67.88 860 GLY A N 1
ATOM 6307 C CA . GLY A 1 860 ? 45.066 11.008 -25.563 1.00 67.88 860 GLY A CA 1
ATOM 6308 C C . GLY A 1 860 ? 44.560 9.729 -26.245 1.00 67.88 860 GLY A C 1
ATOM 6309 O O . GLY A 1 860 ? 43.782 9.800 -27.188 1.00 67.88 860 GLY A O 1
ATOM 6310 N N . GLY A 1 861 ? 44.981 8.556 -25.761 1.00 77.62 861 GLY A N 1
ATOM 6311 C CA . GLY A 1 861 ? 44.702 7.249 -26.367 1.00 77.62 861 GLY A CA 1
ATOM 6312 C C . GLY A 1 861 ? 43.241 6.801 -26.279 1.00 77.62 861 GLY A C 1
ATOM 6313 O O . GLY A 1 861 ? 42.734 6.181 -27.220 1.00 77.62 861 GLY A O 1
ATOM 6314 N N . GLY A 1 862 ? 42.564 7.130 -25.175 1.00 89.69 862 GLY A N 1
ATOM 6315 C CA . GLY A 1 862 ? 41.152 6.806 -24.951 1.00 89.69 862 GLY A CA 1
ATOM 6316 C C . GLY A 1 862 ? 40.231 7.776 -25.680 1.00 89.69 862 GLY A C 1
ATOM 6317 O O . GLY A 1 862 ? 39.610 7.413 -26.683 1.00 89.69 862 GLY A O 1
ATOM 6318 N N . ILE A 1 863 ? 40.169 9.015 -25.190 1.00 91.06 863 ILE A N 1
ATOM 6319 C CA . ILE A 1 863 ? 39.337 10.088 -25.742 1.00 91.06 863 ILE A CA 1
ATOM 6320 C C . ILE A 1 863 ? 40.178 11.355 -25.979 1.00 91.06 863 ILE A C 1
ATOM 6322 O O . ILE A 1 863 ? 40.931 11.782 -25.105 1.00 91.06 863 ILE A O 1
ATOM 6326 N N . TYR A 1 864 ? 40.014 11.981 -27.149 1.00 88.56 864 TYR A N 1
ATOM 6327 C CA . TYR A 1 864 ? 40.692 13.221 -27.547 1.00 88.56 864 TYR A CA 1
ATOM 6328 C C . TYR A 1 864 ? 39.686 14.300 -27.974 1.00 88.56 864 TYR A C 1
ATOM 6330 O O . TYR A 1 864 ? 38.849 14.046 -28.842 1.00 88.56 864 TYR A O 1
ATOM 6338 N N . VAL A 1 865 ? 39.773 15.510 -27.414 1.00 87.81 865 VAL A N 1
ATOM 6339 C CA . VAL A 1 865 ? 38.840 16.624 -27.677 1.00 87.81 865 VAL A CA 1
ATOM 6340 C C . VAL A 1 865 ? 39.594 17.877 -28.127 1.00 87.81 865 VAL A C 1
ATOM 6342 O O . VAL A 1 865 ? 40.439 18.383 -27.396 1.00 87.81 865 VAL A O 1
ATOM 6345 N N . GLN A 1 866 ? 39.263 18.422 -29.305 1.00 82.19 866 GLN A N 1
ATOM 6346 C CA . GLN A 1 866 ? 39.955 19.586 -29.879 1.00 82.19 866 GLN A CA 1
ATOM 6347 C C . GLN A 1 866 ? 39.014 20.621 -30.526 1.00 82.19 866 GLN A C 1
ATOM 6349 O O . GLN A 1 866 ? 37.877 20.329 -30.905 1.00 82.19 866 GLN A O 1
ATOM 6354 N N . PHE A 1 867 ? 39.515 21.855 -30.681 1.00 76.19 867 PHE A N 1
ATOM 6355 C CA . PHE A 1 867 ? 38.902 22.943 -31.462 1.00 76.19 867 PHE A CA 1
ATOM 6356 C C . PHE A 1 867 ? 37.441 23.272 -31.095 1.00 76.19 867 PHE A C 1
ATOM 6358 O O . PHE A 1 867 ? 36.586 23.404 -31.968 1.00 76.19 867 PHE A O 1
ATOM 6365 N N . MET A 1 868 ? 37.163 23.450 -29.798 1.00 73.38 868 MET A N 1
ATOM 6366 C CA . MET A 1 868 ? 35.814 23.642 -29.233 1.00 73.38 868 MET A CA 1
ATOM 6367 C C . MET A 1 868 ? 34.882 22.422 -29.312 1.00 73.38 868 MET A C 1
ATOM 6369 O O . MET A 1 868 ? 33.673 22.568 -29.149 1.00 73.38 868 MET A O 1
ATOM 6373 N N . GLY A 1 869 ? 35.410 21.205 -29.466 1.00 78.62 869 GLY A N 1
ATOM 6374 C CA . GLY A 1 869 ? 34.671 20.011 -29.048 1.00 78.62 869 GLY A CA 1
ATOM 6375 C C . GLY A 1 869 ? 34.209 20.133 -27.586 1.00 78.62 869 GLY A C 1
ATOM 6376 O O . GLY A 1 869 ? 34.999 20.541 -26.733 1.00 78.62 869 GLY A O 1
ATOM 6377 N N . LYS A 1 870 ? 32.938 19.813 -27.318 1.00 86.94 870 LYS A N 1
ATOM 6378 C CA . LYS A 1 870 ? 32.363 19.655 -25.971 1.00 86.94 870 LYS A CA 1
ATOM 6379 C C . LYS A 1 870 ? 32.151 18.170 -25.711 1.00 86.94 870 LYS A C 1
ATOM 6381 O O . LYS A 1 870 ? 31.696 17.456 -26.607 1.00 86.94 870 LYS A O 1
ATOM 6386 N N . LEU A 1 871 ? 32.408 17.736 -24.485 1.00 91.25 871 LEU A N 1
ATOM 6387 C CA . LEU A 1 871 ? 32.180 16.362 -24.057 1.00 91.25 871 LEU A CA 1
ATOM 6388 C C . LEU A 1 871 ? 31.532 16.357 -22.673 1.00 91.25 871 LEU A C 1
ATOM 6390 O O . LEU A 1 871 ? 32.063 16.974 -21.757 1.00 91.25 871 LEU A O 1
ATOM 6394 N N . LYS A 1 872 ? 30.423 15.634 -22.528 1.00 93.50 872 LYS A N 1
ATOM 6395 C CA . LYS A 1 872 ? 29.905 15.190 -21.230 1.00 93.50 872 LYS A CA 1
ATOM 6396 C C . LYS A 1 872 ? 30.127 13.685 -21.121 1.00 93.50 872 LYS A C 1
ATOM 6398 O O . LYS A 1 872 ? 29.765 12.964 -22.049 1.00 93.50 872 LYS A O 1
ATOM 6403 N N . ILE A 1 873 ? 30.679 13.221 -20.005 1.00 94.69 873 ILE A N 1
ATOM 6404 C CA . ILE A 1 873 ? 30.782 11.802 -19.652 1.00 94.69 873 ILE A CA 1
ATOM 6405 C C . ILE A 1 873 ? 30.049 11.573 -18.325 1.00 94.69 873 ILE A C 1
ATOM 6407 O O . ILE A 1 873 ? 30.283 12.311 -17.369 1.00 94.69 873 ILE A O 1
ATOM 6411 N N . ALA A 1 874 ? 29.180 10.564 -18.256 1.00 96.50 874 ALA A N 1
ATOM 6412 C CA . ALA A 1 874 ? 28.533 10.125 -17.019 1.00 96.50 874 ALA A CA 1
ATOM 6413 C C . ALA A 1 874 ? 28.570 8.594 -16.855 1.00 96.50 874 ALA A C 1
ATOM 6415 O O . ALA A 1 874 ? 28.499 7.873 -17.853 1.00 96.50 874 ALA A O 1
ATOM 6416 N N . ASN A 1 875 ? 28.667 8.086 -15.619 1.00 97.00 875 ASN A N 1
ATOM 6417 C CA . ASN A 1 875 ? 28.577 6.650 -15.281 1.00 97.00 875 ASN A CA 1
ATOM 6418 C C . ASN A 1 875 ? 29.453 5.728 -16.160 1.00 97.00 875 ASN A C 1
ATOM 6420 O O . ASN A 1 875 ? 29.040 4.631 -16.527 1.00 97.00 875 ASN A O 1
ATOM 6424 N N . SER A 1 876 ? 30.630 6.187 -16.594 1.00 97.44 876 SER A N 1
ATOM 6425 C CA . SER A 1 876 ? 31.434 5.506 -17.621 1.00 97.44 876 SER A CA 1
ATOM 6426 C C . SER A 1 876 ? 32.834 5.146 -17.129 1.00 97.44 876 SER A C 1
ATOM 6428 O O . SER A 1 876 ? 33.430 5.872 -16.337 1.00 97.44 876 SER A O 1
ATOM 6430 N N . ILE A 1 877 ? 33.390 4.057 -17.657 1.00 96.75 877 ILE A N 1
ATOM 6431 C CA . ILE A 1 877 ? 34.799 3.686 -17.498 1.00 96.75 877 ILE A CA 1
ATOM 6432 C C . ILE A 1 877 ? 35.597 4.281 -18.662 1.00 96.75 877 ILE A C 1
ATOM 6434 O O . ILE A 1 877 ? 35.276 4.034 -19.826 1.00 96.75 877 ILE A O 1
ATOM 6438 N N . VAL A 1 878 ? 36.679 4.997 -18.365 1.00 93.88 878 VAL A N 1
ATOM 6439 C CA . VAL A 1 878 ? 37.706 5.410 -19.331 1.00 93.88 878 VAL A CA 1
ATOM 6440 C C . VAL A 1 878 ? 39.069 5.067 -18.726 1.00 93.88 878 VAL A C 1
ATOM 6442 O O . VAL A 1 878 ? 39.650 5.862 -17.991 1.00 93.88 878 VAL A O 1
ATOM 6445 N N . TRP A 1 879 ? 39.545 3.841 -18.966 1.00 92.56 879 TRP A N 1
ATOM 6446 C CA . TRP A 1 879 ? 40.698 3.287 -18.245 1.00 92.56 879 TRP A CA 1
ATOM 6447 C C . TRP A 1 879 ? 41.619 2.426 -19.111 1.00 92.56 879 TRP A C 1
ATOM 6449 O O . TRP A 1 879 ? 41.162 1.604 -19.911 1.00 92.56 879 TRP A O 1
ATOM 6459 N N . GLY A 1 880 ? 42.927 2.541 -18.882 1.00 89.69 880 GLY A N 1
ATOM 6460 C CA . GLY A 1 880 ? 43.936 1.661 -19.475 1.00 89.69 880 GLY A CA 1
ATOM 6461 C C . GLY A 1 880 ? 44.182 1.913 -20.964 1.00 89.69 880 GLY A C 1
ATOM 6462 O O . GLY A 1 880 ? 44.662 1.021 -21.666 1.00 89.69 880 GLY A O 1
ATOM 6463 N N . ASN A 1 881 ? 43.837 3.098 -21.469 1.00 90.19 881 ASN A N 1
ATOM 6464 C CA . ASN A 1 881 ? 44.113 3.508 -22.841 1.00 90.19 881 ASN A CA 1
ATOM 6465 C C . ASN A 1 881 ? 45.517 4.130 -22.955 1.00 90.19 881 ASN A C 1
ATOM 6467 O O . ASN A 1 881 ? 46.021 4.769 -22.029 1.00 90.19 881 ASN A O 1
ATOM 6471 N N . MET A 1 882 ? 46.166 3.940 -24.104 1.00 87.44 882 MET A N 1
ATOM 6472 C CA . MET A 1 882 ? 47.590 4.232 -24.295 1.00 87.44 882 MET A CA 1
ATOM 6473 C C . MET A 1 882 ? 47.849 5.139 -25.499 1.00 87.44 882 MET A C 1
ATOM 6475 O O . MET A 1 882 ? 47.202 5.034 -26.538 1.00 87.44 882 MET A O 1
ATOM 6479 N N . CYS A 1 883 ? 48.861 5.987 -25.384 1.00 82.69 883 CYS A N 1
ATOM 6480 C CA . CYS A 1 883 ? 49.458 6.763 -26.465 1.00 82.69 883 CYS A CA 1
ATOM 6481 C C . CYS A 1 883 ? 50.971 6.482 -26.532 1.00 82.69 883 CYS A C 1
ATOM 6483 O O . CYS A 1 883 ? 51.532 5.793 -25.675 1.00 82.69 883 CYS A O 1
ATOM 6485 N N . ALA A 1 884 ? 51.674 7.024 -27.526 1.00 77.69 884 ALA A N 1
ATOM 6486 C CA . ALA A 1 884 ? 53.116 6.817 -27.688 1.00 77.69 884 ALA A CA 1
ATOM 6487 C C . ALA A 1 884 ? 53.966 7.377 -26.524 1.00 77.69 884 ALA A C 1
ATOM 6489 O O . ALA A 1 884 ? 55.140 7.024 -26.401 1.00 77.69 884 ALA A O 1
ATOM 6490 N N . SER A 1 885 ? 53.392 8.233 -25.670 1.00 70.62 885 SER A N 1
ATOM 6491 C CA . SER A 1 885 ? 54.034 8.792 -24.471 1.00 70.62 885 SER A CA 1
ATOM 6492 C C . SER A 1 885 ? 53.659 8.112 -23.144 1.00 70.62 885 SER A C 1
ATOM 6494 O O . SER A 1 885 ? 54.300 8.418 -22.139 1.00 70.62 885 SER A O 1
ATOM 6496 N N . GLY A 1 886 ? 52.688 7.190 -23.109 1.00 71.12 886 GLY A N 1
ATOM 6497 C CA . GLY A 1 886 ? 52.268 6.497 -21.881 1.00 71.12 886 GLY A CA 1
ATOM 6498 C C . GLY A 1 886 ? 50.766 6.206 -21.824 1.00 71.12 886 GLY A C 1
ATOM 6499 O O . GLY A 1 886 ? 50.112 6.096 -22.857 1.00 71.12 886 GLY A O 1
ATOM 6500 N N . TYR A 1 887 ? 50.214 6.083 -20.614 1.00 66.88 887 TYR A N 1
ATOM 6501 C CA . TYR A 1 887 ? 48.762 6.148 -20.423 1.00 66.88 887 TYR A CA 1
ATOM 6502 C C . TYR A 1 887 ? 48.257 7.555 -20.746 1.00 66.88 887 TYR A C 1
ATOM 6504 O O . TYR A 1 887 ? 48.939 8.534 -20.445 1.00 66.88 887 TYR A O 1
ATOM 6512 N N . ALA A 1 888 ? 47.079 7.635 -21.363 1.00 76.19 888 ALA A N 1
ATOM 6513 C CA . ALA A 1 888 ? 46.354 8.886 -21.558 1.00 76.19 888 ALA A CA 1
ATOM 6514 C C . ALA A 1 888 ? 44.884 8.564 -21.863 1.00 76.19 888 ALA A C 1
ATOM 6516 O O . ALA A 1 888 ? 44.512 8.294 -23.009 1.00 76.19 888 ALA A O 1
ATOM 6517 N N . ASP A 1 889 ? 44.053 8.539 -20.825 1.00 86.06 889 ASP A N 1
ATOM 6518 C CA . ASP A 1 889 ? 42.651 8.126 -20.930 1.00 86.06 889 ASP A CA 1
ATOM 6519 C C . ASP A 1 889 ? 41.748 9.233 -21.513 1.00 86.06 889 ASP A C 1
ATOM 6521 O O . ASP A 1 889 ? 40.913 8.944 -22.374 1.00 86.06 889 ASP A O 1
ATOM 6525 N N . LEU A 1 890 ? 41.973 10.504 -21.148 1.00 87.62 890 LEU A N 1
ATOM 6526 C CA . LEU A 1 890 ? 41.252 11.672 -21.679 1.00 87.62 890 LEU A CA 1
ATOM 6527 C C . LEU A 1 890 ? 42.177 12.894 -21.853 1.00 87.62 890 LEU A C 1
ATOM 6529 O O . LEU A 1 890 ? 42.878 13.299 -20.928 1.00 87.62 890 LEU A O 1
ATOM 6533 N N . ASP A 1 891 ? 42.122 13.517 -23.031 1.00 83.75 891 ASP A N 1
ATOM 6534 C CA . ASP A 1 891 ? 42.865 14.725 -23.425 1.00 83.75 891 ASP A CA 1
ATOM 6535 C C . ASP A 1 891 ? 41.895 15.750 -24.043 1.00 83.75 891 ASP A C 1
ATOM 6537 O O . ASP A 1 891 ? 41.033 15.400 -24.852 1.00 83.75 891 ASP A O 1
ATOM 6541 N N . ALA A 1 892 ? 42.024 17.020 -23.646 1.00 81.56 892 ALA A N 1
ATOM 6542 C CA . ALA A 1 892 ? 41.164 18.122 -24.087 1.00 81.56 892 ALA A CA 1
ATOM 6543 C C . ALA A 1 892 ? 41.975 19.380 -24.468 1.00 81.56 892 ALA A C 1
ATOM 6545 O O . ALA A 1 892 ? 41.707 20.494 -23.999 1.00 81.56 892 ALA A O 1
ATOM 6546 N N . THR A 1 893 ? 43.020 19.191 -25.279 1.00 74.56 893 THR A N 1
ATOM 6547 C CA . THR A 1 893 ? 43.919 20.254 -25.763 1.00 74.56 893 THR A CA 1
ATOM 6548 C C . THR A 1 893 ? 43.256 21.244 -26.742 1.00 74.56 893 THR A C 1
ATOM 6550 O O . THR A 1 893 ? 42.341 20.929 -27.497 1.00 74.56 893 THR A O 1
ATOM 6553 N N . ASN A 1 894 ? 43.763 22.487 -26.788 1.00 67.12 894 ASN A N 1
ATOM 6554 C CA . ASN A 1 894 ? 43.350 23.536 -27.745 1.00 67.12 894 ASN A CA 1
ATOM 6555 C C . ASN A 1 894 ? 41.824 23.789 -27.831 1.00 67.12 894 ASN A C 1
ATOM 6557 O O . ASN A 1 894 ? 41.294 24.137 -28.891 1.00 67.12 894 ASN A O 1
ATOM 6561 N N . SER A 1 895 ? 41.118 23.640 -26.708 1.00 62.97 895 SER A N 1
ATOM 6562 C CA . SER A 1 895 ? 39.682 23.887 -26.583 1.00 62.97 895 SER A CA 1
ATOM 6563 C C . SER A 1 895 ? 39.397 24.919 -25.488 1.00 62.97 895 SER A C 1
ATOM 6565 O O . SER A 1 895 ? 40.038 24.916 -24.440 1.00 62.97 895 SER A O 1
ATOM 6567 N N . THR A 1 896 ? 38.432 25.812 -25.725 1.00 64.81 896 THR A N 1
ATOM 6568 C CA . THR A 1 896 ? 37.813 26.652 -24.678 1.00 64.81 896 THR A CA 1
ATOM 6569 C C . THR A 1 896 ? 36.557 26.008 -24.091 1.00 64.81 896 THR A C 1
ATOM 6571 O O . THR A 1 896 ? 36.047 26.472 -23.075 1.00 64.81 896 THR A O 1
ATOM 6574 N N . ALA A 1 897 ? 36.050 24.950 -24.728 1.00 61.44 897 ALA A N 1
ATOM 6575 C CA . ALA A 1 897 ? 35.002 24.109 -24.178 1.00 61.44 897 ALA A CA 1
ATOM 6576 C C . ALA A 1 897 ? 35.570 23.190 -23.084 1.00 61.44 897 ALA A C 1
ATOM 6578 O O . ALA A 1 897 ? 36.783 22.988 -22.997 1.00 61.44 897 ALA A O 1
ATOM 6579 N N . VAL A 1 898 ? 34.680 22.685 -22.233 1.00 73.06 898 VAL A N 1
ATOM 6580 C CA . VAL A 1 898 ? 35.000 21.787 -21.120 1.00 73.06 898 VAL A CA 1
ATOM 6581 C C . VAL A 1 898 ? 34.734 20.339 -21.551 1.00 73.06 898 VAL A C 1
ATOM 6583 O O . VAL A 1 898 ? 33.854 20.087 -22.385 1.00 73.06 898 VAL A O 1
ATOM 6586 N N . ALA A 1 899 ? 35.511 19.404 -21.006 1.00 85.94 899 ALA A N 1
ATOM 6587 C CA . ALA A 1 899 ? 35.123 18.002 -20.906 1.00 85.94 899 ALA A CA 1
ATOM 6588 C C . ALA A 1 899 ? 34.636 17.749 -19.470 1.00 85.94 899 ALA A C 1
ATOM 6590 O O . ALA A 1 899 ? 35.452 17.727 -18.550 1.00 85.94 899 ALA A O 1
ATOM 6591 N N . ASP A 1 900 ? 33.324 17.643 -19.277 1.00 90.00 900 ASP A N 1
ATOM 6592 C CA . ASP A 1 900 ? 32.686 17.461 -17.971 1.00 90.00 900 ASP A CA 1
ATOM 6593 C C . ASP A 1 900 ? 32.493 15.964 -17.685 1.00 90.00 900 ASP A C 1
ATOM 6595 O O . ASP A 1 900 ? 31.928 15.239 -18.507 1.00 90.00 900 ASP A O 1
ATOM 6599 N N . VAL A 1 901 ? 32.989 15.489 -16.540 1.00 91.75 901 VAL A N 1
ATOM 6600 C CA . VAL A 1 901 ? 33.099 14.063 -16.196 1.00 91.75 901 VAL A CA 1
ATOM 6601 C C . VAL A 1 901 ? 32.471 13.807 -14.824 1.00 91.75 901 VAL A C 1
ATOM 6603 O O . VAL A 1 901 ? 32.992 14.295 -13.821 1.00 91.75 901 VAL A O 1
ATOM 6606 N N . TYR A 1 902 ? 31.375 13.041 -14.789 1.00 93.81 902 TYR A N 1
ATOM 6607 C CA . TYR A 1 902 ? 30.539 12.801 -13.604 1.00 93.81 902 TYR A CA 1
ATOM 6608 C C . TYR A 1 902 ? 30.408 11.309 -13.276 1.00 93.81 902 TYR A C 1
ATOM 6610 O O . TYR A 1 902 ? 30.073 10.521 -14.158 1.00 93.81 902 TYR A O 1
ATOM 6618 N N . ASN A 1 903 ? 30.617 10.908 -12.018 1.00 94.75 903 ASN A N 1
ATOM 6619 C CA . ASN A 1 903 ? 30.479 9.512 -11.555 1.00 94.75 903 ASN A CA 1
ATOM 6620 C C . ASN A 1 903 ? 31.134 8.479 -12.505 1.00 94.75 903 ASN A C 1
ATOM 6622 O O . ASN A 1 903 ? 30.576 7.429 -12.806 1.00 94.75 903 ASN A O 1
ATOM 6626 N N . CYS A 1 904 ? 32.310 8.809 -13.042 1.00 95.62 904 CYS A N 1
ATOM 6627 C CA . CYS A 1 904 ? 33.065 7.968 -13.967 1.00 95.62 904 CYS A CA 1
ATOM 6628 C C . CYS A 1 904 ? 34.270 7.325 -13.278 1.00 95.62 904 CYS A C 1
ATOM 6630 O O . CYS A 1 904 ? 34.873 7.914 -12.380 1.00 95.62 904 CYS A O 1
ATOM 6632 N N . CYS A 1 905 ? 34.672 6.149 -13.757 1.00 95.06 905 CYS A N 1
ATOM 6633 C CA . CYS A 1 905 ? 35.936 5.518 -13.406 1.00 95.06 905 CYS A CA 1
ATOM 6634 C C . CYS A 1 905 ? 36.978 5.926 -14.445 1.00 95.06 905 CYS A C 1
ATOM 6636 O O . CYS A 1 905 ? 36.869 5.564 -15.617 1.00 95.06 905 CYS A O 1
ATOM 6638 N N . ILE A 1 906 ? 37.954 6.732 -14.039 1.00 90.44 906 ILE A N 1
ATOM 6639 C CA . ILE A 1 906 ? 38.902 7.353 -14.965 1.00 90.44 906 ILE A CA 1
ATOM 6640 C C . ILE A 1 906 ? 40.239 7.625 -14.283 1.00 90.44 906 ILE A C 1
ATOM 6642 O O . ILE A 1 906 ? 40.295 8.085 -13.140 1.00 90.44 906 ILE A O 1
ATOM 6646 N N . ASN A 1 907 ? 41.337 7.359 -14.990 1.00 82.56 907 ASN A N 1
ATOM 6647 C CA . ASN A 1 907 ? 42.659 7.686 -14.477 1.00 82.56 907 ASN A CA 1
ATOM 6648 C C . ASN A 1 907 ? 42.932 9.197 -14.592 1.00 82.56 907 ASN A C 1
ATOM 6650 O O . ASN A 1 907 ? 42.558 9.852 -15.564 1.00 82.56 907 ASN A O 1
ATOM 6654 N N . LYS A 1 908 ? 43.637 9.757 -13.607 1.00 74.88 908 LYS A N 1
ATOM 6655 C CA . LYS A 1 908 ? 44.081 11.159 -13.594 1.00 74.88 908 LYS A CA 1
ATOM 6656 C C . LYS A 1 908 ? 45.423 11.371 -14.315 1.00 74.88 908 LYS A C 1
ATOM 6658 O O . LYS A 1 908 ? 45.906 12.505 -14.394 1.00 74.88 908 LYS A O 1
ATOM 6663 N N . ASP A 1 909 ? 46.017 10.301 -14.844 1.00 60.19 909 ASP A N 1
ATOM 6664 C CA . ASP A 1 909 ? 47.346 10.263 -15.465 1.00 60.19 909 ASP A CA 1
ATOM 6665 C C . ASP A 1 909 ? 47.412 10.896 -16.871 1.00 60.19 909 ASP A C 1
ATOM 6667 O O . ASP A 1 909 ? 47.749 10.251 -17.859 1.00 60.19 909 ASP A O 1
ATOM 6671 N N . SER A 1 910 ? 47.251 12.222 -16.914 1.00 53.50 910 SER A N 1
ATOM 6672 C CA . SER A 1 910 ? 47.749 13.123 -17.971 1.00 53.50 910 SER A CA 1
ATOM 6673 C C . SER A 1 910 ? 47.064 13.051 -19.367 1.00 53.50 910 SER A C 1
ATOM 6675 O O . SER A 1 910 ? 46.490 12.044 -19.752 1.00 53.50 910 SER A O 1
ATOM 6677 N N . SER A 1 911 ? 47.052 14.116 -20.184 1.00 50.44 911 SER A N 1
ATOM 6678 C CA . SER A 1 911 ? 47.748 15.407 -20.050 1.00 50.44 911 SER A CA 1
ATOM 6679 C C . SER A 1 911 ? 46.948 16.595 -20.631 1.00 50.44 911 SER A C 1
ATOM 6681 O O . SER A 1 911 ? 46.262 16.461 -21.635 1.00 50.44 911 SER A O 1
ATOM 6683 N N . GLY A 1 912 ? 47.078 17.777 -20.011 1.00 61.16 912 GLY A N 1
ATOM 6684 C CA . GLY A 1 912 ? 46.856 19.088 -20.647 1.00 61.16 912 GLY A CA 1
ATOM 6685 C C . GLY A 1 912 ? 45.486 19.395 -21.276 1.00 61.16 912 GLY A C 1
ATOM 6686 O O . GLY A 1 912 ? 45.423 19.646 -22.474 1.00 61.16 912 GLY A O 1
ATOM 6687 N N . GLY A 1 913 ? 44.411 19.525 -20.493 1.00 62.94 913 GLY A N 1
ATOM 6688 C CA . GLY A 1 913 ? 43.107 19.937 -21.030 1.00 62.94 913 GLY A CA 1
ATOM 6689 C C . GLY A 1 913 ? 42.219 20.705 -20.052 1.00 62.94 913 GLY A C 1
ATOM 6690 O O . GLY A 1 913 ? 42.496 20.762 -18.855 1.00 62.94 913 GLY A O 1
ATOM 6691 N N . ASN A 1 914 ? 41.137 21.285 -20.575 1.00 77.81 914 ASN A N 1
ATOM 6692 C CA . ASN A 1 914 ? 40.078 21.918 -19.786 1.00 77.81 914 ASN A CA 1
ATOM 6693 C C . ASN A 1 914 ? 39.048 20.855 -19.351 1.00 77.81 914 ASN A C 1
ATOM 6695 O O . ASN A 1 914 ? 37.949 20.778 -19.898 1.00 77.81 914 ASN A O 1
ATOM 6699 N N . ILE A 1 915 ? 39.457 19.971 -18.438 1.00 84.75 915 ILE A N 1
ATOM 6700 C CA . ILE A 1 915 ? 38.653 18.836 -17.959 1.00 84.75 915 ILE A CA 1
ATOM 6701 C C . ILE A 1 915 ? 38.114 19.158 -16.563 1.00 84.75 915 ILE A C 1
ATOM 6703 O O . ILE A 1 915 ? 38.875 19.576 -15.686 1.00 84.75 915 ILE A O 1
ATOM 6707 N N . ASN A 1 916 ? 36.819 18.937 -16.364 1.00 87.31 916 ASN A N 1
ATOM 6708 C CA . ASN A 1 916 ? 36.112 19.137 -15.109 1.00 87.31 916 ASN A CA 1
ATOM 6709 C C . ASN A 1 916 ? 35.680 17.780 -14.530 1.00 87.31 916 ASN A C 1
ATOM 6711 O O . ASN A 1 916 ? 35.068 16.977 -15.227 1.00 87.31 916 ASN A O 1
ATOM 6715 N N . TYR A 1 917 ? 36.013 17.526 -13.264 1.00 88.00 917 TYR A N 1
ATOM 6716 C CA . TYR A 1 917 ? 35.805 16.242 -12.578 1.00 88.00 917 TYR A CA 1
ATOM 6717 C C . TYR A 1 917 ? 34.830 16.410 -11.399 1.00 88.00 917 TYR A C 1
ATOM 6719 O O . TYR A 1 917 ? 35.174 16.115 -10.252 1.00 88.00 917 TYR A O 1
ATOM 6727 N N . ASP A 1 918 ? 33.641 16.937 -11.682 1.00 80.88 918 ASP A N 1
ATOM 6728 C CA . ASP A 1 918 ? 32.555 17.112 -10.710 1.00 80.88 918 ASP A CA 1
ATOM 6729 C C . ASP A 1 918 ? 31.842 15.777 -10.403 1.00 80.88 918 ASP A C 1
ATOM 6731 O O . ASP A 1 918 ? 31.870 14.838 -11.190 1.00 80.88 918 ASP A O 1
ATOM 6735 N N . GLY A 1 919 ? 31.157 15.674 -9.261 1.00 78.94 919 GLY A N 1
ATOM 6736 C CA . GLY A 1 919 ? 30.479 14.433 -8.852 1.00 78.94 919 GLY A CA 1
ATOM 6737 C C . GLY A 1 919 ? 31.423 13.358 -8.290 1.00 78.94 919 GLY A C 1
ATOM 6738 O O . GLY A 1 919 ? 32.582 13.626 -7.965 1.00 78.94 919 GLY A O 1
ATOM 6739 N N . GLN A 1 920 ? 30.916 12.134 -8.116 1.00 89.31 920 GLN A N 1
ATOM 6740 C CA . GLN A 1 920 ? 31.598 11.067 -7.365 1.00 89.31 920 GLN A CA 1
ATOM 6741 C C . GLN A 1 920 ? 32.456 10.177 -8.279 1.00 89.31 920 GLN A C 1
ATOM 6743 O O . GLN A 1 920 ? 32.183 9.001 -8.485 1.00 89.31 920 GLN A O 1
ATOM 6748 N N . ASN A 1 921 ? 33.491 10.765 -8.884 1.00 92.69 921 ASN A N 1
ATOM 6749 C CA . ASN A 1 921 ? 34.400 10.052 -9.787 1.00 92.69 921 ASN A CA 1
ATOM 6750 C C . ASN A 1 921 ? 35.340 9.075 -9.047 1.00 92.69 921 ASN A C 1
ATOM 6752 O O . ASN A 1 921 ? 35.898 9.394 -7.994 1.00 92.69 921 ASN A O 1
ATOM 6756 N N . VAL A 1 922 ? 35.570 7.908 -9.655 1.00 93.81 922 VAL A N 1
ATOM 6757 C CA . VAL A 1 922 ? 36.404 6.807 -9.150 1.00 93.81 922 VAL A CA 1
ATOM 6758 C C . VAL A 1 922 ? 37.789 6.863 -9.805 1.00 93.81 922 VAL A C 1
ATOM 6760 O O . VAL A 1 922 ? 37.935 6.657 -11.007 1.00 93.81 922 VAL A O 1
ATOM 6763 N N . PHE A 1 923 ? 38.828 7.121 -9.007 1.00 92.06 923 PHE A N 1
ATOM 6764 C CA . PHE A 1 923 ? 40.213 7.306 -9.477 1.00 92.06 923 PHE A CA 1
ATOM 6765 C C . PHE A 1 923 ? 41.116 6.091 -9.186 1.00 92.06 923 PHE A C 1
ATOM 6767 O O . PHE A 1 923 ? 42.266 6.244 -8.772 1.00 92.06 923 PHE A O 1
ATOM 6774 N N . GLN A 1 924 ? 40.585 4.881 -9.360 1.00 91.44 924 GLN A N 1
ATOM 6775 C CA . GLN A 1 924 ? 41.311 3.615 -9.214 1.00 91.44 924 GLN A CA 1
ATOM 6776 C C . GLN A 1 924 ? 40.896 2.624 -10.307 1.00 91.44 924 GLN A C 1
ATOM 6778 O O . GLN A 1 924 ? 39.916 2.864 -11.008 1.00 91.44 924 GLN A O 1
ATOM 6783 N N . ASP A 1 925 ? 41.649 1.531 -10.453 1.00 91.19 925 ASP A N 1
ATOM 6784 C CA . ASP A 1 925 ? 41.426 0.549 -11.516 1.00 91.19 925 ASP A CA 1
ATOM 6785 C C . ASP A 1 925 ? 40.026 -0.097 -11.398 1.00 91.19 925 ASP A C 1
ATOM 6787 O O . ASP A 1 925 ? 39.654 -0.540 -10.308 1.00 91.19 925 ASP A O 1
ATOM 6791 N N . PRO A 1 926 ? 39.241 -0.171 -12.492 1.00 94.62 926 PRO A N 1
ATOM 6792 C CA . PRO A 1 926 ? 37.904 -0.765 -12.494 1.00 94.62 926 PRO A CA 1
ATOM 6793 C C . PRO A 1 926 ? 37.909 -2.288 -12.310 1.00 94.62 926 PRO A C 1
ATOM 6795 O O . PRO A 1 926 ? 36.835 -2.880 -12.245 1.00 94.62 926 PRO A O 1
ATOM 6798 N N . HIS A 1 927 ? 39.075 -2.945 -12.267 1.00 92.44 927 HIS A N 1
ATOM 6799 C CA . HIS A 1 927 ? 39.222 -4.396 -12.133 1.00 92.44 927 HIS A CA 1
ATOM 6800 C C . HIS A 1 927 ? 38.378 -5.175 -13.163 1.00 92.44 927 HIS A C 1
ATOM 6802 O O . HIS A 1 927 ? 37.649 -6.104 -12.825 1.00 92.44 927 HIS A O 1
ATOM 6808 N N . MET A 1 928 ? 38.467 -4.807 -14.445 1.00 91.62 928 MET A N 1
ATOM 6809 C CA . MET A 1 928 ? 37.832 -5.581 -15.521 1.00 91.62 928 MET A CA 1
ATOM 6810 C C . MET A 1 928 ? 38.510 -6.950 -15.690 1.00 91.62 928 MET A C 1
ATOM 6812 O O . MET A 1 928 ? 39.738 -7.050 -15.685 1.00 91.62 928 MET A O 1
ATOM 6816 N N . ILE A 1 929 ? 37.714 -8.003 -15.885 1.00 86.44 929 ILE A N 1
ATOM 6817 C CA . ILE A 1 929 ? 38.161 -9.402 -15.765 1.00 86.44 929 ILE A CA 1
ATOM 6818 C C . ILE A 1 929 ? 39.231 -9.804 -16.798 1.00 86.44 929 ILE A C 1
ATOM 6820 O O . ILE A 1 929 ? 40.201 -10.471 -16.429 1.00 86.44 929 ILE A O 1
ATOM 6824 N N . ALA A 1 930 ? 39.087 -9.426 -18.077 1.00 83.12 930 ALA A N 1
ATOM 6825 C CA . ALA A 1 930 ? 40.110 -9.669 -19.106 1.00 83.12 930 ALA A CA 1
ATOM 6826 C C . ALA A 1 930 ? 39.992 -8.709 -20.322 1.00 83.12 930 ALA A C 1
ATOM 6828 O O . ALA A 1 930 ? 39.816 -9.167 -21.461 1.00 83.12 930 ALA A O 1
ATOM 6829 N N . PRO A 1 931 ? 40.122 -7.377 -20.130 1.00 85.56 931 PRO A N 1
ATOM 6830 C CA . PRO A 1 931 ? 39.800 -6.378 -21.157 1.00 85.56 931 PRO A CA 1
ATOM 6831 C C . PRO A 1 931 ? 40.659 -6.504 -22.424 1.00 85.56 931 PRO A C 1
ATOM 6833 O O . PRO A 1 931 ? 40.163 -6.315 -23.529 1.00 85.56 931 PRO A O 1
ATOM 6836 N N . LEU A 1 932 ? 41.923 -6.929 -22.303 1.00 81.69 932 LEU A N 1
ATOM 6837 C CA . LEU A 1 932 ? 42.815 -7.154 -23.454 1.00 81.69 932 LEU A CA 1
ATOM 6838 C C . LEU A 1 932 ? 42.366 -8.291 -24.396 1.00 81.69 932 LEU A C 1
ATOM 6840 O O . LEU A 1 932 ? 42.901 -8.413 -25.497 1.00 81.69 932 LEU A O 1
ATOM 6844 N N . PHE A 1 933 ? 41.403 -9.122 -23.983 1.00 79.31 933 PHE A N 1
ATOM 6845 C CA . PHE A 1 933 ? 40.927 -10.282 -24.744 1.00 79.31 933 PHE A CA 1
ATOM 6846 C C . PHE A 1 933 ? 39.477 -10.152 -25.247 1.00 79.31 933 PHE A C 1
ATOM 6848 O O . PHE A 1 933 ? 39.062 -10.951 -26.089 1.00 79.31 933 PHE A O 1
ATOM 6855 N N . GLY A 1 934 ? 38.735 -9.123 -24.817 1.00 79.12 934 GLY A N 1
ATOM 6856 C CA . GLY A 1 934 ? 37.335 -8.894 -25.207 1.00 79.12 934 GLY A CA 1
ATOM 6857 C C . GLY A 1 934 ? 36.293 -9.104 -24.101 1.00 79.12 934 GLY A C 1
ATOM 6858 O O . GLY A 1 934 ? 35.097 -9.086 -24.403 1.00 79.12 934 GLY A O 1
ATOM 6859 N N . ASN A 1 935 ? 36.731 -9.301 -22.851 1.00 86.31 935 ASN A N 1
ATOM 6860 C CA . ASN A 1 935 ? 35.874 -9.389 -21.668 1.00 86.31 935 ASN A CA 1
ATOM 6861 C C . ASN A 1 935 ? 36.067 -8.143 -20.789 1.00 86.31 935 ASN A C 1
ATOM 6863 O O . ASN A 1 935 ? 37.108 -7.978 -20.148 1.00 86.31 935 ASN A O 1
ATOM 6867 N N . TYR A 1 936 ? 35.042 -7.295 -20.748 1.00 89.88 936 TYR A N 1
ATOM 6868 C CA . TYR A 1 936 ? 35.042 -6.020 -20.028 1.00 89.88 936 TYR A CA 1
ATOM 6869 C C . TYR A 1 936 ? 34.095 -6.023 -18.814 1.00 89.88 936 TYR A C 1
ATOM 6871 O O . TYR A 1 936 ? 33.803 -4.960 -18.272 1.00 89.88 936 TYR A O 1
ATOM 6879 N N . ASN A 1 937 ? 33.626 -7.204 -18.385 1.00 89.31 937 ASN A N 1
ATOM 6880 C CA . ASN A 1 937 ? 32.855 -7.355 -17.150 1.00 89.31 937 ASN A CA 1
ATOM 6881 C C . ASN A 1 937 ? 33.700 -6.928 -15.942 1.00 89.31 937 ASN A C 1
ATOM 6883 O O . ASN A 1 937 ? 34.906 -7.205 -15.889 1.00 89.31 937 ASN A O 1
ATOM 6887 N N . LEU A 1 938 ? 33.048 -6.321 -14.952 1.00 92.00 938 LEU A N 1
ATOM 6888 C CA . LEU A 1 938 ? 33.651 -6.019 -13.657 1.00 92.00 938 LEU A CA 1
ATOM 6889 C C . LEU A 1 938 ? 33.945 -7.307 -12.876 1.00 92.00 938 LEU A C 1
ATOM 6891 O O . LEU A 1 938 ? 33.134 -8.235 -12.836 1.00 92.00 938 LEU A O 1
ATOM 6895 N N . ASP A 1 939 ? 35.108 -7.361 -12.234 1.00 90.62 939 ASP A N 1
ATOM 6896 C CA . ASP A 1 939 ? 35.400 -8.351 -11.203 1.00 90.62 939 ASP A CA 1
ATOM 6897 C C . ASP A 1 939 ? 34.670 -8.007 -9.898 1.00 90.62 939 ASP A C 1
ATOM 6899 O O . ASP A 1 939 ? 34.458 -6.839 -9.585 1.00 90.62 939 ASP A O 1
ATOM 6903 N N . TYR A 1 940 ? 34.394 -9.017 -9.070 1.00 90.19 940 TYR A N 1
ATOM 6904 C CA . TYR A 1 940 ? 33.746 -8.853 -7.759 1.00 90.19 940 TYR A CA 1
ATOM 6905 C C . TYR A 1 940 ? 34.547 -8.006 -6.744 1.00 90.19 940 TYR A C 1
ATOM 6907 O O . TYR A 1 940 ? 34.091 -7.779 -5.627 1.00 90.19 940 TYR A O 1
ATOM 6915 N N . THR A 1 941 ? 35.766 -7.587 -7.098 1.00 90.44 941 THR A N 1
ATOM 6916 C CA . THR A 1 941 ? 36.613 -6.672 -6.318 1.00 90.44 941 THR A CA 1
ATOM 6917 C C . THR A 1 941 ? 36.654 -5.247 -6.886 1.00 90.44 941 THR A C 1
ATOM 6919 O O . THR A 1 941 ? 37.499 -4.453 -6.469 1.00 90.44 941 THR A O 1
ATOM 6922 N N . SER A 1 942 ? 35.802 -4.926 -7.862 1.00 94.06 942 SER A N 1
ATOM 6923 C CA . SER A 1 942 ? 35.711 -3.599 -8.470 1.00 94.06 942 SER A CA 1
ATOM 6924 C C . SER A 1 942 ? 35.020 -2.583 -7.558 1.00 94.06 942 SER A C 1
ATOM 6926 O O . SER A 1 942 ? 34.067 -2.907 -6.861 1.00 94.06 942 SER A O 1
ATOM 6928 N N . SER A 1 943 ? 35.459 -1.324 -7.626 1.00 93.44 943 SER A N 1
ATOM 6929 C CA . SER A 1 943 ? 34.766 -0.163 -7.041 1.00 93.44 943 SER A CA 1
ATOM 6930 C C . SER A 1 943 ? 33.950 0.623 -8.078 1.00 93.44 943 SER A C 1
ATOM 6932 O O . SER A 1 943 ? 33.792 1.835 -7.950 1.00 93.44 943 SER A O 1
ATOM 6934 N N . CYS A 1 944 ? 33.558 -0.028 -9.173 1.00 95.56 944 CYS A N 1
ATOM 6935 C CA . CYS A 1 944 ? 32.592 0.502 -10.139 1.00 95.56 944 CYS A CA 1
ATOM 6936 C C . CYS A 1 944 ? 31.175 -0.040 -9.890 1.00 95.56 944 CYS A C 1
ATOM 6938 O O . CYS A 1 944 ? 30.227 0.521 -10.437 1.00 95.56 944 CYS A O 1
ATOM 6940 N N . ILE A 1 945 ? 31.068 -1.090 -9.065 1.00 94.38 945 ILE A N 1
ATOM 6941 C CA . ILE A 1 945 ? 29.823 -1.733 -8.640 1.00 94.38 945 ILE A CA 1
ATOM 6942 C C . ILE A 1 945 ? 29.027 -0.752 -7.770 1.00 94.38 945 ILE A C 1
ATOM 6944 O O . ILE A 1 945 ? 29.625 -0.114 -6.900 1.00 94.38 945 ILE A O 1
ATOM 6948 N N . ASP A 1 946 ? 27.732 -0.582 -8.044 1.00 93.56 946 ASP A N 1
ATOM 6949 C CA . ASP A 1 946 ? 26.779 0.260 -7.290 1.00 93.56 946 ASP A CA 1
ATOM 6950 C C . ASP A 1 946 ? 27.258 1.709 -6.998 1.00 93.56 946 ASP A C 1
ATOM 6952 O O . ASP A 1 946 ? 26.823 2.365 -6.053 1.00 93.56 946 ASP A O 1
ATOM 6956 N N . THR A 1 947 ? 28.177 2.248 -7.814 1.00 93.31 947 THR A N 1
ATOM 6957 C CA . THR A 1 947 ? 28.857 3.543 -7.560 1.00 93.31 947 THR A CA 1
ATOM 6958 C C . THR A 1 947 ? 28.466 4.652 -8.562 1.00 93.31 947 THR A C 1
ATOM 6960 O O . THR A 1 947 ? 28.890 5.807 -8.441 1.00 93.31 947 THR A O 1
ATOM 6963 N N . GLY A 1 948 ? 27.652 4.342 -9.576 1.00 93.56 948 GLY A N 1
ATOM 6964 C CA . GLY A 1 948 ? 27.129 5.327 -10.526 1.00 93.56 948 GLY A CA 1
ATOM 6965 C C . GLY A 1 948 ? 26.014 6.209 -9.947 1.00 93.56 948 GLY A C 1
ATOM 6966 O O . GLY A 1 948 ? 25.684 6.151 -8.768 1.00 93.56 948 GLY A O 1
ATOM 6967 N N . ASP A 1 949 ? 25.432 7.068 -10.785 1.00 94.25 949 ASP A N 1
ATOM 6968 C CA . ASP A 1 949 ? 24.271 7.894 -10.426 1.00 94.25 949 ASP A CA 1
ATOM 6969 C C . ASP A 1 949 ? 23.099 7.593 -11.372 1.00 94.25 949 ASP A C 1
ATOM 6971 O O . ASP A 1 949 ? 23.153 7.870 -12.577 1.00 94.25 949 ASP A O 1
ATOM 6975 N N . ASN A 1 950 ? 22.022 7.028 -10.816 1.00 94.56 950 ASN A N 1
ATOM 6976 C CA . ASN A 1 950 ? 20.833 6.610 -11.561 1.00 94.56 950 ASN A CA 1
ATOM 6977 C C . ASN A 1 950 ? 20.192 7.763 -12.361 1.00 94.56 950 ASN A C 1
ATOM 6979 O O . ASN A 1 950 ? 19.554 7.510 -13.383 1.00 94.56 950 ASN A O 1
ATOM 6983 N N . THR A 1 951 ? 20.382 9.024 -11.952 1.00 93.88 951 THR A N 1
ATOM 6984 C CA . THR A 1 951 ? 19.789 10.200 -12.616 1.00 93.88 951 THR A CA 1
ATOM 6985 C C . THR A 1 951 ? 20.424 10.541 -13.965 1.00 93.88 951 THR A C 1
ATOM 6987 O O . THR A 1 951 ? 19.798 11.235 -14.769 1.00 93.88 951 THR A O 1
ATOM 6990 N N . TYR A 1 952 ? 21.631 10.040 -14.260 1.00 93.31 952 TYR A N 1
ATOM 6991 C CA . TYR A 1 952 ? 22.248 10.218 -15.578 1.00 93.31 952 TYR A CA 1
ATOM 6992 C C . TYR A 1 952 ? 21.813 9.172 -16.610 1.00 93.31 952 TYR A C 1
ATOM 6994 O O . TYR A 1 952 ? 22.016 9.405 -17.803 1.00 93.31 952 TYR A O 1
ATOM 7002 N N . VAL A 1 953 ? 21.225 8.042 -16.197 1.00 93.25 953 VAL A N 1
ATOM 7003 C CA . VAL A 1 953 ? 20.819 6.968 -17.118 1.00 93.25 953 VAL A CA 1
ATOM 7004 C C . VAL A 1 953 ? 19.689 7.465 -18.036 1.00 93.25 953 VAL A C 1
ATOM 7006 O O . VAL A 1 953 ? 18.632 7.852 -17.536 1.00 93.25 953 VAL A O 1
ATOM 7009 N N . PRO A 1 954 ? 19.862 7.474 -19.375 1.00 91.31 954 PRO A N 1
ATOM 7010 C CA . PRO A 1 954 ? 18.849 8.032 -20.264 1.00 91.31 954 PRO A CA 1
ATOM 7011 C C . PRO A 1 954 ? 17.555 7.212 -20.266 1.00 91.31 954 PRO A C 1
ATOM 7013 O O . PRO A 1 954 ? 17.584 5.981 -20.314 1.00 91.31 954 PRO A O 1
ATOM 7016 N N . GLY A 1 955 ? 16.412 7.904 -20.284 1.00 82.06 955 GLY A N 1
ATOM 7017 C CA . GLY A 1 955 ? 15.095 7.271 -20.382 1.00 82.06 955 GLY A CA 1
ATOM 7018 C C . GLY A 1 955 ? 15.014 6.303 -21.568 1.00 82.06 955 GLY A C 1
ATOM 7019 O O . GLY A 1 955 ? 15.399 6.647 -22.684 1.00 82.06 955 GLY A O 1
ATOM 7020 N N . GLY A 1 956 ? 14.543 5.082 -21.306 1.00 79.88 956 GLY A N 1
ATOM 7021 C CA . GLY A 1 956 ? 14.514 3.974 -22.268 1.00 79.88 956 GLY A CA 1
ATOM 7022 C C . GLY A 1 956 ? 15.702 3.004 -22.177 1.00 79.88 956 GLY A C 1
ATOM 7023 O O . GLY A 1 956 ? 15.584 1.873 -22.644 1.00 79.88 956 GLY A O 1
ATOM 7024 N N . VAL A 1 957 ? 16.812 3.370 -21.523 1.00 88.00 957 VAL A N 1
ATOM 7025 C CA . VAL A 1 957 ? 17.964 2.469 -21.305 1.00 88.00 957 VAL A CA 1
ATOM 7026 C C . VAL A 1 957 ? 17.755 1.656 -20.027 1.00 88.00 957 VAL A C 1
ATOM 7028 O O . VAL A 1 957 ? 18.389 1.875 -19.000 1.00 88.00 957 VAL A O 1
ATOM 7031 N N . THR A 1 958 ? 16.809 0.718 -20.089 1.00 90.69 958 THR A N 1
ATOM 7032 C CA . THR A 1 958 ? 16.421 -0.138 -18.953 1.00 90.69 958 THR A CA 1
ATOM 7033 C C . THR A 1 958 ? 17.323 -1.355 -18.756 1.00 90.69 958 THR A C 1
ATOM 7035 O O . THR A 1 958 ? 17.237 -1.997 -17.710 1.00 90.69 958 THR A O 1
ATOM 7038 N N . LYS A 1 959 ? 18.181 -1.685 -19.732 1.00 91.00 959 LYS A N 1
ATOM 7039 C CA . LYS A 1 959 ? 19.096 -2.836 -19.695 1.00 91.00 959 LYS A CA 1
ATOM 7040 C C . LYS A 1 959 ? 20.551 -2.448 -19.974 1.00 91.00 959 LYS A C 1
ATOM 7042 O O . LYS A 1 959 ? 20.809 -1.518 -20.737 1.00 91.00 959 LYS A O 1
ATOM 7047 N N . ASP A 1 960 ? 21.474 -3.209 -19.395 1.00 91.12 960 ASP A N 1
ATOM 7048 C CA . ASP A 1 960 ? 22.912 -3.204 -19.688 1.00 91.12 960 ASP A CA 1
ATOM 7049 C C . ASP A 1 960 ? 23.226 -3.867 -21.047 1.00 91.12 960 ASP A C 1
ATOM 7051 O O . ASP A 1 960 ? 22.324 -4.324 -21.757 1.00 91.12 960 ASP A O 1
ATOM 7055 N N . ILE A 1 961 ? 24.501 -3.913 -21.452 1.00 87.88 961 ILE A N 1
ATOM 7056 C CA . ILE A 1 961 ? 24.894 -4.493 -22.751 1.00 87.88 961 ILE A CA 1
ATOM 7057 C C . ILE A 1 961 ? 24.750 -6.033 -22.828 1.00 87.88 961 ILE A C 1
ATOM 7059 O O . ILE A 1 961 ? 24.887 -6.608 -23.909 1.00 87.88 961 ILE A O 1
ATOM 7063 N N . THR A 1 962 ? 24.457 -6.712 -21.711 1.00 81.44 962 THR A N 1
ATOM 7064 C CA . THR A 1 962 ? 24.186 -8.165 -21.634 1.00 81.44 962 THR A CA 1
ATOM 7065 C C . THR A 1 962 ? 22.690 -8.502 -21.561 1.00 81.44 962 THR A C 1
ATOM 7067 O O . THR A 1 962 ? 22.304 -9.649 -21.792 1.00 81.44 962 THR A O 1
ATOM 7070 N N . GLY A 1 963 ? 21.832 -7.512 -21.289 1.00 85.69 963 GLY A N 1
ATOM 7071 C CA . GLY A 1 963 ? 20.390 -7.678 -21.092 1.00 85.69 963 GLY A CA 1
ATOM 7072 C C . GLY A 1 963 ? 19.954 -7.820 -19.625 1.00 85.69 963 GLY A C 1
ATOM 7073 O O . GLY A 1 963 ? 18.799 -8.182 -19.375 1.00 85.69 963 GLY A O 1
ATOM 7074 N N . ARG A 1 964 ? 20.842 -7.546 -18.658 1.00 86.81 964 ARG A N 1
ATOM 7075 C CA . ARG A 1 964 ? 20.518 -7.373 -17.227 1.00 86.81 964 ARG A CA 1
ATOM 7076 C C . ARG A 1 964 ? 19.852 -6.013 -17.005 1.00 86.81 964 ARG A C 1
ATOM 7078 O O . ARG A 1 964 ? 20.096 -5.082 -17.762 1.00 86.81 964 ARG A O 1
ATOM 7085 N N . ASP A 1 965 ? 18.978 -5.902 -16.010 1.00 90.50 965 ASP A N 1
ATOM 7086 C CA . ASP A 1 965 ? 18.359 -4.632 -15.607 1.00 90.50 965 ASP A CA 1
ATOM 7087 C C . ASP A 1 965 ? 19.412 -3.597 -15.197 1.00 90.50 965 ASP A C 1
ATOM 7089 O O . ASP A 1 965 ? 20.355 -3.940 -14.497 1.00 90.50 965 ASP A O 1
ATOM 7093 N N . ARG A 1 966 ? 19.262 -2.350 -15.666 1.00 90.62 966 ARG A N 1
ATOM 7094 C CA . ARG A 1 966 ? 20.276 -1.280 -15.557 1.00 90.62 966 ARG A CA 1
ATOM 7095 C C . ARG A 1 966 ? 20.306 -0.563 -14.196 1.00 90.62 966 ARG A C 1
ATOM 7097 O O . ARG A 1 966 ? 21.130 0.318 -13.990 1.00 90.62 966 ARG A O 1
ATOM 7104 N N . PHE A 1 967 ? 19.398 -0.930 -13.298 1.00 92.38 967 PHE A N 1
ATOM 7105 C CA . PHE A 1 967 ? 19.492 -0.650 -11.869 1.00 92.38 967 PHE A CA 1
ATOM 7106 C C . PHE A 1 967 ? 19.452 -2.009 -11.178 1.00 92.38 967 PHE A C 1
ATOM 7108 O O . PHE A 1 967 ? 18.418 -2.685 -11.224 1.00 92.38 967 PHE A O 1
ATOM 7115 N N . PHE A 1 968 ? 20.574 -2.447 -10.617 1.00 87.56 968 PHE A N 1
ATOM 7116 C CA . PHE A 1 968 ? 20.717 -3.788 -10.062 1.00 87.56 968 PHE A CA 1
ATOM 7117 C C . PHE A 1 968 ? 21.599 -3.741 -8.817 1.00 87.56 968 PHE A C 1
ATOM 7119 O O . PHE A 1 968 ? 22.737 -3.318 -8.897 1.00 87.56 968 PHE A O 1
ATOM 7126 N N . ASP A 1 969 ? 21.059 -4.214 -7.694 1.00 86.00 969 ASP A N 1
ATOM 7127 C CA . ASP A 1 969 ? 21.767 -4.368 -6.415 1.00 86.00 969 ASP A CA 1
ATOM 7128 C C . ASP A 1 969 ? 22.848 -5.462 -6.550 1.00 86.00 969 ASP A C 1
ATOM 7130 O O . ASP A 1 969 ? 22.560 -6.664 -6.478 1.00 86.00 969 ASP A O 1
ATOM 7134 N N . GLY A 1 970 ? 24.069 -5.036 -6.879 1.00 81.81 970 GLY A N 1
ATOM 7135 C CA . GLY A 1 970 ? 25.212 -5.875 -7.234 1.00 81.81 970 GLY A CA 1
ATOM 7136 C C . GLY A 1 970 ? 26.075 -6.276 -6.039 1.00 81.81 970 GLY A C 1
ATOM 7137 O O . GLY A 1 970 ? 26.642 -7.379 -6.042 1.00 81.81 970 GLY A O 1
ATOM 7138 N N . ASP A 1 971 ? 26.156 -5.421 -5.015 1.00 81.38 971 ASP A N 1
ATOM 7139 C CA . ASP A 1 971 ? 26.863 -5.701 -3.758 1.00 81.38 971 ASP A CA 1
ATOM 7140 C C . ASP A 1 971 ? 25.984 -6.370 -2.674 1.00 81.38 971 ASP A C 1
ATOM 7142 O O . ASP A 1 971 ? 26.496 -7.177 -1.882 1.00 81.38 971 ASP A O 1
ATOM 7146 N N . GLY A 1 972 ? 24.662 -6.164 -2.718 1.00 83.38 972 GLY A N 1
ATOM 7147 C CA . GLY A 1 972 ? 23.671 -6.784 -1.839 1.00 83.38 972 GLY A CA 1
ATOM 7148 C C . GLY A 1 972 ? 23.263 -5.958 -0.612 1.00 83.38 972 GLY A C 1
ATOM 7149 O O . GLY A 1 972 ? 22.767 -6.559 0.350 1.00 83.38 972 GLY A O 1
ATOM 7150 N N . ASP A 1 973 ? 23.490 -4.638 -0.583 1.00 84.56 973 ASP A N 1
ATOM 7151 C CA . ASP A 1 973 ? 23.061 -3.764 0.526 1.00 84.56 973 ASP A CA 1
ATOM 7152 C C . ASP A 1 973 ? 21.545 -3.460 0.546 1.00 84.56 973 ASP A C 1
ATOM 7154 O O . ASP A 1 973 ? 21.000 -3.105 1.600 1.00 84.56 973 ASP A O 1
ATOM 7158 N N . GLY A 1 974 ? 20.851 -3.683 -0.578 1.00 87.12 974 GLY A N 1
ATOM 7159 C CA . GLY A 1 974 ? 19.421 -3.427 -0.762 1.00 87.12 974 GLY A CA 1
ATOM 7160 C C . GLY A 1 974 ? 19.077 -2.178 -1.586 1.00 87.12 974 GLY A C 1
ATOM 7161 O O . GLY A 1 974 ? 17.888 -1.881 -1.750 1.00 87.12 974 GLY A O 1
ATOM 7162 N N . ILE A 1 975 ? 20.065 -1.439 -2.102 1.00 87.81 975 ILE A N 1
ATOM 7163 C CA . ILE A 1 975 ? 19.889 -0.212 -2.891 1.00 87.81 975 ILE A CA 1
ATOM 7164 C C . ILE A 1 975 ? 20.371 -0.438 -4.329 1.00 87.81 975 ILE A C 1
ATOM 7166 O O . ILE A 1 975 ? 21.540 -0.257 -4.644 1.00 87.81 975 ILE A O 1
ATOM 7170 N N . SER A 1 976 ? 19.447 -0.761 -5.241 1.00 91.00 976 SER A N 1
ATOM 7171 C CA . SER A 1 976 ? 19.770 -0.958 -6.663 1.00 91.00 976 SER A CA 1
ATOM 7172 C C . SER A 1 976 ? 20.281 0.326 -7.329 1.00 91.00 976 SER A C 1
ATOM 7174 O O . SER A 1 976 ? 19.496 1.191 -7.749 1.00 91.00 976 SER A O 1
ATOM 7176 N N . THR A 1 977 ? 21.599 0.435 -7.446 1.00 91.81 977 THR A N 1
ATOM 7177 C CA . THR A 1 977 ? 22.279 1.538 -8.122 1.00 91.81 977 THR A CA 1
ATOM 7178 C C . THR A 1 977 ? 22.644 1.095 -9.546 1.00 91.81 977 THR A C 1
ATOM 7180 O O . THR A 1 977 ? 22.233 0.027 -10.004 1.00 91.81 977 THR A O 1
ATOM 7183 N N . VAL A 1 978 ? 23.290 1.970 -10.312 1.00 94.38 978 VAL A N 1
ATOM 7184 C CA . VAL A 1 978 ? 23.815 1.682 -11.648 1.00 94.38 978 VAL A CA 1
ATOM 7185 C C . VAL A 1 978 ? 25.329 1.541 -11.580 1.00 94.38 978 VAL A C 1
ATOM 7187 O O . VAL A 1 978 ? 26.014 2.406 -11.024 1.00 94.38 978 VAL A O 1
ATOM 7190 N N . ASP A 1 979 ? 25.868 0.505 -12.209 1.00 95.31 979 ASP A N 1
ATOM 7191 C CA . ASP A 1 979 ? 27.309 0.333 -12.323 1.00 95.31 979 ASP A CA 1
ATOM 7192 C C . ASP A 1 979 ? 27.947 1.385 -13.237 1.00 95.31 979 ASP A C 1
ATOM 7194 O O . ASP A 1 979 ? 27.409 1.828 -14.262 1.00 95.31 979 ASP A O 1
ATOM 7198 N N . ILE A 1 980 ? 29.172 1.768 -12.889 1.00 96.44 980 ILE A N 1
ATOM 7199 C CA . ILE A 1 980 ? 30.007 2.611 -13.739 1.00 96.44 980 ILE A CA 1
ATOM 7200 C C . ILE A 1 980 ? 30.557 1.744 -14.883 1.00 96.44 980 ILE A C 1
ATOM 7202 O O . ILE A 1 980 ? 31.425 0.901 -14.666 1.00 96.44 980 ILE A O 1
ATOM 7206 N N . GLY A 1 981 ? 30.094 1.985 -16.114 1.00 95.88 981 GLY A N 1
ATOM 7207 C CA . GLY A 1 981 ? 30.459 1.226 -17.321 1.00 95.88 981 GLY A CA 1
ATOM 7208 C C . GLY A 1 981 ? 29.271 0.553 -18.021 1.00 95.88 981 GLY A C 1
ATOM 7209 O O . GLY A 1 981 ? 28.139 0.629 -17.560 1.00 95.88 981 GLY A O 1
ATOM 7210 N N . ALA A 1 982 ? 29.515 -0.113 -19.153 1.00 94.56 982 ALA A N 1
ATOM 7211 C CA . ALA A 1 982 ? 28.470 -0.701 -20.015 1.00 94.56 982 ALA A CA 1
ATOM 7212 C C . ALA A 1 982 ? 27.872 -2.042 -19.526 1.00 94.56 982 ALA A C 1
ATOM 7214 O O . ALA A 1 982 ? 27.078 -2.664 -20.230 1.00 94.56 982 ALA A O 1
ATOM 7215 N N . TYR A 1 983 ? 28.270 -2.504 -18.343 1.00 92.25 983 TYR A N 1
ATOM 7216 C CA . TYR A 1 983 ? 27.895 -3.792 -17.763 1.00 92.25 983 TYR A CA 1
ATOM 7217 C C . TYR A 1 983 ? 27.424 -3.573 -16.329 1.00 92.25 983 TYR A C 1
ATOM 7219 O O . TYR A 1 983 ? 28.039 -2.773 -15.634 1.00 92.25 983 TYR A O 1
ATOM 7227 N N . GLU A 1 984 ? 26.396 -4.303 -15.898 1.00 92.44 984 GLU A N 1
ATOM 7228 C CA . GLU A 1 984 ? 26.005 -4.386 -14.482 1.00 92.44 984 GLU A CA 1
ATOM 7229 C C . GLU A 1 984 ? 26.542 -5.681 -13.870 1.00 92.44 984 GLU A C 1
ATOM 7231 O O . GLU A 1 984 ? 26.370 -6.765 -14.443 1.00 92.44 984 GLU A O 1
ATOM 7236 N N . PHE A 1 985 ? 27.166 -5.609 -12.702 1.00 90.75 985 PHE A N 1
ATOM 7237 C CA . PHE A 1 985 ? 27.712 -6.757 -12.001 1.00 90.75 985 PHE A CA 1
ATOM 7238 C C . PHE A 1 985 ? 26.609 -7.583 -11.330 1.00 90.75 985 PHE A C 1
ATOM 7240 O O . PHE A 1 985 ? 25.893 -7.130 -10.447 1.00 90.75 985 PHE A O 1
ATOM 7247 N N . ALA A 1 986 ? 26.513 -8.860 -11.704 1.00 86.69 986 ALA A N 1
ATOM 7248 C CA . ALA A 1 986 ? 25.804 -9.848 -10.898 1.00 86.69 986 ALA A CA 1
ATOM 7249 C C . ALA A 1 986 ? 26.420 -11.234 -11.062 1.00 86.69 986 ALA A C 1
ATOM 7251 O O . ALA A 1 986 ? 26.975 -11.577 -12.117 1.00 86.69 986 ALA A O 1
ATOM 7252 N N . PHE A 1 987 ? 26.249 -12.063 -10.035 1.00 90.31 987 PHE A N 1
ATOM 7253 C CA . PHE A 1 987 ? 26.848 -13.386 -9.968 1.00 90.31 987 PHE A CA 1
ATOM 7254 C C . PHE A 1 987 ? 25.873 -14.474 -9.520 1.00 90.31 987 PHE A C 1
ATOM 7256 O O . PHE A 1 987 ? 25.020 -14.269 -8.660 1.00 90.31 987 PHE A O 1
ATOM 7263 N N . VAL A 1 988 ? 26.068 -15.681 -10.049 1.00 93.12 988 VAL A N 1
ATOM 7264 C CA . VAL A 1 988 ? 25.567 -16.907 -9.424 1.00 93.12 988 VAL A CA 1
ATOM 7265 C C . VAL A 1 988 ? 26.583 -17.346 -8.373 1.00 93.12 988 VAL A C 1
ATOM 7267 O O . VAL A 1 988 ? 27.772 -17.479 -8.665 1.00 93.12 988 VAL A O 1
ATOM 7270 N N . LYS A 1 989 ? 26.128 -17.551 -7.137 1.00 94.25 989 LYS A N 1
ATOM 7271 C CA . LYS A 1 989 ? 26.966 -17.995 -6.019 1.00 94.25 989 LYS A CA 1
ATOM 7272 C C . LYS A 1 989 ? 27.045 -19.519 -5.973 1.00 94.25 989 LYS A C 1
ATOM 7274 O O . LYS A 1 989 ? 26.012 -20.171 -5.856 1.00 94.25 989 LYS A O 1
ATOM 7279 N N . VAL A 1 990 ? 28.262 -20.056 -5.981 1.00 96.62 990 VAL A N 1
ATOM 7280 C CA . VAL A 1 990 ? 28.544 -21.489 -5.814 1.00 96.62 990 VAL A CA 1
ATOM 7281 C C . VAL A 1 990 ? 29.469 -21.673 -4.609 1.00 96.62 990 VAL A C 1
ATOM 7283 O O . VAL A 1 990 ? 30.520 -21.037 -4.527 1.00 96.62 990 VAL A O 1
ATOM 7286 N N . VAL A 1 991 ? 29.074 -22.515 -3.652 1.00 96.50 991 VAL A N 1
ATOM 7287 C CA . VAL A 1 991 ? 29.859 -22.874 -2.454 1.00 96.50 991 VAL A CA 1
ATOM 7288 C C . VAL A 1 991 ? 30.136 -24.386 -2.407 1.00 96.50 991 VAL A C 1
ATOM 7290 O O . VAL A 1 991 ? 29.414 -25.145 -3.057 1.00 96.50 991 VAL A O 1
ATOM 7293 N N . PRO A 1 992 ? 31.139 -24.869 -1.643 1.00 94.31 992 PRO A N 1
ATOM 7294 C CA . PRO A 1 992 ? 31.507 -26.286 -1.647 1.00 94.31 992 PRO A CA 1
ATOM 7295 C C . PRO A 1 992 ? 30.333 -27.202 -1.276 1.00 94.31 992 PRO A C 1
ATOM 7297 O O . PRO A 1 992 ? 29.674 -26.998 -0.256 1.00 94.31 992 PRO A O 1
ATOM 7300 N N . GLY A 1 993 ? 30.085 -28.212 -2.113 1.00 90.19 993 GLY A N 1
ATOM 7301 C CA . GLY A 1 993 ? 28.909 -29.090 -2.031 1.00 90.19 993 GLY A CA 1
ATOM 7302 C C . GLY A 1 993 ? 27.757 -28.712 -2.975 1.00 90.19 993 GLY A C 1
ATOM 7303 O O . GLY A 1 993 ? 26.796 -29.470 -3.067 1.00 90.19 993 GLY A O 1
ATOM 7304 N N . GLN A 1 994 ? 27.855 -27.589 -3.692 1.00 95.44 994 GLN A N 1
ATOM 7305 C CA . GLN A 1 994 ? 27.051 -27.280 -4.882 1.00 95.44 994 GLN A CA 1
ATOM 7306 C C . GLN A 1 994 ? 27.863 -27.556 -6.156 1.00 95.44 994 GLN A C 1
ATOM 7308 O O . GLN A 1 994 ? 29.093 -27.540 -6.106 1.00 95.44 994 GLN A O 1
ATOM 7313 N N . SER A 1 995 ? 27.186 -27.766 -7.289 1.00 95.00 995 SER A N 1
ATOM 7314 C CA . SER A 1 995 ? 27.841 -27.908 -8.593 1.00 95.00 995 SER A CA 1
ATOM 7315 C C . SER A 1 995 ? 28.143 -26.551 -9.235 1.00 95.00 995 SER A C 1
ATOM 7317 O O . SER A 1 995 ? 27.297 -25.654 -9.282 1.00 95.00 995 SER A O 1
ATOM 7319 N N . ILE A 1 996 ? 29.345 -26.424 -9.792 1.00 95.56 996 ILE A N 1
ATOM 7320 C CA . ILE A 1 996 ? 29.743 -25.332 -10.679 1.00 95.56 996 ILE A CA 1
ATOM 7321 C C . ILE A 1 996 ? 28.954 -25.401 -11.997 1.00 95.56 996 ILE A C 1
ATOM 7323 O O . ILE A 1 996 ? 28.615 -24.344 -12.531 1.00 95.56 996 ILE A O 1
ATOM 7327 N N . GLN A 1 997 ? 28.591 -26.592 -12.500 1.00 94.44 997 GLN A N 1
ATOM 7328 C CA . GLN A 1 997 ? 27.745 -26.709 -13.698 1.00 94.44 997 GLN A CA 1
ATOM 7329 C C . GLN A 1 997 ? 26.333 -26.170 -13.464 1.00 94.44 997 GLN A C 1
ATOM 7331 O O . GLN A 1 997 ? 25.864 -25.395 -14.292 1.00 94.44 997 GLN A O 1
ATOM 7336 N N . ASP A 1 998 ? 25.688 -26.487 -12.336 1.00 95.25 998 ASP A N 1
ATOM 7337 C CA . ASP A 1 998 ? 24.386 -25.889 -11.984 1.00 95.25 998 ASP A CA 1
ATOM 7338 C C . ASP A 1 998 ? 24.484 -24.351 -11.950 1.00 95.25 998 ASP A C 1
ATOM 7340 O O . ASP A 1 998 ? 23.579 -23.641 -12.402 1.00 95.25 998 ASP A O 1
ATOM 7344 N N . GLY A 1 999 ? 25.620 -23.822 -11.477 1.00 94.81 999 GLY A N 1
ATOM 7345 C CA . GLY A 1 999 ? 25.941 -22.396 -11.514 1.00 94.81 999 GLY A CA 1
ATOM 7346 C C . GLY A 1 999 ? 26.060 -21.826 -12.934 1.00 94.81 999 GLY A C 1
ATOM 7347 O O . GLY A 1 999 ? 25.473 -20.784 -13.226 1.00 94.81 999 GLY A O 1
ATOM 7348 N N . ILE A 1 1000 ? 26.773 -22.517 -13.829 1.00 92.88 1000 ILE A N 1
ATOM 7349 C CA . ILE A 1 1000 ? 26.933 -22.154 -15.250 1.00 92.88 1000 ILE A CA 1
ATOM 7350 C C . ILE A 1 1000 ? 25.598 -22.232 -16.001 1.00 92.88 1000 ILE A C 1
ATOM 7352 O O . ILE A 1 1000 ? 25.288 -21.345 -16.800 1.00 92.88 1000 ILE A O 1
ATOM 7356 N N . ASP A 1 1001 ? 24.785 -23.255 -15.745 1.00 92.69 1001 ASP A N 1
ATOM 7357 C CA . ASP A 1 1001 ? 23.484 -23.446 -16.386 1.00 92.69 1001 ASP A CA 1
ATOM 7358 C C . ASP A 1 1001 ? 22.475 -22.385 -15.910 1.00 92.69 1001 ASP A C 1
ATOM 7360 O O . ASP A 1 1001 ? 21.750 -21.830 -16.741 1.00 92.69 1001 ASP A O 1
ATOM 7364 N N . THR A 1 1002 ? 22.530 -21.997 -14.629 1.00 93.44 1002 THR A N 1
ATOM 7365 C CA . THR A 1 1002 ? 21.770 -20.871 -14.046 1.00 93.44 1002 THR A CA 1
ATOM 7366 C C . THR A 1 1002 ? 22.234 -19.501 -14.561 1.00 93.44 1002 THR A C 1
ATOM 7368 O O . THR A 1 1002 ? 21.422 -18.584 -14.705 1.00 93.44 1002 THR A O 1
ATOM 7371 N N . ALA A 1 1003 ? 23.529 -19.327 -14.843 1.00 88.81 1003 ALA A N 1
ATOM 7372 C CA . ALA A 1 1003 ? 24.079 -18.043 -15.273 1.00 88.81 1003 ALA A CA 1
ATOM 7373 C C . ALA A 1 1003 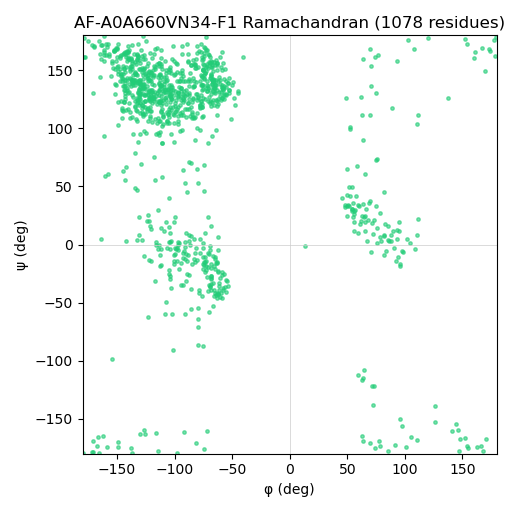? 23.510 -17.588 -16.628 1.00 88.81 1003 ALA A C 1
ATOM 7375 O O . ALA A 1 1003 ? 23.390 -18.362 -17.582 1.00 88.81 1003 ALA A O 1
ATOM 7376 N N . ARG A 1 1004 ? 23.174 -16.298 -16.724 1.00 84.62 1004 ARG A N 1
ATOM 7377 C CA . ARG A 1 1004 ? 22.764 -15.655 -17.981 1.00 84.62 1004 ARG A CA 1
ATOM 7378 C C . ARG A 1 1004 ? 23.970 -15.419 -18.891 1.00 84.62 1004 ARG A C 1
ATOM 7380 O O . ARG A 1 1004 ? 25.114 -15.449 -18.445 1.00 84.62 1004 ARG A O 1
ATOM 7387 N N . GLU A 1 1005 ? 23.689 -15.139 -20.158 1.00 77.00 1005 GLU A N 1
ATOM 7388 C CA . GLU A 1 1005 ? 24.674 -14.597 -21.093 1.00 77.00 1005 GLU A CA 1
ATOM 7389 C C . GLU A 1 1005 ? 25.397 -13.380 -20.485 1.00 77.00 1005 GLU A C 1
ATOM 7391 O O . GLU A 1 1005 ? 24.768 -12.567 -19.809 1.00 77.00 1005 GLU A O 1
ATOM 7396 N N . GLY A 1 1006 ? 26.720 -13.289 -20.653 1.00 73.69 1006 GLY A N 1
ATOM 7397 C CA . GLY A 1 1006 ? 27.550 -12.248 -20.031 1.00 73.69 1006 GLY A CA 1
ATOM 7398 C C . GLY A 1 1006 ? 27.741 -12.354 -18.507 1.00 73.69 1006 GLY A C 1
ATOM 7399 O O . GLY A 1 1006 ? 28.501 -11.569 -17.948 1.00 73.69 1006 GLY A O 1
ATOM 7400 N N . GLY A 1 1007 ? 27.067 -13.279 -17.812 1.00 84.19 1007 GLY A N 1
ATOM 7401 C CA . GLY A 1 1007 ? 27.048 -13.355 -16.346 1.00 84.19 1007 GLY A CA 1
ATOM 7402 C C . GLY A 1 1007 ? 28.254 -14.047 -15.700 1.00 84.19 1007 GLY A C 1
ATOM 7403 O O . GLY A 1 1007 ? 28.944 -14.859 -16.316 1.00 84.19 1007 GLY A O 1
ATOM 7404 N N . THR A 1 1008 ? 28.465 -13.770 -14.411 1.00 89.62 1008 THR A N 1
ATOM 7405 C CA . THR A 1 1008 ? 29.546 -14.365 -13.607 1.00 89.62 1008 THR A CA 1
ATOM 7406 C C . THR A 1 1008 ? 29.031 -15.509 -12.723 1.00 89.62 1008 THR A C 1
ATOM 7408 O O . THR A 1 1008 ? 27.922 -15.462 -12.197 1.00 89.62 1008 THR A O 1
ATOM 7411 N N . VAL A 1 1009 ? 29.855 -16.532 -12.510 1.00 93.94 1009 VAL A N 1
ATOM 7412 C CA . VAL A 1 1009 ? 29.689 -17.594 -11.510 1.00 93.94 1009 VAL A CA 1
ATOM 7413 C C . VAL A 1 1009 ? 30.823 -17.436 -10.500 1.00 93.94 1009 VAL A C 1
ATOM 7415 O O . VAL A 1 1009 ? 31.978 -17.725 -10.819 1.00 93.94 1009 VAL A O 1
ATOM 7418 N N . LEU A 1 1010 ? 30.514 -16.950 -9.294 1.00 94.50 1010 LEU A N 1
ATOM 7419 C CA . LEU A 1 1010 ? 31.485 -16.848 -8.204 1.00 94.50 1010 LEU A CA 1
ATOM 7420 C C . LEU A 1 1010 ? 31.556 -18.176 -7.453 1.00 94.50 1010 LEU A C 1
ATOM 7422 O O . LEU A 1 1010 ? 30.646 -18.530 -6.701 1.00 94.50 1010 LEU A O 1
ATOM 7426 N N . VAL A 1 1011 ? 32.671 -18.879 -7.637 1.00 96.56 1011 VAL A N 1
ATOM 7427 C CA . VAL A 1 1011 ? 32.998 -20.123 -6.938 1.00 96.56 1011 VAL A CA 1
ATOM 7428 C C . VAL A 1 1011 ? 33.774 -19.770 -5.670 1.00 96.56 1011 VAL A C 1
ATOM 7430 O O . VAL A 1 1011 ? 34.855 -19.184 -5.738 1.00 96.56 1011 VAL A O 1
ATOM 7433 N N . PHE A 1 1012 ? 33.214 -20.082 -4.503 1.00 96.69 1012 PHE A N 1
ATOM 7434 C CA . PHE A 1 1012 ? 33.785 -19.717 -3.203 1.00 96.69 1012 PHE A CA 1
ATOM 7435 C C . PHE A 1 1012 ? 34.860 -20.718 -2.731 1.00 96.69 1012 PHE A C 1
ATOM 7437 O O . PHE A 1 1012 ? 34.872 -21.860 -3.201 1.00 96.69 1012 PHE A O 1
ATOM 7444 N N . PRO A 1 1013 ? 35.767 -20.323 -1.809 1.00 97.75 1013 PRO A N 1
ATOM 7445 C CA . PRO A 1 1013 ? 36.910 -21.141 -1.397 1.00 97.75 1013 PRO A CA 1
ATOM 7446 C C . PRO A 1 1013 ? 36.554 -22.564 -0.950 1.00 97.75 1013 PRO A C 1
ATOM 7448 O O . PRO A 1 1013 ? 35.655 -22.756 -0.131 1.00 97.75 1013 PRO A O 1
ATOM 7451 N N . GLY A 1 1014 ? 37.297 -23.554 -1.449 1.00 95.25 1014 GLY A N 1
ATOM 7452 C CA . GLY A 1 1014 ? 37.108 -24.968 -1.126 1.00 95.25 1014 GLY A CA 1
ATOM 7453 C C . GLY A 1 1014 ? 37.559 -25.934 -2.224 1.00 95.25 1014 GLY A C 1
ATOM 7454 O O . GLY A 1 1014 ? 38.268 -25.556 -3.159 1.00 95.25 1014 GLY A O 1
ATOM 7455 N N . LEU A 1 1015 ? 37.142 -27.193 -2.072 1.00 94.12 1015 LEU A N 1
ATOM 7456 C CA . LEU A 1 1015 ? 37.370 -28.296 -3.006 1.00 94.12 1015 LEU A CA 1
ATOM 7457 C C . LEU A 1 1015 ? 36.033 -28.730 -3.622 1.00 94.12 1015 LEU A C 1
ATOM 7459 O O . LEU A 1 1015 ? 35.061 -28.926 -2.891 1.00 94.12 1015 LEU A O 1
ATOM 7463 N N . TYR A 1 1016 ? 36.023 -28.904 -4.940 1.00 94.56 1016 TYR A N 1
ATOM 7464 C CA . TYR A 1 1016 ? 34.887 -29.337 -5.751 1.00 94.56 1016 TYR A CA 1
ATOM 7465 C C . TYR A 1 1016 ? 35.298 -30.596 -6.527 1.00 94.56 1016 TYR A C 1
ATOM 7467 O O . TYR A 1 1016 ? 36.356 -30.597 -7.153 1.00 94.56 1016 TYR A O 1
ATOM 7475 N N . ASP A 1 1017 ? 34.500 -31.661 -6.451 1.00 92.06 1017 ASP A N 1
ATOM 7476 C CA . ASP A 1 1017 ? 34.710 -32.937 -7.156 1.00 92.06 1017 ASP A CA 1
ATOM 7477 C C . ASP A 1 1017 ? 33.787 -32.951 -8.382 1.00 92.06 1017 ASP A C 1
ATOM 7479 O O . ASP A 1 1017 ? 32.611 -33.307 -8.288 1.00 92.06 1017 ASP A O 1
ATOM 7483 N N . GLU A 1 1018 ? 34.282 -32.418 -9.502 1.00 91.25 1018 GLU A N 1
ATOM 7484 C CA . GLU A 1 1018 ? 33.487 -32.133 -10.699 1.00 91.25 1018 GLU A CA 1
ATOM 7485 C C . GLU A 1 1018 ? 34.288 -32.341 -11.988 1.00 91.25 1018 GLU A C 1
ATOM 7487 O O . GLU A 1 1018 ? 35.452 -31.967 -12.116 1.00 91.25 1018 GLU A O 1
ATOM 7492 N N . SER A 1 1019 ? 33.618 -32.892 -12.999 1.00 86.50 1019 SER A N 1
ATOM 7493 C CA . SER A 1 1019 ? 34.120 -33.020 -14.368 1.00 86.50 1019 SER A CA 1
ATOM 7494 C C . SER A 1 1019 ? 32.986 -32.748 -15.355 1.00 86.50 1019 SER A C 1
ATOM 7496 O O . SER A 1 1019 ? 31.819 -32.776 -14.969 1.00 86.50 1019 SER A O 1
ATOM 7498 N N . HIS A 1 1020 ? 33.312 -32.537 -16.631 1.00 87.75 1020 HIS A N 1
ATOM 7499 C CA . HIS A 1 1020 ? 32.336 -32.171 -17.669 1.00 87.75 1020 HIS A CA 1
ATOM 7500 C C . HIS A 1 1020 ? 31.687 -30.785 -17.489 1.00 87.75 1020 HIS A C 1
ATOM 7502 O O . HIS A 1 1020 ? 30.564 -30.567 -17.943 1.00 87.75 1020 HIS A O 1
ATOM 7508 N N . LEU A 1 1021 ? 32.425 -29.836 -16.901 1.00 91.44 1021 LEU A N 1
ATOM 7509 C CA . LEU A 1 1021 ? 32.036 -28.427 -16.850 1.00 91.44 1021 LEU A CA 1
ATOM 7510 C C . LEU A 1 1021 ? 32.059 -27.824 -18.265 1.00 91.44 1021 LEU A C 1
ATOM 7512 O O . LEU A 1 1021 ? 33.069 -27.897 -18.964 1.00 91.44 1021 LEU A O 1
ATOM 7516 N N . ASP A 1 1022 ? 30.949 -27.243 -18.701 1.00 89.69 1022 ASP A N 1
ATOM 7517 C CA . ASP A 1 1022 ? 30.690 -26.853 -20.090 1.00 89.69 1022 ASP A CA 1
ATOM 7518 C C . ASP A 1 1022 ? 29.896 -25.543 -20.125 1.00 89.69 1022 ASP A C 1
ATOM 7520 O O . ASP A 1 1022 ? 28.796 -25.457 -19.577 1.00 89.69 1022 ASP A O 1
ATOM 7524 N N . LEU A 1 1023 ? 30.450 -24.524 -20.791 1.00 87.56 1023 LEU A N 1
ATOM 7525 C CA . LEU A 1 1023 ? 29.882 -23.172 -20.849 1.00 87.56 1023 LEU A CA 1
ATOM 7526 C C . LEU A 1 1023 ? 28.664 -23.049 -21.784 1.00 87.56 1023 LEU A C 1
ATOM 7528 O O . LEU A 1 1023 ? 28.071 -21.974 -21.857 1.00 87.56 1023 LEU A O 1
ATOM 7532 N N . LYS A 1 1024 ? 28.270 -24.117 -22.498 1.00 85.44 1024 LYS A N 1
ATOM 7533 C CA . LYS A 1 1024 ? 27.075 -24.166 -23.374 1.00 85.44 1024 LYS A CA 1
ATOM 7534 C C . LYS A 1 1024 ? 27.043 -23.084 -24.465 1.00 85.44 1024 LYS A C 1
ATOM 7536 O O . LYS A 1 1024 ? 25.970 -22.659 -24.888 1.00 85.44 1024 LYS A O 1
ATOM 7541 N N . GLY A 1 1025 ? 28.206 -22.589 -24.893 1.00 79.50 1025 GLY A N 1
ATOM 7542 C CA . GLY A 1 1025 ? 28.302 -21.468 -25.833 1.00 79.50 1025 GLY A CA 1
ATOM 7543 C C . GLY A 1 1025 ? 28.019 -20.084 -25.231 1.00 79.50 1025 GLY A C 1
ATOM 7544 O O . GLY A 1 1025 ? 28.081 -19.105 -25.973 1.00 79.50 1025 GLY A O 1
ATOM 7545 N N . LYS A 1 1026 ? 27.731 -19.976 -23.926 1.00 81.62 1026 LYS A N 1
ATOM 7546 C CA . LYS A 1 1026 ? 27.448 -18.703 -23.249 1.00 81.62 1026 LYS A CA 1
ATOM 7547 C C . LYS A 1 1026 ? 28.721 -17.887 -23.006 1.00 81.62 1026 LYS A C 1
ATOM 7549 O O . LYS A 1 1026 ? 29.775 -18.446 -22.702 1.00 81.62 1026 LYS A O 1
ATOM 7554 N N . GLY A 1 1027 ? 28.600 -16.563 -22.996 1.00 79.62 1027 GLY A N 1
ATOM 7555 C CA . GLY A 1 1027 ? 29.617 -15.612 -22.518 1.00 79.62 1027 GLY A CA 1
ATOM 7556 C C . GLY A 1 1027 ? 29.738 -15.548 -20.994 1.00 79.62 1027 GLY A C 1
ATOM 7557 O O . GLY A 1 1027 ? 29.722 -14.463 -20.424 1.00 79.62 1027 GLY A O 1
ATOM 7558 N N . VAL A 1 1028 ? 29.786 -16.701 -20.322 1.00 86.81 1028 VAL A N 1
ATOM 7559 C CA . VAL A 1 1028 ? 29.830 -16.796 -18.853 1.00 86.81 1028 VAL A CA 1
ATOM 7560 C C . VAL A 1 1028 ? 31.268 -16.756 -18.334 1.00 86.81 1028 VAL A C 1
ATOM 7562 O O . VAL A 1 1028 ? 32.170 -17.382 -18.898 1.00 86.81 1028 VAL A O 1
ATOM 7565 N N . VAL A 1 1029 ? 31.475 -16.057 -17.215 1.00 89.62 1029 VAL A N 1
ATOM 7566 C CA . VAL A 1 1029 ? 32.740 -16.060 -16.470 1.00 89.62 1029 VAL A CA 1
ATOM 7567 C C . VAL A 1 1029 ? 32.645 -16.997 -15.270 1.00 89.62 1029 VAL A C 1
ATOM 7569 O O . VAL A 1 1029 ? 31.875 -16.736 -14.354 1.00 89.62 1029 VAL A O 1
ATOM 7572 N N . VAL A 1 1030 ? 33.481 -18.032 -15.199 1.00 92.75 1030 VAL A N 1
ATOM 7573 C CA . VAL A 1 1030 ? 33.643 -18.855 -13.986 1.00 92.75 1030 VAL A CA 1
ATOM 7574 C C . VAL A 1 1030 ? 34.839 -18.336 -13.190 1.00 92.75 1030 VAL A C 1
ATOM 7576 O O . VAL A 1 1030 ? 35.981 -18.403 -13.651 1.00 92.75 1030 VAL A O 1
ATOM 7579 N N . ARG A 1 1031 ? 34.584 -17.787 -11.999 1.00 92.94 1031 ARG A N 1
ATOM 7580 C CA . ARG A 1 1031 ? 35.541 -16.973 -11.237 1.00 92.94 1031 ARG A CA 1
ATOM 7581 C C . ARG A 1 1031 ? 35.733 -17.503 -9.817 1.00 92.94 1031 ARG A C 1
ATOM 7583 O O . ARG A 1 1031 ? 34.807 -17.503 -9.012 1.00 92.94 1031 ARG A O 1
ATOM 7590 N N . GLY A 1 1032 ? 36.959 -17.911 -9.490 1.00 94.69 1032 GLY A N 1
ATOM 7591 C CA . GLY A 1 1032 ? 37.328 -18.336 -8.139 1.00 94.69 1032 GLY A CA 1
ATOM 7592 C C . GLY A 1 1032 ? 37.559 -17.156 -7.193 1.00 94.69 1032 GLY A C 1
ATOM 7593 O O . GLY A 1 1032 ? 38.486 -16.363 -7.394 1.00 94.69 1032 GLY A O 1
ATOM 7594 N N . VAL A 1 1033 ? 36.742 -17.058 -6.144 1.00 94.19 1033 VAL A N 1
ATOM 7595 C CA . VAL A 1 1033 ? 36.857 -16.048 -5.081 1.00 94.19 1033 VAL A CA 1
ATOM 7596 C C . VAL A 1 1033 ? 38.100 -16.336 -4.237 1.00 94.19 1033 VAL A C 1
ATOM 7598 O O . VAL A 1 1033 ? 38.294 -17.447 -3.750 1.00 94.19 1033 VAL A O 1
ATOM 7601 N N . GLY A 1 1034 ? 38.966 -15.334 -4.070 1.00 89.00 1034 GLY A N 1
ATOM 7602 C CA . GLY A 1 1034 ? 40.290 -15.503 -3.454 1.00 89.00 1034 GLY A CA 1
ATOM 7603 C C . GLY A 1 1034 ? 41.353 -16.095 -4.395 1.00 89.00 1034 GLY A C 1
ATOM 7604 O O . GLY A 1 1034 ? 42.495 -16.293 -3.979 1.00 89.00 1034 GLY A O 1
ATOM 7605 N N . GLY A 1 1035 ? 41.008 -16.338 -5.664 1.00 88.69 1035 GLY A N 1
ATOM 7606 C CA . GLY A 1 1035 ? 41.925 -16.821 -6.695 1.00 88.69 1035 GLY A CA 1
ATOM 7607 C C . GLY A 1 1035 ? 42.319 -18.296 -6.565 1.00 88.69 1035 GLY A C 1
ATOM 7608 O O . GLY A 1 1035 ? 41.833 -19.037 -5.711 1.00 88.69 1035 GLY A O 1
ATOM 7609 N N . ALA A 1 1036 ? 43.238 -18.731 -7.434 1.00 90.56 1036 ALA A N 1
ATOM 7610 C CA . ALA A 1 1036 ? 43.511 -20.154 -7.663 1.00 90.56 1036 ALA A CA 1
ATOM 7611 C C . ALA A 1 1036 ? 44.035 -20.906 -6.426 1.00 90.56 1036 ALA A C 1
ATOM 7613 O O . ALA A 1 1036 ? 43.875 -22.117 -6.333 1.00 90.56 1036 ALA A O 1
ATOM 7614 N N . THR A 1 1037 ? 44.628 -20.212 -5.453 1.00 92.75 1037 THR A N 1
ATOM 7615 C CA . THR A 1 1037 ? 45.061 -20.806 -4.176 1.00 92.75 1037 THR A CA 1
ATOM 7616 C C . THR A 1 1037 ? 43.915 -21.120 -3.212 1.00 92.75 1037 THR A C 1
ATOM 7618 O O . THR A 1 1037 ? 44.139 -21.830 -2.237 1.00 92.75 1037 THR A O 1
ATOM 7621 N N . ALA A 1 1038 ? 42.716 -20.578 -3.446 1.00 95.38 1038 ALA A N 1
ATOM 7622 C CA . ALA A 1 1038 ? 41.554 -20.726 -2.572 1.00 95.38 1038 ALA A CA 1
ATOM 7623 C C . ALA A 1 1038 ? 40.508 -21.722 -3.108 1.00 95.38 1038 ALA A C 1
ATOM 7625 O O . ALA A 1 1038 ? 39.785 -22.322 -2.315 1.00 95.38 1038 ALA A O 1
ATOM 7626 N N . VAL A 1 1039 ? 40.433 -21.915 -4.430 1.00 96.25 1039 VAL A N 1
ATOM 7627 C CA . VAL A 1 1039 ? 39.429 -22.763 -5.094 1.00 96.25 1039 VAL A CA 1
ATOM 7628 C C . VAL A 1 1039 ? 40.106 -23.864 -5.905 1.00 96.25 1039 VAL A C 1
ATOM 7630 O O . VAL A 1 1039 ? 40.904 -23.576 -6.798 1.00 96.25 1039 VAL A O 1
ATOM 7633 N N . THR A 1 1040 ? 39.767 -25.121 -5.614 1.00 94.88 1040 THR A N 1
ATOM 7634 C CA . THR A 1 1040 ? 40.261 -26.311 -6.324 1.00 94.88 1040 THR A CA 1
ATOM 7635 C C . THR A 1 1040 ? 39.099 -27.099 -6.919 1.00 94.88 1040 THR A C 1
ATOM 7637 O O . THR A 1 1040 ? 38.183 -27.468 -6.190 1.00 94.88 1040 THR A O 1
ATOM 7640 N N . VAL A 1 1041 ? 39.165 -27.396 -8.215 1.00 94.25 1041 VAL A N 1
ATOM 7641 C CA . VAL A 1 1041 ? 38.252 -28.308 -8.919 1.00 94.25 1041 VAL A CA 1
ATOM 7642 C C . VAL A 1 1041 ? 39.038 -29.560 -9.305 1.00 94.25 1041 VAL A C 1
ATOM 7644 O O . VAL A 1 1041 ? 40.060 -29.452 -9.983 1.00 94.25 1041 VAL A O 1
ATOM 7647 N N . ASP A 1 1042 ? 38.601 -30.730 -8.851 1.00 91.69 1042 ASP A N 1
ATOM 7648 C CA . ASP A 1 1042 ? 39.229 -32.030 -9.096 1.00 91.69 1042 ASP A CA 1
ATOM 7649 C C . ASP A 1 1042 ? 38.323 -32.885 -9.999 1.00 91.69 1042 ASP A C 1
ATOM 7651 O O . ASP A 1 1042 ? 37.155 -33.090 -9.688 1.00 91.69 1042 ASP A O 1
ATOM 7655 N N . GLY A 1 1043 ? 38.855 -33.360 -11.130 1.00 87.94 1043 GLY A N 1
ATOM 7656 C CA . GLY A 1 1043 ? 38.129 -34.187 -12.105 1.00 87.94 1043 GLY A CA 1
ATOM 7657 C C . GLY A 1 1043 ? 38.105 -35.696 -11.834 1.00 87.94 1043 GLY A C 1
ATOM 7658 O O . GLY A 1 1043 ? 37.724 -36.465 -12.726 1.00 87.94 1043 GLY A O 1
ATOM 7659 N N . GLY A 1 1044 ? 38.599 -36.158 -10.679 1.00 86.12 1044 GLY A N 1
ATOM 7660 C CA . GLY A 1 1044 ? 38.585 -37.574 -10.277 1.00 86.12 1044 GLY A CA 1
ATOM 7661 C C . GLY A 1 1044 ? 39.467 -38.518 -11.116 1.00 86.12 1044 GLY A C 1
ATOM 7662 O O . GLY A 1 1044 ? 39.489 -39.728 -10.893 1.00 86.12 1044 GLY A O 1
ATOM 7663 N N . GLY A 1 1045 ? 40.214 -37.996 -12.093 1.00 82.31 1045 GLY A N 1
ATOM 7664 C CA . GLY A 1 1045 ? 41.063 -38.753 -13.019 1.00 82.31 1045 GLY A CA 1
ATOM 7665 C C . GLY A 1 1045 ? 40.322 -39.373 -14.208 1.00 82.31 1045 GLY A C 1
ATOM 7666 O O . GLY A 1 1045 ? 40.917 -40.167 -14.941 1.00 82.31 1045 GLY A O 1
ATOM 7667 N N . HIS A 1 1046 ? 39.041 -39.050 -14.412 1.00 73.25 1046 HIS A N 1
ATOM 7668 C CA . HIS A 1 1046 ? 38.180 -39.760 -15.367 1.00 73.25 1046 HIS A CA 1
ATOM 7669 C C . HIS A 1 1046 ? 38.105 -39.127 -16.763 1.00 73.25 1046 HIS A C 1
ATOM 7671 O O . HIS A 1 1046 ? 38.024 -39.852 -17.755 1.00 73.25 1046 HIS A O 1
ATOM 7677 N N . SER A 1 1047 ? 38.150 -37.798 -16.866 1.00 79.31 1047 SER A N 1
ATOM 7678 C CA . SER A 1 1047 ? 37.992 -37.063 -18.130 1.00 79.31 1047 SER A CA 1
ATOM 7679 C C . SER A 1 1047 ? 38.590 -35.657 -18.051 1.00 79.31 1047 SER A C 1
ATOM 7681 O O . SER A 1 1047 ? 39.167 -35.286 -17.031 1.00 79.31 1047 SER A O 1
ATOM 7683 N N . SER A 1 1048 ? 38.410 -34.852 -19.100 1.00 87.56 1048 SER A N 1
ATOM 7684 C CA . SER A 1 1048 ? 38.611 -33.401 -19.034 1.00 87.56 1048 SER A CA 1
ATOM 7685 C C . SER A 1 1048 ? 37.722 -32.781 -17.944 1.00 87.56 1048 SER A C 1
ATOM 7687 O O . SER A 1 1048 ? 36.589 -33.237 -17.746 1.00 87.56 1048 SER A O 1
ATOM 7689 N N . VAL A 1 1049 ? 38.224 -31.769 -17.227 1.00 89.25 1049 VAL A N 1
ATOM 7690 C CA . VAL A 1 1049 ? 37.457 -31.068 -16.179 1.00 89.25 1049 VAL A CA 1
ATOM 7691 C C . VAL A 1 1049 ? 36.509 -30.068 -16.826 1.00 89.25 1049 VAL A C 1
ATOM 7693 O O . VAL A 1 1049 ? 35.297 -30.177 -16.651 1.00 89.25 1049 VAL A O 1
ATOM 7696 N N . PHE A 1 1050 ? 37.057 -29.173 -17.653 1.00 89.06 1050 PHE A N 1
ATOM 7697 C CA . PHE A 1 1050 ? 36.291 -28.276 -18.518 1.00 89.06 1050 PHE A CA 1
ATOM 7698 C C . PHE A 1 1050 ? 36.303 -28.749 -19.975 1.00 89.06 1050 PHE A C 1
ATOM 7700 O O . PHE A 1 1050 ? 37.303 -29.291 -20.456 1.00 89.06 1050 PHE A O 1
ATOM 7707 N N . TYR A 1 1051 ? 35.208 -28.482 -20.680 1.00 83.81 1051 TYR A N 1
ATOM 7708 C CA . TYR A 1 1051 ? 35.006 -28.774 -22.094 1.00 83.81 1051 TYR A CA 1
ATOM 7709 C C . TYR A 1 1051 ? 34.572 -27.533 -22.866 1.00 83.81 1051 TYR A C 1
ATOM 7711 O O . TYR A 1 1051 ? 33.663 -26.811 -22.455 1.00 83.81 1051 TYR A O 1
ATOM 7719 N N . ARG A 1 1052 ? 35.150 -27.368 -24.052 1.00 75.00 1052 ARG A N 1
ATOM 7720 C CA . ARG A 1 1052 ? 34.664 -26.486 -25.103 1.00 75.00 1052 ARG A CA 1
ATOM 7721 C C . ARG A 1 1052 ? 33.799 -27.284 -26.083 1.00 75.00 1052 ARG A C 1
ATOM 7723 O O . ARG A 1 1052 ? 34.315 -27.977 -26.959 1.00 75.00 1052 ARG A O 1
ATOM 7730 N N . THR A 1 1053 ? 32.479 -27.234 -25.912 1.00 66.88 1053 THR A N 1
ATOM 7731 C CA . THR A 1 1053 ? 31.529 -27.997 -26.751 1.00 66.88 1053 THR A CA 1
ATOM 7732 C C . THR A 1 1053 ? 30.940 -27.184 -27.899 1.00 66.88 1053 THR A C 1
ATOM 7734 O O . THR A 1 1053 ? 30.442 -27.764 -28.865 1.00 66.88 1053 THR A O 1
ATOM 7737 N N . SER A 1 1054 ? 30.967 -25.857 -27.778 1.00 68.50 1054 SER A N 1
ATOM 7738 C CA . SER A 1 1054 ? 30.179 -24.932 -28.586 1.00 68.50 1054 SER A CA 1
ATOM 7739 C C . SER A 1 1054 ? 31.084 -23.871 -29.232 1.00 68.50 1054 SER A C 1
ATOM 7741 O O . SER A 1 1054 ? 32.281 -24.086 -29.426 1.00 68.50 1054 SER A O 1
ATOM 7743 N N . ASN A 1 1055 ? 30.513 -22.735 -29.642 1.00 72.31 1055 ASN A N 1
ATOM 7744 C CA . ASN A 1 1055 ? 31.241 -21.636 -30.278 1.00 72.31 1055 ASN A CA 1
ATOM 7745 C C . ASN A 1 1055 ? 31.285 -20.413 -29.343 1.00 72.31 1055 ASN A C 1
ATOM 7747 O O . ASN A 1 1055 ? 30.752 -19.352 -29.656 1.00 72.31 1055 ASN A O 1
ATOM 7751 N N . GLU A 1 1056 ? 31.851 -20.610 -28.148 1.00 77.75 1056 GLU A N 1
ATOM 7752 C CA . GLU A 1 1056 ? 31.827 -19.654 -27.033 1.00 77.75 1056 GLU A CA 1
ATOM 7753 C C . GLU A 1 1056 ? 32.432 -18.293 -27.439 1.00 77.75 1056 GLU A C 1
ATOM 7755 O O . GLU A 1 1056 ? 33.488 -18.252 -28.090 1.00 77.75 1056 GLU A O 1
ATOM 7760 N N . PRO A 1 1057 ? 31.790 -17.179 -27.049 1.00 74.19 1057 PRO A N 1
ATOM 7761 C CA . PRO A 1 1057 ? 32.208 -15.820 -27.387 1.00 74.19 1057 PRO A CA 1
ATOM 7762 C C . PRO A 1 1057 ? 33.448 -15.355 -26.601 1.00 74.19 1057 PRO A C 1
ATOM 7764 O O . PRO A 1 1057 ? 33.879 -15.970 -25.630 1.00 74.19 1057 PRO A O 1
ATOM 7767 N N . ARG A 1 1058 ? 34.018 -14.215 -27.018 1.00 74.06 1058 ARG A N 1
ATOM 7768 C CA . ARG A 1 1058 ? 35.228 -13.598 -26.427 1.00 74.06 1058 ARG A CA 1
ATOM 7769 C C . ARG A 1 1058 ? 35.088 -13.135 -24.971 1.00 74.06 1058 ARG A C 1
ATOM 7771 O O . ARG A 1 1058 ? 36.099 -12.849 -24.336 1.00 74.06 1058 ARG A O 1
ATOM 7778 N N . ASP A 1 1059 ? 33.863 -13.019 -24.475 1.00 76.50 1059 ASP A N 1
ATOM 7779 C CA . ASP A 1 1059 ? 33.544 -12.635 -23.100 1.00 76.50 1059 ASP A CA 1
ATOM 7780 C C . ASP A 1 1059 ? 33.465 -13.848 -22.148 1.00 76.50 1059 ASP A C 1
ATOM 7782 O O . ASP A 1 1059 ? 33.578 -13.671 -20.936 1.00 76.50 1059 ASP A O 1
ATOM 7786 N N . ALA A 1 1060 ? 33.402 -15.083 -22.661 1.00 83.25 1060 ALA A N 1
ATOM 7787 C CA . ALA A 1 1060 ? 33.521 -16.294 -21.847 1.00 83.25 1060 ALA A CA 1
ATOM 7788 C C . ALA A 1 1060 ? 34.930 -16.432 -21.233 1.00 83.25 1060 ALA A C 1
ATOM 7790 O O . ALA A 1 1060 ? 35.936 -16.270 -21.929 1.00 83.25 1060 ALA A O 1
ATOM 7791 N N . ALA A 1 1061 ? 35.031 -16.762 -19.939 1.00 87.06 1061 ALA A N 1
ATOM 7792 C CA . ALA A 1 1061 ? 36.326 -16.892 -19.259 1.00 87.06 1061 ALA A CA 1
ATOM 7793 C C . ALA A 1 1061 ? 36.305 -17.855 -18.057 1.00 87.06 1061 ALA A C 1
ATOM 7795 O O . ALA A 1 1061 ? 35.295 -18.008 -17.378 1.00 87.06 1061 ALA A O 1
ATOM 7796 N N . ILE A 1 1062 ? 37.454 -18.467 -17.752 1.00 89.06 1062 ILE A N 1
ATOM 7797 C CA . ILE A 1 1062 ? 37.677 -19.288 -16.549 1.00 89.06 1062 ILE A CA 1
ATOM 7798 C C . ILE A 1 1062 ? 38.876 -18.690 -15.809 1.00 89.06 1062 ILE A C 1
ATOM 7800 O O . ILE A 1 1062 ? 39.977 -18.640 -16.359 1.00 89.06 1062 ILE A O 1
ATOM 7804 N N . VAL A 1 1063 ? 38.672 -18.185 -14.588 1.00 89.50 1063 VAL A N 1
ATOM 7805 C CA . VAL A 1 1063 ? 39.627 -17.268 -13.943 1.00 89.50 1063 VAL A CA 1
ATOM 7806 C C . VAL A 1 1063 ? 39.801 -17.574 -12.455 1.00 89.50 1063 VAL A C 1
ATOM 7808 O O . VAL A 1 1063 ? 38.867 -17.479 -11.662 1.00 89.50 1063 VAL A O 1
ATOM 7811 N N . GLY A 1 1064 ? 41.035 -17.859 -12.035 1.00 90.75 1064 GLY A N 1
ATOM 7812 C CA . GLY A 1 1064 ? 41.367 -18.021 -10.615 1.00 90.75 1064 GLY A CA 1
ATOM 7813 C C . GLY A 1 1064 ? 40.898 -19.337 -9.987 1.00 90.75 1064 GLY A C 1
ATOM 7814 O O . GLY A 1 1064 ? 40.586 -19.345 -8.804 1.00 90.75 1064 GLY A O 1
ATOM 7815 N N . LEU A 1 1065 ? 40.872 -20.432 -10.749 1.00 93.12 1065 LEU A N 1
ATOM 7816 C CA . LEU A 1 1065 ? 40.667 -21.794 -10.241 1.00 93.12 1065 LEU A CA 1
ATOM 7817 C C . LEU A 1 1065 ? 41.984 -22.582 -10.309 1.00 93.12 1065 LEU A C 1
ATOM 7819 O O . LEU A 1 1065 ? 42.731 -22.442 -11.278 1.00 93.12 1065 LEU A O 1
ATOM 7823 N N . THR A 1 1066 ? 42.246 -23.449 -9.331 1.00 94.12 1066 THR A N 1
ATOM 7824 C CA . THR A 1 1066 ? 43.172 -24.580 -9.499 1.00 94.12 1066 THR A CA 1
ATOM 7825 C C . THR A 1 1066 ? 42.394 -25.766 -10.064 1.00 94.12 1066 THR A C 1
ATOM 7827 O O . THR A 1 1066 ? 41.340 -26.112 -9.538 1.00 94.12 1066 THR A O 1
ATOM 7830 N N . ILE A 1 1067 ? 42.910 -26.395 -11.123 1.00 92.12 1067 ILE A N 1
ATOM 7831 C CA . ILE A 1 1067 ? 42.299 -27.565 -11.771 1.00 92.12 1067 ILE A CA 1
ATOM 7832 C C . ILE A 1 1067 ? 43.214 -28.779 -11.556 1.00 92.12 1067 ILE A C 1
ATOM 7834 O O . ILE A 1 1067 ? 44.389 -28.744 -11.928 1.00 92.12 1067 ILE A O 1
ATOM 7838 N N . LEU A 1 1068 ? 42.675 -29.840 -10.956 1.00 89.06 1068 LEU A N 1
ATOM 7839 C CA . LEU A 1 1068 ? 43.334 -31.114 -10.644 1.00 89.06 1068 LEU A CA 1
ATOM 7840 C C . LEU A 1 1068 ? 42.513 -32.293 -11.192 1.00 89.06 1068 LEU A C 1
ATOM 7842 O O . LEU A 1 1068 ? 41.486 -32.104 -11.838 1.00 89.06 1068 LEU A O 1
ATOM 7846 N N . GLY A 1 1069 ? 42.991 -33.524 -10.991 1.00 82.50 1069 GLY A N 1
ATOM 7847 C CA . GLY A 1 1069 ? 42.243 -34.731 -11.369 1.00 82.50 1069 GLY A CA 1
ATOM 7848 C C . GLY A 1 1069 ? 41.950 -34.882 -12.861 1.00 82.50 1069 GLY A C 1
ATOM 7849 O O . GLY A 1 1069 ? 41.031 -35.606 -13.228 1.00 82.50 1069 GLY A O 1
ATOM 7850 N N . GLY A 1 1070 ? 42.696 -34.207 -13.735 1.00 79.50 1070 GLY A N 1
ATOM 7851 C CA . GLY A 1 1070 ? 42.473 -34.302 -15.171 1.00 79.50 1070 GLY A CA 1
ATOM 7852 C C . GLY A 1 1070 ? 42.722 -35.713 -15.707 1.00 79.50 1070 GLY A C 1
ATOM 7853 O O . GLY A 1 1070 ? 43.808 -36.270 -15.527 1.00 79.50 1070 GLY A O 1
ATOM 7854 N N . GLY A 1 1071 ? 41.724 -36.293 -16.372 1.00 74.06 1071 GLY A N 1
ATOM 7855 C CA . GLY A 1 1071 ? 41.809 -37.624 -16.969 1.00 74.06 1071 GLY A CA 1
ATOM 7856 C C . GLY A 1 1071 ? 42.784 -37.688 -18.145 1.00 74.06 1071 GLY A C 1
ATOM 7857 O O . GLY A 1 1071 ? 43.023 -36.705 -18.844 1.00 74.06 1071 GLY A O 1
ATOM 7858 N N . ASN A 1 1072 ? 43.350 -38.870 -18.397 1.00 66.12 1072 ASN A N 1
ATOM 7859 C CA . ASN A 1 1072 ? 44.359 -39.072 -19.443 1.00 66.12 1072 ASN A CA 1
ATOM 7860 C C . ASN A 1 1072 ? 43.725 -39.213 -20.845 1.00 66.12 1072 ASN A C 1
ATOM 7862 O O . ASN A 1 1072 ? 43.757 -40.278 -21.461 1.00 66.12 1072 ASN A O 1
ATOM 7866 N N . THR A 1 1073 ? 43.089 -38.141 -21.313 1.00 67.25 1073 THR A N 1
ATOM 7867 C CA . THR A 1 1073 ? 42.406 -38.033 -22.611 1.00 67.25 1073 THR A CA 1
ATOM 7868 C C . THR A 1 1073 ? 43.378 -37.719 -23.753 1.00 67.25 1073 THR A C 1
ATOM 7870 O O . THR A 1 1073 ? 44.339 -36.979 -23.553 1.00 67.25 1073 THR A O 1
ATOM 7873 N N . GLU A 1 1074 ? 43.065 -38.137 -24.986 1.00 70.50 1074 GLU A N 1
ATOM 7874 C CA . GLU A 1 1074 ? 43.819 -37.733 -26.195 1.00 70.50 1074 GLU A CA 1
ATOM 7875 C C . GLU A 1 1074 ? 43.761 -36.216 -26.483 1.00 70.50 1074 GLU A C 1
ATOM 7877 O O . GLU A 1 1074 ? 44.562 -35.697 -27.258 1.00 70.50 1074 GLU A O 1
ATOM 7882 N N . MET A 1 1075 ? 42.820 -35.498 -25.859 1.00 68.00 1075 MET A N 1
ATOM 7883 C CA . MET A 1 1075 ? 42.588 -34.061 -26.019 1.00 68.00 1075 MET A CA 1
ATOM 7884 C C . MET A 1 1075 ? 42.353 -33.418 -24.644 1.00 68.00 1075 MET A C 1
ATOM 7886 O O . MET A 1 1075 ? 41.229 -33.429 -24.161 1.00 68.00 1075 MET A O 1
ATOM 7890 N N . GLY A 1 1076 ? 43.405 -32.872 -24.025 1.00 79.56 1076 GLY A N 1
ATOM 7891 C CA . GLY A 1 1076 ? 43.295 -31.948 -22.885 1.00 79.56 1076 GLY A CA 1
ATOM 7892 C C . GLY A 1 1076 ? 42.680 -32.518 -21.596 1.00 79.56 1076 GLY A C 1
ATOM 7893 O O . GLY A 1 1076 ? 41.486 -32.383 -21.351 1.00 79.56 1076 GLY A O 1
ATOM 7894 N N . GLY A 1 1077 ? 43.509 -33.082 -20.710 1.00 79.38 1077 GLY A N 1
ATOM 7895 C CA . GLY A 1 1077 ? 43.024 -33.652 -19.443 1.00 79.38 1077 GLY A CA 1
ATOM 7896 C C . GLY A 1 1077 ? 42.484 -32.630 -18.431 1.00 79.38 1077 GLY A C 1
ATOM 7897 O O . GLY A 1 1077 ? 41.634 -32.973 -17.623 1.00 79.38 1077 GLY A O 1
ATOM 7898 N N . GLY A 1 1078 ? 42.943 -31.375 -18.457 1.00 84.94 1078 GLY A N 1
ATOM 7899 C CA . GLY A 1 1078 ? 42.403 -30.308 -17.597 1.00 84.94 1078 GLY A CA 1
ATOM 7900 C C . GLY A 1 1078 ? 41.253 -29.554 -18.266 1.00 84.94 1078 GLY A C 1
ATOM 7901 O O . GLY A 1 1078 ? 40.129 -29.548 -17.777 1.00 84.94 1078 GLY A O 1
ATOM 7902 N N . ILE A 1 1079 ? 41.547 -28.946 -19.414 1.00 86.88 1079 ILE A N 1
ATOM 7903 C CA . ILE A 1 1079 ? 40.596 -28.235 -20.274 1.00 86.88 1079 ILE A CA 1
ATOM 7904 C C . ILE A 1 1079 ? 40.750 -28.816 -21.683 1.00 86.88 1079 ILE A C 1
ATOM 7906 O O . ILE A 1 1079 ? 41.888 -29.044 -22.112 1.00 86.88 1079 ILE A O 1
ATOM 7910 N N . ARG A 1 1080 ? 39.631 -29.051 -22.371 1.00 81.75 1080 ARG A N 1
ATOM 7911 C CA . ARG A 1 1080 ? 39.557 -29.621 -23.722 1.00 81.75 1080 ARG A CA 1
ATOM 7912 C C . ARG A 1 1080 ? 38.862 -28.688 -24.705 1.00 81.75 1080 ARG A C 1
ATOM 7914 O O . ARG A 1 1080 ? 37.753 -28.235 -24.357 1.00 81.75 1080 ARG A O 1
#